Protein AF-A0AAD4YTH9-F1 (afdb_monomer)

Organism: Prunus dulcis (NCBI:txid3755)

InterPro domains:
  IPR037490 WPP domain-associated protein [PTHR33883] (21-637)

Sequence (765 aa):
MSNGVQLCNGGLQLSNDVKENDNGDVDLVEEFDSYWQDINDRLTVLRVVSDTVIRGMVQEAAKKIADKELEVTKLKEMLHVEGVENEFLASLAMRQESNRLIKQGTKDKMHPSSLEAILEHERIEQSLSSLRGATKEEIKNLEAEIDSIRGSSVKIISELLGLSDIQQDIVSDRWIGVDRTLNCLKSAIETGFQQVEQMVRLSKADVREWQQEQEFKAEIEAFVMRNCIWRFEEKIWDQFYSDKNVNGHGRMKERISGLQQELDAISISLSVSDFGQLSSHVSLEGDEESNNFKKGDRPHRKVLNDLKSSSPSPATSSPTSTSSPTSTSSSSSSSSSSSSSSWEENGAHDKSEINMSRDELINYYNTETTELKRNRESKMQDMTEQLFSLRRELLKERGSSLPSKKNKEFDMLRRRISEVISKLDDILVENEPKATFGIDEESLSRLKDRLESLLSENAQLRDLLTDKKREIKCLSLQVSEAAEKMSEHNGESSSQLFLAEAKERLEQDAAAALEKEKERCELAAQELENLRDEIEHLNMESIIMQEIVVVIFREALKDAEMENLEKGKQLEVEVANKEKLNQKIHFLAEAKKRLEQEAAAALEKEKERCELAAQELENLRAESNAAHRNLVERHKADICKLYQMLHDVNQEKQNAVSSVTQDISGKSSRLKSLSSQSHSLKQKAKVLVKRKILYKKGFERKCSELLKAEAEVDLLGQEVDSLSSLVEKIYMALDHYSPILQHYAGIPEILKLMRGKLRGQTKAV

Radius of gyration: 85.13 Å; Cα contacts (8 Å, |Δi|>4): 45; chains: 1; bounding box: 185×99×307 Å

pLDDT: mean 71.55, std 22.24, range [24.19, 96.38]

Structure (mmCIF, N/CA/C/O backbone):
data_AF-A0AAD4YTH9-F1
#
_entry.id   AF-A0AAD4YTH9-F1
#
loop_
_atom_site.group_PDB
_atom_site.id
_atom_site.type_symbol
_atom_site.label_atom_id
_atom_site.label_alt_id
_atom_site.label_comp_id
_atom_site.label_asym_id
_atom_site.label_entity_id
_atom_site.label_seq_id
_atom_site.pdbx_PDB_ins_code
_atom_site.Cartn_x
_atom_site.Cartn_y
_atom_site.Cartn_z
_atom_site.occupancy
_atom_site.B_iso_or_equiv
_atom_site.auth_seq_id
_atom_site.auth_comp_id
_atom_site.auth_asym_id
_atom_site.auth_atom_id
_atom_site.pdbx_PDB_model_num
ATOM 1 N N . MET A 1 1 ? 46.709 -1.099 -17.552 1.00 36.84 1 MET A N 1
ATOM 2 C CA . MET A 1 1 ? 47.625 -2.128 -18.093 1.00 36.84 1 MET A CA 1
ATOM 3 C C . MET A 1 1 ? 47.059 -2.601 -19.425 1.00 36.84 1 MET A C 1
ATOM 5 O O . MET A 1 1 ? 45.857 -2.492 -19.616 1.00 36.84 1 MET A O 1
ATOM 9 N N . SER A 1 2 ? 47.948 -2.958 -20.347 1.00 34.25 2 SER A N 1
ATOM 10 C CA . SER A 1 2 ? 47.825 -2.945 -21.811 1.00 34.25 2 SER A CA 1
ATOM 11 C C . SER A 1 2 ? 46.559 -3.501 -22.467 1.00 34.25 2 SER A C 1
ATOM 13 O O . SER A 1 2 ? 46.109 -4.601 -22.166 1.00 34.25 2 SER A O 1
ATOM 15 N N . ASN A 1 3 ? 46.118 -2.759 -23.487 1.00 42.16 3 ASN A N 1
ATOM 16 C CA . ASN A 1 3 ? 45.371 -3.251 -24.642 1.00 42.16 3 ASN A CA 1
ATOM 17 C C . ASN A 1 3 ? 46.225 -4.222 -25.474 1.00 42.16 3 ASN A C 1
ATOM 19 O O . ASN A 1 3 ? 47.418 -3.987 -25.665 1.00 42.16 3 ASN A O 1
ATOM 23 N N . GLY A 1 4 ? 45.575 -5.225 -26.063 1.00 32.94 4 GLY A N 1
ATOM 24 C CA . GLY A 1 4 ? 46.113 -6.049 -27.142 1.00 32.94 4 GLY A CA 1
ATOM 25 C C . GLY A 1 4 ? 44.993 -6.444 -28.098 1.00 32.94 4 GLY A C 1
ATOM 26 O O . GLY A 1 4 ? 44.294 -7.421 -27.865 1.00 32.94 4 GLY A O 1
ATOM 27 N N . VAL A 1 5 ? 44.804 -5.645 -29.149 1.00 41.16 5 VAL A N 1
ATOM 28 C CA . VAL A 1 5 ? 44.005 -5.981 -30.334 1.00 41.16 5 VAL A CA 1
ATOM 29 C C . VAL A 1 5 ? 44.925 -6.723 -31.298 1.00 41.16 5 VAL A C 1
ATOM 31 O O . VAL A 1 5 ? 45.982 -6.191 -31.636 1.00 41.16 5 VAL A O 1
ATOM 34 N N . GLN A 1 6 ? 44.519 -7.894 -31.791 1.00 38.22 6 GLN A N 1
ATOM 35 C CA . GLN A 1 6 ? 45.138 -8.497 -32.969 1.00 38.22 6 GLN A CA 1
ATOM 36 C C . GLN A 1 6 ? 44.065 -9.069 -33.901 1.00 38.22 6 GLN A C 1
ATOM 38 O O . GLN A 1 6 ? 43.332 -9.991 -33.561 1.00 38.22 6 GLN A O 1
ATOM 43 N N . LEU A 1 7 ? 43.970 -8.436 -35.072 1.00 39.94 7 LEU A N 1
ATOM 44 C CA . LEU A 1 7 ? 43.224 -8.866 -36.249 1.00 39.94 7 LEU A CA 1
ATOM 45 C C . LEU A 1 7 ? 43.884 -10.103 -36.870 1.00 39.94 7 LEU A C 1
ATOM 47 O O . LEU A 1 7 ? 45.100 -10.102 -37.062 1.00 39.94 7 LEU A O 1
ATOM 51 N N . CYS A 1 8 ? 43.077 -11.070 -37.311 1.00 31.41 8 CYS A N 1
ATOM 52 C CA . CYS A 1 8 ? 43.497 -12.099 -38.261 1.00 31.41 8 CYS A CA 1
ATOM 53 C C . CYS A 1 8 ? 42.622 -12.031 -39.519 1.00 31.41 8 CYS A C 1
ATOM 55 O O . CYS A 1 8 ? 41.465 -12.440 -39.521 1.00 31.41 8 CYS A O 1
ATOM 57 N N . ASN A 1 9 ? 43.216 -11.501 -40.588 1.00 41.12 9 ASN A N 1
ATOM 58 C CA . ASN A 1 9 ? 42.848 -11.770 -41.974 1.00 41.12 9 ASN A CA 1
ATOM 59 C C . ASN A 1 9 ? 43.600 -13.041 -42.396 1.00 41.12 9 ASN A C 1
ATOM 61 O O . ASN A 1 9 ? 44.821 -13.086 -42.254 1.00 41.12 9 ASN A O 1
ATOM 65 N N . GLY A 1 10 ? 42.907 -14.033 -42.952 1.00 33.00 10 GLY A N 1
ATOM 66 C CA . GLY A 1 10 ? 43.526 -15.245 -43.493 1.00 33.00 10 GLY A CA 1
ATOM 67 C C . GLY A 1 10 ? 42.765 -15.735 -44.717 1.00 33.00 10 GLY A C 1
ATOM 68 O O . GLY A 1 10 ? 41.767 -16.434 -44.591 1.00 33.00 10 GLY A O 1
ATOM 69 N N . GLY A 1 11 ? 43.214 -15.310 -45.898 1.00 33.25 11 GLY A N 1
ATOM 70 C CA . GLY A 1 11 ? 42.723 -15.793 -47.183 1.00 33.25 11 GLY A CA 1
ATOM 71 C C . GLY A 1 11 ? 43.264 -17.184 -47.513 1.00 33.25 11 GLY A C 1
ATOM 72 O O . GLY A 1 11 ? 44.410 -17.505 -47.204 1.00 33.25 11 GLY A O 1
ATOM 73 N N . LEU A 1 12 ? 42.416 -17.977 -48.171 1.00 40.28 12 LEU A N 1
ATOM 74 C CA . LEU A 1 12 ? 42.729 -19.273 -48.765 1.00 40.28 12 LEU A CA 1
ATOM 75 C C . LEU A 1 12 ? 43.940 -19.204 -49.708 1.00 40.28 12 LEU A C 1
ATOM 77 O O . LEU A 1 12 ? 43.953 -18.409 -50.650 1.00 40.28 12 LEU A O 1
ATOM 81 N N . GLN A 1 13 ? 44.858 -20.159 -49.565 1.00 34.19 13 GLN A N 1
ATOM 82 C CA . GLN A 1 13 ? 45.661 -20.647 -50.681 1.00 34.19 13 GLN A CA 1
ATOM 83 C C . GLN A 1 13 ? 45.876 -22.159 -50.547 1.00 34.19 13 GLN A C 1
ATOM 85 O O . GLN A 1 13 ? 46.479 -22.643 -49.596 1.00 34.19 13 GLN A O 1
ATOM 90 N N . LEU A 1 14 ? 45.326 -22.887 -51.519 1.00 40.00 14 LEU A N 1
ATOM 91 C CA . LEU A 1 14 ? 45.531 -24.310 -51.767 1.00 40.00 14 LEU A CA 1
ATOM 92 C C . LEU A 1 14 ? 46.908 -24.527 -52.407 1.00 40.00 14 LEU A C 1
ATOM 94 O O . LEU A 1 14 ? 47.172 -23.994 -53.485 1.00 40.00 14 LEU A O 1
ATOM 98 N N . SER A 1 15 ? 47.721 -25.401 -51.822 1.00 33.44 15 SER A N 1
ATOM 99 C CA . SER A 1 15 ? 48.679 -26.212 -52.576 1.00 33.44 15 SER A CA 1
ATOM 100 C C . SER A 1 15 ? 48.852 -27.560 -51.885 1.00 33.44 15 SER A C 1
ATOM 102 O O . SER A 1 15 ? 49.312 -27.624 -50.748 1.00 33.44 15 SER A O 1
ATOM 104 N N . ASN A 1 16 ? 48.447 -28.612 -52.593 1.00 40.69 16 ASN A N 1
ATOM 105 C CA . ASN A 1 16 ? 48.665 -30.008 -52.246 1.00 40.69 16 ASN A CA 1
ATOM 106 C C . ASN A 1 16 ? 50.161 -30.315 -52.141 1.00 40.69 16 ASN A C 1
ATOM 108 O O . ASN A 1 16 ? 50.891 -30.043 -53.090 1.00 40.69 16 ASN A O 1
ATOM 112 N N . ASP A 1 17 ? 50.562 -30.989 -51.068 1.00 35.06 17 ASP A N 1
ATOM 113 C CA . ASP A 1 17 ? 51.586 -32.026 -51.152 1.00 35.06 17 ASP A CA 1
ATOM 114 C C . ASP A 1 17 ? 51.311 -33.098 -50.094 1.00 35.06 17 ASP A C 1
ATOM 116 O O . ASP A 1 17 ? 51.185 -32.830 -48.900 1.00 35.06 17 ASP A O 1
ATOM 120 N N . VAL A 1 18 ? 51.156 -34.326 -50.582 1.00 41.66 18 VAL A N 1
ATOM 121 C CA . VAL A 1 18 ? 50.885 -35.535 -49.811 1.00 41.66 18 VAL A CA 1
ATOM 122 C C . VAL A 1 18 ? 52.173 -35.972 -49.118 1.00 41.66 18 VAL A C 1
ATOM 124 O O . VAL A 1 18 ? 53.154 -36.305 -49.783 1.00 41.66 18 VAL A O 1
ATOM 127 N N . LYS A 1 19 ? 52.144 -36.047 -47.786 1.00 40.69 19 LYS A N 1
ATOM 128 C CA . LYS A 1 19 ? 52.973 -36.977 -47.015 1.00 40.69 19 LYS A CA 1
ATOM 129 C C . LYS A 1 19 ? 52.121 -37.627 -45.936 1.00 40.69 19 LYS A C 1
ATOM 131 O O . LYS A 1 19 ? 51.542 -36.941 -45.102 1.00 40.69 19 LYS A O 1
ATOM 136 N N . GLU A 1 20 ? 52.063 -38.951 -46.010 1.00 48.19 20 GLU A N 1
ATOM 137 C CA . GLU A 1 20 ? 51.570 -39.843 -44.967 1.00 48.19 20 GLU A CA 1
ATOM 138 C C . GLU A 1 20 ? 52.199 -39.478 -43.619 1.00 48.19 20 GLU A C 1
ATOM 140 O O . GLU A 1 20 ? 53.423 -39.392 -43.506 1.00 48.19 20 GLU A O 1
ATOM 145 N N . ASN A 1 21 ? 51.357 -39.284 -42.607 1.00 40.84 21 ASN A N 1
ATOM 146 C CA . ASN A 1 21 ? 51.730 -39.431 -41.210 1.00 40.84 21 ASN A CA 1
ATOM 147 C C . ASN A 1 21 ? 50.527 -40.011 -40.462 1.00 40.84 21 ASN A C 1
ATOM 149 O O . ASN A 1 21 ? 49.437 -39.440 -40.476 1.00 40.84 21 ASN A O 1
ATOM 153 N N . ASP A 1 22 ? 50.754 -41.163 -39.837 1.00 49.59 22 ASP A N 1
ATOM 154 C CA . ASP A 1 22 ? 49.912 -41.758 -38.804 1.00 49.59 22 ASP A CA 1
ATOM 155 C C . ASP A 1 22 ? 49.568 -40.704 -37.741 1.00 49.59 22 ASP A C 1
ATOM 157 O O . ASP A 1 22 ? 50.471 -40.255 -37.041 1.00 49.59 22 ASP A O 1
ATOM 161 N N . ASN A 1 23 ? 48.298 -40.278 -37.662 1.00 50.38 23 ASN A N 1
ATOM 162 C CA . ASN A 1 23 ? 47.629 -39.734 -36.461 1.00 50.38 23 ASN A CA 1
ATOM 163 C C . ASN A 1 23 ? 46.144 -39.374 -36.723 1.00 50.38 23 ASN A C 1
ATOM 165 O O . ASN A 1 23 ? 45.634 -38.372 -36.230 1.00 50.38 23 ASN A O 1
ATOM 169 N N . GLY A 1 24 ? 45.414 -40.208 -37.476 1.00 51.66 24 GLY A N 1
ATOM 170 C CA . GLY A 1 24 ? 43.996 -39.961 -37.800 1.00 51.66 24 GLY A CA 1
ATOM 171 C C . GLY A 1 24 ? 43.027 -39.986 -36.606 1.00 51.66 24 GLY A C 1
ATOM 172 O O . GLY A 1 24 ? 41.881 -39.580 -36.755 1.00 51.66 24 GLY A O 1
ATOM 173 N N . ASP A 1 25 ? 43.476 -40.440 -35.432 1.00 52.56 25 ASP A N 1
ATOM 174 C CA . ASP A 1 25 ? 42.646 -40.556 -34.223 1.00 52.56 25 ASP A CA 1
ATOM 175 C C . ASP A 1 25 ? 42.686 -39.289 -33.345 1.00 52.56 25 ASP A C 1
ATOM 177 O O . ASP A 1 25 ? 41.796 -39.074 -32.532 1.00 52.56 25 ASP A O 1
ATOM 181 N N . VAL A 1 26 ? 43.696 -38.423 -33.509 1.00 55.88 26 VAL A N 1
ATOM 182 C CA . VAL A 1 26 ? 43.823 -37.176 -32.724 1.00 55.88 26 VAL A CA 1
ATOM 183 C C . VAL A 1 26 ? 43.061 -36.025 -33.385 1.00 55.88 26 VAL A C 1
ATOM 185 O O . VAL A 1 26 ? 42.427 -35.241 -32.689 1.00 55.88 26 VAL A O 1
ATOM 188 N N . ASP A 1 27 ? 43.046 -35.980 -34.720 1.00 57.81 27 ASP A N 1
ATOM 189 C CA . ASP A 1 27 ? 42.386 -34.926 -35.508 1.00 57.81 27 ASP A CA 1
ATOM 190 C C . ASP A 1 27 ? 40.848 -35.012 -35.402 1.00 57.81 27 ASP A C 1
ATOM 192 O O . ASP A 1 27 ? 40.166 -34.003 -35.244 1.00 57.81 27 ASP A O 1
ATOM 196 N N . LEU A 1 28 ? 40.290 -36.233 -35.362 1.00 59.97 28 LEU A N 1
ATOM 197 C CA . LEU A 1 28 ? 38.860 -36.448 -35.100 1.00 59.97 28 LEU A CA 1
ATOM 198 C C . LEU A 1 28 ? 38.469 -36.045 -33.674 1.00 59.97 28 LEU A C 1
ATOM 200 O O . LEU A 1 28 ? 37.390 -35.499 -33.469 1.00 59.97 28 LEU A O 1
ATOM 204 N N . VAL A 1 29 ? 39.324 -36.310 -32.683 1.00 66.06 29 VAL A N 1
ATOM 205 C CA . VAL A 1 29 ? 39.051 -35.956 -31.281 1.00 66.06 29 VAL A CA 1
ATOM 206 C C . VAL A 1 29 ? 39.086 -34.442 -31.086 1.00 66.06 29 VAL A C 1
ATOM 208 O O . VAL A 1 29 ? 38.192 -33.910 -30.436 1.00 66.06 29 VAL A O 1
ATOM 211 N N . GLU A 1 30 ? 40.033 -33.737 -31.709 1.00 70.19 30 GLU A N 1
ATOM 212 C CA . GLU A 1 30 ? 40.066 -32.268 -31.699 1.00 70.19 30 GLU A CA 1
ATOM 213 C C . GLU A 1 30 ? 38.849 -31.657 -32.418 1.00 70.19 30 GLU A C 1
ATOM 215 O O . GLU A 1 30 ? 38.277 -30.669 -31.947 1.00 70.19 30 GLU A O 1
ATOM 220 N N . GLU A 1 31 ? 38.389 -32.273 -33.511 1.00 69.81 31 GLU A N 1
ATOM 221 C CA . GLU A 1 31 ? 37.179 -31.849 -34.222 1.00 69.81 31 GLU A CA 1
ATOM 222 C C . GLU A 1 31 ? 35.906 -32.097 -33.385 1.00 69.81 31 GLU A C 1
ATOM 224 O O . GLU A 1 31 ? 35.033 -31.228 -33.312 1.00 69.81 31 GLU A O 1
ATOM 229 N N . PHE A 1 32 ? 35.819 -33.226 -32.669 1.00 73.50 32 PHE A N 1
ATOM 230 C CA . PHE A 1 32 ? 34.727 -33.517 -31.732 1.00 73.50 32 PHE A CA 1
ATOM 231 C C . PHE A 1 32 ? 34.744 -32.613 -30.495 1.00 73.50 32 PHE A C 1
ATOM 233 O O . PHE A 1 32 ? 33.677 -32.163 -30.074 1.00 73.50 32 PHE A O 1
ATOM 240 N N . ASP A 1 33 ? 35.916 -32.301 -29.940 1.00 76.88 33 ASP A N 1
ATOM 241 C CA . ASP A 1 33 ? 36.058 -31.371 -28.816 1.00 76.88 33 ASP A CA 1
ATOM 242 C C . ASP A 1 33 ? 35.667 -29.947 -29.232 1.00 76.88 33 ASP A C 1
ATOM 244 O O . ASP A 1 33 ? 34.954 -29.259 -28.497 1.00 76.88 33 ASP A O 1
ATOM 248 N N . SER A 1 34 ? 36.028 -29.521 -30.449 1.00 77.81 34 SER A N 1
ATOM 249 C CA . SER A 1 34 ? 35.569 -28.250 -31.021 1.00 77.81 34 SER A CA 1
ATOM 250 C C . SER A 1 34 ? 34.048 -28.220 -31.207 1.00 77.81 34 SER A C 1
ATOM 252 O O . SER A 1 34 ? 33.408 -27.220 -30.873 1.00 77.81 34 SER A O 1
ATOM 254 N N . TYR A 1 35 ? 33.449 -29.317 -31.678 1.00 81.94 35 TYR A N 1
ATOM 255 C CA . TYR A 1 35 ? 32.001 -29.428 -31.862 1.00 81.94 35 TYR A CA 1
ATOM 256 C C . TYR A 1 35 ? 31.245 -29.454 -30.526 1.00 81.94 35 TYR A C 1
ATOM 258 O O . TYR A 1 35 ? 30.177 -28.856 -30.387 1.00 81.94 35 TYR A O 1
ATOM 266 N N . TRP A 1 36 ? 31.804 -30.124 -29.517 1.00 83.69 36 TRP A N 1
ATOM 267 C CA . TRP A 1 36 ? 31.241 -30.172 -28.171 1.00 83.69 36 TRP A CA 1
ATOM 268 C C . TRP A 1 36 ? 31.323 -28.811 -27.481 1.00 83.69 36 TRP A C 1
ATOM 270 O O . TRP A 1 36 ? 30.372 -28.394 -26.815 1.00 83.69 36 TRP A O 1
ATOM 280 N N . GLN A 1 37 ? 32.419 -28.082 -27.702 1.00 84.00 37 GLN A N 1
ATOM 281 C CA . GLN A 1 37 ? 32.578 -26.719 -27.219 1.00 84.00 37 GLN A CA 1
ATOM 282 C C . GLN A 1 37 ? 31.585 -25.760 -27.894 1.00 84.00 37 GLN A C 1
ATOM 284 O O . GLN A 1 37 ? 30.929 -25.000 -27.185 1.00 84.00 37 GLN A O 1
ATO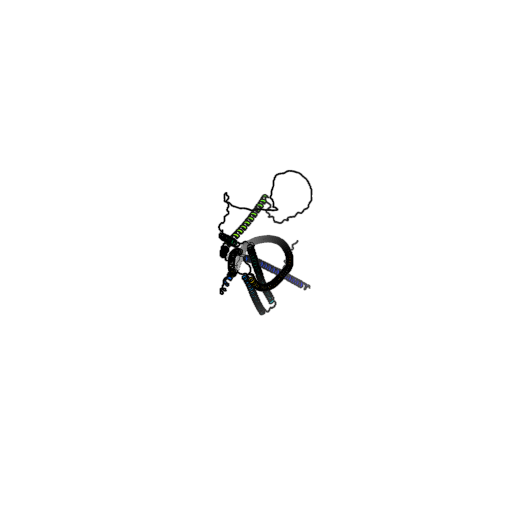M 289 N N . ASP A 1 38 ? 31.369 -25.857 -29.214 1.00 86.44 38 ASP A N 1
ATOM 290 C CA . ASP A 1 38 ? 30.340 -25.071 -29.921 1.00 86.44 38 ASP A CA 1
ATOM 291 C C . ASP A 1 38 ? 28.926 -25.373 -29.398 1.00 86.44 38 ASP A C 1
ATOM 293 O O . ASP A 1 38 ? 28.135 -24.462 -29.146 1.00 86.44 38 ASP A O 1
ATOM 297 N N . ILE A 1 39 ? 28.602 -26.646 -29.148 1.00 83.38 39 ILE A N 1
ATOM 298 C CA . ILE A 1 39 ? 27.319 -27.035 -28.544 1.00 83.38 39 ILE A CA 1
ATOM 299 C C . ILE A 1 39 ? 27.165 -26.418 -27.150 1.00 83.38 39 ILE A C 1
ATOM 301 O O . ILE A 1 39 ? 26.089 -25.914 -26.818 1.00 83.38 39 ILE A O 1
ATOM 305 N N . ASN A 1 40 ? 28.220 -26.432 -26.338 1.00 81.38 40 ASN A N 1
ATOM 306 C CA . ASN A 1 40 ? 28.193 -25.897 -24.981 1.00 81.38 40 ASN A CA 1
ATOM 307 C C . ASN A 1 40 ? 28.082 -24.360 -24.967 1.00 81.38 40 ASN A C 1
ATOM 309 O O . ASN A 1 40 ? 27.323 -23.790 -24.174 1.00 81.38 40 ASN A O 1
ATOM 313 N N . ASP A 1 41 ? 28.754 -23.684 -25.898 1.00 84.88 41 ASP A N 1
ATOM 314 C CA . ASP A 1 41 ? 28.659 -22.238 -26.091 1.00 84.88 41 ASP A CA 1
ATOM 315 C C . ASP A 1 41 ? 27.254 -21.853 -26.576 1.00 84.88 41 ASP A C 1
ATOM 317 O O . ASP A 1 41 ? 26.621 -20.952 -26.019 1.00 84.88 41 ASP A O 1
ATOM 321 N N . ARG A 1 42 ? 26.689 -22.598 -27.535 1.00 84.31 42 ARG A N 1
ATOM 322 C CA . ARG A 1 42 ? 25.308 -22.409 -28.005 1.00 84.31 42 ARG A CA 1
ATOM 323 C C . ARG A 1 42 ? 24.281 -22.673 -26.911 1.00 84.31 42 ARG A C 1
ATOM 325 O O . ARG A 1 42 ? 23.310 -21.924 -26.823 1.00 84.31 42 ARG A O 1
ATOM 332 N N . LEU A 1 43 ? 24.486 -23.683 -26.064 1.00 85.50 43 LEU A N 1
ATOM 333 C CA . LEU A 1 43 ? 23.630 -23.975 -24.909 1.00 85.50 43 LEU A CA 1
ATOM 334 C C . LEU A 1 43 ? 23.688 -22.840 -23.879 1.00 85.50 43 LEU A C 1
ATOM 336 O O . LEU A 1 43 ? 22.658 -22.423 -23.348 1.00 85.50 43 LEU A O 1
ATOM 340 N N . THR A 1 44 ? 24.882 -22.304 -23.631 1.00 84.69 44 THR A N 1
ATOM 341 C CA . THR A 1 44 ? 25.097 -21.170 -22.727 1.00 84.69 44 THR A CA 1
ATOM 342 C C . THR A 1 44 ? 24.410 -19.917 -23.260 1.00 84.69 44 THR A C 1
ATOM 344 O O . THR A 1 44 ? 23.666 -19.268 -22.526 1.00 84.69 44 THR A O 1
ATOM 347 N N . VAL A 1 45 ? 24.567 -19.619 -24.552 1.00 86.69 45 VAL A N 1
ATOM 348 C CA . VAL A 1 45 ? 23.862 -18.516 -25.217 1.00 86.69 45 VAL A CA 1
ATOM 349 C C . VAL A 1 45 ? 22.348 -18.723 -25.155 1.00 86.69 45 VAL A C 1
ATOM 351 O O . VAL A 1 45 ? 21.636 -17.799 -24.778 1.00 86.69 45 VAL A O 1
ATOM 354 N N . LEU A 1 46 ? 21.838 -19.926 -25.436 1.00 82.44 46 LEU A N 1
ATOM 355 C CA . LEU A 1 46 ? 20.409 -20.246 -25.331 1.00 82.44 46 LEU A CA 1
ATOM 356 C C . LEU A 1 46 ? 19.871 -20.047 -23.916 1.00 82.44 46 LEU A C 1
ATOM 358 O O . LEU A 1 46 ? 18.786 -19.490 -23.756 1.00 82.44 46 LEU A O 1
ATOM 362 N N . ARG A 1 47 ? 20.621 -20.459 -22.892 1.00 85.56 47 ARG A N 1
ATOM 363 C CA . ARG A 1 47 ? 20.236 -20.281 -21.489 1.00 85.56 47 ARG A CA 1
ATOM 364 C C . ARG A 1 47 ? 20.233 -18.807 -21.098 1.00 85.56 47 ARG A C 1
ATOM 366 O O . ARG A 1 47 ? 19.258 -18.344 -20.524 1.00 85.56 47 ARG A O 1
ATOM 373 N N . VAL A 1 48 ? 21.262 -18.051 -21.480 1.00 86.38 48 VAL A N 1
ATOM 374 C CA . VAL A 1 48 ? 21.340 -16.605 -21.221 1.00 86.38 48 VAL A CA 1
ATOM 375 C C . VAL A 1 48 ? 20.224 -15.856 -21.949 1.00 86.38 48 VAL A C 1
ATOM 377 O O . VAL A 1 48 ? 19.574 -15.002 -21.349 1.00 86.38 48 VAL A O 1
ATOM 380 N N . VAL A 1 49 ? 19.950 -16.185 -23.213 1.00 88.38 49 VAL A N 1
ATOM 381 C CA . VAL A 1 49 ? 18.857 -15.583 -23.991 1.00 88.38 49 VAL A CA 1
ATOM 382 C C . VAL A 1 49 ? 17.505 -15.940 -23.377 1.00 88.38 49 VAL A C 1
ATOM 384 O O . VAL A 1 49 ? 16.691 -15.043 -23.175 1.00 88.38 49 VAL A O 1
ATOM 387 N N . SER A 1 50 ? 17.283 -17.202 -23.005 1.00 81.88 50 SER A N 1
ATOM 388 C CA . SER A 1 50 ? 16.042 -17.644 -22.354 1.00 81.88 50 SER A CA 1
ATOM 389 C C . SER A 1 50 ? 15.840 -16.945 -21.011 1.00 81.88 50 SER A C 1
ATOM 391 O O . SER A 1 50 ? 14.781 -16.373 -20.780 1.00 81.88 50 SER A O 1
ATOM 393 N N . ASP A 1 51 ? 16.869 -16.878 -20.167 1.00 85.44 51 ASP A N 1
ATOM 394 C CA . ASP A 1 51 ? 16.817 -16.175 -18.883 1.00 85.44 51 ASP A CA 1
ATOM 395 C C . ASP A 1 51 ? 16.606 -14.669 -19.055 1.00 85.44 51 ASP A C 1
ATOM 397 O O . ASP A 1 51 ? 15.973 -14.033 -18.214 1.00 85.44 51 ASP A O 1
ATOM 401 N N . THR A 1 52 ? 17.131 -14.074 -20.128 1.00 84.75 52 THR A N 1
ATOM 402 C CA . THR A 1 52 ? 16.943 -12.648 -20.437 1.00 84.75 52 THR A CA 1
ATOM 403 C C . THR A 1 52 ? 15.523 -12.374 -20.923 1.00 84.75 52 THR A C 1
ATOM 405 O O . THR A 1 52 ? 14.901 -11.417 -20.465 1.00 84.75 52 THR A O 1
ATOM 408 N N . VAL A 1 53 ? 14.974 -13.235 -21.785 1.00 87.62 53 VAL A N 1
ATOM 409 C CA . VAL A 1 53 ? 13.579 -13.161 -22.244 1.00 87.62 53 VAL A CA 1
ATOM 410 C C . VAL A 1 53 ? 12.620 -13.372 -21.074 1.00 87.62 53 VAL A C 1
ATOM 412 O O . VAL A 1 53 ? 11.709 -12.571 -20.889 1.00 87.62 53 VAL A O 1
ATOM 415 N N . ILE A 1 54 ? 12.864 -14.376 -20.227 1.00 85.44 54 ILE A N 1
ATOM 416 C CA . ILE A 1 54 ? 12.068 -14.636 -19.022 1.00 85.44 54 ILE A CA 1
ATOM 417 C C . ILE A 1 54 ? 12.139 -13.436 -18.071 1.00 85.44 54 ILE A C 1
ATOM 419 O O . ILE A 1 54 ? 11.098 -12.971 -17.614 1.00 85.44 54 ILE A O 1
ATOM 423 N N . ARG A 1 55 ? 13.326 -12.862 -17.818 1.00 84.56 55 ARG A N 1
ATOM 424 C CA . ARG A 1 55 ? 13.449 -11.633 -17.010 1.00 84.56 55 ARG A CA 1
ATOM 425 C C . ARG A 1 55 ? 12.678 -10.463 -17.605 1.00 84.56 55 ARG A C 1
ATOM 427 O O . ARG A 1 55 ? 12.016 -9.752 -16.856 1.00 84.56 55 ARG A O 1
ATOM 434 N N . GLY A 1 56 ? 12.756 -10.271 -18.921 1.00 87.56 56 GLY A N 1
ATOM 435 C CA . GLY A 1 56 ? 12.020 -9.226 -19.629 1.00 87.56 56 GLY A CA 1
ATOM 436 C C . GLY A 1 56 ? 10.509 -9.397 -19.479 1.00 87.56 56 GLY A C 1
ATOM 437 O O . GLY A 1 56 ? 9.817 -8.450 -19.116 1.00 87.56 56 GLY A O 1
ATOM 438 N N . MET A 1 57 ? 10.007 -10.622 -19.649 1.00 85.69 57 MET A N 1
ATOM 439 C CA . MET A 1 57 ? 8.593 -10.951 -19.448 1.00 85.69 57 MET A CA 1
ATOM 440 C C . MET A 1 57 ? 8.151 -10.760 -17.992 1.00 85.69 57 MET A C 1
ATOM 442 O O . MET A 1 57 ? 7.062 -10.246 -17.748 1.00 85.69 57 MET A O 1
ATOM 446 N N . VAL A 1 58 ? 8.991 -11.128 -17.019 1.00 86.25 58 VAL A N 1
ATOM 447 C CA . VAL A 1 58 ? 8.718 -10.932 -15.586 1.00 86.25 58 VAL A CA 1
ATOM 448 C C . VAL A 1 58 ? 8.696 -9.445 -15.225 1.00 86.25 58 VAL A C 1
ATOM 450 O O . VAL A 1 58 ? 7.795 -9.011 -14.512 1.00 86.25 58 VAL A O 1
ATOM 453 N N . GLN A 1 59 ? 9.626 -8.640 -15.746 1.00 84.62 59 GLN A N 1
ATOM 454 C CA . GLN A 1 59 ? 9.617 -7.186 -15.548 1.00 84.62 59 GLN A CA 1
ATOM 455 C C . GLN A 1 59 ? 8.403 -6.521 -16.202 1.00 84.62 59 GLN A C 1
ATOM 457 O O . GLN A 1 59 ? 7.792 -5.636 -15.603 1.00 84.62 59 GLN A O 1
ATOM 462 N N . GLU A 1 60 ? 8.015 -6.950 -17.404 1.00 87.88 60 GLU A N 1
ATOM 463 C CA . GLU A 1 60 ? 6.821 -6.435 -18.074 1.00 87.88 60 GLU A CA 1
ATOM 464 C C . GLU A 1 60 ? 5.536 -6.820 -17.324 1.00 87.88 60 GLU A C 1
ATOM 466 O O . GLU A 1 60 ? 4.635 -5.992 -17.178 1.00 87.88 60 GLU A O 1
ATOM 471 N N . ALA A 1 61 ? 5.460 -8.044 -16.795 1.00 87.31 61 ALA A N 1
ATOM 472 C CA . ALA A 1 61 ? 4.353 -8.485 -15.953 1.00 87.31 61 ALA A CA 1
ATOM 473 C C . ALA A 1 61 ? 4.286 -7.686 -14.643 1.00 87.31 61 ALA A C 1
ATOM 475 O O . ALA A 1 61 ? 3.213 -7.208 -14.287 1.00 87.31 61 ALA A O 1
ATOM 476 N N . ALA A 1 62 ? 5.420 -7.468 -13.972 1.00 85.44 62 ALA A N 1
ATOM 477 C CA . ALA A 1 62 ? 5.490 -6.655 -12.759 1.00 85.44 62 ALA A CA 1
ATOM 478 C C . ALA A 1 62 ? 5.040 -5.208 -13.013 1.00 85.44 62 ALA A C 1
ATOM 480 O O . ALA A 1 62 ? 4.283 -4.650 -12.224 1.00 85.44 62 ALA A O 1
ATOM 481 N N . LYS A 1 63 ? 5.430 -4.623 -14.154 1.00 89.00 63 LYS A N 1
ATOM 482 C CA . LYS A 1 63 ? 4.972 -3.289 -14.561 1.00 89.00 63 LYS A CA 1
ATOM 483 C C . LYS A 1 63 ? 3.459 -3.249 -14.807 1.00 89.00 63 LYS A C 1
ATOM 485 O O . LYS A 1 63 ? 2.793 -2.355 -14.301 1.00 89.00 63 LYS A O 1
ATOM 490 N N . LYS A 1 64 ? 2.899 -4.238 -15.516 1.00 89.44 64 LYS A N 1
ATOM 491 C CA . LYS A 1 64 ? 1.442 -4.344 -15.740 1.00 89.44 64 LYS A CA 1
ATOM 492 C C . LYS A 1 64 ? 0.661 -4.552 -14.441 1.00 89.44 64 LYS A C 1
ATOM 494 O O . LYS A 1 64 ? -0.449 -4.044 -14.331 1.00 89.44 64 LYS A O 1
ATOM 499 N N . ILE A 1 65 ? 1.221 -5.289 -13.480 1.00 87.62 65 ILE A N 1
ATOM 500 C CA . ILE A 1 65 ? 0.632 -5.466 -12.147 1.00 87.62 65 ILE A CA 1
ATOM 501 C C . ILE A 1 65 ? 0.630 -4.131 -11.398 1.00 87.62 65 ILE A C 1
ATOM 503 O O . ILE A 1 65 ? -0.425 -3.729 -10.930 1.00 87.62 65 ILE A O 1
ATOM 507 N N . ALA A 1 66 ? 1.748 -3.401 -11.375 1.00 89.31 66 ALA A N 1
ATOM 508 C CA . ALA A 1 66 ? 1.822 -2.090 -10.728 1.00 89.31 66 ALA A CA 1
ATOM 509 C C . ALA A 1 66 ? 0.855 -1.063 -11.356 1.00 89.31 66 ALA A C 1
ATOM 511 O O . ALA A 1 66 ? 0.168 -0.339 -10.637 1.00 89.31 66 ALA A O 1
ATOM 512 N N . ASP A 1 67 ? 0.742 -1.038 -12.689 1.00 87.19 67 ASP A N 1
ATOM 513 C CA . ASP A 1 67 ? -0.210 -0.171 -13.398 1.00 87.19 67 ASP A CA 1
ATOM 514 C C . ASP A 1 67 ? -1.672 -0.537 -13.050 1.00 87.19 67 ASP A C 1
ATOM 516 O O . ASP A 1 67 ? -2.500 0.344 -12.815 1.00 87.19 67 ASP A O 1
ATOM 520 N N . LYS A 1 68 ? -1.991 -1.837 -12.958 1.00 89.62 68 LYS A N 1
ATOM 521 C CA . LYS A 1 68 ? -3.310 -2.345 -12.533 1.00 89.62 68 LYS A CA 1
ATOM 522 C C . LYS A 1 68 ? -3.599 -2.061 -11.059 1.00 89.62 68 LYS A C 1
ATOM 524 O O . LYS A 1 68 ? -4.734 -1.749 -10.720 1.00 89.62 68 LYS A O 1
ATOM 529 N N . GLU A 1 69 ? -2.607 -2.157 -10.181 1.00 88.06 69 GLU A N 1
ATOM 530 C CA . GLU A 1 69 ? -2.737 -1.821 -8.761 1.00 88.06 69 GLU A CA 1
ATOM 531 C C . GLU A 1 69 ? -3.002 -0.325 -8.572 1.00 88.06 69 GLU A C 1
ATOM 533 O O . GLU A 1 69 ? -3.849 0.037 -7.760 1.00 88.06 69 GLU A O 1
ATOM 538 N N . LEU A 1 70 ? -2.366 0.537 -9.375 1.00 87.31 70 LEU A N 1
ATOM 539 C CA . LEU A 1 70 ? -2.655 1.972 -9.417 1.00 87.31 70 LEU A CA 1
ATOM 540 C C . LEU A 1 70 ? -4.074 2.267 -9.941 1.00 87.31 70 LEU A C 1
ATOM 542 O O . LEU A 1 70 ? -4.756 3.164 -9.448 1.00 87.31 70 LEU A O 1
ATOM 546 N N . GLU A 1 71 ? -4.549 1.509 -10.930 1.00 84.56 71 GLU A N 1
ATOM 547 C CA . GLU A 1 71 ? -5.931 1.599 -11.412 1.00 84.56 71 GLU A CA 1
ATOM 548 C C . GLU A 1 71 ? -6.929 1.145 -10.335 1.00 84.56 71 GLU A C 1
ATOM 550 O O . GLU A 1 71 ? -7.942 1.804 -10.119 1.00 84.56 71 GLU A O 1
ATOM 555 N N . VAL A 1 72 ? -6.623 0.074 -9.596 1.00 79.81 72 VAL A N 1
ATOM 556 C CA . VAL A 1 72 ? -7.445 -0.422 -8.481 1.00 79.81 72 VAL A CA 1
ATOM 557 C C . VAL A 1 72 ? -7.459 0.559 -7.313 1.00 79.81 72 VAL A C 1
ATOM 559 O O . VAL A 1 72 ? -8.519 0.764 -6.727 1.00 79.81 72 VAL A O 1
ATOM 562 N N . THR A 1 73 ? -6.340 1.199 -6.966 1.00 78.50 73 THR A N 1
ATOM 563 C CA . THR A 1 73 ? -6.329 2.233 -5.918 1.00 78.50 73 THR A CA 1
ATOM 564 C C . THR A 1 73 ? -7.118 3.463 -6.346 1.00 78.50 73 THR A C 1
ATOM 566 O O . THR A 1 73 ? -7.914 3.955 -5.552 1.00 78.50 73 THR A O 1
ATOM 569 N N . LYS A 1 74 ? -7.009 3.885 -7.611 1.00 80.19 74 LYS A N 1
ATOM 570 C CA . LYS A 1 74 ? -7.826 4.966 -8.180 1.00 80.19 74 LYS A CA 1
ATOM 571 C C . LYS A 1 74 ? -9.318 4.614 -8.230 1.00 80.19 74 LYS A C 1
ATOM 573 O O . LYS A 1 74 ? -10.150 5.457 -7.918 1.00 80.19 74 LYS A O 1
ATOM 578 N N . LEU A 1 75 ? -9.677 3.376 -8.575 1.00 74.00 75 LEU A N 1
ATOM 579 C CA . LEU A 1 75 ? -11.062 2.889 -8.532 1.00 74.00 75 LEU A CA 1
ATOM 580 C C . LEU A 1 75 ? -11.578 2.773 -7.096 1.00 74.00 75 LEU A C 1
ATOM 582 O O . LEU A 1 75 ? -12.738 3.072 -6.848 1.00 74.00 75 LEU A O 1
ATOM 586 N N . LYS A 1 76 ? -10.730 2.384 -6.140 1.00 71.31 76 LYS A N 1
ATOM 587 C CA . LYS A 1 76 ? -11.057 2.339 -4.709 1.00 71.31 76 LYS A CA 1
ATOM 588 C C . LYS A 1 76 ? -11.258 3.741 -4.131 1.00 71.31 76 LYS A C 1
ATOM 590 O O . LYS A 1 76 ? -12.135 3.923 -3.294 1.00 71.31 76 LYS A O 1
ATOM 595 N N . GLU A 1 77 ? -10.486 4.718 -4.600 1.00 69.81 77 GLU A N 1
ATOM 596 C CA . GLU A 1 77 ? -10.654 6.139 -4.291 1.00 69.81 77 GLU A CA 1
ATOM 597 C C . GLU A 1 77 ? -11.935 6.696 -4.930 1.00 69.81 77 GLU A C 1
ATOM 599 O O . GLU A 1 77 ? -12.723 7.330 -4.238 1.00 69.81 77 GLU A O 1
ATOM 604 N N . MET A 1 78 ? -12.231 6.361 -6.193 1.00 61.97 78 MET A N 1
ATOM 605 C CA . MET A 1 78 ? -13.516 6.690 -6.830 1.00 61.97 78 MET A CA 1
ATOM 606 C C . MET A 1 78 ? -14.708 6.042 -6.110 1.00 61.97 78 MET A C 1
ATOM 608 O O . MET A 1 78 ? -15.720 6.702 -5.912 1.00 61.97 78 MET A O 1
ATOM 612 N N . LEU A 1 79 ? -14.578 4.800 -5.636 1.00 56.75 79 LEU A N 1
ATOM 613 C CA . LEU A 1 79 ? -15.605 4.111 -4.844 1.00 56.75 79 LEU A CA 1
ATOM 614 C C . LEU A 1 79 ? -15.782 4.728 -3.442 1.00 56.75 79 LEU A C 1
ATOM 616 O O . LEU A 1 79 ? -16.835 4.577 -2.835 1.00 56.75 79 LEU A O 1
ATOM 620 N N . HIS A 1 80 ? -14.762 5.411 -2.912 1.00 48.22 80 HIS A N 1
ATOM 621 C CA . HIS A 1 80 ? -14.859 6.189 -1.669 1.00 48.22 80 HIS A CA 1
ATOM 622 C C . HIS A 1 80 ? -15.403 7.610 -1.889 1.00 48.22 80 HIS A C 1
ATOM 624 O O . HIS A 1 80 ? -15.904 8.212 -0.942 1.00 48.22 80 HIS A O 1
ATOM 630 N N . VAL A 1 81 ? -15.307 8.149 -3.108 1.00 47.00 81 VAL A N 1
ATOM 631 C CA . VAL A 1 81 ? -15.731 9.518 -3.454 1.00 47.00 81 VAL A CA 1
ATOM 632 C C . VAL A 1 81 ? -17.126 9.559 -4.098 1.00 47.00 81 VAL A C 1
ATOM 634 O O . VAL A 1 81 ? -17.817 10.567 -3.977 1.00 47.00 81 VAL A O 1
ATOM 637 N N . GLU A 1 82 ? -17.613 8.465 -4.681 1.00 38.38 82 GLU A N 1
ATOM 638 C CA . GLU A 1 82 ? -19.007 8.311 -5.106 1.00 38.38 82 GLU A CA 1
ATOM 639 C C . GLU A 1 82 ? -19.743 7.324 -4.196 1.00 38.38 82 GLU A C 1
ATOM 641 O O . GLU A 1 82 ? -19.853 6.128 -4.464 1.00 38.38 82 GLU A O 1
ATOM 646 N N . GLY A 1 83 ? -20.309 7.858 -3.113 1.00 38.09 83 GLY A N 1
ATOM 647 C CA . GLY A 1 83 ? -21.392 7.213 -2.382 1.00 38.09 83 GLY A CA 1
ATOM 648 C C . GLY A 1 83 ? -22.635 7.091 -3.265 1.00 38.09 83 GLY A C 1
ATOM 649 O O . GLY A 1 83 ? -23.578 7.869 -3.136 1.00 38.09 83 GLY A O 1
ATOM 650 N N . VAL A 1 84 ? -22.662 6.096 -4.151 1.00 40.38 84 VAL A N 1
ATOM 651 C CA . VAL A 1 84 ? -23.894 5.611 -4.785 1.00 40.38 84 VAL A CA 1
ATOM 652 C C . VAL A 1 84 ? -24.458 4.482 -3.925 1.00 40.38 84 VAL A C 1
ATOM 654 O O . VAL A 1 84 ? -24.604 3.340 -4.346 1.00 40.38 84 VAL A O 1
ATOM 657 N N . GLU A 1 85 ? -24.824 4.817 -2.689 1.00 42.19 85 GLU A N 1
ATOM 658 C CA . GLU A 1 85 ? -25.738 3.989 -1.891 1.00 42.19 85 GLU A CA 1
ATOM 659 C C . GLU A 1 85 ? -27.212 4.192 -2.305 1.00 42.19 85 GLU A C 1
ATOM 661 O O . GLU A 1 85 ? -28.110 3.603 -1.714 1.00 42.19 85 GLU A O 1
ATOM 666 N N . ASN A 1 86 ? -27.498 4.972 -3.359 1.00 45.38 86 ASN A N 1
ATOM 667 C CA . ASN A 1 86 ? -28.867 5.393 -3.688 1.00 45.38 86 ASN A CA 1
ATOM 668 C C . ASN A 1 86 ? -29.493 4.824 -4.971 1.00 45.38 86 ASN A C 1
ATOM 670 O O . ASN A 1 86 ? -30.635 5.167 -5.266 1.00 45.38 86 ASN A O 1
ATOM 674 N N . GLU A 1 87 ? -28.845 3.911 -5.702 1.00 37.53 87 GLU A N 1
ATOM 675 C CA . GLU A 1 87 ? -29.451 3.346 -6.929 1.00 37.53 87 GLU A CA 1
ATOM 676 C C . GLU A 1 87 ? -29.814 1.852 -6.823 1.00 37.53 87 GLU A C 1
ATOM 678 O O . GLU A 1 87 ? -30.772 1.387 -7.447 1.00 37.53 87 GLU A O 1
ATOM 683 N N . PHE A 1 88 ? -29.159 1.101 -5.929 1.00 30.77 88 PHE A N 1
ATOM 684 C CA . PHE A 1 88 ? -29.483 -0.315 -5.698 1.00 30.77 88 PHE A CA 1
ATOM 685 C C . PHE A 1 88 ? -30.668 -0.513 -4.729 1.00 30.77 88 PHE A C 1
ATOM 687 O O . PHE A 1 88 ? -31.440 -1.464 -4.870 1.00 30.77 88 PHE A O 1
ATOM 694 N N . LEU A 1 89 ? -30.894 0.433 -3.805 1.00 40.81 89 LEU A N 1
ATOM 695 C CA . LEU A 1 89 ? -32.056 0.433 -2.900 1.00 40.81 89 LEU A CA 1
ATOM 696 C C . LEU A 1 89 ? -33.363 0.842 -3.603 1.00 40.81 89 LEU A C 1
ATOM 698 O O . LEU A 1 89 ? -34.435 0.352 -3.246 1.00 40.81 89 LEU A O 1
ATOM 702 N N . ALA A 1 90 ? -33.284 1.662 -4.656 1.00 35.75 90 ALA A N 1
ATOM 703 C CA . ALA A 1 90 ? -34.448 2.073 -5.444 1.00 35.75 90 ALA A CA 1
ATOM 704 C C . ALA A 1 90 ? -35.047 0.911 -6.264 1.00 35.75 90 ALA A C 1
ATOM 706 O O . ALA A 1 90 ? -36.263 0.822 -6.438 1.00 35.75 90 ALA A O 1
ATOM 707 N N . SER A 1 91 ? -34.206 -0.029 -6.707 1.00 39.00 91 SER A N 1
ATOM 708 C CA . SER A 1 91 ? -34.644 -1.201 -7.477 1.00 39.00 91 SER A CA 1
ATOM 709 C C . SER A 1 91 ? -35.256 -2.303 -6.599 1.00 39.00 91 SER A C 1
ATOM 711 O O . SER A 1 91 ? -36.131 -3.042 -7.055 1.00 39.00 91 SER A O 1
ATOM 713 N N . LEU A 1 92 ? -34.851 -2.398 -5.325 1.00 37.03 92 LEU A N 1
ATOM 714 C CA . LEU A 1 92 ? -35.416 -3.362 -4.373 1.00 37.03 92 LEU A CA 1
ATOM 715 C C . LEU A 1 92 ? -36.775 -2.902 -3.818 1.00 37.03 92 LEU A C 1
ATOM 717 O O . LEU A 1 92 ? -37.671 -3.729 -3.631 1.00 37.03 92 LEU A O 1
ATOM 721 N N . ALA A 1 93 ? -36.965 -1.587 -3.661 1.00 36.91 93 ALA A N 1
ATOM 722 C CA . ALA A 1 93 ? -38.233 -0.992 -3.235 1.00 36.91 93 ALA A CA 1
ATOM 723 C C . ALA A 1 93 ? -39.399 -1.352 -4.179 1.00 36.91 93 ALA A C 1
ATOM 725 O O . ALA A 1 93 ? -40.491 -1.680 -3.722 1.00 36.91 93 ALA A O 1
ATOM 726 N N . MET A 1 94 ? -39.150 -1.425 -5.491 1.00 34.53 94 MET A N 1
ATOM 727 C CA . MET A 1 94 ? -40.186 -1.733 -6.489 1.00 34.53 94 MET A CA 1
ATOM 728 C C . MET A 1 94 ? -40.618 -3.210 -6.520 1.00 34.53 94 MET A C 1
ATOM 730 O O . MET A 1 94 ? -41.648 -3.534 -7.113 1.00 34.53 94 MET A O 1
ATOM 734 N N . ARG A 1 95 ? -39.874 -4.130 -5.884 1.00 32.97 95 ARG A N 1
ATOM 735 C CA . ARG A 1 95 ? -40.218 -5.568 -5.863 1.00 32.97 95 ARG A CA 1
ATOM 736 C C . ARG A 1 95 ? -40.938 -6.010 -4.588 1.00 32.97 95 ARG A C 1
ATOM 738 O O . ARG A 1 95 ? -41.516 -7.096 -4.563 1.00 32.97 95 ARG A O 1
ATOM 745 N N . GLN A 1 96 ? -40.935 -5.182 -3.545 1.00 36.62 96 GLN A N 1
ATOM 746 C CA . GLN A 1 96 ? -41.488 -5.529 -2.232 1.00 36.62 96 GLN A CA 1
ATOM 747 C C . GLN A 1 96 ? -42.965 -5.123 -2.060 1.00 36.62 96 GLN A C 1
ATOM 749 O O . GLN A 1 96 ? -43.625 -5.555 -1.115 1.00 36.62 96 GLN A O 1
ATOM 754 N N . GLU A 1 97 ? -43.521 -4.363 -3.007 1.00 31.17 97 GLU A N 1
ATOM 755 C CA . GLU A 1 97 ? -44.888 -3.831 -2.934 1.00 31.17 97 GLU A CA 1
ATOM 756 C C . GLU A 1 97 ? -45.979 -4.832 -3.378 1.00 31.17 97 GLU A C 1
ATOM 758 O O . GLU A 1 97 ? -47.156 -4.646 -3.080 1.00 31.17 97 GLU A O 1
ATOM 763 N N . SER A 1 98 ? -45.616 -5.947 -4.029 1.00 36.44 98 SER A N 1
ATOM 764 C CA . SER A 1 98 ? -46.595 -6.928 -4.544 1.00 36.44 98 SER A CA 1
ATOM 765 C C . SER A 1 98 ? -47.099 -7.956 -3.519 1.00 36.44 98 SER A C 1
ATOM 767 O O . SER A 1 98 ? -48.077 -8.644 -3.794 1.00 36.44 98 SER A O 1
ATOM 769 N N . ASN A 1 99 ? -46.508 -8.044 -2.320 1.00 33.88 99 ASN A N 1
ATOM 770 C CA . ASN A 1 99 ? -46.870 -9.071 -1.326 1.00 33.88 99 ASN A CA 1
ATOM 771 C C . ASN A 1 99 ? -47.656 -8.546 -0.108 1.00 33.88 99 ASN A C 1
ATOM 773 O O . ASN A 1 99 ? -47.823 -9.272 0.870 1.00 33.88 99 ASN A O 1
ATOM 777 N N . ARG A 1 100 ? -48.171 -7.306 -0.140 1.00 31.62 100 ARG A N 1
ATOM 778 C CA . ARG A 1 100 ? -48.874 -6.684 1.005 1.00 31.62 100 ARG A CA 1
ATOM 779 C C . ARG A 1 100 ? -50.397 -6.577 0.878 1.00 31.62 100 ARG A C 1
ATOM 781 O O . ARG A 1 100 ? -51.023 -5.799 1.593 1.00 31.62 100 ARG A O 1
ATOM 788 N N . LEU A 1 101 ? -51.017 -7.391 0.027 1.00 34.75 101 LEU A N 1
ATOM 789 C CA . LEU A 1 101 ? -52.467 -7.583 0.016 1.00 34.75 101 LEU A CA 1
ATOM 790 C C . LEU A 1 101 ? -52.794 -8.941 0.637 1.00 34.75 101 LEU A C 1
ATOM 792 O O . LEU A 1 101 ? -52.680 -9.963 -0.023 1.00 34.75 101 LEU A O 1
ATOM 796 N N . ILE A 1 102 ? -53.159 -8.903 1.923 1.00 37.28 102 ILE A N 1
ATOM 797 C CA . ILE A 1 102 ? -54.008 -9.825 2.712 1.00 37.28 102 ILE A CA 1
ATOM 798 C C . ILE A 1 102 ? -53.471 -9.857 4.154 1.00 37.28 102 ILE A C 1
ATOM 800 O O . ILE A 1 102 ? -52.712 -10.735 4.549 1.00 37.28 102 ILE A O 1
ATOM 804 N N . LYS A 1 103 ? -53.871 -8.858 4.947 1.00 36.28 103 LYS A N 1
ATOM 805 C CA . LYS A 1 103 ? -54.531 -9.013 6.259 1.00 36.28 103 LYS A CA 1
ATOM 806 C C . LYS A 1 103 ? -54.607 -7.656 6.954 1.00 36.28 103 LYS A C 1
ATOM 808 O O . LYS A 1 103 ? -53.620 -7.041 7.336 1.00 36.28 103 LYS A O 1
ATOM 813 N N . GLN A 1 104 ? -55.843 -7.201 7.050 1.00 35.97 104 GLN A N 1
ATOM 814 C CA . GLN A 1 104 ? -56.319 -6.025 7.751 1.00 35.97 104 GLN A CA 1
ATOM 815 C C . GLN A 1 104 ? -56.347 -6.315 9.258 1.00 35.97 104 GLN A C 1
ATOM 817 O O . GLN A 1 104 ? -56.848 -7.366 9.653 1.00 35.97 104 GLN A O 1
ATOM 822 N N . GLY A 1 105 ? -55.865 -5.390 10.093 1.00 28.42 105 GLY A N 1
ATOM 823 C CA . GLY A 1 105 ? -56.134 -5.438 11.533 1.00 28.42 105 GLY A CA 1
ATOM 824 C C . GLY A 1 105 ? -55.121 -4.723 12.423 1.00 28.42 105 GLY A C 1
ATOM 825 O O . GLY A 1 105 ? -54.067 -5.263 12.714 1.00 28.42 105 GLY A O 1
ATOM 826 N N . THR A 1 106 ? -55.540 -3.559 12.930 1.00 33.16 106 THR A N 1
ATOM 827 C CA . THR A 1 106 ? -55.135 -2.922 14.203 1.00 33.16 106 THR A CA 1
ATOM 828 C C . THR A 1 106 ? -53.702 -2.399 14.398 1.00 33.16 106 THR A C 1
ATOM 830 O O . THR A 1 106 ? -52.728 -3.123 14.537 1.00 33.16 106 THR A O 1
ATOM 833 N N . LYS A 1 107 ? -53.670 -1.063 14.485 1.00 45.59 107 LYS A N 1
ATOM 834 C CA . LYS A 1 107 ? -52.723 -0.158 15.146 1.00 45.59 107 LYS A CA 1
ATOM 835 C C . LYS A 1 107 ? -51.863 -0.801 16.249 1.00 45.59 107 LYS A C 1
ATOM 837 O O . LYS A 1 107 ? -52.387 -1.107 17.310 1.00 45.59 107 LYS A O 1
ATOM 842 N N . ASP A 1 108 ? -50.552 -0.808 16.041 1.00 32.44 108 ASP A N 1
ATOM 843 C CA . ASP A 1 108 ? -49.629 -0.077 16.912 1.00 32.44 108 ASP A CA 1
ATOM 844 C C . ASP A 1 108 ? -48.336 0.210 16.146 1.00 32.44 108 ASP A C 1
ATOM 846 O O . ASP A 1 108 ? -47.741 -0.673 15.530 1.00 32.44 108 ASP A O 1
ATOM 850 N N . LYS A 1 109 ? -47.932 1.481 16.097 1.00 40.03 109 LYS A N 1
ATOM 851 C CA . LYS A 1 109 ? -46.711 1.900 15.399 1.00 40.03 109 LYS A CA 1
ATOM 852 C C . LYS A 1 109 ? -45.548 1.745 16.376 1.00 40.03 109 LYS A C 1
ATOM 854 O O . LYS A 1 109 ? -45.043 2.722 16.919 1.00 40.03 109 LYS A O 1
ATOM 859 N N . MET A 1 110 ? -45.182 0.494 16.632 1.00 33.50 110 MET A N 1
ATOM 860 C CA . MET A 1 110 ? -43.948 0.158 17.326 1.00 33.50 110 MET A CA 1
ATOM 861 C C . MET A 1 110 ? -42.777 0.587 16.429 1.00 33.50 110 MET A C 1
ATOM 863 O O . MET A 1 110 ? -42.803 0.372 15.215 1.00 33.50 110 MET A O 1
ATOM 867 N N . HIS A 1 111 ? -41.788 1.260 17.019 1.00 34.78 111 HIS A N 1
ATOM 868 C CA . HIS A 1 111 ? -40.479 1.501 16.403 1.00 34.78 111 HIS A CA 1
ATOM 869 C C . HIS A 1 111 ? -39.937 0.204 15.773 1.00 34.78 111 HIS A C 1
ATOM 871 O O . HIS A 1 111 ? -40.298 -0.865 16.269 1.00 34.78 111 HIS A O 1
ATOM 877 N N . PRO A 1 112 ? -39.089 0.260 14.723 1.00 37.91 112 PRO A N 1
ATOM 878 C CA . PRO A 1 112 ? -38.490 -0.951 14.168 1.00 37.91 112 PRO A CA 1
ATOM 879 C C . PRO A 1 112 ? -37.768 -1.681 15.306 1.00 37.91 112 PRO A C 1
ATOM 881 O O . PRO A 1 112 ? -36.792 -1.183 15.865 1.00 37.91 112 PRO A O 1
ATOM 884 N N . SER A 1 113 ? -38.358 -2.794 15.734 1.00 50.22 113 SER A N 1
ATOM 885 C CA . SER A 1 113 ? -37.892 -3.606 16.850 1.00 50.22 113 SER A CA 1
ATOM 886 C C . SER A 1 113 ? -36.617 -4.309 16.405 1.00 50.22 113 SER A C 1
ATOM 888 O O . SER A 1 113 ? -36.515 -4.727 15.253 1.00 50.22 113 SER A O 1
ATOM 890 N N . SER A 1 114 ? -35.661 -4.466 17.317 1.00 55.94 114 SER A N 1
ATOM 891 C CA . SER A 1 114 ? -34.422 -5.236 17.144 1.00 55.94 114 SER A CA 1
ATOM 892 C C . SER A 1 114 ? -34.608 -6.618 16.495 1.00 55.94 114 SER A C 1
ATOM 894 O O . SER A 1 114 ? -33.671 -7.157 15.909 1.00 55.94 114 SER A O 1
ATOM 896 N N . LEU A 1 115 ? -35.830 -7.158 16.519 1.00 51.50 115 LEU A N 1
ATOM 897 C CA . LEU A 1 115 ? -36.231 -8.362 15.802 1.00 51.50 115 LEU A CA 1
ATOM 898 C C . LEU A 1 115 ? -36.058 -8.263 14.272 1.00 51.50 115 LEU A C 1
ATOM 900 O O . LEU A 1 115 ? -35.669 -9.244 13.647 1.00 51.50 115 LEU A O 1
ATOM 904 N N . GLU A 1 116 ? -36.314 -7.099 13.664 1.00 59.16 116 GLU A N 1
ATOM 905 C CA . GLU A 1 116 ? -36.224 -6.898 12.207 1.00 59.16 116 GLU A CA 1
ATOM 906 C C . GLU A 1 116 ? -34.766 -7.010 11.729 1.00 59.16 116 GLU A C 1
ATOM 908 O O . GLU A 1 116 ? -34.483 -7.686 10.745 1.00 59.16 116 GLU A O 1
ATOM 913 N N . ALA A 1 117 ? -33.817 -6.436 12.478 1.00 61.69 117 ALA A N 1
ATOM 914 C CA . ALA A 1 117 ? -32.391 -6.512 12.156 1.00 61.69 117 ALA A CA 1
ATOM 915 C C . ALA A 1 117 ? -31.849 -7.949 12.269 1.00 61.69 117 ALA A C 1
ATOM 917 O O . ALA A 1 117 ? -31.093 -8.401 11.411 1.00 61.69 117 ALA A O 1
ATOM 918 N N . ILE A 1 118 ? -32.272 -8.698 13.293 1.00 63.06 118 ILE A N 1
ATOM 919 C CA . ILE A 1 118 ? -31.866 -10.100 13.484 1.00 63.06 118 ILE A CA 1
ATOM 920 C C . ILE A 1 118 ? -32.423 -10.991 12.364 1.00 63.06 118 ILE A C 1
ATOM 922 O O . ILE A 1 118 ? -31.693 -11.828 11.827 1.00 63.06 118 ILE A O 1
ATOM 926 N N . LEU A 1 119 ? -33.688 -10.789 11.983 1.00 68.31 119 LEU A N 1
ATOM 927 C CA . LEU A 1 119 ? -34.325 -11.530 10.892 1.00 68.31 119 LEU A CA 1
ATOM 928 C C . LEU A 1 119 ? -33.680 -11.224 9.533 1.00 68.31 119 LEU A C 1
ATOM 930 O O . LEU A 1 119 ? -33.522 -12.132 8.717 1.00 68.31 119 LEU A O 1
ATOM 934 N N . GLU A 1 120 ? -33.257 -9.981 9.293 1.00 73.31 120 GLU A N 1
ATOM 935 C CA . GLU A 1 120 ? -32.522 -9.625 8.077 1.00 73.31 120 GLU A CA 1
ATOM 936 C C . GLU A 1 120 ? -31.113 -10.239 8.045 1.00 73.31 120 GLU A C 1
ATOM 938 O O . GLU A 1 120 ? -30.700 -10.751 7.005 1.00 73.31 120 GLU A O 1
ATOM 943 N N . HIS A 1 121 ? -30.403 -10.319 9.177 1.00 75.06 121 HIS A N 1
ATOM 944 C CA . HIS A 1 121 ? -29.121 -11.036 9.238 1.00 75.06 121 HIS A CA 1
ATOM 945 C C . HIS A 1 121 ? -29.262 -12.532 8.929 1.00 75.06 121 HIS A C 1
ATOM 947 O O . HIS A 1 121 ? -28.442 -13.092 8.200 1.00 75.06 121 HIS A O 1
ATOM 953 N N . GLU A 1 122 ? -30.311 -13.181 9.437 1.00 76.56 122 GLU A N 1
ATOM 954 C CA . GLU A 1 122 ? -30.587 -14.591 9.147 1.00 76.56 122 GLU A CA 1
ATOM 955 C C . GLU A 1 122 ? -30.960 -14.806 7.669 1.00 76.56 122 GLU A C 1
ATOM 957 O O . GLU A 1 122 ? -30.516 -15.770 7.040 1.00 76.56 122 GLU A O 1
ATOM 962 N N . ARG A 1 123 ? -31.694 -13.859 7.072 1.00 82.12 123 ARG A N 1
ATOM 963 C CA . ARG A 1 123 ? -32.022 -13.857 5.639 1.00 82.12 123 ARG A CA 1
ATOM 964 C C . ARG A 1 123 ? -30.772 -13.704 4.766 1.00 82.12 123 ARG A C 1
ATOM 966 O O . ARG A 1 123 ? -30.634 -14.408 3.763 1.00 82.12 123 ARG A O 1
ATOM 973 N N . ILE A 1 124 ? -29.852 -12.819 5.153 1.00 81.00 124 ILE A N 1
ATOM 974 C CA . ILE A 1 124 ? -28.577 -12.605 4.456 1.00 81.00 124 ILE A CA 1
ATOM 975 C C . ILE A 1 124 ? -27.718 -13.876 4.524 1.00 81.00 124 ILE A C 1
ATOM 977 O O . ILE A 1 124 ? -27.229 -14.333 3.490 1.00 81.00 124 ILE A O 1
ATOM 981 N N . GLU A 1 125 ? -27.611 -14.510 5.693 1.00 81.38 125 GLU A N 1
ATOM 982 C CA . GLU A 1 125 ? -26.866 -15.764 5.897 1.00 81.38 125 GLU A CA 1
ATOM 983 C C . GLU A 1 125 ? -27.423 -16.920 5.034 1.00 81.38 125 GLU A C 1
ATOM 985 O O . GLU A 1 125 ? -26.667 -17.660 4.390 1.00 81.38 125 GLU A O 1
ATOM 990 N N . GLN A 1 126 ? -28.752 -17.027 4.927 1.00 83.62 126 GLN A N 1
ATOM 991 C CA . GLN A 1 126 ? -29.421 -17.995 4.048 1.00 83.62 126 GLN A CA 1
ATOM 992 C C . GLN A 1 126 ? -29.182 -17.701 2.560 1.00 83.62 126 GLN A C 1
ATOM 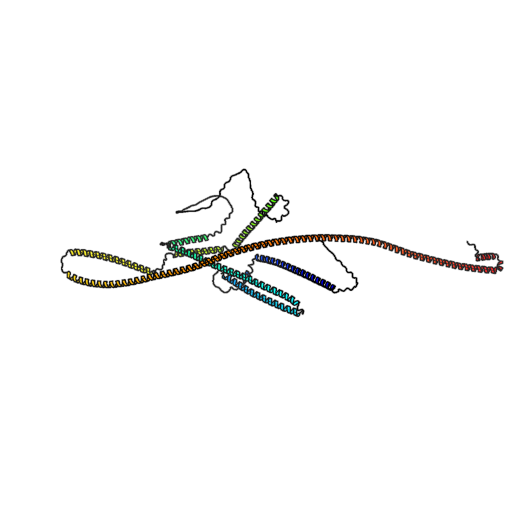994 O O . GLN A 1 126 ? -28.906 -18.619 1.782 1.00 83.62 126 GLN A O 1
ATOM 999 N N . SER A 1 127 ? -29.242 -16.430 2.154 1.00 84.44 127 SER A N 1
ATOM 1000 C CA . SER A 1 127 ? -28.997 -16.028 0.763 1.00 84.44 127 SER A CA 1
ATOM 1001 C C . SER A 1 127 ? -27.555 -16.307 0.324 1.00 84.44 127 SER A C 1
ATOM 1003 O O . SER A 1 127 ? -27.333 -16.824 -0.771 1.00 84.44 127 SER A O 1
ATOM 1005 N N . LEU A 1 128 ? -26.583 -16.072 1.210 1.00 86.94 128 LEU A N 1
ATOM 1006 C CA . LEU A 1 128 ? -25.167 -16.349 0.980 1.00 86.94 128 LEU A CA 1
ATOM 1007 C C . LEU A 1 128 ? -24.926 -17.859 0.856 1.00 86.94 128 LEU A C 1
ATOM 1009 O O . LEU A 1 128 ? -24.239 -18.307 -0.061 1.00 86.94 128 LEU A O 1
ATOM 1013 N N . SER A 1 129 ? -25.568 -18.658 1.711 1.00 84.12 129 SER A N 1
ATOM 1014 C CA . SER A 1 129 ? -25.515 -20.123 1.641 1.00 84.12 129 SER A CA 1
ATOM 1015 C C . SER A 1 129 ? -26.086 -20.664 0.324 1.00 84.12 129 SER A C 1
ATOM 1017 O O . SER A 1 129 ? -25.476 -21.532 -0.306 1.00 84.12 129 SER A O 1
ATOM 1019 N N . SER A 1 130 ? -27.217 -20.114 -0.132 1.00 86.81 130 SER A N 1
ATOM 1020 C CA . SER A 1 130 ? -27.817 -20.450 -1.429 1.00 86.81 130 SER A CA 1
ATOM 1021 C C . SER A 1 130 ? -26.914 -20.050 -2.598 1.00 86.81 130 SER A C 1
ATOM 1023 O O . SER A 1 130 ? -26.731 -20.838 -3.525 1.00 86.81 130 SER A O 1
ATOM 1025 N N . LEU A 1 131 ? -26.324 -18.851 -2.553 1.00 87.25 131 LEU A N 1
ATOM 1026 C CA . LEU A 1 131 ? -25.412 -18.355 -3.583 1.00 87.25 131 LEU A CA 1
ATOM 1027 C C . LEU A 1 131 ? -24.150 -19.219 -3.667 1.00 87.25 131 LEU A C 1
ATOM 1029 O O . LEU A 1 131 ? -23.773 -19.644 -4.752 1.00 87.25 131 LEU A O 1
ATOM 1033 N N . ARG A 1 132 ? -23.549 -19.566 -2.523 1.00 91.31 132 ARG A N 1
ATOM 1034 C CA . ARG A 1 132 ? -22.396 -20.473 -2.453 1.00 91.31 132 ARG A CA 1
ATOM 1035 C C . ARG A 1 132 ? -22.720 -21.854 -3.022 1.00 91.31 132 ARG A C 1
ATOM 1037 O O . ARG A 1 132 ? -21.874 -22.448 -3.687 1.00 91.31 132 ARG A O 1
ATOM 1044 N N . GLY A 1 133 ? -23.928 -22.363 -2.777 1.00 87.56 133 GLY A N 1
ATOM 1045 C CA . GLY A 1 133 ? -24.422 -23.597 -3.390 1.00 87.56 133 GLY A CA 1
ATOM 1046 C C . GLY A 1 133 ? -24.500 -23.497 -4.916 1.00 87.56 133 GLY A C 1
ATOM 1047 O O . GLY A 1 133 ? -23.928 -24.339 -5.605 1.00 87.56 133 GLY A O 1
ATOM 1048 N N . ALA A 1 134 ? -25.128 -22.437 -5.433 1.00 89.06 134 ALA A N 1
ATOM 1049 C CA . ALA A 1 134 ? -25.252 -22.191 -6.869 1.00 89.06 134 ALA A CA 1
ATOM 1050 C C . ALA A 1 134 ? -23.883 -22.032 -7.552 1.00 89.06 134 ALA A C 1
ATOM 1052 O O . ALA A 1 134 ? -23.612 -22.693 -8.547 1.00 89.06 134 ALA A O 1
ATOM 1053 N N . THR A 1 135 ? -22.974 -21.237 -6.980 1.00 87.50 135 THR A N 1
ATOM 1054 C CA . THR A 1 135 ? -21.625 -21.042 -7.533 1.00 87.50 135 THR A CA 1
ATOM 1055 C C . THR A 1 135 ? -20.813 -22.337 -7.560 1.00 87.50 135 THR A C 1
ATOM 1057 O O . THR A 1 135 ? -20.077 -22.579 -8.512 1.00 87.50 135 THR A O 1
ATOM 1060 N N . LYS A 1 136 ? -20.947 -23.203 -6.546 1.00 90.25 136 LYS A N 1
ATOM 1061 C CA . LYS A 1 136 ? -20.293 -24.522 -6.555 1.00 90.25 136 LYS A CA 1
ATOM 1062 C C . LYS A 1 136 ? -20.827 -25.424 -7.659 1.00 90.25 136 LYS A C 1
ATOM 1064 O O . LYS A 1 136 ? -20.049 -26.189 -8.220 1.00 90.25 136 LYS A O 1
ATOM 1069 N N . GLU A 1 137 ? -22.118 -25.349 -7.951 1.00 90.38 137 GLU A N 1
ATOM 1070 C CA . GLU A 1 137 ? -22.725 -26.129 -9.025 1.00 90.38 137 GLU A CA 1
ATOM 1071 C C . GLU A 1 137 ? -22.290 -25.621 -10.406 1.00 90.38 137 GLU A C 1
ATOM 1073 O O . GLU A 1 137 ? -21.894 -26.420 -11.248 1.00 90.38 137 GLU A O 1
ATOM 1078 N N . GLU A 1 138 ? -22.221 -24.302 -10.600 1.00 89.06 138 GLU A N 1
ATOM 1079 C CA . GLU A 1 138 ? -21.678 -23.708 -11.831 1.00 89.06 138 GLU A CA 1
ATOM 1080 C C . GLU A 1 138 ? -20.205 -24.080 -12.064 1.00 89.06 138 GLU A C 1
ATOM 1082 O O . GLU A 1 138 ? -19.814 -24.408 -13.182 1.00 89.06 138 GLU A O 1
ATOM 1087 N N . ILE A 1 139 ? -19.379 -24.112 -11.010 1.00 89.81 139 ILE A N 1
ATOM 1088 C CA . ILE A 1 139 ? -17.981 -24.564 -11.121 1.00 89.81 139 ILE A CA 1
ATOM 1089 C C . ILE A 1 139 ? -17.908 -26.041 -11.531 1.00 89.81 139 ILE A C 1
ATOM 1091 O O . ILE A 1 139 ? -17.069 -26.386 -12.357 1.00 89.81 139 ILE A O 1
ATOM 1095 N N . LYS A 1 140 ? -18.784 -26.912 -11.013 1.00 89.75 140 LYS A N 1
ATOM 1096 C CA . LYS A 1 140 ? -18.830 -28.322 -11.444 1.00 89.75 140 LYS A CA 1
ATOM 1097 C C . LYS A 1 140 ? -19.278 -28.473 -12.896 1.00 89.75 140 LYS A C 1
ATOM 1099 O O . LYS A 1 140 ? -18.750 -29.327 -13.602 1.00 89.75 140 LYS A O 1
ATOM 1104 N N . ASN A 1 141 ? -20.240 -27.666 -13.344 1.00 90.69 141 ASN A N 1
ATOM 1105 C CA . ASN A 1 141 ? -20.665 -27.659 -14.744 1.00 90.69 141 ASN A CA 1
ATOM 1106 C C . ASN A 1 141 ? -19.501 -27.258 -15.658 1.00 90.69 141 ASN A C 1
ATOM 1108 O O . ASN A 1 141 ? -19.260 -27.913 -16.670 1.00 90.69 141 ASN A O 1
ATOM 1112 N N . LEU A 1 142 ? -18.732 -26.242 -15.253 1.00 88.94 142 LEU A N 1
ATOM 1113 C CA . LEU A 1 142 ? -17.529 -25.810 -15.959 1.00 88.94 142 LEU A CA 1
ATOM 1114 C C . LEU A 1 142 ? -16.429 -26.888 -15.950 1.00 88.94 142 LEU A C 1
ATOM 1116 O O . LEU A 1 142 ? -15.807 -27.121 -16.982 1.00 88.94 142 LEU A O 1
ATOM 1120 N N . GLU A 1 143 ? -16.211 -27.575 -14.821 1.00 89.75 143 GLU A N 1
ATOM 1121 C CA . GLU A 1 143 ? -15.308 -28.738 -14.724 1.00 89.75 143 GLU A CA 1
ATOM 1122 C C . GLU A 1 143 ? -15.723 -29.833 -15.731 1.00 89.75 143 GLU A C 1
ATOM 1124 O O . GLU A 1 143 ? -14.895 -30.309 -16.508 1.00 89.75 143 GLU A O 1
ATOM 1129 N N . ALA A 1 144 ? -17.016 -30.168 -15.802 1.00 88.62 144 ALA A N 1
ATOM 1130 C CA . ALA A 1 144 ? -17.538 -31.167 -16.736 1.00 88.62 144 ALA A CA 1
ATOM 1131 C C . ALA A 1 144 ? -17.407 -30.748 -18.215 1.00 88.62 144 ALA A C 1
ATOM 1133 O O . ALA A 1 144 ? -17.124 -31.585 -19.077 1.00 88.62 144 ALA A O 1
ATOM 1134 N N . GLU A 1 145 ? -17.591 -29.463 -18.529 1.00 87.94 145 GLU A N 1
ATOM 1135 C CA . GLU A 1 145 ? -17.412 -28.931 -19.883 1.00 87.94 145 GLU A CA 1
ATOM 1136 C C . GLU A 1 145 ? -15.936 -28.952 -20.304 1.00 87.94 145 GLU A C 1
ATOM 1138 O O . GLU A 1 145 ? -15.611 -29.397 -21.407 1.00 87.94 145 GLU A O 1
ATOM 1143 N N . ILE A 1 146 ? -15.028 -28.565 -19.404 1.00 86.94 146 ILE A N 1
ATOM 1144 C CA . ILE A 1 146 ? -13.578 -28.649 -19.617 1.00 86.94 146 ILE A CA 1
ATOM 1145 C C . ILE A 1 146 ? -13.154 -30.099 -19.867 1.00 86.94 146 ILE A C 1
ATOM 1147 O O . ILE A 1 146 ? -12.409 -30.363 -20.813 1.00 86.94 146 ILE A O 1
ATOM 1151 N N . ASP A 1 147 ? -13.668 -31.054 -19.094 1.00 84.31 147 ASP A N 1
ATOM 1152 C CA . ASP A 1 147 ? -13.354 -32.473 -19.273 1.00 84.31 147 ASP A CA 1
ATOM 1153 C C . ASP A 1 147 ? -13.946 -33.057 -20.566 1.00 84.31 147 ASP A C 1
ATOM 1155 O O . ASP A 1 147 ? -13.304 -33.877 -21.231 1.00 84.31 147 ASP A O 1
ATOM 1159 N N . SER A 1 148 ? -15.116 -32.579 -20.996 1.00 85.81 148 SER A N 1
ATOM 1160 C CA . SER A 1 148 ? -15.690 -32.894 -22.310 1.00 85.81 148 SER A CA 1
ATOM 1161 C C . SER A 1 148 ? -14.803 -32.384 -23.458 1.00 85.81 148 SER A C 1
ATOM 1163 O O . SER A 1 148 ? -14.478 -33.131 -24.392 1.00 85.81 148 SER A O 1
ATOM 1165 N N . ILE A 1 149 ? -14.320 -31.138 -23.369 1.00 82.81 149 ILE A N 1
ATOM 1166 C CA . ILE A 1 149 ? -13.403 -30.551 -24.358 1.00 82.81 149 ILE A CA 1
ATOM 1167 C C . ILE A 1 149 ? -12.064 -31.297 -24.353 1.00 82.81 149 ILE A C 1
ATOM 1169 O O . ILE A 1 149 ? -11.546 -31.625 -25.425 1.00 82.81 149 ILE A O 1
ATOM 1173 N N . ARG A 1 150 ? -11.537 -31.652 -23.176 1.00 83.12 150 ARG A N 1
ATOM 1174 C CA . ARG A 1 150 ? -10.325 -32.470 -23.015 1.00 83.12 150 ARG A CA 1
ATOM 1175 C C . ARG A 1 150 ? -10.481 -33.818 -23.723 1.00 83.12 150 ARG A C 1
ATOM 1177 O O . ARG A 1 150 ? -9.636 -34.185 -24.537 1.00 83.12 150 ARG A O 1
ATOM 1184 N N . GLY A 1 151 ? -11.596 -34.515 -23.495 1.00 75.75 151 GLY A N 1
ATOM 1185 C CA . GLY A 1 151 ? -11.900 -35.801 -24.130 1.00 75.75 151 GLY A CA 1
ATOM 1186 C C . GLY A 1 151 ? -12.067 -35.721 -25.653 1.00 75.75 151 GLY A C 1
ATOM 1187 O O . GLY A 1 151 ? -11.601 -36.605 -26.374 1.00 75.75 151 GLY A O 1
ATOM 1188 N N . SER A 1 152 ? -12.689 -34.654 -26.164 1.00 71.56 152 SER A N 1
ATOM 1189 C CA . SER A 1 152 ? -12.830 -34.429 -27.613 1.00 71.56 152 SER A CA 1
ATOM 1190 C C . SER A 1 152 ? -11.499 -34.074 -28.292 1.00 71.56 152 SER A C 1
ATOM 1192 O O . SER A 1 152 ? -11.207 -34.575 -29.377 1.00 71.56 152 SER A O 1
ATOM 1194 N N . SER A 1 153 ? -10.651 -33.292 -27.620 1.00 65.00 153 SER A N 1
ATOM 1195 C CA . SER A 1 153 ? -9.329 -32.892 -28.113 1.00 65.00 153 SER A CA 1
ATOM 1196 C C . SER A 1 153 ? -8.383 -34.088 -28.235 1.00 65.00 153 SER A C 1
ATOM 1198 O O . SER A 1 153 ? -7.697 -34.227 -29.245 1.00 65.00 153 SER A O 1
ATOM 1200 N N . VAL A 1 154 ? -8.387 -34.992 -27.245 1.00 64.50 154 VAL A N 1
ATOM 1201 C CA . VAL A 1 154 ? -7.592 -36.232 -27.282 1.00 64.50 154 VAL A CA 1
ATOM 1202 C C . VAL A 1 154 ? -8.044 -37.138 -28.432 1.00 64.50 154 VAL A C 1
ATOM 1204 O O . VAL A 1 154 ? -7.196 -37.640 -29.161 1.00 64.50 154 VAL A O 1
ATOM 1207 N N . LYS A 1 155 ? -9.359 -37.278 -28.670 1.00 65.12 155 LYS A N 1
ATOM 1208 C CA . LYS A 1 155 ? -9.885 -38.046 -29.817 1.00 65.12 155 LYS A CA 1
ATOM 1209 C C . LYS A 1 155 ? -9.400 -37.498 -31.160 1.00 65.12 155 LYS A C 1
ATOM 1211 O O . LYS A 1 155 ? -8.911 -38.274 -31.970 1.00 65.12 155 LYS A O 1
ATOM 1216 N N . ILE A 1 156 ? -9.480 -36.182 -31.370 1.00 62.47 156 ILE A N 1
ATOM 1217 C CA . ILE A 1 156 ? -9.055 -35.542 -32.627 1.00 62.47 156 ILE A CA 1
ATOM 1218 C C . ILE A 1 156 ? -7.549 -35.730 -32.861 1.00 62.47 156 ILE A C 1
ATOM 1220 O O . ILE A 1 156 ? -7.135 -36.028 -33.977 1.00 62.47 156 ILE A O 1
ATOM 1224 N N . ILE A 1 157 ? -6.724 -35.596 -31.819 1.00 61.09 157 ILE A N 1
ATOM 1225 C CA . ILE A 1 157 ? -5.266 -35.767 -31.930 1.00 61.09 157 ILE A CA 1
ATOM 1226 C C . ILE A 1 157 ? -4.902 -37.234 -32.213 1.00 61.09 157 ILE A C 1
ATOM 1228 O O . ILE A 1 157 ? -4.037 -37.495 -33.051 1.00 61.09 157 ILE A O 1
ATOM 1232 N N . SER A 1 158 ? -5.588 -38.191 -31.579 1.00 62.56 158 SER A N 1
ATOM 1233 C CA . SER A 1 158 ? -5.380 -39.623 -31.829 1.00 62.56 158 SER A CA 1
ATOM 1234 C C . SER A 1 158 ? -5.798 -40.062 -33.240 1.00 62.56 158 SER A C 1
ATOM 1236 O O . SER A 1 158 ? -5.165 -40.954 -33.799 1.00 62.56 158 SER A O 1
ATOM 1238 N N . GLU A 1 159 ? -6.828 -39.447 -33.832 1.00 59.84 159 GLU A N 1
ATOM 1239 C CA . GLU A 1 159 ? -7.354 -39.819 -35.158 1.00 59.84 159 GLU A CA 1
ATOM 1240 C C . GLU A 1 159 ? -6.555 -39.213 -36.328 1.00 59.84 159 GLU A C 1
ATOM 1242 O O . GLU A 1 159 ? -6.541 -39.782 -37.419 1.00 59.84 159 GLU A O 1
ATOM 1247 N N . LEU A 1 160 ? -5.875 -38.075 -36.121 1.00 54.94 160 LEU A N 1
ATOM 1248 C CA . LEU A 1 160 ? -5.307 -37.291 -37.224 1.00 54.94 160 LEU A CA 1
ATOM 1249 C C . LEU A 1 160 ? -3.828 -37.566 -37.546 1.00 54.94 160 LEU A C 1
ATOM 1251 O O . LEU A 1 160 ? -3.418 -37.247 -38.661 1.00 54.94 160 LEU A O 1
ATOM 1255 N N . LEU A 1 161 ? -3.003 -38.084 -36.618 1.00 54.00 161 LEU A N 1
ATOM 1256 C CA . LEU A 1 161 ? -1.542 -37.947 -36.792 1.00 54.00 161 LEU A CA 1
ATOM 1257 C C . LEU A 1 161 ? -0.610 -39.095 -36.394 1.00 54.00 161 LEU A C 1
ATOM 1259 O O . LEU A 1 161 ? 0.567 -38.971 -36.709 1.00 54.00 161 LEU A O 1
ATOM 1263 N N . GLY A 1 162 ? -1.041 -40.197 -35.770 1.00 55.31 162 GLY A N 1
ATOM 1264 C CA . GLY A 1 162 ? -0.180 -41.387 -35.557 1.00 55.31 162 GLY A CA 1
ATOM 1265 C C . GLY A 1 162 ? 1.186 -41.160 -34.863 1.00 55.31 162 GLY A C 1
ATOM 1266 O O . GLY A 1 162 ? 1.993 -42.081 -34.787 1.00 55.31 162 GLY A O 1
ATOM 1267 N N . LEU A 1 163 ? 1.449 -39.952 -34.357 1.00 54.31 163 LEU A N 1
ATOM 1268 C CA . LEU A 1 163 ? 2.654 -39.491 -33.668 1.00 54.31 163 LEU A CA 1
ATOM 1269 C C . LEU A 1 163 ? 2.228 -39.111 -32.248 1.00 54.31 163 LEU A C 1
ATOM 1271 O O . LEU A 1 163 ? 2.123 -37.938 -31.895 1.00 54.31 163 LEU A O 1
ATOM 1275 N N . SER A 1 164 ? 1.863 -40.137 -31.479 1.00 54.88 164 SER A N 1
ATOM 1276 C CA . SER A 1 164 ? 1.112 -40.000 -30.228 1.00 54.88 164 SER A CA 1
ATOM 1277 C C . SER A 1 164 ? 1.911 -39.317 -29.117 1.00 54.88 164 SER A C 1
ATOM 1279 O O . SER A 1 164 ? 1.346 -38.553 -28.349 1.00 54.88 164 SER A O 1
ATOM 1281 N N . ASP A 1 165 ? 3.224 -39.524 -29.033 1.00 56.22 165 ASP A N 1
ATOM 1282 C CA . ASP A 1 165 ? 3.875 -39.376 -27.725 1.00 56.22 165 ASP A CA 1
ATOM 1283 C C . ASP A 1 165 ? 4.397 -37.961 -27.426 1.00 56.22 165 ASP A C 1
ATOM 1285 O O . ASP A 1 165 ? 4.368 -37.523 -26.282 1.00 56.22 165 ASP A O 1
ATOM 1289 N N . ILE A 1 166 ? 4.823 -37.194 -28.438 1.00 55.81 166 ILE A N 1
ATOM 1290 C CA . ILE A 1 166 ? 5.474 -35.883 -28.216 1.00 55.81 166 ILE A CA 1
ATOM 1291 C C . ILE A 1 166 ? 4.452 -34.733 -28.184 1.00 55.81 166 ILE A C 1
ATOM 1293 O O . ILE A 1 166 ? 4.612 -33.759 -27.451 1.00 55.81 166 ILE A O 1
ATOM 1297 N N . GLN A 1 167 ? 3.372 -34.833 -28.965 1.00 53.41 167 GLN A N 1
ATOM 1298 C CA . GLN A 1 167 ? 2.344 -33.788 -29.029 1.00 53.41 167 GLN A CA 1
ATOM 1299 C C . GLN A 1 167 ? 1.319 -33.904 -27.890 1.00 53.41 167 GLN A C 1
ATOM 1301 O O . GLN A 1 167 ? 0.737 -32.901 -27.475 1.00 53.41 167 GLN A O 1
ATOM 1306 N N . GLN A 1 168 ? 1.126 -35.108 -27.350 1.00 59.69 168 GLN A N 1
ATOM 1307 C CA . GLN A 1 168 ? 0.219 -35.369 -26.235 1.00 59.69 168 GLN A CA 1
ATOM 1308 C C . GLN A 1 168 ? 0.760 -34.828 -24.903 1.00 59.69 168 GLN A C 1
ATOM 1310 O O . GLN A 1 168 ? -0.036 -34.389 -24.073 1.00 59.69 168 GLN A O 1
ATOM 1315 N N . ASP A 1 169 ? 2.084 -34.753 -24.739 1.00 58.12 169 ASP A N 1
ATOM 1316 C CA . ASP A 1 169 ? 2.743 -34.212 -23.541 1.00 58.12 169 ASP A CA 1
ATOM 1317 C C . ASP A 1 169 ? 2.563 -32.682 -23.439 1.00 58.12 169 ASP A C 1
ATOM 1319 O O . ASP A 1 169 ? 2.061 -32.162 -22.445 1.00 58.12 169 ASP A O 1
ATOM 1323 N N . ILE A 1 170 ? 2.802 -31.958 -24.542 1.00 62.12 170 ILE A N 1
ATOM 1324 C CA . ILE A 1 170 ? 2.626 -30.492 -24.618 1.00 62.12 170 ILE A CA 1
ATOM 1325 C C . ILE A 1 170 ? 1.153 -30.085 -24.418 1.00 62.12 170 ILE A C 1
ATOM 1327 O O . ILE A 1 170 ? 0.850 -29.063 -23.795 1.00 62.12 170 ILE A O 1
ATOM 1331 N N . VAL A 1 171 ? 0.212 -30.869 -24.954 1.00 62.56 171 VAL A N 1
ATOM 1332 C CA . VAL A 1 171 ? -1.228 -30.622 -24.774 1.00 62.56 171 VAL A CA 1
ATOM 1333 C C . VAL A 1 171 ? -1.662 -30.943 -23.340 1.00 62.56 171 VAL A C 1
ATOM 1335 O O . VAL A 1 171 ? -2.470 -30.199 -22.782 1.00 62.56 171 VAL A O 1
ATOM 1338 N N . SER A 1 172 ? -1.098 -31.982 -22.718 1.00 69.25 172 SER A N 1
ATOM 1339 C CA . SER A 1 172 ? -1.369 -32.339 -21.318 1.00 69.25 172 SER A CA 1
ATOM 1340 C C . SER A 1 172 ? -0.874 -31.267 -20.347 1.00 69.25 172 SER A C 1
ATOM 1342 O O . SER A 1 172 ? -1.643 -30.846 -19.483 1.00 69.25 172 SER A O 1
ATOM 1344 N N . ASP A 1 173 ? 0.330 -30.726 -20.551 1.00 72.44 173 ASP A N 1
ATOM 1345 C CA . ASP A 1 173 ? 0.869 -29.614 -19.752 1.00 72.44 173 ASP A CA 1
ATOM 1346 C C . ASP A 1 173 ? -0.028 -28.368 -19.792 1.00 72.44 173 ASP A C 1
ATOM 1348 O O . ASP A 1 173 ? -0.231 -27.685 -18.782 1.00 72.44 173 ASP A O 1
ATOM 1352 N N . ARG A 1 174 ? -0.643 -28.088 -20.948 1.00 78.19 174 ARG A N 1
ATOM 1353 C CA . ARG A 1 174 ? -1.569 -26.960 -21.096 1.00 78.19 174 ARG A CA 1
ATOM 1354 C C . ARG A 1 174 ? -2.877 -27.175 -20.328 1.00 78.19 174 ARG A C 1
ATOM 1356 O O . ARG A 1 174 ? -3.360 -26.231 -19.703 1.00 78.19 174 ARG A O 1
ATOM 1363 N N . TRP A 1 175 ? -3.426 -28.392 -20.334 1.00 82.69 175 TRP A N 1
ATOM 1364 C CA . TRP A 1 175 ? -4.618 -28.743 -19.548 1.00 82.69 175 TRP A CA 1
ATOM 1365 C C . TRP A 1 175 ? -4.338 -28.764 -18.043 1.00 82.69 175 TRP A C 1
ATOM 1367 O O . TRP A 1 175 ? -5.166 -28.278 -17.278 1.00 82.69 175 TRP A O 1
ATOM 1377 N N . ILE A 1 176 ? -3.144 -29.194 -17.621 1.00 81.62 176 ILE A N 1
ATOM 1378 C CA . ILE A 1 176 ? -2.689 -29.081 -16.225 1.00 81.62 176 ILE A CA 1
ATOM 1379 C C . ILE A 1 176 ? -2.651 -27.607 -15.790 1.00 81.62 176 ILE A C 1
ATOM 1381 O O . ILE A 1 176 ? -3.050 -27.272 -14.673 1.00 81.62 176 ILE A O 1
ATOM 1385 N N . GLY A 1 177 ? -2.218 -26.704 -16.677 1.00 83.25 177 GLY A N 1
ATOM 1386 C CA . GLY A 1 177 ? -2.294 -25.259 -16.456 1.00 83.25 177 GLY A CA 1
ATOM 1387 C C . GLY A 1 177 ? -3.729 -24.759 -16.249 1.00 83.25 177 GLY A C 1
ATOM 1388 O O . GLY A 1 177 ? -3.986 -24.029 -15.290 1.00 83.25 177 GLY A O 1
ATOM 1389 N N . VAL A 1 178 ? -4.669 -25.190 -17.096 1.00 86.00 178 VAL A N 1
ATOM 1390 C CA . VAL A 1 178 ? -6.101 -24.849 -16.982 1.00 86.00 178 VAL A CA 1
ATOM 1391 C C . VAL A 1 178 ? -6.685 -25.366 -15.664 1.00 86.00 178 VAL A C 1
ATOM 1393 O O . VAL A 1 178 ? -7.283 -24.585 -14.922 1.00 86.00 178 VAL A O 1
ATOM 1396 N N . ASP A 1 179 ? -6.421 -26.622 -15.303 1.00 85.94 179 ASP A N 1
ATOM 1397 C CA . ASP A 1 179 ? -6.859 -27.218 -14.034 1.00 85.94 179 ASP A CA 1
ATOM 1398 C C . ASP A 1 179 ? -6.301 -26.454 -12.829 1.00 85.94 179 ASP A C 1
ATOM 1400 O O . ASP A 1 179 ? -7.003 -26.214 -11.843 1.00 85.94 179 ASP A O 1
ATOM 1404 N N . ARG A 1 180 ? -5.040 -26.011 -12.901 1.00 87.75 180 ARG A N 1
ATOM 1405 C CA . ARG A 1 180 ? -4.424 -25.196 -11.849 1.00 87.75 180 ARG A CA 1
ATOM 1406 C C . ARG A 1 180 ? -5.134 -23.854 -11.707 1.00 87.75 180 ARG A C 1
ATOM 1408 O O . ARG A 1 180 ? -5.448 -23.461 -10.588 1.00 87.75 180 ARG A O 1
ATOM 1415 N N . THR A 1 181 ? -5.436 -23.177 -12.818 1.00 85.69 181 THR A N 1
ATOM 1416 C CA . THR A 1 181 ? -6.161 -21.895 -12.789 1.00 85.69 181 THR A CA 1
ATOM 1417 C C . THR A 1 181 ? -7.593 -22.038 -12.281 1.00 85.69 181 THR A C 1
ATOM 1419 O O . THR A 1 181 ? -8.035 -21.206 -11.491 1.00 85.69 181 THR A O 1
ATOM 1422 N N . LEU A 1 182 ? -8.292 -23.114 -12.650 1.00 88.88 182 LEU A N 1
ATOM 1423 C CA . LEU A 1 182 ? -9.646 -23.407 -12.185 1.00 88.88 182 LEU A CA 1
ATOM 1424 C C . LEU A 1 182 ? -9.668 -23.698 -10.681 1.00 88.88 182 LEU A C 1
ATOM 1426 O O . LEU A 1 182 ? -10.498 -23.156 -9.953 1.00 88.88 182 LEU A O 1
ATOM 1430 N N . ASN A 1 183 ? -8.705 -24.479 -10.188 1.00 88.69 183 ASN A N 1
ATOM 1431 C CA . ASN A 1 183 ? -8.549 -24.736 -8.758 1.00 88.69 183 ASN A CA 1
ATOM 1432 C C . ASN A 1 183 ? -8.160 -23.471 -7.977 1.00 88.69 183 ASN A C 1
ATOM 1434 O O . ASN A 1 183 ? -8.672 -23.249 -6.879 1.00 88.69 183 ASN A O 1
ATOM 1438 N N . CYS A 1 184 ? -7.312 -22.604 -8.542 1.00 89.50 184 CYS A N 1
ATOM 1439 C CA . CYS A 1 184 ? -7.021 -21.289 -7.965 1.00 89.50 184 CYS A CA 1
ATOM 1440 C C . CYS A 1 184 ? -8.277 -20.410 -7.900 1.00 89.50 184 CYS A C 1
ATOM 1442 O O . CYS A 1 184 ? -8.525 -19.800 -6.863 1.00 89.50 184 CYS A O 1
ATOM 1444 N N . LEU A 1 185 ? -9.091 -20.383 -8.960 1.00 89.94 185 LEU A N 1
ATOM 1445 C CA . LEU A 1 185 ? -10.351 -19.638 -9.001 1.00 89.94 185 LEU A CA 1
ATOM 1446 C C . LEU A 1 185 ? -11.353 -20.167 -7.966 1.00 89.94 185 LEU A C 1
ATOM 1448 O O . LEU A 1 185 ? -11.929 -19.391 -7.209 1.00 89.94 185 LEU A O 1
ATOM 1452 N N . LYS A 1 186 ? -11.509 -21.489 -7.874 1.00 92.50 186 LYS A N 1
ATOM 1453 C CA . LYS A 1 186 ? -12.344 -22.167 -6.874 1.00 92.50 186 LYS A CA 1
ATOM 1454 C C . LYS A 1 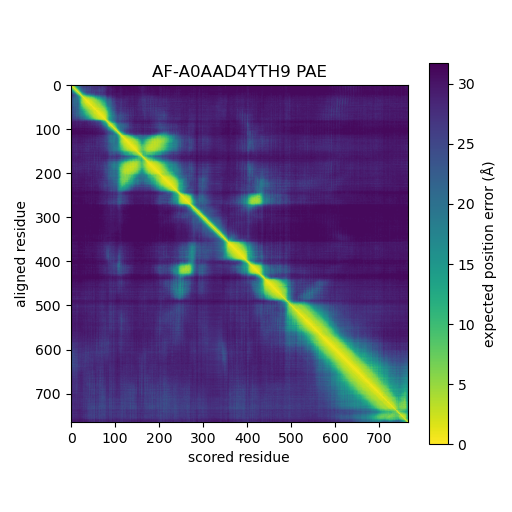186 ? -11.909 -21.825 -5.450 1.00 92.50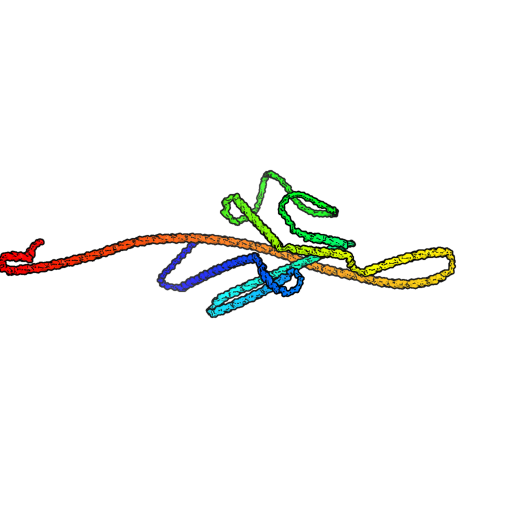 186 LYS A C 1
ATOM 1456 O O . LYS A 1 186 ? -12.749 -21.497 -4.616 1.00 92.50 186 LYS A O 1
ATOM 1461 N N . SER A 1 187 ? -10.601 -21.852 -5.189 1.00 88.94 187 SER A N 1
ATOM 1462 C CA . SER A 1 187 ? -10.023 -21.466 -3.898 1.00 88.94 187 SER A CA 1
ATOM 1463 C C . SER A 1 187 ? -10.247 -19.980 -3.585 1.00 88.94 187 SER A C 1
ATOM 1465 O O . SER A 1 187 ? -10.648 -19.639 -2.472 1.00 88.94 187 SER A O 1
ATOM 1467 N N . ALA A 1 188 ? -10.070 -19.090 -4.567 1.00 88.75 188 ALA A N 1
ATOM 1468 C CA . ALA A 1 188 ? -10.302 -17.654 -4.408 1.00 88.75 188 ALA A CA 1
ATOM 1469 C C . ALA A 1 188 ? -11.776 -17.327 -4.115 1.00 88.75 188 ALA A C 1
ATOM 1471 O O . ALA A 1 188 ? -12.064 -16.554 -3.203 1.00 88.75 188 ALA A O 1
ATOM 1472 N N . ILE A 1 189 ? -12.711 -17.957 -4.834 1.00 88.88 189 ILE A N 1
ATOM 1473 C CA . ILE A 1 189 ? -14.156 -17.812 -4.609 1.00 88.88 189 ILE A CA 1
ATOM 1474 C C . ILE A 1 189 ? -14.540 -18.327 -3.217 1.00 88.88 189 ILE A C 1
ATOM 1476 O O . ILE A 1 189 ? -15.267 -17.658 -2.487 1.00 88.88 189 ILE A O 1
ATOM 1480 N N . GLU A 1 190 ? -14.025 -19.489 -2.812 1.00 90.50 190 GLU A N 1
ATOM 1481 C CA . GLU A 1 190 ? -14.279 -20.055 -1.484 1.00 90.50 190 GLU A CA 1
ATOM 1482 C C . GLU A 1 190 ? -13.701 -19.172 -0.363 1.00 90.50 190 GLU A C 1
ATOM 1484 O O . GLU A 1 190 ? -14.372 -18.944 0.642 1.00 90.50 190 GLU A O 1
ATOM 1489 N N . THR A 1 191 ? -12.515 -18.594 -0.566 1.00 88.94 191 THR A N 1
ATOM 1490 C CA . THR A 1 191 ? -11.915 -17.613 0.354 1.00 88.94 191 THR A CA 1
ATOM 1491 C C . THR A 1 191 ? -12.768 -16.343 0.442 1.00 88.94 191 THR A C 1
ATOM 1493 O O . THR A 1 191 ? -12.987 -15.823 1.534 1.00 88.94 191 THR A O 1
ATOM 1496 N N . GLY A 1 192 ? -13.311 -15.867 -0.684 1.00 84.69 192 GLY A N 1
ATOM 1497 C CA . GLY A 1 192 ? -14.228 -14.727 -0.719 1.00 84.69 192 GLY A CA 1
ATOM 1498 C C . GLY A 1 192 ? -15.522 -14.992 0.054 1.00 84.69 192 GLY A C 1
ATOM 1499 O O . GLY A 1 192 ? -15.916 -14.180 0.888 1.00 84.69 192 GLY A O 1
ATOM 1500 N N . PHE A 1 193 ? -16.145 -16.161 -0.136 1.00 89.88 193 PHE A N 1
ATOM 1501 C CA . PHE A 1 193 ? -17.321 -16.553 0.648 1.00 89.88 193 PHE A CA 1
ATOM 1502 C C . PHE A 1 193 ? -17.018 -16.630 2.147 1.00 89.88 193 PHE A C 1
ATOM 1504 O O . PHE A 1 193 ? -17.826 -16.163 2.944 1.00 89.88 193 PHE A O 1
ATOM 1511 N N . GLN A 1 194 ? -15.854 -17.158 2.537 1.00 88.38 194 GLN A N 1
ATOM 1512 C CA . GLN A 1 194 ? -15.437 -17.199 3.940 1.00 88.38 194 GLN A CA 1
ATOM 1513 C C . GLN A 1 194 ? -15.256 -15.796 4.525 1.00 88.38 194 GLN A C 1
ATOM 1515 O O . GLN A 1 194 ? -15.702 -15.551 5.641 1.00 88.38 194 GLN A O 1
ATOM 1520 N N . GLN A 1 195 ? -14.657 -14.857 3.788 1.00 85.62 195 GLN A N 1
ATOM 1521 C CA . GLN A 1 195 ? -14.503 -13.473 4.252 1.00 85.62 195 GLN A CA 1
ATOM 1522 C C . GLN A 1 195 ? -15.852 -12.789 4.490 1.00 85.62 195 GLN A C 1
ATOM 1524 O O . GLN A 1 195 ? -16.046 -12.164 5.534 1.00 85.62 195 GLN A O 1
ATOM 1529 N N . VAL A 1 196 ? -16.802 -12.939 3.562 1.00 82.38 196 VAL A N 1
ATOM 1530 C CA . VAL A 1 196 ? -18.150 -12.371 3.722 1.00 82.38 196 VAL A CA 1
ATOM 1531 C C . VAL A 1 196 ? -18.888 -13.051 4.877 1.00 82.38 196 VAL A C 1
ATOM 1533 O O . VAL A 1 196 ? -19.538 -12.381 5.670 1.00 82.38 196 VAL A O 1
ATOM 1536 N N . GLU A 1 197 ? -18.747 -14.365 5.043 1.00 84.81 197 GLU A N 1
ATOM 1537 C CA . GLU A 1 197 ? -19.355 -15.087 6.161 1.00 84.81 197 GLU A CA 1
ATOM 1538 C C . GLU A 1 197 ? -18.768 -14.652 7.518 1.00 84.81 197 GLU A C 1
ATOM 1540 O O . GLU A 1 197 ? -19.509 -14.499 8.487 1.00 84.81 197 GLU A O 1
ATOM 1545 N N . GLN A 1 198 ? -17.458 -14.388 7.596 1.00 82.19 198 GLN A N 1
ATOM 1546 C CA . GLN A 1 198 ? -16.834 -13.803 8.788 1.00 82.19 198 GLN A CA 1
ATOM 1547 C C . GLN A 1 198 ? -17.355 -12.390 9.063 1.00 82.19 198 GLN A C 1
ATOM 1549 O O . GLN A 1 198 ? -17.685 -12.079 10.202 1.00 82.19 198 GLN A O 1
ATOM 1554 N N . MET A 1 199 ? -17.510 -11.557 8.033 1.00 78.31 199 MET A N 1
ATOM 1555 C CA . MET A 1 199 ? -18.090 -10.216 8.164 1.00 78.31 199 MET A CA 1
ATOM 1556 C C . MET A 1 199 ? -19.535 -10.268 8.684 1.00 78.31 199 MET A C 1
ATOM 1558 O O . MET A 1 199 ? -19.886 -9.550 9.619 1.00 78.31 199 MET A O 1
ATOM 1562 N N . VAL A 1 200 ? -20.356 -11.174 8.144 1.00 80.50 200 VAL A N 1
ATOM 1563 C CA . VAL A 1 200 ? -21.732 -11.398 8.610 1.00 80.50 200 VAL A CA 1
ATOM 1564 C C . VAL A 1 200 ? -21.741 -11.903 10.058 1.00 80.50 200 VAL A C 1
ATOM 1566 O O . VAL A 1 200 ? -22.533 -11.419 10.865 1.00 80.50 200 VAL A O 1
ATOM 1569 N N . ARG A 1 201 ? -20.832 -12.809 10.441 1.00 77.44 201 ARG A N 1
ATOM 1570 C CA . ARG A 1 201 ? -20.708 -13.282 11.832 1.00 77.44 201 ARG A CA 1
ATOM 1571 C C . ARG A 1 201 ? -20.303 -12.182 12.809 1.00 77.44 201 ARG A C 1
ATOM 1573 O O . ARG A 1 201 ? -20.904 -12.107 13.876 1.00 77.44 201 ARG A O 1
ATOM 1580 N N . LEU A 1 202 ? -19.331 -11.344 12.448 1.00 74.50 202 LEU A N 1
ATOM 1581 C CA . LEU A 1 202 ? -18.903 -10.207 13.269 1.00 74.50 202 LEU A CA 1
ATOM 1582 C C . LEU A 1 202 ? -20.058 -9.218 13.458 1.00 74.50 202 LEU A C 1
ATOM 1584 O O . LEU A 1 202 ? -20.418 -8.922 14.589 1.00 74.50 202 LEU A O 1
ATOM 1588 N N . SER A 1 203 ? -20.754 -8.850 12.377 1.00 74.62 203 SER A N 1
ATOM 1589 C CA . SER A 1 203 ? -21.928 -7.969 12.474 1.00 74.62 203 SER A CA 1
ATOM 1590 C C . SER A 1 203 ? -23.054 -8.551 13.345 1.00 74.62 203 SER A C 1
ATOM 1592 O O . SER A 1 203 ? -23.708 -7.832 14.093 1.00 74.62 203 SER A O 1
ATOM 1594 N N . LYS A 1 204 ? -23.255 -9.876 13.323 1.00 75.12 204 LYS A N 1
ATOM 1595 C CA . LYS A 1 204 ? -24.230 -10.570 14.179 1.00 75.12 204 LYS A CA 1
ATOM 1596 C C 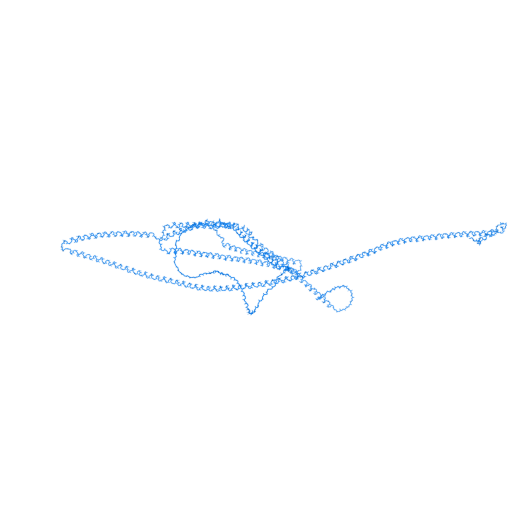. LYS A 1 204 ? -23.818 -10.563 15.654 1.00 75.12 204 LYS A C 1
ATOM 1598 O O . LYS A 1 204 ? -24.698 -10.571 16.513 1.00 75.12 204 LYS A O 1
ATOM 1603 N N . ALA A 1 205 ? -22.519 -10.587 15.954 1.00 71.44 205 ALA A N 1
ATOM 1604 C CA . ALA A 1 205 ? -22.006 -10.439 17.314 1.00 71.44 205 ALA A CA 1
ATOM 1605 C C . ALA A 1 205 ? -22.227 -9.007 17.818 1.00 71.44 205 ALA A C 1
ATOM 1607 O O . ALA A 1 205 ? -22.831 -8.843 18.875 1.00 71.44 205 ALA A O 1
ATOM 1608 N N . ASP A 1 206 ? -21.893 -8.000 17.007 1.00 72.19 206 ASP A N 1
ATOM 1609 C CA . ASP A 1 206 ? -22.098 -6.584 17.338 1.00 72.19 206 ASP A CA 1
ATOM 1610 C C . ASP A 1 206 ? -23.583 -6.267 17.597 1.00 72.19 206 ASP A C 1
ATOM 1612 O O . ASP A 1 206 ? -23.929 -5.583 18.558 1.00 72.19 206 ASP A O 1
ATOM 1616 N N . VAL A 1 207 ? -24.496 -6.825 16.791 1.00 72.06 207 VAL A N 1
ATOM 1617 C CA . VAL A 1 207 ? -25.950 -6.673 16.992 1.00 72.06 207 VAL A CA 1
ATOM 1618 C C . VAL A 1 207 ? -26.423 -7.333 18.294 1.00 72.06 207 VAL A C 1
ATOM 1620 O O . VAL A 1 207 ? -27.314 -6.802 18.959 1.00 72.06 207 VAL A O 1
ATOM 1623 N N . ARG A 1 208 ? -25.845 -8.478 18.687 1.00 70.06 208 ARG A N 1
ATOM 1624 C CA . ARG A 1 208 ? -26.171 -9.137 19.966 1.00 70.06 208 ARG A CA 1
ATOM 1625 C C . ARG A 1 208 ? -25.634 -8.357 21.163 1.00 70.06 208 ARG A C 1
ATOM 1627 O O . ARG A 1 208 ? -26.356 -8.224 22.146 1.00 70.06 208 ARG A O 1
ATOM 1634 N N . GLU A 1 209 ? -24.414 -7.838 21.076 1.00 70.06 209 GLU A N 1
ATOM 1635 C CA . GLU A 1 209 ? -23.830 -6.983 22.115 1.00 70.06 209 GLU A CA 1
ATOM 1636 C C . GLU A 1 209 ? -24.639 -5.695 22.281 1.00 70.06 209 GLU A C 1
ATOM 1638 O O . GLU A 1 209 ? -25.021 -5.347 23.396 1.00 70.06 209 GLU A O 1
ATOM 1643 N N . TRP A 1 210 ? -25.015 -5.051 21.172 1.00 71.88 210 TRP A N 1
ATOM 1644 C CA . TRP A 1 210 ? -25.884 -3.876 21.186 1.00 71.88 210 TRP A CA 1
ATOM 1645 C C . TRP A 1 210 ? -27.253 -4.170 21.816 1.00 71.88 210 TRP A C 1
ATOM 1647 O O . TRP A 1 210 ? -27.754 -3.376 22.611 1.00 71.88 210 TRP A O 1
ATOM 1657 N N . GLN A 1 211 ? -27.858 -5.324 21.512 1.00 70.19 211 GLN A N 1
ATOM 1658 C CA . GLN A 1 211 ? -29.120 -5.747 22.126 1.00 70.19 211 GLN A CA 1
ATOM 1659 C C . GLN A 1 211 ? -28.975 -5.938 23.643 1.00 70.19 211 GLN A C 1
ATOM 1661 O O . GLN A 1 211 ? -29.812 -5.451 24.403 1.00 70.19 211 GLN A O 1
ATOM 1666 N N . GLN A 1 212 ? -27.904 -6.599 24.087 1.00 70.50 212 GLN A N 1
ATOM 1667 C CA . GLN A 1 212 ? -27.621 -6.800 25.507 1.00 70.50 212 GLN A CA 1
ATOM 1668 C C . GLN A 1 212 ? -27.370 -5.468 26.231 1.00 70.50 212 GLN A C 1
ATOM 1670 O O . GLN A 1 212 ? -27.815 -5.282 27.363 1.00 70.50 212 GLN A O 1
ATOM 1675 N N . GLU A 1 213 ? -26.715 -4.510 25.574 1.00 66.81 213 GLU A N 1
ATOM 1676 C CA . GLU A 1 213 ? -26.517 -3.159 26.098 1.00 66.81 213 GLU A CA 1
ATOM 1677 C C . GLU A 1 213 ? -27.843 -2.395 26.233 1.00 66.81 213 GLU A C 1
ATOM 1679 O O . GLU A 1 213 ? -28.068 -1.731 27.246 1.00 66.81 213 GLU A O 1
ATOM 1684 N N . GLN A 1 214 ? -28.760 -2.515 25.262 1.00 68.44 214 GLN A N 1
ATOM 1685 C CA . GLN A 1 214 ? -30.096 -1.916 25.375 1.00 68.44 214 GLN A CA 1
ATOM 1686 C C . GLN A 1 214 ? -30.935 -2.560 26.486 1.00 68.44 214 GLN A C 1
ATOM 1688 O O . GLN A 1 214 ? -31.651 -1.850 27.190 1.00 68.44 214 GLN A O 1
ATOM 1693 N N . GLU A 1 215 ? -30.842 -3.878 26.677 1.00 74.06 215 GLU A N 1
ATOM 1694 C CA . GLU A 1 215 ? -31.510 -4.583 27.780 1.00 74.06 215 GLU A CA 1
ATOM 1695 C C . GLU A 1 215 ? -30.960 -4.143 29.139 1.00 74.06 215 GLU A C 1
ATOM 1697 O O . GLU A 1 215 ? -31.732 -3.790 30.029 1.00 74.06 215 GLU A O 1
ATOM 1702 N N . PHE A 1 216 ? -29.636 -4.057 29.273 1.00 70.19 216 PHE A N 1
ATOM 1703 C CA . PHE A 1 216 ? -28.983 -3.558 30.481 1.00 70.19 216 PHE A CA 1
ATOM 1704 C C . PHE A 1 216 ? -29.332 -2.091 30.759 1.00 70.19 216 PHE A C 1
ATOM 1706 O O . PHE A 1 216 ? -29.584 -1.703 31.899 1.00 70.19 216 PHE A O 1
ATOM 1713 N N . LYS A 1 217 ? -29.417 -1.263 29.713 1.00 68.56 217 LYS A N 1
ATOM 1714 C CA . LYS A 1 217 ? -29.875 0.124 29.823 1.00 68.56 217 LYS A CA 1
ATOM 1715 C C . LYS A 1 217 ? -31.324 0.198 30.303 1.00 68.56 217 LYS A C 1
ATOM 1717 O O . LYS A 1 217 ? -31.608 0.970 31.214 1.00 68.56 217 LYS A O 1
ATOM 1722 N N . ALA A 1 218 ? -32.222 -0.607 29.736 1.00 74.69 218 ALA A N 1
ATOM 1723 C CA . ALA A 1 218 ? -33.614 -0.674 30.171 1.00 74.69 218 ALA A CA 1
ATOM 1724 C C . ALA A 1 218 ? -33.736 -1.173 31.622 1.00 74.69 218 ALA A C 1
ATOM 1726 O O . ALA A 1 218 ? -34.569 -0.673 32.376 1.00 74.69 218 ALA A O 1
ATOM 1727 N N . GLU A 1 219 ? -32.882 -2.110 32.041 1.00 84.50 219 GLU A N 1
ATOM 1728 C CA . GLU A 1 219 ? -32.816 -2.604 33.418 1.00 84.50 219 GLU A CA 1
ATOM 1729 C C . GLU A 1 219 ? -32.311 -1.530 34.393 1.00 84.50 219 GLU A C 1
ATOM 1731 O O . GLU A 1 219 ? -32.928 -1.320 35.439 1.00 84.50 219 GLU A O 1
ATOM 1736 N N . ILE A 1 220 ? -31.255 -0.787 34.038 1.00 75.69 220 ILE A N 1
ATOM 1737 C CA . ILE A 1 220 ? -30.781 0.366 34.818 1.00 75.69 220 ILE A CA 1
ATOM 1738 C C . ILE A 1 220 ? -31.866 1.435 34.900 1.00 75.69 220 ILE A C 1
ATOM 1740 O O . ILE A 1 220 ? -32.130 1.944 35.986 1.00 75.69 220 ILE A O 1
ATOM 1744 N N . GLU A 1 221 ? -32.510 1.780 33.786 1.00 81.00 221 GLU A N 1
ATOM 1745 C CA . GLU A 1 221 ? -33.599 2.758 33.768 1.00 81.00 221 GLU A CA 1
ATOM 1746 C C . GLU A 1 221 ? -34.756 2.300 34.662 1.00 81.00 221 GLU A C 1
ATOM 1748 O O . GLU A 1 221 ? -35.237 3.079 35.483 1.00 81.00 221 GLU A O 1
ATOM 1753 N N . ALA A 1 222 ? -35.154 1.027 34.597 1.00 81.31 222 ALA A N 1
ATOM 1754 C CA . ALA A 1 222 ? -36.179 0.462 35.469 1.00 81.31 222 ALA A CA 1
ATOM 1755 C C . ALA A 1 222 ? -35.756 0.462 36.947 1.00 81.31 222 ALA A C 1
ATOM 1757 O O . ALA A 1 222 ? -36.575 0.766 37.817 1.00 81.31 222 ALA A O 1
ATOM 1758 N N . PHE A 1 223 ? -34.493 0.156 37.250 1.00 87.25 223 PHE A N 1
ATOM 1759 C CA . PHE A 1 223 ? -33.942 0.195 38.603 1.00 87.25 223 PHE A CA 1
ATOM 1760 C C . PHE A 1 223 ? -33.905 1.621 39.161 1.00 87.25 223 PHE A C 1
ATOM 1762 O O . PHE A 1 223 ? -34.361 1.855 40.281 1.00 87.25 223 PHE A O 1
ATOM 1769 N N . VAL A 1 224 ? -33.424 2.587 38.374 1.00 82.56 224 VAL A N 1
ATOM 1770 C CA . VAL A 1 224 ? -33.404 4.012 38.728 1.00 82.56 224 VAL A CA 1
ATOM 1771 C C . VAL A 1 224 ? -34.826 4.511 38.940 1.00 82.56 224 VAL A C 1
ATOM 1773 O O . VAL A 1 224 ? -35.100 5.114 39.971 1.00 82.56 224 VAL A O 1
ATOM 1776 N N . MET A 1 225 ? -35.756 4.190 38.039 1.00 83.00 225 MET A N 1
ATOM 1777 C CA . MET A 1 225 ? -37.166 4.552 38.184 1.00 83.00 225 MET A CA 1
ATOM 1778 C C . MET A 1 225 ? -37.786 3.930 39.436 1.00 83.00 225 MET A C 1
ATOM 1780 O O . MET A 1 225 ? -38.463 4.628 40.186 1.00 83.00 225 MET A O 1
ATOM 1784 N N . ARG A 1 226 ? -37.507 2.654 39.723 1.00 81.56 226 ARG A N 1
ATOM 1785 C CA . ARG A 1 226 ? -37.973 1.979 40.942 1.00 81.56 226 ARG A CA 1
ATOM 1786 C C . ARG A 1 226 ? -37.401 2.632 42.201 1.00 81.56 226 ARG A C 1
ATOM 1788 O O . ARG A 1 226 ? -38.136 2.824 43.162 1.00 81.56 226 ARG A O 1
ATOM 1795 N N . ASN A 1 227 ? -36.126 3.021 42.193 1.00 82.94 227 ASN A N 1
ATOM 1796 C CA . ASN A 1 227 ? -35.494 3.718 43.314 1.00 82.94 227 ASN A CA 1
ATOM 1797 C C . ASN A 1 227 ? -36.046 5.142 43.491 1.00 82.94 227 ASN A C 1
ATOM 1799 O O . ASN A 1 227 ? -36.283 5.578 44.615 1.00 82.94 227 ASN A O 1
ATOM 1803 N N . CYS A 1 228 ? -36.300 5.853 42.390 1.00 71.12 228 CYS A N 1
ATOM 1804 C CA . CYS A 1 228 ? -36.938 7.165 42.399 1.00 71.12 228 CYS A CA 1
ATOM 1805 C C . CYS A 1 228 ? -38.362 7.092 42.956 1.00 71.12 228 CYS A C 1
ATOM 1807 O O . CYS A 1 228 ? -38.704 7.921 43.795 1.00 71.12 228 CYS A O 1
ATOM 1809 N N . ILE A 1 229 ? -39.156 6.100 42.539 1.00 81.69 229 ILE A N 1
ATOM 1810 C CA . ILE A 1 229 ? -40.506 5.851 43.065 1.00 81.69 229 ILE A CA 1
ATOM 1811 C C . ILE A 1 229 ? -40.430 5.525 44.556 1.00 81.69 229 ILE A C 1
ATOM 1813 O O . ILE A 1 229 ? -41.071 6.210 45.342 1.00 81.69 229 ILE A O 1
ATOM 1817 N N . TRP A 1 230 ? -39.568 4.588 44.961 1.00 75.81 230 TRP A N 1
ATOM 1818 C CA . TRP A 1 230 ? -39.389 4.220 46.368 1.00 75.81 230 TRP A CA 1
ATOM 1819 C C . TRP A 1 230 ? -38.998 5.417 47.246 1.00 75.81 230 TRP A C 1
ATOM 1821 O O . TRP A 1 230 ? -39.600 5.640 48.289 1.00 75.81 230 TRP A O 1
ATOM 1831 N N . ARG A 1 231 ? -38.037 6.248 46.813 1.00 70.19 231 ARG A N 1
ATOM 1832 C CA . ARG A 1 231 ? -37.639 7.466 47.546 1.00 70.19 231 ARG A CA 1
ATOM 1833 C C . ARG A 1 231 ? -38.735 8.530 47.591 1.00 70.19 231 ARG A C 1
ATOM 1835 O O . ARG A 1 231 ? -38.777 9.320 48.534 1.00 70.19 231 ARG A O 1
ATOM 1842 N N . PHE A 1 232 ? -39.571 8.615 46.559 1.00 70.19 232 PHE A N 1
ATOM 1843 C CA . PHE A 1 232 ? -40.726 9.509 46.561 1.00 70.19 232 PHE A CA 1
ATOM 1844 C C . PHE A 1 232 ? -41.808 9.006 47.515 1.00 70.19 232 PHE A C 1
ATOM 1846 O O . PHE A 1 232 ? -42.329 9.796 48.296 1.00 70.19 232 PHE A O 1
ATOM 1853 N N . GLU A 1 233 ? -42.099 7.707 47.493 1.00 72.50 233 GLU A N 1
ATOM 1854 C CA . GLU A 1 233 ? -43.049 7.063 48.397 1.00 72.50 233 GLU A CA 1
ATOM 1855 C C . GLU A 1 233 ? -42.582 7.176 49.851 1.00 72.50 233 GLU A C 1
ATOM 1857 O O . GLU A 1 233 ? -43.354 7.623 50.687 1.00 72.50 233 GLU A O 1
ATOM 1862 N N . GLU A 1 234 ? -41.314 6.895 50.155 1.00 71.44 234 GLU A N 1
ATOM 1863 C CA . GLU A 1 234 ? -40.727 7.043 51.495 1.00 71.44 234 GLU A CA 1
ATOM 1864 C C . GLU A 1 234 ? -40.863 8.479 52.024 1.00 71.44 234 GLU A C 1
ATOM 1866 O O . GLU A 1 234 ? -41.347 8.686 53.133 1.00 71.44 234 GLU A O 1
ATOM 1871 N N . LYS A 1 235 ? -40.546 9.493 51.205 1.00 71.88 235 LYS A N 1
ATOM 1872 C CA . LYS A 1 235 ? -40.745 10.905 51.579 1.00 71.88 235 LYS A CA 1
ATOM 1873 C C . LYS A 1 235 ? -42.209 11.262 51.807 1.00 71.88 235 LYS A C 1
ATOM 1875 O O . LYS A 1 235 ? -42.498 12.108 52.649 1.00 71.88 235 LYS A O 1
ATOM 1880 N N . ILE A 1 236 ? -43.121 10.669 51.043 1.00 63.25 236 ILE A N 1
ATOM 1881 C CA . ILE A 1 236 ? -44.560 10.847 51.229 1.00 63.25 236 ILE A CA 1
ATOM 1882 C C . ILE A 1 236 ? -44.964 10.216 52.569 1.00 63.25 236 ILE A C 1
ATOM 1884 O O . ILE A 1 236 ? -45.511 10.913 53.422 1.00 63.25 236 ILE A O 1
ATOM 1888 N N . TRP A 1 237 ? -44.619 8.953 52.813 1.00 59.22 237 TRP A N 1
ATOM 1889 C CA . TRP A 1 237 ? -44.971 8.222 54.031 1.00 59.22 237 TRP A CA 1
ATOM 1890 C C . TRP A 1 237 ? -44.372 8.838 55.310 1.00 59.22 237 TRP A C 1
ATOM 1892 O O . TRP A 1 237 ? -45.107 9.021 56.284 1.00 59.22 237 TRP A O 1
ATOM 1902 N N . ASP A 1 238 ? -43.107 9.270 55.299 1.00 59.59 238 ASP A N 1
ATOM 1903 C CA . ASP A 1 238 ? -42.468 9.960 56.435 1.00 59.59 238 ASP A CA 1
ATOM 1904 C C . ASP A 1 238 ? -43.137 11.304 56.749 1.00 59.59 238 ASP A C 1
ATOM 1906 O O . ASP A 1 238 ? -43.323 11.670 57.914 1.00 59.59 238 ASP A O 1
ATOM 1910 N N . GLN A 1 239 ? -43.551 12.039 55.714 1.00 56.34 239 GLN A N 1
ATOM 1911 C CA . GLN A 1 239 ? -44.234 13.323 55.858 1.00 56.34 239 GLN A CA 1
ATOM 1912 C C . GLN A 1 239 ? -45.680 13.160 56.364 1.00 56.34 239 GLN A C 1
ATOM 1914 O O . GLN A 1 239 ? -46.194 14.078 57.009 1.00 56.34 239 GLN A O 1
ATOM 1919 N N . PHE A 1 240 ? -46.323 12.016 56.095 1.00 52.72 240 PHE A N 1
ATOM 1920 C CA . PHE A 1 240 ? -47.679 11.693 56.555 1.00 52.72 240 PHE A CA 1
ATOM 1921 C C . PHE A 1 240 ? -47.726 11.138 57.986 1.00 52.72 240 PHE A C 1
ATOM 1923 O O . PHE A 1 240 ? -48.659 11.468 58.718 1.00 52.72 240 PHE A O 1
ATOM 1930 N N . TYR A 1 241 ? -46.738 10.345 58.414 1.00 54.03 241 TYR A N 1
ATOM 1931 C CA . TYR A 1 241 ? -46.765 9.681 59.728 1.00 54.03 241 TYR A CA 1
ATOM 1932 C C . TYR A 1 241 ? -45.977 10.387 60.841 1.00 54.03 241 TYR A C 1
ATOM 1934 O O . TYR A 1 241 ? -46.194 10.083 62.016 1.00 54.03 241 TYR A O 1
ATOM 1942 N N . SER A 1 242 ? -45.118 11.360 60.520 1.00 50.44 242 SER A N 1
ATOM 1943 C CA . SER A 1 242 ? -44.322 12.061 61.544 1.00 50.44 242 SER A CA 1
ATOM 1944 C C . SER A 1 242 ? -45.087 13.135 62.329 1.00 50.44 242 SER A C 1
ATOM 1946 O O . SER A 1 242 ? -44.601 13.581 63.366 1.00 50.44 242 SER A O 1
ATOM 1948 N N . ASP A 1 243 ? -46.277 13.558 61.889 1.00 47.03 243 ASP A N 1
ATOM 1949 C CA . ASP A 1 243 ? -46.973 14.707 62.482 1.00 47.03 243 ASP A CA 1
ATOM 1950 C C . ASP A 1 243 ? -48.347 14.294 63.035 1.00 47.03 243 ASP A C 1
ATOM 1952 O O . ASP A 1 243 ? -49.374 14.369 62.360 1.00 47.03 243 ASP A O 1
ATOM 1956 N N . LYS A 1 244 ? -48.362 13.830 64.293 1.00 54.25 244 LYS A N 1
ATOM 1957 C CA . LYS A 1 244 ? -49.569 13.467 65.065 1.00 54.25 244 LYS A CA 1
ATOM 1958 C C . LYS A 1 244 ? -50.400 14.700 65.453 1.00 54.25 244 LYS A C 1
ATOM 1960 O O . LYS A 1 244 ? -50.676 14.913 66.633 1.00 54.25 244 LYS A O 1
ATOM 1965 N N . ASN A 1 245 ? -50.787 15.535 64.492 1.00 49.56 245 ASN A N 1
ATOM 1966 C CA . ASN A 1 245 ? -51.612 16.707 64.761 1.00 49.56 245 ASN A CA 1
ATOM 1967 C C . ASN A 1 245 ? -52.786 16.825 63.779 1.00 49.56 245 ASN A C 1
ATOM 1969 O O . ASN A 1 245 ? -52.650 16.627 62.572 1.00 49.56 245 ASN A O 1
ATOM 1973 N N . VAL A 1 246 ? -53.953 17.140 64.337 1.00 54.19 246 VAL A N 1
ATOM 1974 C CA . VAL A 1 246 ? -55.321 16.885 63.840 1.00 54.19 246 VAL A CA 1
ATOM 1975 C C . VAL A 1 246 ? -55.737 17.799 62.665 1.00 54.19 246 VAL A C 1
ATOM 1977 O O . VAL A 1 246 ? -56.885 18.203 62.551 1.00 54.19 246 VAL A O 1
ATOM 1980 N N . ASN A 1 247 ? -54.833 18.150 61.745 1.00 57.44 247 ASN A N 1
ATOM 1981 C CA . ASN A 1 247 ? -55.187 18.984 60.585 1.00 57.44 247 ASN A CA 1
ATOM 1982 C C . ASN A 1 247 ? -54.479 18.596 59.273 1.00 57.44 247 ASN A C 1
ATOM 1984 O O . ASN A 1 247 ? -54.119 19.451 58.460 1.00 57.44 247 ASN A O 1
ATOM 1988 N N . GLY A 1 248 ? -54.273 17.294 59.049 1.00 55.47 248 GLY A N 1
ATOM 1989 C CA . GLY A 1 248 ? -53.658 16.775 57.818 1.00 55.47 248 GLY A CA 1
ATOM 1990 C C . GLY A 1 248 ? -54.411 17.162 56.537 1.00 55.47 248 GLY A C 1
ATOM 1991 O O . GLY A 1 248 ? -53.789 17.425 55.511 1.00 55.47 248 GLY A O 1
ATOM 1992 N N . HIS A 1 249 ? -55.737 17.288 56.615 1.00 53.00 249 HIS A N 1
ATOM 1993 C CA . HIS A 1 249 ? -56.590 17.576 55.463 1.00 53.00 249 HIS A CA 1
ATOM 1994 C C . HIS A 1 249 ? -56.452 19.024 54.946 1.00 53.00 249 HIS A C 1
ATOM 1996 O O . HIS A 1 249 ? -56.343 19.242 53.741 1.00 53.00 249 HIS A O 1
ATOM 2002 N N . GLY A 1 250 ? -56.350 20.019 55.839 1.00 56.62 250 GLY A N 1
ATOM 2003 C CA . GLY A 1 250 ? -56.175 21.425 55.444 1.00 56.62 250 GLY A CA 1
ATOM 2004 C C . GLY A 1 250 ? -54.840 21.701 54.742 1.00 56.62 250 GLY A C 1
ATOM 2005 O O . GLY A 1 250 ? -54.801 22.410 53.739 1.00 56.62 250 GLY A O 1
ATOM 2006 N N . ARG A 1 251 ? -53.752 21.068 55.205 1.00 59.34 251 ARG A N 1
ATOM 2007 C CA . ARG A 1 251 ? -52.417 21.202 54.588 1.00 59.34 251 ARG A CA 1
ATOM 2008 C C . ARG A 1 251 ? -52.292 20.449 53.263 1.00 59.34 251 ARG A C 1
ATOM 2010 O O . ARG A 1 251 ? -51.521 20.870 52.405 1.00 59.34 251 ARG A O 1
ATOM 2017 N N . MET A 1 252 ? -53.043 19.358 53.083 1.00 62.19 252 MET A N 1
ATOM 2018 C CA . MET A 1 252 ? -53.138 18.657 51.798 1.00 62.19 252 MET A CA 1
ATOM 2019 C C . MET A 1 252 ? -53.768 19.569 50.739 1.00 62.19 252 MET A C 1
ATOM 2021 O O . MET A 1 252 ? -53.200 19.740 49.665 1.00 62.19 252 MET A O 1
ATOM 2025 N N . LYS A 1 253 ? -54.894 20.212 51.073 1.00 65.88 253 LYS A N 1
ATOM 2026 C CA . LYS A 1 253 ? -55.594 21.151 50.186 1.00 65.88 253 LYS A CA 1
ATOM 2027 C C . LYS A 1 253 ? -54.697 22.323 49.773 1.00 65.88 253 LYS A C 1
ATOM 2029 O O . LYS A 1 253 ? -54.582 22.616 48.590 1.00 65.88 253 LYS A O 1
ATOM 2034 N N . GLU A 1 254 ? -53.989 22.923 50.730 1.00 66.69 254 GLU A N 1
ATOM 2035 C CA . GLU A 1 254 ? -53.061 24.036 50.481 1.00 66.69 254 GLU A CA 1
ATOM 2036 C C . GLU A 1 254 ? -51.859 23.628 49.607 1.00 66.69 254 GLU A C 1
ATOM 2038 O O . GLU A 1 254 ? -51.453 24.379 48.721 1.00 66.69 254 GLU A O 1
ATOM 2043 N N . ARG A 1 255 ? -51.325 22.410 49.782 1.00 63.84 255 ARG A N 1
ATOM 2044 C CA . ARG A 1 255 ? -50.232 21.886 48.945 1.00 63.84 255 ARG A CA 1
ATOM 2045 C C . ARG A 1 255 ? -50.679 21.515 47.535 1.00 63.84 255 ARG A C 1
ATOM 2047 O O . ARG A 1 255 ? -49.925 21.765 46.601 1.00 63.84 255 ARG A O 1
ATOM 2054 N N . ILE A 1 256 ? -51.878 20.957 47.363 1.00 71.88 256 ILE A N 1
ATOM 2055 C CA . ILE A 1 256 ? -52.420 20.668 46.028 1.00 71.88 256 ILE A CA 1
ATOM 2056 C C . ILE A 1 256 ? -52.670 21.982 45.274 1.00 71.88 256 ILE A C 1
ATOM 2058 O O . ILE A 1 256 ? -52.261 22.098 44.123 1.00 71.88 256 ILE A O 1
ATOM 2062 N N . SER A 1 257 ? -53.210 23.012 45.937 1.00 74.56 257 SER A N 1
ATOM 2063 C CA . SER A 1 257 ? -53.354 24.350 45.342 1.00 74.56 257 SER A CA 1
ATOM 2064 C C . SER A 1 257 ? -52.009 25.029 45.035 1.00 74.56 257 SER A C 1
ATOM 2066 O O . SER A 1 257 ? -51.888 25.719 44.025 1.00 74.56 257 SER A O 1
ATOM 2068 N N . GLY A 1 258 ? -50.978 24.809 45.858 1.00 75.12 258 GLY A N 1
ATOM 2069 C CA . GLY A 1 258 ? -49.614 25.274 45.574 1.00 75.12 258 GLY A CA 1
ATOM 2070 C C . GLY A 1 258 ? -49.000 24.594 44.345 1.00 75.12 258 GLY A C 1
ATOM 2071 O O . GLY A 1 258 ? -48.468 25.269 43.466 1.00 75.12 258 GLY A O 1
ATOM 2072 N N . LEU A 1 259 ? -49.148 23.270 44.231 1.00 75.94 259 LEU A N 1
ATOM 2073 C CA . LEU A 1 259 ? -48.690 22.508 43.064 1.00 75.94 259 LEU A CA 1
ATOM 2074 C C . LEU A 1 259 ? -49.426 22.917 41.782 1.00 75.94 259 LEU A C 1
ATOM 2076 O O . LEU A 1 259 ? -48.805 22.962 40.723 1.00 75.94 259 LEU A O 1
ATOM 2080 N N . GLN A 1 260 ? -50.713 23.268 41.865 1.00 77.50 260 GLN A N 1
ATOM 2081 C CA . GLN A 1 260 ? -51.457 23.829 40.734 1.00 77.50 260 GLN A CA 1
ATOM 2082 C C . GLN A 1 260 ? -50.851 25.153 40.252 1.00 77.50 260 GLN A C 1
ATOM 2084 O O . GLN A 1 260 ? -50.608 25.297 39.057 1.00 77.50 260 GLN A O 1
ATOM 2089 N N . GLN A 1 261 ? -50.540 26.086 41.159 1.00 76.12 261 GLN A N 1
ATOM 2090 C CA . GLN A 1 261 ? -49.937 27.377 40.795 1.00 76.12 261 GLN A CA 1
ATOM 2091 C C . GLN A 1 261 ? -48.544 27.234 40.173 1.00 76.12 261 GLN A C 1
ATOM 2093 O O . GLN A 1 261 ? -48.223 27.931 39.210 1.00 76.12 261 GLN A O 1
ATOM 2098 N N . GLU A 1 262 ? -47.718 26.326 40.694 1.00 79.50 262 GLU A N 1
ATOM 2099 C CA . GLU A 1 262 ? -46.394 26.055 40.126 1.00 79.50 262 GLU A CA 1
ATOM 2100 C C . GLU A 1 262 ? -46.494 25.415 38.736 1.00 79.50 262 GLU A C 1
ATOM 2102 O O . GLU A 1 262 ? -45.761 25.790 37.817 1.00 79.50 262 GLU A O 1
ATOM 2107 N N . LEU A 1 263 ? -47.431 24.483 38.550 1.00 79.00 263 LEU A N 1
ATOM 2108 C CA . LEU A 1 263 ? -47.620 23.786 37.283 1.00 79.00 263 LEU A CA 1
ATOM 2109 C C . LEU A 1 263 ? -48.225 24.703 36.201 1.00 79.00 263 LEU A C 1
ATOM 2111 O O . LEU A 1 263 ? -47.824 24.621 35.036 1.00 79.00 263 LEU A O 1
ATOM 2115 N N . ASP A 1 264 ? -49.096 25.638 36.587 1.00 75.56 264 ASP A N 1
ATOM 2116 C CA . ASP A 1 264 ? -49.586 26.710 35.713 1.00 75.56 264 ASP A CA 1
ATOM 2117 C C . ASP A 1 264 ? -48.472 27.692 35.328 1.00 75.56 264 ASP A C 1
ATOM 2119 O O . ASP A 1 264 ? -48.337 28.050 34.156 1.00 75.56 264 ASP A O 1
ATOM 2123 N N . ALA A 1 265 ? -47.607 28.081 36.272 1.00 74.88 265 ALA A N 1
ATOM 2124 C CA . ALA A 1 265 ? -46.455 28.933 35.980 1.00 74.88 265 ALA A CA 1
ATOM 2125 C C . ALA A 1 265 ? -45.500 28.273 34.967 1.00 74.88 265 ALA A C 1
ATOM 2127 O O . ALA A 1 265 ? -45.048 28.927 34.024 1.00 74.88 265 ALA A O 1
ATOM 2128 N N . ILE A 1 266 ? -45.258 26.964 35.100 1.00 74.81 266 ILE A N 1
ATOM 2129 C CA . ILE A 1 266 ? -44.465 26.179 34.141 1.00 74.81 266 ILE A CA 1
ATOM 2130 C C . ILE A 1 266 ? -45.160 26.121 32.772 1.00 74.81 266 ILE A C 1
ATOM 2132 O O . ILE A 1 266 ? -44.506 26.298 31.743 1.00 74.81 266 ILE A O 1
ATOM 2136 N N . SER A 1 267 ? -46.482 25.930 32.735 1.00 74.06 267 SER A N 1
ATOM 2137 C CA . SER A 1 267 ? -47.279 25.943 31.498 1.00 74.06 267 SER A CA 1
ATOM 2138 C C . SER A 1 267 ? -47.179 27.289 30.754 1.00 74.06 267 SER A C 1
ATOM 2140 O O . SER A 1 267 ? -47.012 27.330 29.527 1.00 74.06 267 SER A O 1
ATOM 2142 N N . ILE A 1 268 ? -47.180 28.400 31.497 1.00 71.94 268 ILE A N 1
ATOM 2143 C CA . ILE A 1 268 ? -46.998 29.759 30.969 1.00 71.94 268 ILE A CA 1
ATOM 2144 C C . ILE A 1 268 ? -45.558 29.969 30.471 1.00 71.94 268 ILE A C 1
ATOM 2146 O O . ILE A 1 268 ? -45.362 30.487 29.370 1.00 71.94 268 ILE A O 1
ATOM 2150 N N . SER A 1 269 ? -44.541 29.516 31.212 1.00 65.62 269 SER A N 1
ATOM 2151 C CA . SER A 1 269 ? -43.135 29.597 30.778 1.00 65.62 269 SER A CA 1
ATOM 2152 C C . SER A 1 269 ? -42.847 28.778 29.516 1.00 65.62 269 SER A C 1
ATOM 2154 O O . SER A 1 269 ? -42.066 29.203 28.672 1.00 65.62 269 SER A O 1
ATOM 2156 N N . LEU A 1 270 ? -43.526 27.644 29.328 1.00 61.12 270 LEU A N 1
ATOM 2157 C CA . LEU A 1 270 ? -43.460 26.841 28.099 1.00 61.12 270 LEU A CA 1
ATOM 2158 C C . LEU A 1 270 ? -44.208 27.474 26.907 1.00 61.12 270 LEU A C 1
ATOM 2160 O O . LEU A 1 270 ? -44.190 26.921 25.803 1.00 61.12 270 LEU A O 1
ATOM 2164 N N . SER A 1 271 ? -44.899 28.598 27.117 1.00 58.56 271 SER A N 1
ATOM 2165 C CA . SER A 1 271 ? -45.628 29.339 26.080 1.00 58.56 271 SER A CA 1
ATOM 2166 C C . SER A 1 271 ? -44.843 30.545 25.540 1.00 58.56 271 SER A C 1
ATOM 2168 O O . SER A 1 271 ? -45.104 30.977 24.418 1.00 58.56 271 SER A O 1
ATOM 2170 N N . VAL A 1 272 ? -43.840 31.050 26.271 1.00 53.03 272 VAL A N 1
ATOM 2171 C CA . VAL A 1 272 ? -42.921 32.097 25.786 1.00 53.03 272 VAL A CA 1
ATOM 2172 C C . VAL A 1 272 ? -41.752 31.433 25.059 1.00 53.03 272 VAL A C 1
ATOM 2174 O O . VAL A 1 272 ? -40.692 31.167 25.616 1.00 53.03 272 VAL A O 1
ATOM 2177 N N . SER A 1 273 ? -41.967 31.111 23.787 1.00 44.00 273 SER A N 1
ATOM 2178 C CA . SER A 1 273 ? -40.889 30.696 22.894 1.00 44.00 273 SER A CA 1
ATOM 2179 C C . SER A 1 273 ? -40.145 31.940 22.400 1.00 44.00 273 SER A C 1
ATOM 2181 O O . SER A 1 273 ? -40.454 32.454 21.325 1.00 44.00 273 SER A O 1
ATOM 2183 N N . ASP A 1 274 ? -39.159 32.413 23.166 1.00 38.59 274 ASP A N 1
ATOM 2184 C CA . ASP A 1 274 ? -38.184 33.408 22.706 1.00 38.59 274 ASP A CA 1
ATOM 2185 C C . ASP A 1 274 ? -37.334 32.816 21.573 1.00 38.59 274 ASP A C 1
ATOM 2187 O O . ASP A 1 274 ? -36.286 32.201 21.769 1.00 38.59 274 ASP A O 1
ATOM 2191 N N . PHE A 1 275 ? -37.804 33.005 20.346 1.00 40.12 275 PHE A N 1
ATOM 2192 C CA . PHE A 1 275 ? -36.986 32.912 19.144 1.00 40.12 275 PHE A CA 1
ATOM 2193 C C . PHE A 1 275 ? -37.226 34.176 18.325 1.00 40.12 275 PHE A C 1
ATOM 2195 O O . PHE A 1 275 ? -37.950 34.184 17.333 1.00 40.12 275 PHE A O 1
ATOM 2202 N N . GLY A 1 276 ? -36.663 35.286 18.801 1.00 45.25 276 GLY A N 1
ATOM 2203 C CA . GLY A 1 276 ? -36.902 36.577 18.171 1.00 45.25 276 GLY A CA 1
ATOM 2204 C C . GLY A 1 276 ? -36.143 37.761 18.752 1.00 45.25 276 GLY A C 1
ATOM 2205 O O . GLY A 1 276 ? -36.694 38.850 18.741 1.00 45.25 276 GLY A O 1
ATOM 2206 N N . GLN A 1 277 ? -34.909 37.602 19.242 1.00 33.78 277 GLN A N 1
ATOM 2207 C CA . GLN A 1 277 ? -34.045 38.761 19.513 1.00 33.78 277 GLN A CA 1
ATOM 2208 C C . GLN A 1 277 ? -32.562 38.379 19.440 1.00 33.78 277 GLN A C 1
ATOM 2210 O O . GLN A 1 277 ? -31.907 38.048 20.422 1.00 33.78 277 GLN A O 1
ATOM 2215 N N . LEU A 1 278 ? -32.032 38.417 18.217 1.00 30.91 278 LEU A N 1
ATOM 2216 C CA . LEU A 1 278 ? -30.601 38.543 17.966 1.00 30.91 278 LEU A CA 1
ATOM 2217 C C . LEU A 1 278 ? -30.214 39.993 18.287 1.00 30.91 278 LEU A C 1
ATOM 2219 O O . LEU A 1 278 ? -30.488 40.883 17.482 1.00 30.91 278 LEU A O 1
ATOM 2223 N N . SER A 1 279 ? -29.589 40.246 19.440 1.00 26.83 279 SER A N 1
ATOM 2224 C CA . SER A 1 279 ? -28.825 41.480 19.606 1.00 26.83 279 SER A CA 1
ATOM 2225 C C . SER A 1 279 ? -27.488 41.317 18.884 1.00 26.83 279 SER A C 1
ATOM 2227 O O . SER A 1 279 ? -26.642 40.480 19.203 1.00 26.83 279 SER A O 1
ATOM 2229 N N . SER A 1 280 ? -27.333 42.119 17.838 1.00 30.11 280 SER A N 1
ATOM 2230 C CA . SER A 1 280 ? -26.058 42.421 17.217 1.00 30.11 280 SER A CA 1
ATOM 2231 C C . SER A 1 280 ? -25.159 43.114 18.240 1.00 30.11 280 SER A C 1
ATOM 2233 O O . SER A 1 280 ? -25.460 44.229 18.666 1.00 30.11 280 SER A O 1
ATOM 2235 N N . HIS A 1 281 ? -24.030 42.510 18.594 1.00 28.91 281 HIS A N 1
ATOM 2236 C CA . HIS A 1 281 ? -22.919 43.278 19.144 1.00 28.91 281 HIS A CA 1
ATOM 2237 C C . HIS A 1 281 ? -22.181 43.957 17.986 1.00 28.91 281 HIS A C 1
ATOM 2239 O O . HIS A 1 281 ? -21.283 43.382 17.377 1.00 28.91 281 HIS A O 1
ATOM 2245 N N . VAL A 1 282 ? -22.590 45.191 17.689 1.00 27.88 282 VAL A N 1
ATOM 2246 C CA . VAL A 1 282 ? -21.717 46.216 17.116 1.00 27.88 282 VAL A CA 1
ATOM 2247 C C . VAL A 1 282 ? -21.530 47.279 18.191 1.00 27.88 282 VAL A C 1
ATOM 2249 O O . VAL A 1 282 ? -22.489 47.778 18.768 1.00 27.88 282 VAL A O 1
ATOM 2252 N N . SER A 1 283 ? -20.257 47.535 18.461 1.00 34.94 283 SER A N 1
ATOM 2253 C CA . SER A 1 283 ? -19.661 48.632 19.218 1.00 34.94 283 SER A CA 1
ATOM 2254 C C . SER A 1 283 ? -20.481 49.930 19.253 1.00 34.94 283 SER A C 1
ATOM 2256 O O . SER A 1 283 ? -20.797 50.463 18.192 1.00 34.94 283 SER A O 1
ATOM 2258 N N . LEU A 1 284 ? -20.694 50.496 20.447 1.00 28.44 284 LEU A N 1
ATOM 2259 C CA . LEU A 1 284 ? -20.619 51.945 20.665 1.00 28.44 284 LEU A CA 1
ATOM 2260 C C . LEU A 1 284 ? -20.457 52.260 22.161 1.00 28.44 284 LEU A C 1
ATOM 2262 O O . LEU A 1 284 ? -21.226 51.780 22.991 1.00 28.44 284 LEU A O 1
ATOM 2266 N N . GLU A 1 285 ? -19.426 53.044 22.474 1.00 28.16 285 GLU A N 1
ATOM 2267 C CA . GLU A 1 285 ? -19.242 53.766 23.733 1.00 28.16 285 GLU A CA 1
ATOM 2268 C C . GLU A 1 285 ? -20.456 54.615 24.128 1.00 28.16 285 GLU A C 1
ATOM 2270 O O . GLU A 1 285 ? -21.210 55.078 23.272 1.00 28.16 285 GLU A O 1
ATOM 2275 N N . GLY A 1 286 ? -20.529 54.935 25.422 1.00 26.38 286 GLY A N 1
ATOM 2276 C CA . GLY A 1 286 ? -21.138 56.180 25.880 1.00 26.38 286 GLY A CA 1
ATOM 2277 C C . GLY A 1 286 ? -22.206 56.004 26.947 1.00 26.38 286 GLY A C 1
ATOM 2278 O O . GLY A 1 286 ? -23.340 55.668 26.639 1.00 26.38 286 GLY A O 1
ATOM 2279 N N . ASP A 1 287 ? -21.790 56.302 28.173 1.00 27.14 287 ASP A N 1
ATOM 2280 C CA . ASP A 1 287 ? -22.491 57.141 29.141 1.00 27.14 287 ASP A CA 1
ATOM 2281 C C . ASP A 1 287 ? -23.876 56.769 29.705 1.00 27.14 287 ASP A C 1
ATOM 2283 O O . ASP A 1 287 ? -24.893 56.643 29.037 1.00 27.14 287 ASP A O 1
ATOM 2287 N N . GLU A 1 288 ? -23.833 56.768 31.038 1.00 32.47 288 GLU A N 1
ATOM 2288 C CA . GLU A 1 288 ? -24.741 57.450 31.954 1.00 32.47 288 GLU A CA 1
ATOM 2289 C C . GLU A 1 288 ? -26.136 56.887 32.274 1.00 32.47 288 GLU A C 1
ATOM 2291 O O . GLU A 1 288 ? -27.072 56.828 31.487 1.00 32.47 288 GLU A O 1
ATOM 2296 N N . GLU A 1 289 ? -26.235 56.639 33.583 1.00 29.22 289 GLU A N 1
ATOM 2297 C CA . GLU A 1 289 ? -27.288 57.108 34.475 1.00 29.22 289 GLU A CA 1
ATOM 2298 C C . GLU A 1 289 ? -28.632 56.374 34.541 1.00 29.22 289 GLU A C 1
ATOM 2300 O O . GLU A 1 289 ? -29.462 56.376 33.638 1.00 29.22 289 GLU A O 1
ATOM 2305 N N . SER A 1 290 ? -28.915 56.010 35.803 1.00 30.64 290 SER A N 1
ATOM 2306 C CA . SER A 1 290 ? -30.218 56.142 36.464 1.00 30.64 290 SER A CA 1
ATOM 2307 C C . SER A 1 290 ? -31.237 55.023 36.181 1.00 30.64 290 SER A C 1
ATOM 2309 O O . SER A 1 290 ? -31.331 54.483 35.095 1.00 30.64 290 SER A O 1
ATOM 2311 N N . ASN A 1 291 ? -32.096 54.597 37.102 1.00 27.39 291 ASN A N 1
ATOM 2312 C CA . ASN A 1 291 ? -32.237 54.803 38.536 1.00 27.39 291 ASN A CA 1
ATOM 2313 C C . ASN A 1 291 ? -33.428 53.942 38.988 1.00 27.39 291 ASN A C 1
ATOM 2315 O O . ASN A 1 291 ? -34.450 53.954 38.313 1.00 27.39 291 ASN A O 1
ATOM 2319 N N . ASN A 1 292 ? -33.333 53.395 40.207 1.00 28.08 292 ASN A N 1
ATOM 2320 C CA . ASN A 1 292 ? -34.439 53.130 41.145 1.00 28.08 292 ASN A CA 1
ATOM 2321 C C . ASN A 1 292 ? -35.514 52.086 40.722 1.00 28.08 292 ASN A C 1
ATOM 2323 O O . ASN A 1 292 ? -35.878 51.949 39.571 1.00 28.08 292 ASN A O 1
ATOM 2327 N N . PHE A 1 293 ? -36.123 51.280 41.592 1.00 28.28 293 PHE A N 1
ATOM 2328 C CA . PHE A 1 293 ? -36.536 51.483 42.976 1.00 28.28 293 PHE A CA 1
ATOM 2329 C C . PHE A 1 293 ? -36.607 50.141 43.743 1.00 28.28 293 PHE A C 1
ATOM 2331 O O . PHE A 1 293 ? -37.167 49.181 43.238 1.00 28.28 293 PHE A O 1
ATOM 2338 N N . LYS A 1 294 ? -36.075 50.155 44.979 1.00 31.86 294 LYS A N 1
ATOM 2339 C CA . LYS A 1 294 ? -36.652 49.709 46.277 1.00 31.86 294 LYS A CA 1
ATOM 2340 C C . LYS A 1 294 ? -37.544 48.453 46.369 1.00 31.86 294 LYS A C 1
ATOM 2342 O O . LYS A 1 294 ? -38.388 48.220 45.531 1.00 31.86 294 LYS A O 1
ATOM 2347 N N . LYS A 1 295 ? -37.665 47.752 47.501 1.00 30.20 295 LYS A N 1
ATOM 2348 C CA . LYS A 1 295 ? -37.027 47.652 48.834 1.00 30.20 295 LYS A CA 1
ATOM 2349 C C . LYS A 1 295 ? -38.044 46.854 49.667 1.00 30.20 295 LYS A C 1
ATOM 2351 O O . LYS A 1 295 ? -39.227 47.169 49.608 1.00 30.20 295 LYS A O 1
ATOM 2356 N N . GLY A 1 296 ? -37.552 45.965 50.523 1.00 26.59 296 GLY A N 1
ATOM 2357 C CA . GLY A 1 296 ? -38.237 45.542 51.749 1.00 26.59 296 GLY A CA 1
ATOM 2358 C C . GLY A 1 296 ? -38.533 44.046 51.778 1.00 26.59 296 GLY A C 1
ATOM 2359 O O . GLY A 1 296 ? -38.974 43.484 50.790 1.00 26.59 296 GLY A O 1
ATOM 2360 N N . ASP A 1 297 ? -38.307 43.315 52.857 1.00 26.59 297 ASP A N 1
ATOM 2361 C CA . ASP A 1 297 ? -37.588 43.569 54.103 1.00 26.59 297 ASP A CA 1
ATOM 2362 C C . ASP A 1 297 ? -37.277 42.176 54.679 1.00 26.59 297 ASP A C 1
ATOM 2364 O O . ASP A 1 297 ? -38.084 41.252 54.572 1.00 26.59 297 ASP A O 1
ATOM 2368 N N . ARG A 1 298 ? -36.093 42.000 55.275 1.00 34.09 298 ARG A N 1
ATOM 2369 C CA . ARG A 1 298 ? -35.785 40.829 56.120 1.00 34.09 298 ARG A CA 1
ATOM 2370 C C . ARG A 1 298 ? -36.482 40.998 57.487 1.00 34.09 298 ARG A C 1
ATOM 2372 O O . ARG A 1 298 ? -36.812 42.123 57.853 1.00 34.09 298 ARG A O 1
ATOM 2379 N N . PRO A 1 299 ? -36.557 39.947 58.326 1.00 42.84 299 PRO A N 1
ATOM 2380 C CA . PRO A 1 299 ? -35.443 39.813 59.263 1.00 42.84 299 PRO A CA 1
ATOM 2381 C C . PRO A 1 299 ? -34.958 38.380 59.535 1.00 42.84 299 PRO A C 1
ATOM 2383 O O . PRO A 1 299 ? -35.690 37.414 59.698 1.00 42.84 299 PRO A O 1
ATOM 2386 N N . HIS A 1 300 ? -33.637 38.347 59.638 1.00 32.75 300 HIS A N 1
ATOM 2387 C CA . HIS A 1 300 ? -32.722 37.406 60.265 1.00 32.75 300 HIS A CA 1
ATOM 2388 C C . HIS A 1 300 ? -33.158 36.742 61.584 1.00 32.75 300 HIS A C 1
ATOM 2390 O O . HIS A 1 300 ? -33.667 37.417 62.475 1.00 32.75 300 HIS A O 1
ATOM 2396 N N . ARG A 1 301 ? -32.648 35.522 61.829 1.00 26.56 301 ARG A N 1
ATOM 2397 C CA . ARG A 1 301 ? -32.019 35.202 63.125 1.00 26.56 301 ARG A CA 1
ATOM 2398 C C . ARG A 1 301 ? -30.812 34.261 62.968 1.00 26.56 301 ARG A C 1
ATOM 2400 O O . ARG A 1 301 ? -30.938 33.110 62.576 1.00 26.56 301 ARG A O 1
ATOM 2407 N N . LYS A 1 302 ? -29.638 34.840 63.242 1.00 28.58 302 LYS A N 1
ATOM 2408 C CA . LYS A 1 302 ? -28.315 34.230 63.477 1.00 28.58 302 LYS A CA 1
ATOM 2409 C C . LYS A 1 302 ? -28.274 33.508 64.832 1.00 28.58 302 LYS A C 1
ATOM 2411 O O . LYS A 1 302 ? -29.154 33.783 65.645 1.00 28.58 302 LYS A O 1
ATOM 2416 N N . VAL A 1 303 ? -27.137 32.821 65.072 1.00 26.23 303 VAL A N 1
ATOM 2417 C CA . VAL A 1 303 ? -26.441 32.495 66.353 1.00 26.23 303 VAL A CA 1
ATOM 2418 C C . VAL A 1 303 ? -26.378 30.966 66.548 1.00 26.23 303 VAL A C 1
ATOM 2420 O O . VAL A 1 303 ? -27.424 30.340 66.557 1.00 26.23 303 VAL A O 1
ATOM 2423 N N . LEU A 1 304 ? -25.232 30.283 66.690 1.00 27.30 304 LEU A N 1
ATOM 2424 C CA . LEU A 1 304 ? -23.849 30.687 66.987 1.00 27.30 304 LEU A CA 1
ATOM 2425 C C . LEU A 1 304 ? -22.903 29.461 66.816 1.00 27.30 304 LEU A C 1
ATOM 2427 O O . LEU A 1 304 ? -23.315 28.371 67.189 1.00 27.30 304 LEU A O 1
ATOM 2431 N N . ASN A 1 305 ? -21.658 29.711 66.374 1.00 26.19 305 ASN A N 1
ATOM 2432 C CA . ASN A 1 305 ? -20.368 29.183 66.885 1.00 26.19 305 ASN A CA 1
ATOM 2433 C C . ASN A 1 305 ? -20.082 27.653 66.923 1.00 26.19 305 ASN A C 1
ATOM 2435 O O . ASN A 1 305 ? -20.927 26.859 67.293 1.00 26.19 305 ASN A O 1
ATOM 2439 N N . ASP A 1 306 ? -18.873 27.146 66.647 1.00 28.39 306 ASP A N 1
ATOM 2440 C CA . ASP A 1 306 ? -17.562 27.786 66.481 1.00 28.39 306 ASP A CA 1
ATOM 2441 C C . ASP A 1 306 ? -16.488 26.784 65.976 1.00 28.39 306 ASP A C 1
ATOM 2443 O O . ASP A 1 306 ? -16.618 25.581 66.181 1.00 28.39 306 ASP A O 1
ATOM 2447 N N . LEU A 1 307 ? -15.384 27.354 65.460 1.00 28.84 307 LEU A N 1
ATOM 2448 C CA . LEU A 1 307 ? -13.991 26.847 65.365 1.00 28.84 307 LEU A CA 1
ATOM 2449 C C . LEU A 1 307 ? -13.471 26.124 64.094 1.00 28.84 307 LEU A C 1
ATOM 2451 O O . LEU A 1 307 ? -13.529 24.907 63.982 1.00 28.84 307 LEU A O 1
ATOM 2455 N N . LYS A 1 308 ? -12.785 26.957 63.272 1.00 27.41 308 LYS A N 1
ATOM 2456 C CA . LYS A 1 308 ? -11.387 26.864 62.745 1.00 27.41 308 LYS A CA 1
ATOM 2457 C C . LYS A 1 308 ? -10.987 25.623 61.927 1.00 27.41 308 LYS A C 1
ATOM 2459 O O . LYS A 1 308 ? -11.260 24.509 62.323 1.00 27.41 308 LYS A O 1
ATOM 2464 N N . SER A 1 309 ? -10.198 25.677 60.853 1.00 28.08 309 SER A N 1
ATOM 2465 C CA . SER A 1 309 ? -9.373 26.660 60.106 1.00 28.08 309 SER A CA 1
ATOM 2466 C C . SER A 1 309 ? -8.808 25.847 58.897 1.00 28.08 309 SER A C 1
ATOM 2468 O O . SER A 1 309 ? -8.851 24.625 58.947 1.00 28.08 309 SER A O 1
ATOM 2470 N N . SER A 1 310 ? -8.256 26.323 57.774 1.00 27.50 310 SER A N 1
ATOM 2471 C CA . SER A 1 310 ? -7.399 27.480 57.502 1.00 27.50 310 SER A CA 1
ATOM 2472 C C . SER A 1 310 ? -7.232 27.642 55.973 1.00 27.50 310 SER A C 1
ATOM 2474 O O . SER A 1 310 ? -6.812 26.710 55.300 1.00 27.50 310 SER A O 1
ATOM 2476 N N . SER A 1 311 ? -7.601 28.825 55.486 1.00 26.44 311 SER A N 1
ATOM 2477 C CA . SER A 1 311 ? -6.894 29.820 54.653 1.00 26.44 311 SER A CA 1
ATOM 2478 C C . SER A 1 311 ? -6.032 29.525 53.395 1.00 26.44 311 SER A C 1
ATOM 2480 O O . SER A 1 311 ? -5.397 28.482 53.291 1.00 26.44 311 SER A O 1
ATOM 2482 N N . PRO A 1 312 ? -5.935 30.532 52.481 1.00 33.56 312 PRO A N 1
ATOM 2483 C CA . PRO A 1 312 ? -5.412 30.450 51.112 1.00 33.56 312 PRO A CA 1
ATOM 2484 C C . PRO A 1 312 ? -4.128 31.290 50.859 1.00 33.56 312 PRO A C 1
ATOM 2486 O O . PRO A 1 312 ? -3.578 31.920 51.761 1.00 33.56 312 PRO A O 1
ATOM 2489 N N . SER A 1 313 ? -3.669 31.283 49.602 1.00 29.34 313 SER A N 1
ATOM 2490 C CA . SER A 1 313 ? -2.510 31.975 49.003 1.00 29.34 313 SER A CA 1
ATOM 2491 C C . SER A 1 313 ? -2.430 33.499 49.216 1.00 29.34 313 SER A C 1
ATOM 2493 O O . SER A 1 313 ? -3.460 34.147 49.406 1.00 29.34 313 SER A O 1
ATOM 2495 N N . PRO A 1 314 ? -1.237 34.103 49.017 1.00 37.25 314 PRO A N 1
ATOM 2496 C CA . PRO A 1 314 ? -1.147 35.516 48.651 1.00 37.25 314 PRO A CA 1
ATOM 2497 C C . PRO A 1 314 ? -0.215 35.827 47.463 1.00 37.25 314 PRO A C 1
ATOM 2499 O O . PRO A 1 314 ? 0.566 35.004 46.988 1.00 37.25 314 PRO A O 1
ATOM 2502 N N . ALA A 1 315 ? -0.365 37.069 47.003 1.00 24.19 315 ALA A N 1
ATOM 2503 C CA . ALA A 1 315 ? 0.201 37.684 45.816 1.00 24.19 315 ALA A CA 1
ATOM 2504 C C . ALA A 1 315 ? 1.526 38.449 46.045 1.00 24.19 315 ALA A C 1
ATOM 2506 O O . ALA A 1 315 ? 1.983 38.675 47.161 1.00 24.19 315 ALA A O 1
ATOM 2507 N N . THR A 1 316 ? 2.065 38.857 44.898 1.00 26.41 316 THR A N 1
ATOM 2508 C CA . THR A 1 316 ? 3.147 39.780 44.510 1.00 26.41 316 THR A CA 1
ATOM 2509 C C . THR A 1 316 ? 3.474 41.005 45.381 1.00 26.41 316 THR A C 1
ATOM 2511 O O . THR A 1 316 ? 2.574 41.739 45.782 1.00 26.41 316 THR A O 1
ATOM 2514 N N . SER A 1 317 ? 4.768 41.359 45.429 1.00 28.36 317 SER A N 1
ATOM 2515 C CA . SER A 1 317 ? 5.259 42.754 45.448 1.00 28.36 317 SER A CA 1
ATOM 2516 C C . SER A 1 317 ? 6.747 42.847 45.057 1.00 28.36 317 SER A C 1
ATOM 2518 O O . SER A 1 317 ? 7.570 42.089 45.566 1.00 28.36 317 SER A O 1
ATOM 2520 N N . SER A 1 318 ? 7.079 43.794 44.178 1.00 28.31 318 SER A N 1
ATOM 2521 C CA . SER A 1 318 ? 8.425 44.301 43.843 1.00 28.31 318 SER A CA 1
ATOM 2522 C C . SER A 1 318 ? 8.917 45.342 44.874 1.00 28.31 318 SER A C 1
ATOM 2524 O O . SER A 1 318 ? 8.122 45.775 45.712 1.00 28.31 318 SER A O 1
ATOM 2526 N N . PRO A 1 319 ? 10.214 45.737 44.868 1.00 37.66 319 PRO A N 1
ATOM 2527 C CA . PRO A 1 319 ? 10.573 47.043 44.283 1.00 37.66 319 PRO A CA 1
ATOM 2528 C C . PRO A 1 319 ? 11.980 47.137 43.629 1.00 37.66 319 PRO A C 1
ATOM 2530 O O . PRO A 1 319 ? 12.842 46.277 43.784 1.00 37.66 319 PRO A O 1
ATOM 2533 N N . THR A 1 320 ? 12.182 48.239 42.900 1.00 26.33 320 THR A N 1
ATOM 2534 C CA . THR A 1 320 ? 13.342 48.640 42.073 1.00 26.33 320 THR A CA 1
ATOM 2535 C C . THR A 1 320 ? 14.231 49.664 42.800 1.00 26.33 320 THR A C 1
ATOM 2537 O O . THR A 1 320 ? 13.667 50.468 43.538 1.00 26.33 320 THR A O 1
ATOM 2540 N N . SER A 1 321 ? 15.557 49.713 42.536 1.00 26.97 321 SER A N 1
ATOM 2541 C CA . SER A 1 321 ? 16.386 50.945 42.337 1.00 26.97 321 SER A CA 1
ATOM 2542 C C . SER A 1 321 ? 17.910 50.678 42.211 1.00 26.97 321 SER A C 1
ATOM 2544 O O . SER A 1 321 ? 18.574 50.367 43.192 1.00 26.97 321 SER A O 1
ATOM 2546 N N . THR A 1 322 ? 18.434 50.869 40.990 1.00 26.39 322 THR A N 1
ATOM 2547 C CA . THR A 1 322 ? 19.656 51.624 40.576 1.00 26.39 322 THR A CA 1
ATOM 2548 C C . THR A 1 322 ? 21.082 51.384 41.143 1.00 26.39 322 THR A C 1
ATOM 2550 O O . THR A 1 322 ? 21.405 51.769 42.259 1.00 26.39 322 THR A O 1
ATOM 2553 N N . SER A 1 323 ? 21.950 50.950 40.204 1.00 28.67 323 SER A N 1
ATOM 2554 C CA . SER A 1 323 ? 23.328 51.388 39.835 1.00 28.67 323 SER A CA 1
ATOM 2555 C C . SER A 1 323 ? 24.565 51.213 40.753 1.00 28.67 323 SER A C 1
ATOM 2557 O O . SER A 1 323 ? 24.690 51.860 41.783 1.00 28.67 323 SER A O 1
ATOM 2559 N N . SER A 1 324 ? 25.508 50.417 40.207 1.00 27.81 324 SER A N 1
ATOM 2560 C CA . SER A 1 324 ? 26.995 50.285 40.262 1.00 27.81 324 SER A CA 1
ATOM 2561 C C . SER A 1 324 ? 27.840 51.473 40.803 1.00 27.81 324 SER A C 1
ATOM 2563 O O . SER A 1 324 ? 27.298 52.575 40.816 1.00 27.81 324 SER A O 1
ATOM 2565 N N . PRO A 1 325 ? 29.177 51.362 41.097 1.00 42.69 325 PRO A N 1
ATOM 2566 C CA . PRO A 1 325 ? 30.158 50.410 40.522 1.00 42.69 325 PRO A CA 1
ATOM 2567 C C . PRO A 1 325 ? 31.358 49.929 41.405 1.00 42.69 325 PRO A C 1
ATOM 2569 O O . PRO A 1 325 ? 31.596 50.399 42.511 1.00 42.69 325 PRO A O 1
ATOM 2572 N N . THR A 1 326 ? 32.214 49.111 40.764 1.00 25.17 326 THR A N 1
ATOM 2573 C CA . THR A 1 326 ? 33.701 49.015 40.874 1.00 25.17 326 THR A CA 1
ATOM 2574 C C . THR A 1 326 ? 34.358 47.953 41.777 1.00 25.17 326 THR A C 1
ATOM 2576 O O . THR A 1 326 ? 34.195 47.977 42.988 1.00 25.17 326 THR A O 1
ATOM 2579 N N . SER A 1 327 ? 35.233 47.151 41.127 1.00 26.77 327 SER A N 1
ATOM 2580 C CA . SER A 1 327 ? 36.543 46.593 41.571 1.00 26.77 327 SER A CA 1
ATOM 2581 C C . SER A 1 327 ? 36.576 45.722 42.843 1.00 26.77 327 SER A C 1
ATOM 2583 O O . SER A 1 327 ? 36.073 46.109 43.880 1.00 26.77 327 SER A O 1
ATOM 2585 N N . THR A 1 328 ? 37.222 44.552 42.916 1.00 25.55 328 THR A N 1
ATOM 2586 C CA . THR A 1 328 ? 38.542 44.165 42.388 1.00 25.55 328 THR A CA 1
ATOM 2587 C C . THR A 1 328 ? 38.756 42.660 42.645 1.00 25.55 328 THR A C 1
ATOM 2589 O O . THR A 1 328 ? 38.373 42.178 43.703 1.00 25.55 328 THR A O 1
ATOM 2592 N N . SER A 1 329 ? 39.382 41.966 41.683 1.00 27.45 329 SER A N 1
ATOM 2593 C CA . SER A 1 329 ? 40.388 40.880 41.811 1.00 27.45 329 SER A CA 1
ATOM 2594 C C . SER A 1 329 ? 40.324 39.925 43.028 1.00 27.45 329 SER A C 1
ATOM 2596 O O . SER A 1 329 ? 40.467 40.348 44.167 1.00 27.45 329 SER A O 1
ATOM 2598 N N . SER A 1 330 ? 40.349 38.597 42.881 1.00 27.88 330 SER A N 1
ATOM 2599 C CA . SER A 1 330 ? 41.473 37.840 42.303 1.00 27.88 330 SER A CA 1
ATOM 2600 C C . SER A 1 330 ? 41.235 36.319 42.458 1.00 27.88 330 SER A C 1
ATOM 2602 O O . SER A 1 330 ? 40.639 35.917 43.449 1.00 27.88 330 SER A O 1
ATOM 2604 N N . SER A 1 331 ? 41.703 35.538 41.461 1.00 27.38 331 SER A N 1
ATOM 2605 C CA . SER A 1 331 ? 42.319 34.175 41.491 1.00 27.38 331 SER A CA 1
ATOM 2606 C C . SER A 1 331 ? 41.780 33.110 42.468 1.00 27.38 331 SER A C 1
ATOM 2608 O O . SER A 1 331 ? 41.594 33.380 43.639 1.00 27.38 331 SER A O 1
ATOM 2610 N N . SER A 1 332 ? 41.632 31.816 42.183 1.00 28.97 332 SER A N 1
ATOM 2611 C CA . SER A 1 332 ? 42.135 30.844 41.191 1.00 28.97 332 SER A CA 1
ATOM 2612 C C . SER A 1 332 ? 41.565 29.495 41.693 1.00 28.97 332 SER A C 1
ATOM 2614 O O . SER A 1 332 ? 41.529 29.286 42.900 1.00 28.97 332 SER A O 1
ATOM 2616 N N . SER A 1 333 ? 41.077 28.535 40.910 1.00 29.78 333 SER A N 1
ATOM 2617 C CA . SER A 1 333 ? 41.888 27.506 40.249 1.00 29.78 333 SER A CA 1
ATOM 2618 C C . SER A 1 333 ? 40.966 26.370 39.760 1.00 29.78 333 SER A C 1
ATOM 2620 O O . SER A 1 333 ? 40.018 25.977 40.432 1.00 29.78 333 SER A O 1
ATOM 2622 N N . SER A 1 334 ? 41.272 25.907 38.549 1.00 27.67 334 SER A N 1
ATOM 2623 C CA . SER A 1 334 ? 41.035 24.601 37.914 1.00 27.67 334 SER A CA 1
ATOM 2624 C C . SER A 1 334 ? 40.295 23.480 38.667 1.00 27.67 334 SER A C 1
ATOM 2626 O O . SER A 1 334 ? 40.782 22.971 39.673 1.00 27.67 334 SER A O 1
ATOM 2628 N N . SER A 1 335 ? 39.294 22.893 38.006 1.00 29.78 335 SER A N 1
ATOM 2629 C CA . SER A 1 335 ? 39.353 21.470 37.630 1.00 29.78 335 SER A CA 1
ATOM 2630 C C . SER A 1 335 ? 38.457 21.188 36.421 1.00 29.78 335 SER A C 1
ATOM 2632 O O . SER A 1 335 ? 37.363 21.720 36.268 1.00 29.78 335 SER A O 1
ATOM 2634 N N . SER A 1 336 ? 39.020 20.409 35.512 1.00 29.44 336 SER A N 1
ATOM 2635 C CA . SER A 1 336 ? 38.520 19.991 34.214 1.00 29.44 336 SER A CA 1
ATOM 2636 C C . SER A 1 336 ? 37.571 18.795 34.320 1.00 29.44 336 SER A C 1
ATOM 2638 O O . SER A 1 336 ? 37.802 17.877 35.101 1.00 29.44 336 SER A O 1
ATOM 2640 N N . SER A 1 337 ? 36.567 18.738 33.449 1.00 28.05 337 SER A N 1
ATOM 2641 C CA . SER A 1 337 ? 36.218 17.506 32.726 1.00 28.05 337 SER A CA 1
ATOM 2642 C C . SER A 1 337 ? 35.312 17.832 31.541 1.00 28.05 337 SER A C 1
ATOM 2644 O O . SER A 1 337 ? 34.261 18.453 31.656 1.00 28.05 337 SER A O 1
ATOM 2646 N N . SER A 1 338 ? 35.817 17.451 30.379 1.00 29.73 338 SER A N 1
ATOM 2647 C CA . SER A 1 338 ? 35.263 17.625 29.049 1.00 29.73 338 SER A CA 1
ATOM 2648 C C . SER A 1 338 ? 34.047 16.731 28.819 1.00 29.73 338 SER A C 1
ATOM 2650 O O . SER A 1 338 ? 34.042 15.587 29.266 1.00 29.73 338 SER A O 1
ATOM 2652 N N . SER A 1 339 ? 33.097 17.190 28.005 1.00 28.55 339 SER A N 1
ATOM 2653 C CA . SER A 1 339 ? 32.420 16.357 26.999 1.00 28.55 339 SER A CA 1
ATOM 2654 C C . SER A 1 339 ? 31.798 17.263 25.938 1.00 28.55 339 SER A C 1
ATOM 2656 O O . SER A 1 339 ? 30.883 18.032 26.209 1.00 28.55 339 SER A O 1
ATOM 2658 N N . SER A 1 340 ? 32.390 17.197 24.749 1.00 25.66 340 SER A N 1
ATOM 2659 C CA . SER A 1 340 ? 31.995 17.866 23.513 1.00 25.66 340 SER A CA 1
ATOM 2660 C C . SER A 1 340 ? 31.272 16.844 22.633 1.00 25.66 340 SER A C 1
ATOM 2662 O O . SER A 1 340 ? 31.779 15.737 22.466 1.00 25.66 340 SER A O 1
ATOM 2664 N N . SER A 1 341 ? 30.129 17.216 22.060 1.00 26.75 341 SER A N 1
ATOM 2665 C CA . SER A 1 341 ? 29.463 16.519 20.949 1.00 26.75 341 SER A CA 1
ATOM 2666 C C . SER A 1 341 ? 29.119 17.598 19.916 1.00 26.75 341 SER A C 1
ATOM 2668 O O . SER A 1 341 ? 28.271 18.449 20.177 1.00 26.75 341 SER A O 1
ATOM 2670 N N . SER A 1 342 ? 29.958 17.816 18.902 1.00 24.98 342 SER A N 1
ATOM 2671 C CA . SER A 1 342 ? 29.923 17.124 17.602 1.00 24.98 342 SER A CA 1
ATOM 2672 C C . SER A 1 342 ? 28.519 17.116 16.999 1.00 24.98 342 SER A C 1
ATOM 2674 O O . SER A 1 342 ? 27.741 16.205 17.260 1.00 24.98 342 SER A O 1
ATOM 2676 N N . TRP A 1 343 ? 28.210 18.144 16.208 1.00 30.02 343 TRP A N 1
ATOM 2677 C CA . TRP A 1 343 ? 27.131 18.099 15.225 1.00 30.02 343 TRP A CA 1
ATOM 2678 C C . TRP A 1 343 ? 27.788 17.898 13.865 1.00 30.02 343 TRP A C 1
ATOM 2680 O O . TRP A 1 343 ? 28.566 18.745 13.423 1.00 30.02 343 TRP A O 1
ATOM 2690 N N . GLU A 1 344 ? 27.526 16.743 13.265 1.00 30.50 344 GLU A N 1
ATOM 2691 C CA . GLU A 1 344 ? 27.961 16.401 11.918 1.00 30.50 344 GLU A CA 1
ATOM 2692 C C . GLU A 1 344 ? 27.078 17.111 10.885 1.00 30.50 344 GLU A C 1
ATOM 2694 O O . GLU A 1 344 ? 25.853 17.013 10.873 1.00 30.50 344 GLU A O 1
ATOM 2699 N N . GLU A 1 345 ? 27.773 17.894 10.070 1.00 33.22 345 GLU A N 1
ATOM 2700 C CA . GLU A 1 345 ? 27.616 18.109 8.636 1.00 33.22 345 GLU A CA 1
ATOM 2701 C C . GLU A 1 345 ? 26.687 17.114 7.911 1.00 33.22 345 GLU A C 1
ATOM 2703 O O . GLU A 1 345 ? 26.960 15.919 7.891 1.00 33.22 345 GLU A O 1
ATOM 2708 N N . ASN A 1 346 ? 25.612 17.627 7.289 1.00 30.69 346 ASN A N 1
ATOM 2709 C CA . ASN A 1 346 ? 25.182 17.302 5.917 1.00 30.69 346 ASN A CA 1
ATOM 2710 C C . ASN A 1 346 ? 23.920 18.098 5.526 1.00 30.69 346 ASN A C 1
ATOM 2712 O O . ASN A 1 346 ? 22.835 17.890 6.062 1.00 30.69 346 ASN A O 1
ATOM 2716 N N . GLY A 1 347 ? 24.059 18.991 4.544 1.00 32.25 347 GLY A N 1
ATOM 2717 C CA . GLY A 1 347 ? 22.954 19.710 3.908 1.00 32.25 347 GLY A CA 1
ATOM 2718 C C . GLY A 1 347 ? 23.483 20.707 2.879 1.00 32.25 347 GLY A C 1
ATOM 2719 O O . GLY A 1 347 ? 24.171 21.655 3.233 1.00 32.25 347 GLY A O 1
ATOM 2720 N N . ALA A 1 348 ? 23.227 20.438 1.601 1.00 33.19 348 ALA A N 1
ATOM 2721 C CA . ALA A 1 348 ? 23.821 21.090 0.439 1.00 33.19 348 ALA A CA 1
ATOM 2722 C C . ALA A 1 348 ? 23.679 22.627 0.431 1.00 33.19 348 ALA A C 1
ATOM 2724 O O . ALA A 1 348 ? 22.581 23.152 0.266 1.00 33.19 348 ALA A O 1
ATOM 2725 N N . HIS A 1 349 ? 24.807 23.339 0.528 1.00 35.53 349 HIS A N 1
ATOM 2726 C CA . HIS A 1 349 ? 24.875 24.769 0.225 1.00 35.53 349 HIS A CA 1
ATOM 2727 C C . HIS A 1 349 ? 24.746 24.988 -1.286 1.00 35.53 349 HIS A C 1
ATOM 2729 O O . HIS A 1 349 ? 25.604 24.568 -2.074 1.00 35.53 349 HIS A O 1
ATOM 2735 N N . ASP A 1 350 ? 23.666 25.659 -1.677 1.00 37.53 350 ASP A N 1
ATOM 2736 C CA . ASP A 1 350 ? 23.468 26.175 -3.023 1.00 37.53 350 ASP A CA 1
ATOM 2737 C C . ASP A 1 350 ? 24.524 27.258 -3.313 1.00 37.53 350 ASP A C 1
ATOM 2739 O O . ASP A 1 350 ? 24.793 28.152 -2.507 1.00 37.53 350 ASP A O 1
ATOM 2743 N N . LYS A 1 351 ? 25.204 27.145 -4.456 1.00 46.50 351 LYS A N 1
ATOM 2744 C CA . LYS A 1 351 ? 26.448 27.875 -4.774 1.00 46.50 351 LYS A CA 1
ATOM 2745 C C . LYS A 1 351 ? 26.210 29.325 -5.227 1.00 46.50 351 LYS A C 1
ATOM 2747 O O . LYS A 1 351 ? 26.899 29.808 -6.125 1.00 46.50 351 LYS A O 1
ATOM 2752 N N . SER A 1 352 ? 25.277 30.038 -4.601 1.00 51.34 352 SER A N 1
ATOM 2753 C CA . SER A 1 352 ? 25.043 31.477 -4.808 1.00 51.34 352 SER A CA 1
ATOM 2754 C C . SER A 1 352 ? 25.421 32.353 -3.606 1.00 51.34 352 SER A C 1
ATOM 2756 O O . SER A 1 352 ? 25.427 33.574 -3.729 1.00 51.34 352 SER A O 1
ATOM 2758 N N . GLU A 1 353 ? 25.797 31.773 -2.461 1.00 51.16 353 GLU A N 1
ATOM 2759 C CA . GLU A 1 353 ? 26.026 32.527 -1.212 1.00 51.16 353 GLU A CA 1
ATOM 2760 C C . GLU A 1 353 ? 27.373 33.274 -1.117 1.00 51.16 353 GLU A C 1
ATOM 2762 O O . GLU A 1 353 ? 27.623 33.969 -0.136 1.00 51.16 353 GLU A O 1
ATOM 2767 N N . ILE A 1 354 ? 28.253 33.202 -2.121 1.00 52.69 354 ILE A N 1
ATOM 2768 C CA . ILE A 1 354 ? 29.631 33.727 -1.988 1.00 52.69 354 ILE A CA 1
ATOM 2769 C C . ILE A 1 354 ? 29.761 35.219 -2.373 1.00 52.69 354 ILE A C 1
ATOM 2771 O O . ILE A 1 354 ? 30.871 35.725 -2.479 1.00 52.69 354 ILE A O 1
ATOM 2775 N N . ASN A 1 355 ? 28.675 35.980 -2.563 1.00 53.12 355 ASN A N 1
ATOM 2776 C CA . ASN A 1 355 ? 28.832 37.417 -2.865 1.00 53.12 355 ASN A CA 1
ATOM 2777 C C . ASN A 1 355 ? 27.778 38.372 -2.290 1.00 53.12 355 ASN A C 1
ATOM 2779 O O . ASN A 1 355 ? 27.716 39.521 -2.721 1.00 53.12 355 ASN A O 1
ATOM 2783 N N . MET A 1 356 ? 26.980 37.930 -1.316 1.00 51.50 356 MET A N 1
ATOM 2784 C CA . MET A 1 356 ? 26.017 38.799 -0.632 1.00 51.50 356 MET A CA 1
ATOM 2785 C C . MET A 1 356 ? 26.642 39.359 0.647 1.00 51.50 356 MET A C 1
ATOM 2787 O O . MET A 1 356 ? 27.260 38.631 1.428 1.00 51.50 356 MET A O 1
ATOM 2791 N N . SER A 1 357 ? 26.509 40.665 0.867 1.00 76.88 357 SER A N 1
ATOM 2792 C CA . SER A 1 357 ? 26.967 41.304 2.102 1.00 76.88 357 SER A CA 1
ATOM 2793 C C . SER A 1 357 ? 26.182 40.778 3.311 1.00 76.88 357 SER A C 1
ATOM 2795 O O . SER A 1 357 ? 25.053 40.300 3.194 1.00 76.88 357 SER A O 1
ATOM 2797 N N . ARG A 1 358 ? 26.769 40.870 4.511 1.00 77.69 358 ARG A N 1
ATOM 2798 C CA . ARG A 1 358 ? 26.145 40.405 5.764 1.00 77.69 358 ARG A CA 1
ATOM 2799 C C . ARG A 1 358 ? 24.731 40.971 5.961 1.00 77.69 358 ARG A C 1
ATOM 2801 O O . ARG A 1 358 ? 23.857 40.258 6.445 1.00 77.69 358 ARG A O 1
ATOM 2808 N N . ASP A 1 359 ? 24.516 42.221 5.562 1.00 80.62 359 ASP A N 1
ATOM 2809 C CA . ASP A 1 359 ? 23.226 42.901 5.684 1.00 80.62 359 ASP A CA 1
ATOM 2810 C C . ASP A 1 359 ? 22.201 42.389 4.660 1.00 80.62 359 ASP A C 1
ATOM 2812 O O . ASP A 1 359 ? 21.019 42.265 4.979 1.00 80.62 359 ASP A O 1
ATOM 2816 N N . GLU A 1 360 ? 22.641 42.004 3.459 1.00 77.56 360 GLU A N 1
ATOM 2817 C CA . GLU A 1 360 ? 21.778 41.382 2.447 1.00 77.56 360 GLU A CA 1
ATOM 2818 C C . GLU A 1 360 ? 21.366 39.962 2.839 1.00 77.56 360 GLU A C 1
ATOM 2820 O O . GLU A 1 360 ? 20.215 39.585 2.628 1.00 77.56 360 GLU A O 1
ATOM 2825 N N . LEU A 1 361 ? 22.259 39.201 3.477 1.00 81.38 361 LEU A N 1
ATOM 2826 C CA . LEU A 1 361 ? 21.943 37.868 3.993 1.00 81.38 361 LEU A CA 1
ATOM 2827 C C . LEU A 1 361 ? 20.918 37.942 5.136 1.00 81.38 361 LEU A C 1
ATOM 2829 O O . LEU A 1 361 ? 19.948 37.187 5.164 1.00 81.38 361 LEU A O 1
ATOM 2833 N N . ILE A 1 362 ? 21.091 38.898 6.056 1.00 84.56 362 ILE A N 1
ATOM 2834 C CA . ILE A 1 362 ? 20.124 39.154 7.133 1.00 84.56 362 ILE A CA 1
ATOM 2835 C C . ILE A 1 362 ? 18.772 39.570 6.545 1.00 84.56 362 ILE A C 1
ATOM 2837 O O . ILE A 1 362 ? 17.737 39.071 6.987 1.00 84.56 362 ILE A O 1
ATOM 2841 N N . ASN A 1 363 ? 18.762 40.442 5.533 1.00 85.31 363 ASN A N 1
ATOM 2842 C CA . ASN A 1 363 ? 17.524 40.823 4.859 1.00 85.31 363 ASN A CA 1
ATOM 2843 C C . ASN A 1 363 ? 16.860 39.642 4.154 1.00 85.31 363 ASN A C 1
ATOM 2845 O O . ASN A 1 363 ? 15.650 39.508 4.293 1.00 85.31 363 ASN A O 1
ATOM 2849 N N . TYR A 1 364 ? 17.618 38.773 3.483 1.00 89.81 364 TYR A N 1
ATOM 2850 C CA . TYR A 1 364 ? 17.097 37.576 2.822 1.00 89.81 364 TYR A CA 1
ATOM 2851 C C . TYR A 1 364 ? 16.395 36.634 3.812 1.00 89.81 364 TYR A C 1
ATOM 2853 O O . TYR A 1 364 ? 15.212 36.330 3.643 1.00 89.81 364 TYR A O 1
ATOM 2861 N N . TYR A 1 365 ? 17.062 36.274 4.913 1.00 87.00 365 TYR A N 1
ATOM 2862 C CA . TYR A 1 365 ? 16.456 35.434 5.951 1.00 87.00 365 TYR A CA 1
ATOM 2863 C C . TYR A 1 365 ? 15.270 36.119 6.643 1.00 87.00 365 TYR A C 1
ATOM 2865 O O . TYR A 1 365 ? 14.279 35.466 6.979 1.00 87.00 365 TYR A O 1
ATOM 2873 N N . ASN A 1 366 ? 15.308 37.440 6.834 1.00 88.25 366 ASN A N 1
ATOM 2874 C CA . ASN A 1 366 ? 14.161 38.188 7.353 1.00 88.25 366 ASN A CA 1
ATOM 2875 C C . ASN A 1 366 ? 12.985 38.181 6.365 1.00 88.25 366 ASN A C 1
ATOM 2877 O O . ASN A 1 366 ? 11.843 37.975 6.773 1.00 88.25 366 ASN A O 1
ATOM 2881 N N . THR A 1 367 ? 13.232 38.354 5.065 1.00 90.00 367 THR A N 1
ATOM 2882 C CA . THR A 1 367 ? 12.179 38.266 4.048 1.00 90.00 367 THR A CA 1
ATOM 2883 C C . THR A 1 367 ? 11.586 36.866 3.998 1.00 90.00 367 THR A C 1
ATOM 2885 O O . THR A 1 367 ? 10.369 36.733 4.115 1.00 90.00 367 THR A O 1
ATOM 2888 N N . GLU A 1 368 ? 12.418 35.830 3.977 1.00 88.44 368 GLU A N 1
ATOM 2889 C CA . GLU A 1 368 ? 11.974 34.441 3.914 1.00 88.44 368 GLU A CA 1
ATOM 2890 C C . GLU A 1 368 ? 11.220 34.020 5.184 1.00 88.44 368 GLU A C 1
ATOM 2892 O O . GLU A 1 368 ? 10.152 33.411 5.119 1.00 88.44 368 GLU A O 1
ATOM 2897 N N . THR A 1 369 ? 11.673 34.444 6.368 1.00 81.38 369 THR A N 1
ATOM 2898 C CA . THR A 1 369 ? 10.922 34.214 7.614 1.00 81.38 369 THR A CA 1
ATOM 2899 C C . THR A 1 369 ? 9.585 34.954 7.636 1.00 81.38 369 THR A C 1
ATOM 2901 O O . THR A 1 369 ? 8.604 34.412 8.155 1.00 81.38 369 THR A O 1
ATOM 2904 N N . THR A 1 370 ? 9.490 36.161 7.065 1.00 90.00 370 THR A N 1
ATOM 2905 C CA . THR A 1 370 ? 8.201 36.863 6.948 1.00 90.00 370 THR A CA 1
ATOM 2906 C C . THR A 1 370 ? 7.273 36.224 5.920 1.00 90.00 370 THR A C 1
ATOM 2908 O O . THR A 1 370 ? 6.062 36.198 6.139 1.00 90.00 370 THR A O 1
ATOM 2911 N N . GLU A 1 371 ? 7.811 35.677 4.834 1.00 91.75 371 GLU A N 1
ATOM 2912 C CA . GLU A 1 371 ? 7.048 34.978 3.801 1.00 91.75 371 GLU A CA 1
ATOM 2913 C C . GLU A 1 371 ? 6.500 33.649 4.333 1.00 91.75 371 GLU A C 1
ATOM 2915 O O . GLU A 1 371 ? 5.296 33.397 4.259 1.00 91.75 371 GLU A O 1
ATOM 2920 N N . LEU A 1 372 ? 7.334 32.863 5.021 1.00 89.50 372 LEU A N 1
ATOM 2921 C CA . LEU A 1 372 ? 6.913 31.637 5.700 1.00 89.50 372 LEU A CA 1
ATOM 2922 C C . LEU A 1 372 ? 5.878 31.903 6.803 1.00 89.50 372 LEU A C 1
ATOM 2924 O O . LEU A 1 372 ? 4.959 31.103 6.987 1.00 89.50 372 LEU A O 1
ATOM 2928 N N . LYS A 1 373 ? 5.992 33.017 7.540 1.00 88.62 373 LYS A N 1
ATOM 2929 C CA . LYS A 1 373 ? 4.969 33.433 8.517 1.00 88.62 373 LYS A CA 1
ATOM 2930 C C . LYS A 1 373 ? 3.648 33.781 7.836 1.00 88.62 373 LYS A C 1
ATOM 2932 O O . LYS A 1 373 ? 2.617 33.273 8.263 1.00 88.62 373 LYS A O 1
ATOM 2937 N N . ARG A 1 374 ? 3.673 34.581 6.763 1.00 90.75 374 ARG A N 1
ATOM 2938 C CA . ARG A 1 374 ? 2.465 34.915 5.989 1.00 90.75 374 ARG A CA 1
ATOM 2939 C C . ARG A 1 374 ? 1.803 33.676 5.396 1.00 90.75 374 ARG A C 1
ATOM 2941 O O . ARG A 1 374 ? 0.584 33.579 5.434 1.00 90.75 374 ARG A O 1
ATOM 2948 N N . ASN A 1 375 ? 2.583 32.719 4.901 1.00 91.88 375 ASN A N 1
ATOM 2949 C CA . ASN A 1 375 ? 2.041 31.483 4.344 1.00 91.88 375 ASN A CA 1
ATOM 2950 C C . ASN A 1 375 ? 1.367 30.612 5.422 1.00 91.88 375 ASN A C 1
ATOM 2952 O O . ASN A 1 375 ? 0.264 30.108 5.218 1.00 91.88 375 ASN A O 1
ATOM 2956 N N . ARG A 1 376 ? 1.982 30.482 6.609 1.00 88.94 376 ARG A N 1
ATOM 2957 C CA . ARG A 1 376 ? 1.366 29.769 7.745 1.00 88.94 376 ARG A CA 1
ATOM 2958 C C . ARG A 1 376 ? 0.082 30.447 8.228 1.00 88.94 376 ARG A C 1
ATOM 2960 O O . ARG A 1 376 ? -0.892 29.745 8.481 1.00 88.94 376 ARG A O 1
ATOM 2967 N N . GLU A 1 377 ? 0.074 31.776 8.313 1.00 88.88 377 GLU A N 1
ATOM 2968 C CA . GLU A 1 377 ? -1.114 32.561 8.673 1.00 88.88 377 GLU A CA 1
ATOM 2969 C C . GLU A 1 377 ? -2.230 32.389 7.632 1.00 88.88 377 GLU A C 1
ATOM 2971 O O . GLU A 1 377 ? -3.362 32.080 7.985 1.00 88.88 377 GLU A O 1
ATOM 2976 N N . SER A 1 378 ? -1.893 32.468 6.340 1.00 90.56 378 SER A N 1
ATOM 2977 C CA . SER A 1 378 ? -2.830 32.244 5.231 1.00 90.56 378 SER A CA 1
ATOM 2978 C C . SER A 1 378 ? -3.467 30.852 5.297 1.00 90.56 378 SER A C 1
ATOM 2980 O O . SER A 1 378 ? -4.685 30.713 5.227 1.00 90.56 378 SER A O 1
ATOM 2982 N N . LYS A 1 379 ? -2.660 29.810 5.536 1.00 91.69 379 LYS A N 1
ATOM 2983 C CA . LYS A 1 379 ? -3.158 28.435 5.687 1.00 91.69 379 LYS A CA 1
ATOM 2984 C C . LYS A 1 379 ? -4.037 28.257 6.931 1.00 91.69 379 LYS A C 1
ATOM 2986 O O . LYS A 1 379 ? -4.995 27.489 6.903 1.00 91.69 379 LYS A O 1
ATOM 2991 N N . MET A 1 380 ? -3.718 28.947 8.027 1.00 85.25 380 MET A N 1
ATOM 2992 C CA . MET A 1 380 ? -4.549 28.951 9.234 1.00 85.25 380 MET A CA 1
ATOM 2993 C C . MET A 1 380 ? -5.896 29.633 8.975 1.00 85.25 380 MET A C 1
ATOM 2995 O O . MET A 1 380 ? -6.933 29.127 9.410 1.00 85.25 380 MET A O 1
ATOM 2999 N N . GLN A 1 381 ? -5.886 30.741 8.237 1.00 88.94 381 GLN A N 1
ATOM 3000 C CA . GLN A 1 381 ? -7.087 31.472 7.861 1.00 88.94 381 GLN A CA 1
ATOM 3001 C C . GLN A 1 381 ? -7.977 30.654 6.915 1.00 88.94 381 GLN A C 1
ATOM 3003 O O . GLN A 1 381 ? -9.175 30.556 7.170 1.00 88.94 381 GLN A O 1
ATOM 3008 N N . ASP A 1 382 ? -7.399 29.976 5.920 1.00 91.50 382 ASP A N 1
ATOM 3009 C CA . ASP A 1 382 ? -8.121 29.077 5.008 1.00 91.50 382 ASP A CA 1
ATOM 3010 C C . ASP A 1 382 ? -8.770 27.895 5.753 1.00 91.50 382 ASP A C 1
ATOM 3012 O O . ASP A 1 382 ? -9.975 27.674 5.643 1.00 91.50 382 ASP A O 1
ATOM 3016 N N . MET A 1 383 ? -8.032 27.193 6.628 1.00 85.00 383 MET A N 1
ATOM 3017 C CA . MET A 1 383 ? -8.625 26.134 7.467 1.00 85.00 383 MET A CA 1
ATOM 3018 C C . MET A 1 383 ? -9.745 26.662 8.377 1.00 85.00 383 MET A C 1
ATOM 3020 O O . MET A 1 383 ? -10.743 25.979 8.610 1.00 85.00 383 MET A O 1
ATOM 3024 N N . THR A 1 384 ? -9.601 27.884 8.888 1.00 88.56 384 THR A N 1
ATOM 3025 C CA . THR A 1 384 ? -10.618 28.527 9.728 1.00 88.56 384 THR A CA 1
ATOM 3026 C C . THR A 1 384 ? -11.873 28.865 8.919 1.00 88.56 384 THR A C 1
ATOM 3028 O O . THR A 1 384 ? -12.993 28.627 9.375 1.00 88.56 384 THR A O 1
ATOM 3031 N N . GLU A 1 385 ? -11.715 29.365 7.696 1.00 92.06 385 GLU A N 1
ATOM 3032 C CA . GLU A 1 385 ? -12.819 29.659 6.784 1.00 92.06 385 GLU A CA 1
ATOM 3033 C C . GLU A 1 385 ? -13.531 28.384 6.308 1.00 92.06 385 GLU A C 1
ATOM 3035 O O . GLU A 1 385 ? -14.766 28.354 6.254 1.00 92.06 385 GLU A O 1
ATOM 3040 N N . GLN A 1 386 ? -12.791 27.295 6.082 1.00 89.12 386 GLN A N 1
ATOM 3041 C CA . GLN A 1 386 ? -13.357 25.969 5.823 1.00 89.12 386 GLN A CA 1
ATOM 3042 C C . GLN A 1 386 ? -14.167 25.455 7.019 1.00 89.12 386 GLN A C 1
ATOM 3044 O O . GLN A 1 386 ? -15.299 25.007 6.836 1.00 89.12 386 GLN A O 1
ATOM 3049 N N . LEU A 1 387 ? -13.668 25.599 8.254 1.00 84.56 387 LEU A N 1
ATOM 3050 C CA . LEU A 1 387 ? -14.424 25.253 9.467 1.00 84.56 387 LEU A CA 1
ATOM 3051 C C . LEU A 1 387 ? -15.720 26.060 9.591 1.00 84.56 387 LEU A C 1
ATOM 3053 O O . LEU A 1 387 ? -16.771 25.507 9.922 1.00 84.56 387 LEU A O 1
ATOM 3057 N N . PHE A 1 388 ? -15.680 27.364 9.313 1.00 87.06 388 PHE A N 1
ATOM 3058 C CA . PHE A 1 388 ? -16.880 28.200 9.340 1.00 87.06 388 PHE A CA 1
ATOM 3059 C C . PHE A 1 388 ? -17.855 27.880 8.201 1.00 87.06 388 PHE A C 1
ATOM 3061 O O . PHE A 1 388 ? -19.069 27.968 8.406 1.00 87.06 388 PHE A O 1
ATOM 3068 N N . SER A 1 389 ? -17.354 27.484 7.032 1.00 87.31 389 SER A N 1
ATOM 3069 C CA . SER A 1 389 ? -18.166 27.065 5.886 1.00 87.31 389 SER A CA 1
ATOM 3070 C C . SER A 1 389 ? -18.859 25.733 6.157 1.00 87.31 389 SER A C 1
ATOM 3072 O O . SER A 1 389 ? -20.085 25.683 6.086 1.00 87.31 389 SER A O 1
ATOM 3074 N N . LEU A 1 390 ? -18.118 24.720 6.617 1.00 82.75 390 LEU A N 1
ATOM 3075 C CA . LEU A 1 390 ? -18.653 23.429 7.064 1.00 82.75 390 LEU A CA 1
ATOM 3076 C C . LEU A 1 390 ? -19.681 23.605 8.184 1.00 82.75 390 LEU A C 1
ATOM 3078 O O . LEU A 1 390 ? -20.750 23.005 8.160 1.00 82.75 390 LEU A O 1
ATOM 3082 N N . ARG A 1 391 ? -19.418 24.495 9.150 1.00 76.56 391 ARG A N 1
ATOM 3083 C CA . ARG A 1 391 ? -20.378 24.810 10.217 1.00 76.56 391 ARG A CA 1
ATOM 3084 C C . ARG A 1 391 ? -21.645 25.476 9.678 1.00 76.56 391 ARG A C 1
ATOM 3086 O O . ARG A 1 391 ? -22.734 25.195 10.170 1.00 76.56 391 ARG A O 1
ATOM 3093 N N . ARG A 1 392 ? -21.528 26.359 8.682 1.00 80.44 392 ARG A N 1
ATOM 3094 C CA . ARG A 1 392 ? -22.674 27.011 8.025 1.00 80.44 392 ARG A CA 1
ATOM 3095 C C . ARG A 1 392 ? -23.472 26.022 7.182 1.00 80.44 392 ARG A C 1
ATOM 3097 O O . ARG A 1 392 ? -24.692 26.127 7.132 1.00 80.44 392 ARG A O 1
ATOM 3104 N N . GLU A 1 393 ? -22.798 25.080 6.542 1.00 73.75 393 GLU A N 1
ATOM 3105 C CA . GLU A 1 393 ? -23.400 24.025 5.737 1.00 73.75 393 GLU A CA 1
ATOM 3106 C C . GLU A 1 393 ? -24.119 22.998 6.611 1.00 73.75 393 GLU A C 1
ATOM 3108 O O . GLU A 1 393 ? -25.302 22.772 6.393 1.00 73.75 393 GLU A O 1
ATOM 3113 N N . LEU A 1 394 ? -23.504 22.544 7.706 1.00 67.44 394 LEU A N 1
ATOM 3114 C CA . LEU A 1 394 ? -24.138 21.700 8.727 1.00 67.44 394 LEU A CA 1
ATOM 3115 C C . LEU A 1 394 ? -25.386 22.369 9.325 1.00 67.44 394 LEU A C 1
ATOM 3117 O O . LEU A 1 394 ? -26.400 21.724 9.587 1.00 67.44 394 LEU A O 1
ATOM 3121 N N . LEU A 1 395 ? -25.352 23.691 9.520 1.00 64.19 395 LEU A N 1
ATOM 3122 C CA . LEU A 1 395 ? -26.519 24.451 9.974 1.00 64.19 395 LEU A CA 1
ATOM 3123 C C . LEU A 1 395 ? -27.589 24.625 8.883 1.00 64.19 395 LEU A C 1
ATOM 3125 O O . LEU A 1 395 ? -28.772 24.653 9.217 1.00 64.19 395 LEU A O 1
ATOM 3129 N N . LYS A 1 396 ? -27.214 24.716 7.601 1.00 66.00 396 LYS A N 1
ATOM 3130 C CA . LYS A 1 396 ? -28.156 24.740 6.465 1.00 66.00 396 LYS A CA 1
ATOM 3131 C C . LYS A 1 396 ? -28.797 23.372 6.230 1.00 66.00 396 LYS A C 1
ATOM 3133 O O . LYS A 1 396 ? -30.002 23.306 6.005 1.00 66.00 396 LYS A O 1
ATOM 3138 N N . GLU A 1 397 ? -28.026 22.298 6.363 1.00 50.66 397 GLU A N 1
ATOM 3139 C CA . GLU A 1 397 ? -28.488 20.912 6.315 1.00 50.66 397 GLU A CA 1
ATOM 3140 C C . GLU A 1 397 ? -29.502 20.658 7.443 1.00 50.66 397 GLU A C 1
ATOM 3142 O O . GLU A 1 397 ? -30.615 20.185 7.204 1.00 50.66 397 GLU A O 1
ATOM 3147 N N . ARG A 1 398 ? -29.204 21.156 8.653 1.00 45.47 398 ARG A N 1
ATOM 3148 C CA . ARG A 1 398 ? -30.130 21.166 9.799 1.00 45.47 398 ARG A CA 1
ATOM 3149 C C . ARG A 1 398 ? -31.323 22.121 9.634 1.00 45.47 398 ARG A C 1
ATOM 3151 O O . ARG A 1 398 ? -32.341 21.943 10.296 1.00 45.47 398 ARG A O 1
ATOM 3158 N N . GLY A 1 399 ? -31.219 23.125 8.764 1.00 41.88 399 GLY A N 1
ATOM 3159 C CA . GLY A 1 399 ? -32.256 24.127 8.500 1.00 41.88 399 GLY A CA 1
ATOM 3160 C C . GLY A 1 399 ? -33.377 23.660 7.566 1.00 41.88 399 GLY A C 1
ATOM 3161 O O . GLY A 1 399 ? -34.411 24.321 7.495 1.00 41.88 399 GLY A O 1
ATOM 3162 N N . SER A 1 400 ? -33.212 22.527 6.875 1.00 44.59 400 SER A N 1
ATOM 3163 C CA . SER A 1 400 ? -34.175 22.042 5.872 1.00 44.59 400 SER A CA 1
ATOM 3164 C C . SER A 1 400 ? -35.117 20.930 6.359 1.00 44.59 400 SER A C 1
ATOM 3166 O O . SER A 1 400 ? -36.036 20.546 5.636 1.00 44.59 400 SER A O 1
ATOM 3168 N N . SER A 1 401 ? -34.985 20.465 7.609 1.00 36.84 401 SER A N 1
ATOM 3169 C CA . SER A 1 401 ? -35.944 19.532 8.213 1.00 36.84 401 SER A CA 1
ATOM 3170 C C . SER A 1 401 ? -36.359 19.932 9.640 1.00 36.84 401 SER A C 1
ATOM 3172 O O . SER A 1 401 ? -35.680 19.682 10.628 1.00 36.84 401 SER A O 1
ATOM 3174 N N . LEU A 1 402 ? -37.576 20.484 9.729 1.00 40.00 402 LEU A N 1
ATOM 3175 C CA . LEU A 1 402 ? -38.474 20.466 10.894 1.00 40.00 402 LEU A CA 1
ATOM 3176 C C . LEU A 1 402 ? -38.077 21.253 12.177 1.00 40.00 402 LEU A C 1
ATOM 3178 O O . LEU A 1 402 ? -37.386 20.733 13.051 1.00 40.00 402 LEU A O 1
ATOM 3182 N N . PRO A 1 403 ? -38.757 22.385 12.460 1.00 43.09 403 PRO A N 1
ATOM 3183 C CA . PRO A 1 403 ? -38.984 22.856 13.835 1.00 43.09 403 PRO A CA 1
ATOM 3184 C C . PRO A 1 403 ? -40.010 21.984 14.593 1.00 43.09 403 PRO A C 1
ATOM 3186 O O . PRO A 1 403 ? -40.154 22.075 15.810 1.00 43.09 403 PRO A O 1
ATOM 3189 N N . SER A 1 404 ? -40.761 21.121 13.895 1.00 44.81 404 SER A N 1
ATOM 3190 C CA . SER A 1 404 ? -41.980 20.517 14.449 1.00 44.81 404 SER A CA 1
ATOM 3191 C C . SER A 1 404 ? -41.761 19.290 15.343 1.00 44.81 404 SER A C 1
ATOM 3193 O O . SER A 1 404 ? -42.746 18.731 15.825 1.00 44.81 404 SER A O 1
ATOM 3195 N N . LYS A 1 405 ? -40.523 18.805 15.528 1.00 48.56 405 LYS A N 1
ATOM 3196 C CA . LYS A 1 405 ? -40.264 17.629 16.382 1.00 48.56 405 LYS A CA 1
ATOM 3197 C C . LYS A 1 405 ? -40.127 18.024 17.855 1.00 48.56 405 LYS A C 1
ATOM 3199 O O . LYS A 1 405 ? -40.790 17.422 18.689 1.00 48.56 405 LYS A O 1
ATOM 3204 N N . LYS A 1 406 ? -39.406 19.117 18.145 1.00 51.06 406 LYS A N 1
ATOM 3205 C CA . LYS A 1 406 ? -39.345 19.699 19.497 1.00 51.06 406 LYS A CA 1
ATOM 3206 C C . LYS A 1 406 ? -40.698 20.251 19.944 1.00 51.06 406 LYS A C 1
ATOM 3208 O O . LYS A 1 406 ? -41.127 19.958 21.052 1.00 51.06 406 LYS A O 1
ATOM 3213 N N . ASN A 1 407 ? -41.424 20.950 19.067 1.00 49.94 407 ASN A N 1
ATOM 3214 C CA . ASN A 1 407 ? -42.742 21.487 19.428 1.00 49.94 407 ASN A CA 1
ATOM 3215 C C . ASN A 1 407 ? -43.752 20.383 19.778 1.00 49.94 407 ASN A C 1
ATOM 3217 O O . ASN A 1 407 ? -44.533 20.570 20.696 1.00 49.94 407 ASN A O 1
ATOM 3221 N N . LYS A 1 408 ? -43.689 19.198 19.145 1.00 60.75 408 LYS A N 1
ATOM 3222 C CA . LYS A 1 408 ? -44.575 18.070 19.493 1.00 60.75 408 LYS A CA 1
ATOM 3223 C C . LYS A 1 408 ? -44.329 17.515 20.894 1.00 60.75 408 LYS A C 1
ATOM 3225 O O . LYS A 1 408 ? -45.292 17.120 21.543 1.00 60.75 408 LYS A O 1
ATOM 3230 N N . GLU A 1 409 ? -43.082 17.473 21.354 1.00 60.69 409 GLU A N 1
ATOM 3231 C CA . GLU A 1 409 ? -42.751 17.042 22.719 1.00 60.69 409 GLU A CA 1
ATOM 3232 C C . GLU A 1 409 ? -43.240 18.069 23.742 1.00 60.69 409 GLU A C 1
ATOM 3234 O O . GLU A 1 409 ? -43.880 17.689 24.719 1.00 60.69 409 GLU A O 1
ATOM 3239 N N . PHE A 1 410 ? -43.047 19.366 23.474 1.00 68.50 410 PHE A N 1
ATOM 3240 C CA . PHE A 1 410 ? -43.569 20.435 24.329 1.00 68.50 410 PHE A CA 1
ATOM 3241 C C . PHE A 1 410 ? -45.098 20.525 24.303 1.00 68.50 410 PHE A C 1
ATOM 3243 O O . PHE A 1 410 ? -45.700 20.755 25.343 1.00 68.50 410 PHE A O 1
ATOM 3250 N N . ASP A 1 411 ? -45.747 20.273 23.166 1.00 63.81 411 ASP A N 1
ATOM 3251 C CA . ASP A 1 411 ? -47.208 20.247 23.052 1.00 63.81 411 ASP A CA 1
ATOM 3252 C C . ASP A 1 411 ? -47.810 19.010 23.736 1.00 63.81 411 ASP A C 1
ATOM 3254 O O . ASP A 1 411 ? -48.882 19.088 24.338 1.00 63.81 411 ASP A O 1
ATOM 3258 N N . MET A 1 412 ? -47.123 17.864 23.683 1.00 71.56 412 MET A N 1
ATOM 3259 C CA . MET A 1 412 ? -47.525 16.652 24.399 1.00 71.56 412 MET A CA 1
ATOM 3260 C C . MET A 1 412 ? -47.315 16.802 25.905 1.00 71.56 412 MET A C 1
ATOM 3262 O O . MET A 1 412 ? -48.193 16.425 26.677 1.00 71.56 412 MET A O 1
ATOM 3266 N N . LEU A 1 413 ? -46.201 17.415 26.314 1.00 75.69 413 LEU A N 1
ATOM 3267 C CA . LEU A 1 413 ? -45.934 17.779 27.700 1.00 75.69 413 LEU A CA 1
ATOM 3268 C C . LEU A 1 413 ? -46.955 18.803 28.204 1.00 75.69 413 LEU A C 1
ATOM 3270 O O . LEU A 1 413 ? -47.487 18.623 29.290 1.00 75.69 413 LEU A O 1
ATOM 3274 N N . ARG A 1 414 ? -47.316 19.806 27.397 1.00 76.31 414 ARG A N 1
ATOM 3275 C CA . ARG A 1 414 ? -48.356 20.792 27.719 1.00 76.31 414 ARG A CA 1
ATOM 3276 C C . ARG A 1 414 ? -49.715 20.126 27.901 1.00 76.31 414 ARG A C 1
ATOM 3278 O O . ARG A 1 414 ? -50.373 20.360 28.905 1.00 76.31 414 ARG A O 1
ATOM 3285 N N . ARG A 1 415 ? -50.113 19.239 26.982 1.00 77.75 415 ARG A N 1
ATOM 3286 C CA . ARG A 1 415 ? -51.373 18.488 27.097 1.00 77.75 415 ARG A CA 1
ATOM 3287 C C . ARG A 1 415 ? -51.393 17.616 28.355 1.00 77.75 415 ARG A C 1
ATOM 3289 O O . ARG A 1 415 ? -52.421 17.534 29.014 1.00 77.75 415 ARG A O 1
ATOM 3296 N N . ARG A 1 416 ? -50.253 17.019 28.710 1.00 79.06 416 ARG A N 1
ATOM 3297 C CA . ARG A 1 416 ? -50.103 16.188 29.910 1.00 79.06 416 ARG A CA 1
ATOM 3298 C C . ARG A 1 416 ? -50.084 17.014 31.195 1.00 79.06 416 ARG A C 1
ATOM 3300 O O . ARG A 1 416 ? -50.676 16.590 32.175 1.00 79.06 416 ARG A O 1
ATOM 3307 N N . ILE A 1 417 ? -49.478 18.201 31.172 1.00 79.44 417 ILE A N 1
ATOM 3308 C CA . ILE A 1 417 ? -49.555 19.189 32.252 1.00 79.44 417 ILE A CA 1
ATOM 3309 C C . ILE A 1 417 ? -51.018 19.595 32.473 1.00 79.44 417 ILE A C 1
ATOM 3311 O O . ILE A 1 417 ? -51.501 19.478 33.592 1.00 79.44 417 ILE A O 1
ATOM 3315 N N . SER A 1 418 ? -51.758 19.959 31.421 1.00 77.44 418 SER A N 1
ATOM 3316 C CA . SER A 1 418 ? -53.188 20.289 31.533 1.00 77.44 418 SER A CA 1
ATOM 3317 C C . SER A 1 418 ? -54.033 19.118 32.049 1.00 77.44 418 SER A C 1
ATOM 3319 O O . SER A 1 418 ? -54.943 19.319 32.846 1.00 77.44 418 SER A O 1
ATOM 3321 N N . GLU A 1 419 ? -53.725 17.888 31.635 1.00 77.94 419 GLU A N 1
ATOM 3322 C CA . GLU A 1 419 ? -54.407 16.684 32.124 1.00 77.94 419 GLU A CA 1
ATOM 3323 C C . GLU A 1 419 ? -54.119 16.419 33.612 1.00 77.94 419 GLU A C 1
ATOM 3325 O O . GLU A 1 419 ? -55.007 16.001 34.349 1.00 77.94 419 GLU A O 1
ATOM 3330 N N . VAL A 1 420 ? -52.893 16.684 34.073 1.00 77.44 420 VAL A N 1
ATOM 3331 C CA . VAL A 1 420 ? -52.522 16.579 35.492 1.00 77.44 420 VAL A CA 1
ATOM 3332 C C . VAL A 1 420 ? -53.198 17.673 36.319 1.00 77.44 420 VAL A C 1
ATOM 3334 O O . VAL A 1 420 ? -53.695 17.361 37.394 1.00 77.44 420 VAL A O 1
ATOM 3337 N N . ILE A 1 421 ? -53.292 18.910 35.815 1.00 77.50 421 ILE A N 1
ATOM 3338 C CA . ILE A 1 421 ? -54.041 19.993 36.480 1.00 77.50 421 ILE A CA 1
ATOM 3339 C C . ILE A 1 421 ? -55.509 19.585 36.660 1.00 77.50 421 ILE A C 1
ATOM 3341 O O . ILE A 1 421 ? -56.007 19.630 37.780 1.00 77.50 421 ILE A O 1
ATOM 3345 N N . SER A 1 422 ? -56.153 19.069 35.606 1.00 78.94 422 SER A N 1
ATOM 3346 C CA . SER A 1 422 ? -57.540 18.583 35.674 1.00 78.94 422 SER A CA 1
ATOM 3347 C C . SER A 1 422 ? -57.720 17.448 36.687 1.00 78.94 422 SER A C 1
ATOM 3349 O O . SER A 1 422 ? -58.700 17.435 37.420 1.00 78.94 422 SER A O 1
ATOM 3351 N N . LYS A 1 423 ? -56.774 16.504 36.771 1.00 80.75 423 LYS A N 1
ATOM 3352 C CA . LYS A 1 423 ? -56.833 15.415 37.762 1.00 80.75 423 LYS A CA 1
ATOM 3353 C C . LYS A 1 423 ? -56.620 15.916 39.192 1.00 80.75 423 LYS A C 1
ATOM 3355 O O . LYS A 1 423 ? -57.198 15.363 40.119 1.00 80.75 423 LYS A O 1
ATOM 3360 N N . LEU A 1 424 ? -55.792 16.943 39.389 1.00 78.69 424 LEU A N 1
ATOM 3361 C CA . LEU A 1 424 ? -55.621 17.584 40.695 1.00 78.69 424 LEU A CA 1
ATOM 3362 C C . LEU A 1 424 ? -56.877 18.366 41.108 1.00 78.69 424 LEU A C 1
ATOM 3364 O O . LEU A 1 424 ? -57.216 18.354 42.291 1.00 78.69 424 LEU A O 1
ATOM 3368 N N . ASP A 1 425 ? -57.583 18.979 40.152 1.00 74.75 425 ASP A N 1
ATOM 3369 C CA . ASP A 1 425 ? -58.901 19.587 40.381 1.00 74.75 425 ASP A CA 1
ATOM 3370 C C . ASP A 1 425 ? -59.935 18.534 40.802 1.00 74.75 425 ASP A C 1
ATOM 3372 O O . ASP A 1 425 ? -60.623 18.728 41.804 1.00 74.75 425 ASP A O 1
ATOM 3376 N N . ASP A 1 426 ? -59.985 17.385 40.119 1.00 73.44 426 ASP A N 1
ATOM 3377 C CA . ASP A 1 426 ? -60.874 16.275 40.487 1.00 73.44 426 ASP A CA 1
ATOM 3378 C C . ASP A 1 426 ? -60.575 15.762 41.907 1.00 73.44 426 ASP A C 1
ATOM 3380 O O . ASP A 1 426 ? -61.491 15.574 42.703 1.00 73.44 426 ASP A O 1
ATOM 3384 N N . ILE A 1 427 ? -59.294 15.630 42.278 1.00 69.94 427 ILE A N 1
ATOM 3385 C CA . ILE A 1 427 ? -58.873 15.227 43.631 1.00 69.94 427 ILE A CA 1
ATOM 3386 C C . ILE A 1 427 ? -59.253 16.287 44.677 1.00 69.94 427 ILE A C 1
ATOM 3388 O O . ILE A 1 427 ? -59.622 15.938 45.798 1.00 69.94 427 ILE A O 1
ATOM 3392 N N . LEU A 1 428 ? -59.173 17.581 44.360 1.00 67.19 428 LEU A N 1
ATOM 3393 C CA . LEU A 1 428 ? -59.611 18.647 45.268 1.00 67.19 428 LEU A CA 1
ATOM 3394 C C . LEU A 1 428 ? -61.128 18.643 45.483 1.00 67.19 428 LEU A C 1
ATOM 3396 O O . LEU A 1 428 ? -61.575 18.921 46.598 1.00 67.19 428 LEU A O 1
ATOM 3400 N N . VAL A 1 429 ? -61.897 18.321 44.442 1.00 64.00 429 VAL A N 1
ATOM 3401 C CA . VAL A 1 429 ? -63.361 18.215 44.494 1.00 64.00 429 VAL A CA 1
ATOM 3402 C C . VAL A 1 429 ? -63.801 16.932 45.209 1.00 64.00 429 VAL A C 1
ATOM 3404 O O . VAL A 1 429 ? -64.704 16.981 46.041 1.00 64.00 429 VAL A O 1
ATOM 3407 N N . GLU A 1 430 ? -63.143 15.795 44.967 1.00 57.44 430 GLU A N 1
ATOM 3408 C CA . GLU A 1 430 ? -63.433 14.517 45.638 1.00 57.44 430 GLU A CA 1
ATOM 3409 C C . GLU A 1 430 ? -63.064 14.509 47.131 1.00 57.44 430 GLU A C 1
ATOM 3411 O O . GLU A 1 430 ? -63.604 13.707 47.891 1.00 57.44 430 GLU A O 1
ATOM 3416 N N . ASN A 1 431 ? -62.183 15.414 47.570 1.00 52.16 431 ASN A N 1
ATOM 3417 C CA . ASN A 1 431 ? -61.776 15.550 48.969 1.00 52.16 431 ASN A CA 1
ATOM 3418 C C . ASN A 1 431 ? -62.697 16.449 49.822 1.00 52.16 431 ASN A C 1
ATOM 3420 O O . ASN A 1 431 ? -62.436 16.599 51.015 1.00 52.16 431 ASN A O 1
ATOM 3424 N N . GLU A 1 432 ? -63.790 17.017 49.295 1.00 48.31 432 GLU A N 1
ATOM 3425 C CA . GLU A 1 432 ? -64.891 17.455 50.173 1.00 48.31 432 GLU A CA 1
ATOM 3426 C C . GLU A 1 432 ? -65.520 16.228 50.867 1.00 48.31 432 GLU A C 1
ATOM 3428 O O . GLU A 1 432 ? -65.628 15.162 50.264 1.00 48.31 432 GLU A O 1
ATOM 3433 N N . PRO A 1 433 ? -65.880 16.314 52.161 1.00 47.44 433 PRO A N 1
ATOM 3434 C CA . PRO A 1 433 ? -65.778 15.205 53.103 1.00 47.44 433 PRO A CA 1
ATOM 3435 C C . PRO A 1 433 ? -66.677 14.021 52.729 1.00 47.44 433 PRO A C 1
ATOM 3437 O O . PRO A 1 433 ? -67.846 13.959 53.104 1.00 47.44 433 PRO A O 1
ATOM 3440 N N . LYS A 1 434 ? -66.094 13.017 52.074 1.00 41.25 434 LYS A N 1
ATOM 3441 C CA . LYS A 1 434 ? -66.584 11.637 52.074 1.00 41.25 434 LYS A CA 1
ATOM 3442 C C . LYS A 1 434 ? -65.576 10.763 52.800 1.00 41.25 434 LYS A C 1
ATOM 3444 O O . LYS A 1 434 ? -64.798 10.020 52.213 1.00 41.25 434 LYS A O 1
ATOM 3449 N N . ALA A 1 435 ? -65.594 10.883 54.122 1.00 39.75 435 ALA A N 1
ATOM 3450 C CA . ALA A 1 435 ? -64.952 9.925 55.002 1.00 39.75 435 ALA A CA 1
ATOM 3451 C C . ALA A 1 435 ? -65.787 8.635 55.023 1.00 39.75 435 ALA A C 1
ATOM 3453 O O . ALA A 1 435 ? -66.665 8.471 55.861 1.00 39.75 435 ALA A O 1
ATOM 3454 N N . THR A 1 436 ? -65.515 7.717 54.100 1.00 39.25 436 THR A N 1
ATOM 3455 C CA . THR A 1 436 ? -65.936 6.315 54.210 1.00 39.25 436 THR A CA 1
ATOM 3456 C C . THR A 1 436 ? -64.725 5.472 54.588 1.00 39.25 436 THR A C 1
ATOM 3458 O O . THR A 1 436 ? -64.098 4.843 53.741 1.00 39.25 436 THR A O 1
ATOM 3461 N N . PHE A 1 437 ? -64.380 5.483 55.877 1.00 38.66 437 PHE A N 1
ATOM 3462 C CA . PHE A 1 437 ? -63.685 4.352 56.489 1.00 38.66 437 PHE A CA 1
ATOM 3463 C C . PHE A 1 437 ? -64.760 3.365 56.939 1.00 38.66 437 PHE A C 1
ATOM 3465 O O . PHE A 1 437 ? -65.665 3.738 57.682 1.00 38.66 437 PHE A O 1
ATOM 3472 N N . GLY A 1 438 ? -64.677 2.130 56.445 1.00 43.78 438 GLY A N 1
ATOM 3473 C CA . GLY A 1 438 ? -65.607 1.049 56.754 1.00 43.78 438 GLY A CA 1
ATOM 3474 C C . GLY A 1 438 ? -65.555 0.645 58.224 1.00 43.78 438 GLY A C 1
ATOM 3475 O O . GLY A 1 438 ? -64.832 -0.272 58.598 1.00 43.78 438 GLY A O 1
ATOM 3476 N N . ILE A 1 439 ? -66.342 1.327 59.046 1.00 45.19 439 ILE A N 1
ATOM 3477 C CA . ILE A 1 439 ? -66.893 0.783 60.282 1.00 45.19 439 ILE A CA 1
ATOM 3478 C C . ILE A 1 439 ? -68.377 0.632 59.987 1.00 45.19 439 ILE A C 1
ATOM 3480 O O . ILE A 1 439 ? -69.005 1.616 59.603 1.00 45.19 439 ILE A O 1
ATOM 3484 N N . ASP A 1 440 ? -68.904 -0.586 60.111 1.00 56.97 440 ASP A N 1
ATOM 3485 C CA . ASP A 1 440 ? -70.306 -0.911 59.848 1.00 56.97 440 ASP A CA 1
ATOM 3486 C C . ASP A 1 440 ? -71.221 0.136 60.488 1.00 56.97 440 ASP A C 1
ATOM 3488 O O . ASP A 1 440 ? -71.399 0.170 61.708 1.00 56.97 440 ASP A O 1
ATOM 3492 N N . GLU A 1 441 ? -71.788 1.008 59.657 1.00 57.41 441 GLU A N 1
ATOM 3493 C CA . GLU A 1 441 ? -72.608 2.157 60.055 1.00 57.41 441 GLU A CA 1
ATOM 3494 C C . GLU A 1 441 ? -73.797 1.711 60.920 1.00 57.41 441 GLU A C 1
ATOM 3496 O O . GLU A 1 441 ? -74.212 2.389 61.856 1.00 57.41 441 GLU A O 1
ATOM 3501 N N . GLU A 1 442 ? -74.244 0.474 60.706 1.00 60.06 442 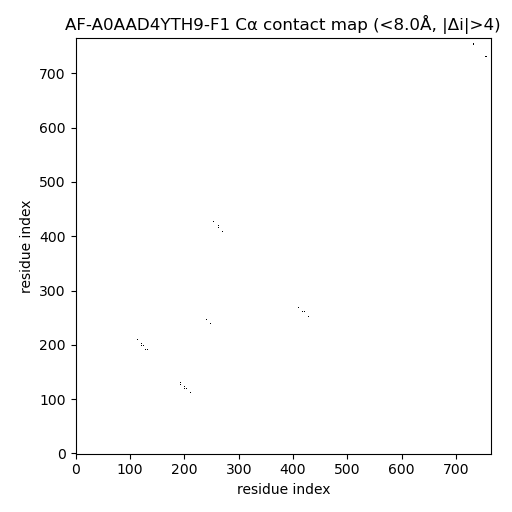GLU A N 1
ATOM 3502 C CA . GLU A 1 442 ? -75.277 -0.196 61.482 1.00 60.06 442 GLU A CA 1
ATOM 3503 C C . GLU A 1 442 ? -74.860 -0.499 62.934 1.00 60.06 442 GLU A C 1
ATOM 3505 O O . GLU A 1 442 ? -75.677 -0.399 63.850 1.00 60.06 442 GLU A O 1
ATOM 3510 N N . SER A 1 443 ? -73.589 -0.829 63.181 1.00 66.94 443 SER A N 1
ATOM 3511 C CA . SER A 1 443 ? -73.067 -1.074 64.532 1.00 66.94 443 SER A CA 1
ATOM 3512 C C . SER A 1 443 ? -72.928 0.225 65.334 1.00 66.94 443 SER A C 1
ATOM 3514 O O . SER A 1 443 ? -73.240 0.253 66.528 1.00 66.94 443 SER A O 1
ATOM 3516 N N . LEU A 1 444 ? -72.559 1.324 64.665 1.00 71.00 444 LEU A N 1
ATOM 3517 C CA . LEU A 1 444 ? -72.454 2.648 65.273 1.00 71.00 444 LEU A CA 1
ATOM 3518 C C . LEU A 1 444 ? -73.840 3.243 65.562 1.00 71.00 444 LEU A C 1
ATOM 3520 O O . LEU A 1 444 ? -74.050 3.795 66.642 1.00 71.00 444 LEU A O 1
ATOM 3524 N N . SER A 1 445 ? -74.804 3.053 64.655 1.00 72.00 445 SER A N 1
ATOM 3525 C CA . SER A 1 445 ? -76.211 3.400 64.886 1.00 72.00 445 SER A CA 1
ATOM 3526 C C . SER A 1 445 ? -76.807 2.616 66.053 1.00 72.00 445 SER A C 1
ATOM 3528 O O . SER A 1 445 ? -77.373 3.222 66.957 1.00 72.00 445 SER A O 1
ATOM 3530 N N . ARG A 1 446 ? -76.589 1.294 66.131 1.00 78.06 446 ARG A N 1
ATOM 3531 C CA . ARG A 1 446 ? -77.057 0.476 67.267 1.00 78.06 446 ARG A CA 1
ATOM 3532 C C . ARG A 1 446 ? -76.429 0.894 68.595 1.00 78.06 446 ARG A C 1
ATOM 3534 O O . ARG A 1 446 ? -77.106 0.889 69.623 1.00 78.06 446 ARG A O 1
ATOM 3541 N N . LEU A 1 447 ? -75.142 1.249 68.599 1.00 76.00 447 LEU A N 1
ATOM 3542 C CA . LEU A 1 447 ? -74.470 1.737 69.803 1.00 76.00 447 LEU A CA 1
ATOM 3543 C C . LEU A 1 447 ? -75.012 3.107 70.225 1.00 76.00 447 LEU A C 1
ATOM 3545 O O . LEU A 1 447 ? -75.226 3.337 71.414 1.00 76.00 447 LEU A O 1
ATOM 3549 N N . LYS A 1 448 ? -75.271 3.992 69.258 1.00 84.62 448 LYS A N 1
ATOM 3550 C CA . LYS A 1 448 ? -75.865 5.309 69.487 1.00 84.62 448 LYS A CA 1
ATOM 3551 C C . LYS A 1 448 ? -77.280 5.194 70.052 1.00 84.62 448 LYS A C 1
ATOM 3553 O O . LYS A 1 448 ? -77.554 5.805 71.078 1.00 84.62 448 LYS A O 1
ATOM 3558 N N . ASP A 1 449 ? -78.128 4.353 69.468 1.00 81.69 449 ASP A N 1
ATOM 3559 C CA . ASP A 1 449 ? -79.493 4.117 69.955 1.00 81.69 449 ASP A CA 1
ATOM 3560 C C . ASP A 1 449 ? -79.486 3.515 71.367 1.00 81.69 449 ASP A C 1
ATOM 3562 O O . ASP A 1 449 ? -80.274 3.900 72.232 1.00 81.69 449 ASP A O 1
ATOM 3566 N N . ARG A 1 450 ? -78.537 2.610 71.646 1.00 90.12 450 ARG A N 1
ATOM 3567 C CA . ARG A 1 450 ? -78.346 2.037 72.983 1.00 90.12 450 ARG A CA 1
ATOM 3568 C C . ARG A 1 450 ? -77.862 3.075 73.994 1.00 90.12 450 ARG A C 1
ATOM 3570 O O . ARG A 1 450 ? -78.301 3.044 75.141 1.00 90.12 450 ARG A O 1
ATOM 3577 N N . LEU A 1 451 ? -76.992 3.997 73.588 1.00 85.62 451 LEU A N 1
ATOM 3578 C CA . LEU A 1 451 ? -76.541 5.098 74.437 1.00 85.62 451 LEU A CA 1
ATOM 3579 C C . LEU A 1 451 ? -77.683 6.081 74.727 1.00 85.62 451 LEU A C 1
ATOM 3581 O O . LEU A 1 451 ? -77.870 6.461 75.879 1.00 85.62 451 LEU A O 1
ATOM 3585 N N . GLU A 1 452 ? -78.476 6.441 73.718 1.00 87.12 452 GLU A N 1
ATOM 3586 C CA . GLU A 1 452 ? -79.653 7.307 73.859 1.00 87.12 452 GLU A CA 1
ATOM 3587 C C . GLU A 1 452 ? -80.694 6.669 74.802 1.00 87.12 452 GLU A C 1
ATOM 3589 O O . GLU A 1 452 ? -81.209 7.322 75.712 1.00 87.12 452 GLU A O 1
ATOM 3594 N N . SER A 1 453 ? -80.927 5.356 74.665 1.00 88.56 453 SER A N 1
ATOM 3595 C CA . SER A 1 453 ? -81.795 4.580 75.560 1.00 88.56 453 SER A CA 1
ATOM 3596 C C . SER A 1 453 ? -81.285 4.580 77.004 1.00 88.56 453 SER A C 1
ATOM 3598 O O . SER A 1 453 ? -82.061 4.830 77.926 1.00 88.56 453 SER A O 1
ATOM 3600 N N . LEU A 1 454 ? -79.986 4.339 77.217 1.00 88.19 454 LEU A N 1
ATOM 3601 C CA . LEU A 1 454 ? -79.382 4.350 78.553 1.00 88.19 454 LEU A CA 1
ATOM 3602 C C . LEU A 1 454 ? -79.408 5.746 79.185 1.00 88.19 454 LEU A C 1
ATOM 3604 O O . LEU A 1 454 ? -79.594 5.860 80.393 1.00 88.19 454 LEU A O 1
ATOM 3608 N N . LEU A 1 455 ? -79.243 6.812 78.398 1.00 87.00 455 LEU A N 1
ATOM 3609 C CA . LEU A 1 455 ? -79.350 8.188 78.889 1.00 87.00 455 LEU A CA 1
ATOM 3610 C C . LEU A 1 455 ? -80.783 8.529 79.313 1.00 87.00 455 LEU A C 1
ATOM 3612 O O . LEU A 1 455 ? -80.970 9.126 80.375 1.00 87.00 455 LEU A O 1
ATOM 3616 N N . SER A 1 456 ? -81.785 8.102 78.539 1.00 88.12 456 SER A N 1
ATOM 3617 C CA . SER A 1 456 ? -83.199 8.234 78.910 1.00 88.12 456 SER A CA 1
ATOM 3618 C C . SER A 1 456 ? -83.523 7.459 80.191 1.00 88.12 456 SER A C 1
ATOM 3620 O O . SER A 1 456 ? -84.180 7.986 81.086 1.00 88.12 456 SER A O 1
ATOM 3622 N N . GLU A 1 457 ? -83.032 6.226 80.323 1.00 89.06 457 GLU A N 1
ATOM 3623 C CA . GLU A 1 457 ? -83.210 5.419 81.535 1.00 89.06 457 GLU A CA 1
ATOM 3624 C C . GLU A 1 457 ? -82.523 6.063 82.751 1.00 89.06 457 GLU A C 1
ATOM 3626 O O . GLU A 1 457 ? -83.114 6.163 83.826 1.00 89.06 457 GLU A O 1
ATOM 3631 N N . ASN A 1 458 ? -81.310 6.601 82.582 1.00 84.06 458 ASN A N 1
ATOM 3632 C CA . ASN A 1 458 ? -80.607 7.319 83.648 1.00 84.06 458 ASN A CA 1
ATOM 3633 C C . ASN A 1 458 ? -81.372 8.579 84.087 1.00 84.06 458 ASN A C 1
ATOM 3635 O O . ASN A 1 458 ? -81.403 8.897 85.276 1.00 84.06 458 ASN A O 1
ATOM 3639 N N . ALA A 1 459 ? -82.015 9.285 83.151 1.00 86.12 459 ALA A N 1
ATOM 3640 C CA . ALA A 1 459 ? -82.881 10.419 83.465 1.00 86.12 459 ALA A CA 1
ATOM 3641 C C . ALA A 1 459 ? -84.121 9.978 84.265 1.00 86.12 459 ALA A C 1
ATOM 3643 O O . ALA A 1 459 ? -84.391 10.546 85.322 1.00 86.12 459 ALA A O 1
ATOM 3644 N N . GLN A 1 460 ? -84.799 8.907 83.842 1.00 86.81 460 GLN A N 1
ATOM 3645 C CA . GLN A 1 460 ? -85.961 8.357 84.553 1.00 86.81 460 GLN A CA 1
ATOM 3646 C C . GLN A 1 460 ? -85.612 7.881 85.970 1.00 86.81 460 GLN A C 1
ATOM 3648 O O . GLN A 1 460 ? -86.354 8.144 86.915 1.00 86.81 460 GLN A O 1
ATOM 3653 N N . LEU A 1 461 ? -84.462 7.223 86.150 1.00 88.31 461 LEU A N 1
ATOM 3654 C CA . LEU A 1 461 ? -83.987 6.800 87.470 1.00 88.31 461 LEU A CA 1
ATOM 3655 C C . LEU A 1 461 ? -83.674 7.993 88.376 1.00 88.31 461 LEU A C 1
ATOM 3657 O O . LEU A 1 461 ? -83.954 7.940 89.574 1.00 88.31 461 LEU A O 1
ATOM 3661 N N . ARG A 1 462 ? -83.125 9.083 87.827 1.00 86.56 462 ARG A N 1
ATOM 3662 C CA . ARG A 1 462 ? -82.917 10.321 88.589 1.00 86.56 462 ARG A CA 1
ATOM 3663 C C . ARG A 1 462 ? -84.243 10.935 89.013 1.00 86.56 462 ARG A C 1
ATOM 3665 O O . ARG A 1 462 ? -84.367 11.295 90.182 1.00 86.56 462 ARG A O 1
ATOM 3672 N N . ASP A 1 463 ? -85.227 11.004 88.125 1.00 87.25 463 ASP A N 1
ATOM 3673 C CA . ASP A 1 463 ? -86.552 11.531 88.457 1.00 87.25 463 ASP A CA 1
ATOM 3674 C C . ASP A 1 463 ? -87.219 10.689 89.548 1.00 87.25 463 ASP A C 1
ATOM 3676 O O . ASP A 1 463 ? -87.604 11.237 90.585 1.00 87.25 463 ASP A O 1
ATOM 3680 N N . LEU A 1 464 ? -87.206 9.359 89.407 1.00 90.81 464 LEU A N 1
ATOM 3681 C CA . LEU A 1 464 ? -87.718 8.428 90.414 1.00 90.81 464 LEU A CA 1
ATOM 3682 C C . LEU A 1 464 ? -86.986 8.570 91.757 1.00 90.81 464 LEU A C 1
ATOM 3684 O O . LEU A 1 464 ? -87.612 8.536 92.817 1.00 90.81 464 LEU A O 1
ATOM 3688 N N . LEU A 1 465 ? -85.666 8.779 91.741 1.00 87.69 465 LEU A N 1
ATOM 3689 C CA . LEU A 1 465 ? -84.891 9.048 92.951 1.00 87.69 465 LEU A CA 1
ATOM 3690 C C . LEU A 1 465 ? -85.325 10.368 93.603 1.00 87.69 465 LEU A C 1
ATOM 3692 O O . LEU A 1 465 ? -85.427 10.443 94.829 1.00 87.69 465 LEU A O 1
ATOM 3696 N N . THR A 1 466 ? -85.603 11.415 92.819 1.00 85.00 466 THR A N 1
ATOM 3697 C CA . THR A 1 466 ? -86.120 12.675 93.373 1.00 85.00 466 THR A CA 1
ATOM 3698 C C . THR A 1 466 ? -87.535 12.530 93.926 1.00 85.00 466 THR A C 1
ATOM 3700 O O . THR A 1 466 ? -87.814 13.110 94.978 1.00 85.00 466 THR A O 1
ATOM 3703 N N . ASP A 1 467 ? -88.398 11.740 93.281 1.00 87.19 467 ASP A N 1
ATOM 3704 C CA . ASP A 1 467 ? -89.737 11.406 93.771 1.00 87.19 467 ASP A CA 1
ATOM 3705 C C . ASP A 1 467 ? -89.645 10.652 95.095 1.00 87.19 467 ASP A C 1
ATOM 3707 O O . ASP A 1 467 ? -90.224 11.089 96.088 1.00 87.19 467 ASP A O 1
ATOM 3711 N N . LYS A 1 468 ? -88.824 9.596 95.163 1.00 89.25 468 LYS A N 1
ATOM 3712 C CA . LYS A 1 468 ? -88.588 8.834 96.396 1.00 89.25 468 LYS A CA 1
ATOM 3713 C C . LYS A 1 468 ? -87.973 9.697 97.492 1.00 89.25 468 LYS A C 1
ATOM 3715 O O . LYS A 1 468 ? -88.349 9.580 98.652 1.00 89.25 468 LYS A O 1
ATOM 3720 N N . LYS A 1 469 ? -87.088 10.637 97.153 1.00 87.44 469 LYS A N 1
ATOM 3721 C CA . LYS A 1 469 ? -86.534 11.603 98.115 1.00 87.44 469 LYS A CA 1
ATOM 3722 C C . LYS A 1 469 ? -87.590 12.588 98.630 1.00 87.44 469 LYS A C 1
ATOM 3724 O O . LYS A 1 469 ? -87.526 12.984 99.794 1.00 87.44 469 LYS A O 1
ATOM 3729 N N . ARG A 1 470 ? -88.550 12.997 97.792 1.00 83.75 470 ARG A N 1
ATOM 3730 C CA . ARG A 1 470 ? -89.711 13.803 98.208 1.00 83.75 470 ARG A CA 1
ATOM 3731 C C . ARG A 1 470 ? -90.661 12.988 99.087 1.00 83.75 470 ARG A C 1
ATOM 3733 O O . ARG A 1 470 ? -91.064 13.481 100.133 1.00 83.75 470 ARG A O 1
ATOM 3740 N N . GLU A 1 471 ? -90.923 11.737 98.726 1.00 85.31 471 GLU A N 1
ATOM 3741 C CA . GLU A 1 471 ? -91.734 10.798 99.505 1.00 85.31 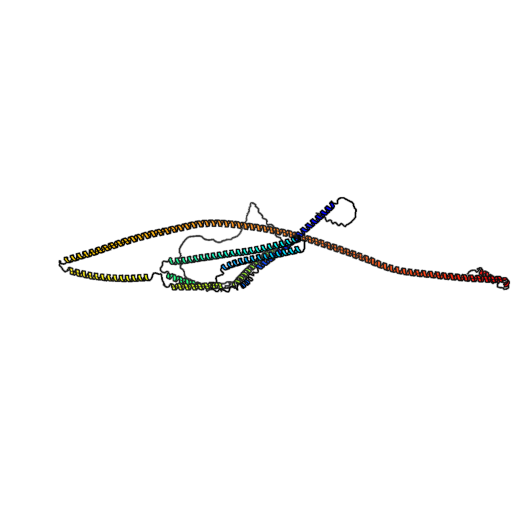471 GLU A CA 1
ATOM 3742 C C . GLU A 1 471 ? -91.121 10.544 100.889 1.00 85.31 471 GLU A C 1
ATOM 3744 O O . GLU A 1 471 ? -91.807 10.699 101.893 1.00 85.31 471 GLU A O 1
ATOM 3749 N N . ILE A 1 472 ? -89.810 10.292 100.973 1.00 79.31 472 ILE A N 1
ATOM 3750 C CA . ILE A 1 472 ? -89.085 10.151 102.247 1.00 79.31 472 ILE A CA 1
ATOM 3751 C C . ILE A 1 472 ? -89.191 11.425 103.089 1.00 79.31 472 ILE A C 1
ATOM 3753 O O . ILE A 1 472 ? -89.378 11.338 104.298 1.00 79.31 472 ILE A O 1
ATOM 3757 N N . LYS A 1 473 ? -89.116 12.618 102.485 1.00 80.81 473 LYS A N 1
ATOM 3758 C CA . LYS A 1 473 ? -89.332 13.874 103.222 1.00 80.81 473 LYS A CA 1
ATOM 3759 C C . LYS A 1 473 ? -90.765 13.993 103.754 1.00 80.81 473 LYS A C 1
ATOM 3761 O O . LYS A 1 473 ? -90.932 14.410 104.895 1.00 80.81 473 LYS A O 1
ATOM 3766 N N . CYS A 1 474 ? -91.779 13.611 102.975 1.00 78.44 474 CYS A N 1
ATOM 3767 C CA . CYS A 1 474 ? -93.175 13.592 103.424 1.00 78.44 474 CYS A CA 1
ATOM 3768 C C . CYS A 1 474 ? -93.406 12.576 104.548 1.00 78.44 474 CYS A C 1
ATOM 3770 O O . CYS A 1 474 ? -94.024 12.914 105.553 1.00 78.44 474 CYS A O 1
ATOM 3772 N N . LEU A 1 475 ? -92.871 11.363 104.412 1.00 82.12 475 LEU A N 1
ATOM 3773 C CA . LEU A 1 475 ? -92.948 10.331 105.444 1.00 82.12 475 LEU A CA 1
ATOM 3774 C C . LEU A 1 475 ? -92.176 10.744 106.700 1.00 82.12 475 LEU A C 1
ATOM 3776 O O . LEU A 1 475 ? -92.659 10.527 107.800 1.00 82.12 475 LEU A O 1
ATOM 3780 N N . SER A 1 476 ? -91.026 11.410 106.567 1.00 79.00 476 SER A N 1
ATOM 3781 C CA . SER A 1 476 ? -90.289 11.954 107.711 1.00 79.00 476 SER A CA 1
ATOM 3782 C C . SER A 1 476 ? -91.088 13.031 108.441 1.00 79.00 476 SER A C 1
ATOM 3784 O O . SER A 1 476 ? -91.065 13.053 109.665 1.00 79.00 476 SER A O 1
ATOM 3786 N N . LEU A 1 477 ? -91.814 13.893 107.720 1.00 79.19 477 LEU A N 1
ATOM 3787 C CA . LEU A 1 477 ? -92.727 14.861 108.333 1.00 79.19 477 LEU A CA 1
ATOM 3788 C C . LEU A 1 477 ? -93.891 14.158 109.040 1.00 79.19 477 LEU A C 1
ATOM 3790 O O . LEU A 1 477 ? -94.199 14.518 110.168 1.00 79.19 477 LEU A O 1
ATOM 3794 N N . GLN A 1 478 ? -94.476 13.117 108.436 1.00 79.50 478 GLN A N 1
ATOM 3795 C CA . GLN A 1 478 ? -95.519 12.310 109.080 1.00 79.50 478 GLN A CA 1
ATOM 3796 C C . GLN A 1 478 ? -95.009 11.571 110.320 1.00 79.50 478 GLN A C 1
ATOM 3798 O O . GLN A 1 478 ? -95.725 11.496 111.310 1.00 79.50 478 GLN A O 1
ATOM 3803 N N . VAL A 1 479 ? -93.782 11.045 110.297 1.00 74.69 479 VAL A N 1
ATOM 3804 C CA . VAL A 1 479 ? -93.157 10.388 111.453 1.00 74.69 479 VAL A CA 1
ATOM 3805 C C . VAL A 1 479 ? -92.838 11.409 112.542 1.00 74.69 479 VAL A C 1
ATOM 3807 O O . VAL A 1 479 ? -93.065 11.112 113.707 1.00 74.69 479 VAL A O 1
ATOM 3810 N N . SER A 1 480 ? -92.381 12.616 112.198 1.00 73.81 480 SER A N 1
ATOM 3811 C CA . SER A 1 480 ? -92.204 13.701 113.170 1.00 73.81 480 SER A CA 1
ATOM 3812 C C . SER A 1 480 ? -93.538 14.147 113.778 1.00 73.81 480 SER A C 1
ATOM 3814 O O . SER A 1 480 ? -93.625 14.276 114.993 1.00 73.81 480 SER A O 1
ATOM 3816 N N . GLU A 1 481 ? -94.592 14.290 112.973 1.00 67.25 481 GLU A N 1
ATOM 3817 C CA . GLU A 1 481 ? -95.933 14.673 113.436 1.00 67.25 481 GLU A CA 1
ATOM 3818 C C . GLU A 1 481 ? -96.608 13.553 114.255 1.00 67.25 481 GLU A C 1
ATOM 3820 O O . GLU A 1 481 ? -97.317 13.814 115.226 1.00 67.25 481 GLU A O 1
ATOM 3825 N N . ALA A 1 482 ? -96.370 12.284 113.906 1.00 66.75 482 ALA A N 1
ATOM 3826 C CA . ALA A 1 482 ? -96.826 11.128 114.673 1.00 66.75 482 ALA A CA 1
ATOM 3827 C C . ALA A 1 482 ? -96.023 10.941 115.969 1.00 66.75 482 ALA A C 1
ATOM 3829 O O . ALA A 1 482 ? -96.608 10.584 116.985 1.00 66.75 482 ALA A O 1
ATOM 3830 N N . ALA A 1 483 ? -94.714 11.214 115.973 1.00 61.47 483 ALA A N 1
ATOM 3831 C CA . ALA A 1 483 ? -93.888 11.195 117.181 1.00 61.47 483 ALA A CA 1
ATOM 3832 C C . ALA A 1 483 ? -94.296 12.303 118.165 1.00 61.47 483 ALA A C 1
ATOM 3834 O O . ALA A 1 483 ? -94.342 12.058 119.369 1.00 61.47 483 ALA A O 1
ATOM 3835 N N . GLU A 1 484 ? -94.670 13.482 117.661 1.00 59.19 484 GLU A N 1
ATOM 3836 C CA . GLU A 1 484 ? -95.221 14.577 118.467 1.00 59.19 484 GLU A CA 1
ATOM 3837 C C . GLU A 1 484 ? -96.596 14.193 119.057 1.00 59.19 484 GLU A C 1
ATOM 3839 O O . GLU A 1 484 ? -96.828 14.381 120.248 1.00 59.19 484 GLU A O 1
ATOM 3844 N N . LYS A 1 485 ? -97.458 13.511 118.281 1.00 63.03 485 LYS A N 1
ATOM 3845 C CA . LYS A 1 485 ? -98.759 12.981 118.751 1.00 63.03 485 LYS A CA 1
ATOM 3846 C C . LYS A 1 485 ? -98.650 11.773 119.698 1.00 63.03 485 LYS A C 1
ATOM 3848 O O . LYS A 1 485 ? -99.521 11.589 120.545 1.00 63.03 485 LYS A O 1
ATOM 3853 N N . MET A 1 486 ? -97.602 10.950 119.593 1.00 48.66 486 MET A N 1
ATOM 3854 C CA . MET A 1 486 ? -97.359 9.800 120.486 1.00 48.66 486 MET A CA 1
ATOM 3855 C C . MET A 1 486 ? -96.614 10.165 121.779 1.00 48.66 486 MET A C 1
ATOM 3857 O O . MET A 1 486 ? -96.530 9.337 122.682 1.00 48.66 486 MET A O 1
ATOM 3861 N N . SER A 1 487 ? -96.120 11.399 121.910 1.00 52.00 487 SER A N 1
ATOM 3862 C CA . SER A 1 487 ? -95.590 11.918 123.176 1.00 52.00 487 SER A CA 1
ATOM 3863 C C . SER A 1 487 ? -96.691 12.330 124.173 1.00 52.00 487 SER A C 1
ATOM 3865 O O . SER A 1 487 ? -96.381 12.558 125.341 1.00 52.00 487 SER A O 1
ATOM 3867 N N . GLU A 1 488 ? -97.961 12.424 123.751 1.00 43.69 488 GLU A N 1
ATOM 3868 C CA . GLU A 1 488 ? -99.059 12.982 124.564 1.00 43.69 488 GLU A CA 1
ATOM 3869 C C . GLU A 1 488 ? -100.118 11.966 125.038 1.00 43.69 488 GLU A C 1
ATOM 3871 O O . GLU A 1 488 ? -101.043 12.361 125.748 1.00 43.69 488 GLU A O 1
ATOM 3876 N N . HIS A 1 489 ? -100.013 10.663 124.735 1.00 39.28 489 HIS A N 1
ATOM 3877 C CA . HIS A 1 489 ? -101.046 9.710 125.174 1.00 39.28 489 HIS A CA 1
ATOM 3878 C C . HIS A 1 489 ? -100.516 8.389 125.760 1.00 39.28 489 HIS A C 1
ATOM 3880 O O . HIS A 1 489 ? -100.017 7.508 125.068 1.00 39.28 489 HIS A O 1
ATOM 3886 N N . ASN A 1 490 ? -100.698 8.280 127.079 1.00 37.66 490 ASN A N 1
ATOM 3887 C CA . ASN A 1 490 ? -100.496 7.134 127.972 1.00 37.66 490 ASN A CA 1
ATOM 3888 C C . ASN A 1 490 ? -101.103 5.797 127.491 1.00 37.66 490 ASN A C 1
ATOM 3890 O O . ASN A 1 490 ? -102.209 5.785 126.947 1.00 37.66 490 ASN A O 1
ATOM 3894 N N . GLY A 1 491 ? -100.487 4.687 127.937 1.00 36.12 491 GLY A N 1
ATOM 3895 C CA . GLY A 1 491 ? -101.207 3.488 128.407 1.00 36.12 491 GLY A CA 1
ATOM 3896 C C . GLY A 1 491 ? -100.823 2.149 127.765 1.00 36.12 491 GLY A C 1
ATOM 3897 O O . GLY A 1 491 ? -101.299 1.810 126.689 1.00 36.12 491 GLY A O 1
ATOM 3898 N N . GLU A 1 492 ? -100.013 1.360 128.474 1.00 45.78 492 GLU A N 1
ATOM 3899 C CA . GLU A 1 492 ? -99.566 0.002 128.135 1.00 45.78 492 GLU A CA 1
ATOM 3900 C C . GLU A 1 492 ? -100.672 -1.077 128.214 1.00 45.78 492 GLU A C 1
ATOM 3902 O O . GLU A 1 492 ? -101.611 -0.970 129.001 1.00 45.78 492 GLU A O 1
ATOM 3907 N N . SER A 1 493 ? -100.424 -2.195 127.506 1.00 46.94 493 SER A N 1
ATOM 3908 C CA . SER A 1 493 ? -100.806 -3.586 127.867 1.00 46.94 493 SER A CA 1
ATOM 3909 C C . SER A 1 493 ? -101.807 -4.376 126.999 1.00 46.94 493 SER A C 1
ATOM 3911 O O . SER A 1 493 ? -102.419 -5.323 127.484 1.00 46.94 493 SER A O 1
ATOM 3913 N N . SER A 1 494 ? -101.914 -4.131 125.689 1.00 48.81 494 SER A N 1
ATOM 3914 C CA . SER A 1 494 ? -102.535 -5.134 124.781 1.00 48.81 494 SER A CA 1
ATOM 3915 C C . SER A 1 494 ? -101.788 -5.424 123.474 1.00 48.81 494 SER A C 1
ATOM 3917 O O . SER A 1 494 ? -102.160 -6.336 122.742 1.00 48.81 494 SER A O 1
ATOM 3919 N N . SER A 1 495 ? -100.675 -4.739 123.207 1.00 55.38 495 SER A N 1
ATOM 3920 C CA . SER A 1 495 ? -99.928 -4.882 121.946 1.00 55.38 495 SER A CA 1
ATOM 3921 C C . SER A 1 495 ? -98.835 -5.962 121.961 1.00 55.38 495 SER A C 1
ATOM 3923 O O . SER A 1 495 ? -98.259 -6.240 120.916 1.00 55.38 495 SER A O 1
ATOM 3925 N N . GLN A 1 496 ? -98.523 -6.586 123.106 1.00 58.62 496 GLN A N 1
ATOM 3926 C CA . GLN A 1 496 ? -97.372 -7.502 123.208 1.00 58.62 496 GLN A CA 1
ATOM 3927 C C . GLN A 1 496 ? -97.594 -8.886 122.568 1.00 58.62 496 GLN A C 1
ATOM 3929 O O . GLN A 1 496 ? -96.626 -9.480 122.105 1.00 58.62 496 GLN A O 1
ATOM 3934 N N . LEU A 1 497 ? -98.831 -9.393 122.483 1.00 50.03 497 LEU A N 1
ATOM 3935 C CA . LEU A 1 497 ? -99.078 -10.763 121.999 1.00 50.03 497 LEU A CA 1
ATOM 3936 C C . LEU A 1 497 ? -99.166 -10.856 120.462 1.00 50.03 497 LEU A C 1
ATOM 3938 O O . LEU A 1 497 ? -98.576 -11.754 119.871 1.00 50.03 497 LEU A O 1
ATOM 3942 N N . PHE A 1 498 ? -99.785 -9.873 119.797 1.00 58.06 498 PHE A N 1
ATOM 3943 C CA . PHE A 1 498 ? -99.812 -9.797 118.325 1.00 58.06 498 PHE A CA 1
ATOM 3944 C C . PHE A 1 498 ? -98.445 -9.450 117.711 1.00 58.06 498 PHE A C 1
ATOM 3946 O O . PHE A 1 498 ? -98.122 -9.919 116.620 1.00 58.06 498 PHE A O 1
ATOM 3953 N N . LEU A 1 499 ? -97.617 -8.663 118.412 1.00 61.75 499 LEU A N 1
ATOM 3954 C CA . LEU A 1 499 ? -96.242 -8.374 117.986 1.00 61.75 499 LEU A CA 1
ATOM 3955 C C . LEU A 1 499 ? -95.349 -9.621 118.028 1.00 61.75 499 LEU A C 1
ATOM 3957 O O . LEU A 1 499 ? -94.481 -9.759 117.172 1.00 61.75 499 LEU A O 1
ATOM 3961 N N . ALA A 1 500 ? -95.562 -10.527 118.987 1.00 66.00 500 ALA A N 1
ATOM 3962 C CA . ALA A 1 500 ? -94.769 -11.748 119.111 1.00 66.00 500 ALA A CA 1
ATOM 3963 C C . ALA A 1 500 ? -95.028 -12.732 117.954 1.00 66.00 500 ALA A C 1
ATOM 3965 O O . ALA A 1 500 ? -94.076 -13.207 117.342 1.00 66.00 500 ALA A O 1
ATOM 3966 N N . GLU A 1 501 ? -96.292 -12.969 117.586 1.00 67.00 501 GLU A N 1
ATOM 3967 C CA . GLU A 1 501 ? -96.637 -13.870 116.471 1.00 67.00 501 GLU A CA 1
ATOM 3968 C C . GLU A 1 501 ? -96.235 -13.305 115.098 1.00 67.00 501 GLU A C 1
ATOM 3970 O O . GLU A 1 501 ? -95.765 -14.040 114.227 1.00 67.00 501 GLU A O 1
ATOM 3975 N N . ALA A 1 502 ? -96.385 -11.992 114.887 1.00 70.62 502 ALA A N 1
ATOM 3976 C CA . ALA A 1 502 ? -95.924 -11.341 113.660 1.00 70.62 502 ALA A CA 1
ATOM 3977 C C . ALA A 1 502 ? -94.389 -11.363 113.541 1.00 70.62 502 ALA A C 1
ATOM 3979 O O . ALA A 1 502 ? -93.861 -11.510 112.438 1.00 70.62 502 ALA A O 1
ATOM 3980 N N . LYS A 1 503 ? -93.677 -11.261 114.671 1.00 73.06 503 LYS A N 1
ATOM 3981 C CA . LYS A 1 503 ? -92.217 -11.378 114.732 1.00 73.06 503 LYS A CA 1
ATOM 3982 C C . LYS A 1 503 ? -91.748 -12.789 114.377 1.00 73.06 503 LYS A C 1
ATOM 3984 O O . LYS A 1 503 ? -90.818 -12.917 113.592 1.00 73.06 503 LYS A O 1
ATOM 3989 N N . GLU A 1 504 ? -92.408 -13.826 114.889 1.00 77.12 504 GLU A N 1
ATOM 3990 C CA . GLU A 1 504 ? -92.047 -15.218 114.592 1.00 77.12 504 GLU A CA 1
ATOM 3991 C C . GLU A 1 504 ? -92.256 -15.569 113.107 1.00 77.12 504 GLU A C 1
ATOM 3993 O O . GLU A 1 504 ? -91.394 -16.190 112.489 1.00 77.12 504 GLU A O 1
ATOM 3998 N N . ARG A 1 505 ? -93.354 -15.105 112.490 1.00 74.19 505 ARG A N 1
ATOM 3999 C CA . ARG A 1 505 ? -93.589 -15.285 111.043 1.00 74.19 505 ARG A CA 1
ATOM 4000 C C . ARG A 1 505 ? -92.556 -14.550 110.186 1.00 74.19 505 ARG A C 1
ATOM 4002 O O . ARG A 1 505 ? -92.057 -15.119 109.222 1.00 74.19 505 ARG A O 1
ATOM 4009 N N . LEU A 1 506 ? -92.200 -13.318 110.558 1.00 78.44 506 LEU A N 1
ATOM 4010 C CA . LEU A 1 506 ? -91.132 -12.564 109.892 1.00 78.44 506 LEU A CA 1
ATOM 4011 C C . LEU A 1 506 ? -89.761 -13.231 110.052 1.00 78.44 506 LEU A C 1
ATOM 4013 O O . LEU A 1 506 ? -88.981 -13.217 109.106 1.00 78.44 506 LEU A O 1
ATOM 4017 N N . GLU A 1 507 ? -89.465 -13.822 111.213 1.00 75.31 507 GLU A N 1
ATOM 4018 C CA . GLU A 1 507 ? -88.227 -14.579 111.434 1.00 75.31 507 GLU A CA 1
ATOM 4019 C C . GLU A 1 507 ? -88.172 -15.844 110.564 1.00 75.31 507 GLU A C 1
ATOM 4021 O O . GLU A 1 507 ? -87.126 -16.125 109.979 1.00 75.31 507 GLU A O 1
ATOM 4026 N N . GLN A 1 508 ? -89.286 -16.567 110.406 1.00 77.69 508 GLN A N 1
ATOM 4027 C CA . GLN A 1 508 ? -89.360 -17.744 109.529 1.00 77.69 508 GLN A CA 1
ATOM 4028 C C . GLN A 1 508 ? -89.220 -17.379 108.041 1.00 77.69 508 GLN A C 1
ATOM 4030 O O . GLN A 1 508 ? -88.437 -18.012 107.330 1.00 77.69 508 GLN A O 1
ATOM 4035 N N . ASP A 1 509 ? -89.909 -16.333 107.574 1.00 78.06 509 ASP A N 1
ATOM 4036 C CA . ASP A 1 509 ? -89.809 -15.867 106.183 1.00 78.06 509 ASP A CA 1
ATOM 4037 C C . ASP A 1 509 ? -88.417 -15.285 105.874 1.00 78.06 509 ASP A C 1
ATOM 4039 O O . ASP A 1 509 ? -87.859 -15.531 104.801 1.00 78.06 509 ASP A O 1
ATOM 4043 N N . ALA A 1 510 ? -87.812 -14.563 106.826 1.00 77.62 510 ALA A N 1
ATOM 4044 C CA . ALA A 1 510 ? -86.444 -14.066 106.705 1.00 77.62 510 ALA A CA 1
ATOM 4045 C C . ALA A 1 510 ? -85.421 -15.211 106.668 1.00 77.62 510 ALA A C 1
ATOM 4047 O O . ALA A 1 510 ? -84.495 -15.164 105.860 1.00 77.62 510 ALA A O 1
ATOM 4048 N N . ALA A 1 511 ? -85.599 -16.257 107.483 1.00 79.12 511 ALA A N 1
ATOM 4049 C CA . ALA A 1 511 ? -84.735 -17.435 107.464 1.00 79.12 511 ALA A CA 1
ATOM 4050 C C . ALA A 1 511 ? -84.827 -18.197 106.130 1.00 79.12 511 ALA A C 1
ATOM 4052 O O . ALA A 1 511 ? -83.801 -18.573 105.568 1.00 79.12 511 ALA A O 1
ATOM 4053 N N . ALA A 1 512 ? -86.033 -18.364 105.576 1.00 83.06 512 ALA A N 1
ATOM 4054 C CA . ALA A 1 512 ? -86.231 -19.016 104.280 1.00 83.06 512 ALA A CA 1
ATOM 4055 C C . ALA A 1 512 ? -85.638 -18.208 103.109 1.00 83.06 512 ALA A C 1
ATOM 4057 O O . ALA A 1 512 ? -85.042 -18.778 102.193 1.00 83.06 512 ALA A O 1
ATOM 4058 N N . ALA A 1 513 ? -85.767 -16.877 103.137 1.00 81.56 513 ALA A N 1
ATOM 4059 C CA . ALA A 1 513 ? -85.136 -16.002 102.151 1.00 81.56 513 ALA A CA 1
ATOM 4060 C C . ALA A 1 513 ? -83.601 -16.048 102.242 1.00 81.56 513 ALA A C 1
ATOM 4062 O O . ALA A 1 513 ? -82.929 -16.058 101.211 1.00 81.56 513 ALA A O 1
ATOM 4063 N N . LEU A 1 514 ? -83.057 -16.122 103.460 1.00 82.75 514 LEU A N 1
ATOM 4064 C CA . LEU A 1 514 ? -81.618 -16.189 103.702 1.00 82.75 514 LEU A CA 1
ATOM 4065 C C . LEU A 1 514 ? -81.023 -17.524 103.234 1.00 82.75 514 LEU A C 1
ATOM 4067 O O . LEU A 1 514 ? -79.959 -17.513 102.621 1.00 82.75 514 LEU A O 1
ATOM 4071 N N . GLU A 1 515 ? -81.718 -18.650 103.422 1.00 82.56 515 GLU A N 1
ATOM 4072 C CA . GLU A 1 515 ? -81.259 -19.945 102.893 1.00 82.56 515 GLU A CA 1
ATOM 4073 C C . GLU A 1 515 ? -81.267 -19.964 101.355 1.00 82.56 515 GLU A C 1
ATOM 4075 O O . GLU A 1 515 ? -80.300 -20.393 100.734 1.00 82.56 515 GLU A O 1
ATOM 4080 N N . LYS A 1 516 ? -82.300 -19.400 100.716 1.00 84.31 516 LYS A N 1
ATOM 4081 C CA . LYS A 1 516 ? -82.357 -19.293 99.249 1.00 84.31 516 LYS A CA 1
ATOM 4082 C C . LYS A 1 516 ? -81.268 -18.379 98.674 1.00 84.31 516 LYS A C 1
ATOM 4084 O O . LYS A 1 516 ? -80.733 -18.653 97.601 1.00 84.31 516 LYS A O 1
ATOM 4089 N N . GLU A 1 517 ? -80.942 -17.282 99.357 1.00 80.31 517 GLU A N 1
ATOM 4090 C CA . GLU A 1 517 ? -79.814 -16.422 98.972 1.00 80.31 517 GLU A CA 1
ATOM 4091 C C . GLU A 1 517 ? -78.458 -17.082 99.236 1.00 80.31 517 GLU A C 1
ATOM 4093 O O . GLU A 1 517 ? -77.520 -16.866 98.473 1.00 80.31 517 GLU A O 1
ATOM 4098 N N . LYS A 1 518 ? -78.350 -17.940 100.253 1.00 81.62 518 LYS A N 1
ATOM 4099 C CA . LYS A 1 518 ? -77.153 -18.748 100.496 1.00 81.62 518 LYS A CA 1
ATOM 4100 C C . LYS A 1 518 ? -76.931 -19.774 99.381 1.00 81.62 518 LYS A C 1
ATOM 4102 O O . LYS A 1 518 ? -75.831 -19.825 98.844 1.00 81.62 518 LYS A O 1
ATOM 4107 N N . GLU A 1 519 ? -77.970 -20.494 98.955 1.00 86.06 519 GLU A N 1
ATOM 4108 C CA . GLU A 1 519 ? -77.901 -21.408 97.801 1.00 86.06 519 GLU A CA 1
ATOM 4109 C C . GLU A 1 519 ? -77.496 -20.674 96.507 1.00 86.06 519 GLU A C 1
ATOM 4111 O O . GLU A 1 519 ? -76.684 -21.167 95.723 1.00 86.06 519 GLU A O 1
ATOM 4116 N N . ARG A 1 520 ? -78.017 -19.457 96.285 1.00 84.50 520 ARG A N 1
ATOM 4117 C CA . ARG A 1 520 ? -77.614 -18.608 95.149 1.00 84.50 520 ARG A CA 1
ATOM 4118 C C . ARG A 1 520 ? -76.163 -18.149 95.246 1.00 84.50 520 ARG A C 1
ATOM 4120 O O . ARG A 1 520 ? -75.467 -18.160 94.234 1.00 84.50 520 ARG A O 1
ATOM 4127 N N . CYS A 1 521 ? -75.707 -17.759 96.436 1.00 82.38 521 CYS A N 1
ATOM 4128 C CA . CYS A 1 521 ? -74.313 -17.394 96.673 1.00 82.38 521 CYS A CA 1
ATOM 4129 C C . CYS A 1 521 ? -73.369 -18.582 96.441 1.00 82.38 521 CYS A C 1
ATOM 4131 O O . CYS A 1 521 ? -72.301 -18.391 95.869 1.00 82.38 521 CYS A O 1
ATOM 4133 N N . GLU A 1 522 ? -73.755 -19.797 96.840 1.00 87.56 522 GLU A N 1
ATOM 4134 C CA . GLU A 1 522 ? -72.971 -21.016 96.604 1.00 87.56 522 GLU A CA 1
ATOM 4135 C C . GLU A 1 522 ? -72.868 -21.348 95.106 1.00 87.56 522 GLU A C 1
ATOM 4137 O O . GLU A 1 522 ? -71.773 -21.624 94.616 1.00 87.56 522 GLU A O 1
ATOM 4142 N N . LEU A 1 523 ? -73.966 -21.233 94.347 1.00 87.88 523 LEU A N 1
ATOM 4143 C CA . LEU A 1 523 ? -73.945 -21.406 92.888 1.00 87.88 523 LEU A CA 1
ATOM 4144 C C . LEU A 1 523 ? -73.085 -20.346 92.184 1.00 87.88 523 LEU A C 1
ATOM 4146 O O . LEU A 1 523 ? -72.259 -20.691 91.341 1.00 87.88 523 LEU A O 1
ATOM 4150 N N . ALA A 1 524 ? -73.225 -19.072 92.560 1.00 86.06 524 ALA A N 1
ATOM 4151 C CA . ALA A 1 524 ? -72.414 -17.992 92.001 1.00 86.06 524 ALA A CA 1
ATOM 4152 C C . ALA A 1 524 ? -70.920 -18.151 92.344 1.00 86.06 524 ALA A C 1
ATOM 4154 O O . ALA A 1 524 ? -70.063 -17.866 91.511 1.00 86.06 524 ALA A O 1
ATOM 4155 N N . ALA A 1 525 ? -70.591 -18.637 93.547 1.00 85.06 525 ALA A N 1
ATOM 4156 C CA . ALA A 1 525 ? -69.214 -18.940 93.930 1.00 85.06 525 ALA A CA 1
ATOM 4157 C C . ALA A 1 525 ? -68.619 -20.066 93.069 1.00 85.06 525 ALA A C 1
ATOM 4159 O O . ALA A 1 525 ? -67.486 -19.941 92.608 1.00 85.06 525 ALA A O 1
ATOM 4160 N N . GLN A 1 526 ? -69.393 -21.118 92.785 1.00 88.38 526 GLN A N 1
ATOM 4161 C CA . GLN A 1 526 ? -68.962 -22.215 91.915 1.00 88.38 526 GLN A CA 1
ATOM 4162 C C . GLN A 1 526 ? -68.744 -21.760 90.461 1.00 88.38 526 GLN A C 1
ATOM 4164 O O . GLN A 1 526 ? -67.777 -22.173 89.823 1.00 88.38 526 GLN A O 1
ATOM 4169 N N . GLU A 1 527 ? -69.611 -20.893 89.928 1.00 88.19 527 GLU A N 1
ATOM 4170 C CA . GLU A 1 527 ? -69.443 -20.308 88.588 1.00 88.19 527 GLU A CA 1
ATOM 4171 C C . GLU A 1 527 ? -68.197 -19.415 88.498 1.00 88.19 527 GLU A C 1
ATOM 4173 O O . GLU A 1 527 ? -67.481 -19.455 87.496 1.00 88.19 527 GLU A O 1
ATOM 4178 N N . LEU A 1 528 ? -67.899 -18.647 89.552 1.00 86.38 528 LEU A N 1
ATOM 4179 C CA . LEU A 1 528 ? -66.679 -17.841 89.631 1.00 86.38 528 LEU A CA 1
ATOM 4180 C C . LEU A 1 528 ? -65.408 -18.700 89.712 1.00 86.38 528 LEU A C 1
ATOM 4182 O O . LEU A 1 528 ? -64.398 -18.319 89.123 1.00 86.38 528 LEU A O 1
ATOM 4186 N N . GLU A 1 529 ? -65.446 -19.845 90.402 1.00 90.44 529 GLU A N 1
ATOM 4187 C CA . GLU A 1 529 ? -64.329 -20.802 90.436 1.00 90.44 529 GLU A CA 1
ATOM 4188 C C . GLU A 1 529 ? -64.073 -21.389 89.035 1.00 90.44 529 GLU A C 1
ATOM 4190 O O . GLU A 1 529 ? -62.947 -21.346 88.548 1.00 90.44 529 GLU A O 1
ATOM 4195 N N . ASN A 1 530 ? -65.126 -21.812 88.324 1.00 89.88 530 ASN A N 1
ATOM 4196 C CA . ASN A 1 530 ? -65.001 -22.353 86.964 1.00 89.88 530 ASN A CA 1
ATOM 4197 C C . ASN A 1 530 ? -64.459 -21.315 85.961 1.00 89.88 530 ASN A C 1
ATOM 4199 O O . ASN A 1 530 ? -63.588 -21.627 85.151 1.00 89.88 530 ASN A O 1
ATOM 4203 N N . LEU A 1 531 ? -64.952 -20.069 86.015 1.00 89.88 531 LEU A N 1
ATOM 4204 C CA . LEU A 1 531 ? -64.436 -18.982 85.172 1.00 89.88 531 LEU A CA 1
ATOM 4205 C C . LEU A 1 531 ? -62.967 -18.678 85.477 1.00 89.88 531 LEU A C 1
ATOM 4207 O O . LEU A 1 531 ? -62.212 -18.310 84.577 1.00 89.88 531 LEU A O 1
ATOM 4211 N N . ARG A 1 532 ? -62.551 -18.823 86.737 1.00 92.62 532 ARG A N 1
ATOM 4212 C CA . ARG A 1 532 ? -61.159 -18.634 87.137 1.00 92.62 532 ARG A CA 1
ATOM 4213 C C . ARG A 1 532 ? -60.255 -19.729 86.569 1.00 92.62 532 ARG A C 1
ATOM 4215 O O . ARG A 1 532 ? -59.222 -19.378 86.002 1.00 92.62 532 ARG A O 1
ATOM 4222 N N . ASP A 1 533 ? -60.670 -20.991 86.615 1.00 90.31 533 ASP A N 1
ATOM 4223 C CA . ASP A 1 533 ? -59.933 -22.101 85.993 1.00 90.31 533 ASP A CA 1
ATOM 4224 C C . ASP A 1 533 ? -59.775 -21.908 84.469 1.00 90.31 533 ASP A C 1
ATOM 4226 O O . ASP A 1 533 ? -58.704 -22.150 83.906 1.00 90.31 533 ASP A O 1
ATOM 4230 N N . GLU A 1 534 ? -60.810 -21.407 83.786 1.00 92.69 534 GLU A N 1
ATOM 4231 C CA . GLU A 1 534 ? -60.772 -21.153 82.338 1.00 92.69 534 GLU A CA 1
ATOM 4232 C C . GLU A 1 534 ? -59.867 -19.963 81.968 1.00 92.69 534 GLU A C 1
ATOM 4234 O O . GLU A 1 534 ? -59.120 -20.022 80.986 1.00 92.69 534 GLU A O 1
ATOM 4239 N N . ILE A 1 535 ? -59.848 -18.908 82.792 1.00 89.12 535 ILE A N 1
ATOM 4240 C CA . ILE A 1 535 ? -58.896 -17.793 82.655 1.00 89.12 535 ILE A CA 1
ATOM 4241 C C . ILE A 1 535 ? -57.456 -18.281 82.857 1.00 89.12 535 ILE A C 1
ATOM 4243 O O . ILE A 1 535 ? -56.569 -17.897 82.092 1.00 89.12 535 ILE A O 1
ATOM 4247 N N . GLU A 1 536 ? -57.204 -19.123 83.862 1.00 93.00 536 GLU A N 1
ATOM 4248 C CA . GLU A 1 536 ? -55.877 -19.693 84.115 1.00 93.00 536 GLU A CA 1
ATOM 4249 C C . GLU A 1 536 ? -55.413 -20.576 82.943 1.00 93.00 536 GLU A C 1
ATOM 4251 O O . GLU A 1 536 ? -54.267 -20.449 82.501 1.00 93.00 536 GLU A O 1
ATOM 4256 N N . HIS A 1 537 ? -56.309 -21.384 82.364 1.00 90.88 537 HIS A N 1
ATOM 4257 C CA . HIS A 1 537 ? -56.029 -22.174 81.161 1.00 90.88 537 HIS A CA 1
ATOM 4258 C C . HIS A 1 537 ? -55.661 -21.295 79.953 1.00 90.88 537 HIS A C 1
ATOM 4260 O O . HIS A 1 537 ? -54.616 -21.507 79.336 1.00 90.88 537 HIS A O 1
ATOM 4266 N N . LEU A 1 538 ? -56.471 -20.277 79.635 1.00 91.75 538 LEU A N 1
ATOM 4267 C CA . LEU A 1 538 ? -56.199 -19.356 78.521 1.00 91.75 538 LEU A CA 1
ATOM 4268 C C . LEU A 1 538 ? -54.894 -18.574 78.718 1.00 91.75 538 LEU A C 1
ATOM 4270 O O . LEU A 1 538 ? -54.171 -18.308 77.758 1.00 91.75 538 LEU A O 1
ATOM 4274 N N . ASN A 1 539 ? -54.560 -18.223 79.961 1.00 91.25 539 ASN A N 1
ATOM 4275 C CA . ASN A 1 539 ? -53.310 -17.541 80.274 1.00 91.25 539 ASN A CA 1
ATOM 4276 C C . ASN A 1 539 ? -52.096 -18.459 80.049 1.00 91.25 539 ASN A C 1
ATOM 4278 O O . ASN A 1 539 ? -51.107 -18.040 79.449 1.00 91.25 539 ASN A O 1
ATOM 4282 N N . MET A 1 540 ? -52.187 -19.729 80.457 1.00 92.69 540 MET A N 1
ATOM 4283 C CA . MET A 1 540 ? -51.154 -20.730 80.169 1.00 92.69 540 MET A CA 1
ATOM 4284 C C . MET A 1 540 ? -50.994 -20.964 78.661 1.00 92.69 540 MET A C 1
ATOM 4286 O O . MET A 1 540 ? -49.866 -21.004 78.169 1.00 92.69 540 MET A O 1
ATOM 4290 N N . GLU A 1 541 ? -52.097 -21.052 77.914 1.00 91.81 541 GLU A N 1
ATOM 4291 C CA . GLU A 1 541 ? -52.074 -21.177 76.453 1.00 91.81 541 GLU A CA 1
ATOM 4292 C C . GLU A 1 541 ? -51.412 -19.958 75.789 1.00 91.81 541 GLU A C 1
ATOM 4294 O O . GLU A 1 541 ? -50.543 -20.120 74.930 1.00 91.81 541 GLU A O 1
ATOM 4299 N N . SER A 1 542 ? -51.734 -18.740 76.242 1.00 90.31 542 SER A N 1
ATOM 4300 C CA . SER A 1 542 ? -51.105 -17.505 75.758 1.00 90.31 542 SER A CA 1
ATOM 4301 C C . SER A 1 542 ? -49.599 -17.483 76.020 1.00 90.31 542 SER A C 1
ATOM 4303 O O . SER A 1 542 ? -48.839 -17.122 75.122 1.00 90.31 542 SER A O 1
ATOM 4305 N N . ILE A 1 543 ? -49.150 -17.876 77.218 1.00 92.25 543 ILE A N 1
ATOM 4306 C CA . ILE A 1 543 ? -47.722 -17.911 77.579 1.00 92.25 543 ILE A CA 1
ATOM 4307 C C . ILE A 1 543 ? -46.968 -18.898 76.682 1.00 92.25 543 ILE A C 1
ATOM 4309 O O . ILE A 1 543 ? -45.947 -18.537 76.093 1.00 92.25 543 ILE A O 1
ATOM 4313 N N . ILE A 1 544 ? -47.501 -20.114 76.522 1.00 92.94 544 ILE A N 1
ATOM 4314 C CA . ILE A 1 544 ? -46.903 -21.148 75.668 1.00 92.94 544 ILE A CA 1
ATOM 4315 C C . ILE A 1 544 ? -46.832 -20.664 74.215 1.00 92.94 544 ILE A C 1
ATOM 4317 O O . ILE A 1 544 ? -45.806 -20.820 73.551 1.00 92.94 544 ILE A O 1
ATOM 4321 N N . MET A 1 545 ? -47.895 -20.031 73.716 1.00 92.50 545 MET A N 1
ATOM 4322 C CA . MET A 1 545 ? -47.937 -19.514 72.349 1.00 92.50 545 MET A CA 1
ATOM 4323 C C . MET A 1 545 ? -46.914 -18.392 72.133 1.00 92.50 545 MET A C 1
ATOM 4325 O O . MET A 1 545 ? -46.217 -18.386 71.116 1.00 92.50 545 MET A O 1
ATOM 4329 N N . GLN A 1 546 ? -46.756 -17.485 73.103 1.00 87.62 546 GLN A N 1
ATOM 4330 C CA . GLN A 1 546 ? -45.737 -16.435 73.060 1.00 87.62 546 GLN A CA 1
ATOM 4331 C C . GLN A 1 546 ? -44.317 -17.024 73.014 1.00 87.62 546 GLN A C 1
ATOM 4333 O O . GLN A 1 546 ? -43.494 -16.574 72.215 1.00 87.62 546 GLN A O 1
ATOM 4338 N N . GLU A 1 547 ? -44.027 -18.043 73.831 1.00 90.31 547 GLU A N 1
ATOM 4339 C CA . GLU A 1 547 ? -42.719 -18.710 73.848 1.00 90.31 547 GLU A CA 1
ATOM 4340 C C . GLU A 1 547 ? -42.413 -19.418 72.526 1.00 90.31 547 GLU A C 1
ATOM 4342 O O . GLU A 1 547 ? -41.313 -19.259 71.991 1.00 90.31 547 GLU A O 1
ATOM 4347 N N . ILE A 1 548 ? -43.383 -20.135 71.949 1.00 92.75 548 ILE A N 1
ATOM 4348 C CA . ILE A 1 548 ? -43.224 -20.796 70.645 1.00 92.75 548 ILE A CA 1
ATOM 4349 C C . ILE A 1 548 ? -42.911 -19.768 69.556 1.00 92.75 548 ILE A C 1
ATOM 4351 O O . ILE A 1 548 ? -41.971 -19.955 68.782 1.00 92.75 548 ILE A O 1
ATOM 4355 N N . VAL A 1 549 ? -43.652 -18.658 69.514 1.00 91.50 549 VAL A N 1
ATOM 4356 C CA . VAL A 1 549 ? -43.431 -17.584 68.537 1.00 91.50 549 VAL A CA 1
ATOM 4357 C C . VAL A 1 549 ? -42.018 -17.005 68.671 1.00 91.50 549 VAL A C 1
ATOM 4359 O O . VAL A 1 549 ? -41.324 -16.833 67.667 1.00 91.50 549 VAL A O 1
ATOM 4362 N N . VAL A 1 550 ? -41.544 -16.771 69.898 1.00 92.56 550 VAL A N 1
ATOM 4363 C CA . VAL A 1 550 ? -40.174 -16.292 70.151 1.00 92.56 550 VAL A CA 1
ATOM 4364 C C . VAL A 1 550 ? -39.120 -17.308 69.699 1.00 92.56 550 VAL A C 1
ATOM 4366 O O . VAL A 1 550 ? -38.096 -16.907 69.143 1.00 92.56 550 VAL A O 1
ATOM 4369 N N . VAL A 1 551 ? -39.341 -18.608 69.913 1.00 92.06 551 VAL A N 1
ATOM 4370 C CA . VAL A 1 551 ? -38.422 -19.665 69.457 1.00 92.06 551 VAL A CA 1
ATOM 4371 C C . VAL A 1 551 ? -38.368 -19.722 67.931 1.00 92.06 551 VAL A C 1
ATOM 4373 O O . VAL A 1 551 ? -37.269 -19.734 67.381 1.00 92.06 551 VAL A O 1
ATOM 4376 N N . ILE A 1 552 ? -39.517 -19.674 67.249 1.00 92.62 552 ILE A N 1
ATOM 4377 C CA . ILE A 1 552 ? -39.588 -19.683 65.779 1.00 92.62 552 ILE A CA 1
ATOM 4378 C C . ILE A 1 552 ? -38.849 -18.476 65.195 1.00 92.62 552 ILE A C 1
ATOM 4380 O O . ILE A 1 552 ? -38.011 -18.644 64.311 1.00 92.62 552 ILE A O 1
ATOM 4384 N N . PHE A 1 553 ? -39.103 -17.267 65.710 1.00 91.50 553 PHE A N 1
ATOM 4385 C CA . PHE A 1 553 ? -38.409 -16.069 65.232 1.00 91.50 553 PHE A CA 1
ATOM 4386 C C . PHE A 1 553 ? -36.907 -16.128 65.493 1.00 91.50 553 PHE A C 1
ATOM 4388 O O . PHE A 1 553 ? -36.129 -15.745 64.625 1.00 91.50 553 PHE A O 1
ATOM 4395 N N . ARG A 1 554 ? -36.484 -16.621 66.663 1.00 93.50 554 ARG A N 1
ATOM 4396 C CA . ARG A 1 554 ? -35.063 -16.767 66.995 1.00 93.50 554 ARG A CA 1
ATOM 4397 C C . ARG A 1 554 ? -34.363 -17.745 66.056 1.00 93.50 554 ARG A C 1
ATOM 4399 O O . ARG A 1 554 ? -33.245 -17.462 65.638 1.00 93.50 554 ARG A O 1
ATOM 4406 N N . GLU A 1 555 ? -34.989 -18.876 65.755 1.00 91.25 555 GLU A N 1
ATOM 4407 C CA . GLU A 1 555 ? -34.398 -19.886 64.876 1.00 91.25 555 GLU A CA 1
ATOM 4408 C C . GLU A 1 555 ? -34.320 -19.377 63.431 1.00 91.25 555 GLU A C 1
ATOM 4410 O O . GLU A 1 555 ? -33.249 -19.415 62.835 1.00 91.25 555 GLU A O 1
ATOM 4415 N N . ALA A 1 556 ? -35.387 -18.744 62.927 1.00 92.00 556 ALA A N 1
ATOM 4416 C CA . ALA A 1 556 ? -35.383 -18.109 61.607 1.00 92.00 556 ALA A CA 1
ATOM 4417 C C . ALA A 1 556 ? -34.310 -17.010 61.476 1.00 92.00 556 ALA A C 1
ATOM 4419 O O . ALA A 1 556 ? -33.714 -16.842 60.412 1.00 92.00 556 ALA A O 1
ATOM 4420 N N . LEU A 1 557 ? -34.038 -16.267 62.557 1.00 92.62 557 LEU A N 1
ATOM 4421 C CA . LEU A 1 557 ? -32.991 -15.244 62.572 1.00 92.62 557 LEU A CA 1
ATOM 4422 C C . LEU A 1 557 ? -31.590 -15.865 62.486 1.00 92.62 557 LEU A C 1
ATOM 4424 O O . LEU A 1 557 ? -30.765 -15.383 61.715 1.00 92.62 557 LEU A O 1
ATOM 4428 N N . LYS A 1 558 ? -31.335 -16.957 63.222 1.00 91.44 558 LYS A N 1
ATOM 4429 C CA . LYS A 1 558 ? -30.064 -17.697 63.137 1.00 91.44 558 LYS A CA 1
ATOM 4430 C C . LYS A 1 558 ? -29.846 -18.295 61.750 1.00 91.44 558 LYS A C 1
ATOM 4432 O O . LYS A 1 558 ? -28.730 -18.227 61.243 1.00 91.44 558 LYS A O 1
ATOM 4437 N N . ASP A 1 559 ? -30.886 -18.860 61.140 1.00 89.50 559 ASP A N 1
ATOM 4438 C CA . ASP A 1 559 ? -30.797 -19.430 59.793 1.00 89.50 559 ASP A CA 1
ATOM 4439 C C . ASP A 1 559 ? -30.428 -18.349 58.766 1.00 89.50 559 ASP A C 1
ATOM 4441 O O . ASP A 1 559 ? -29.514 -18.538 57.962 1.00 89.50 559 ASP A O 1
ATOM 4445 N N . ALA A 1 560 ? -31.054 -17.170 58.856 1.00 90.31 560 ALA A N 1
ATOM 4446 C CA . ALA A 1 560 ? -30.724 -16.025 58.009 1.00 90.31 560 ALA A CA 1
ATOM 4447 C C . ALA A 1 560 ? -29.301 -15.483 58.259 1.00 90.31 560 ALA A C 1
ATOM 4449 O O . ALA A 1 560 ? -28.608 -15.093 57.317 1.00 90.31 560 ALA A O 1
ATOM 4450 N N . GLU A 1 561 ? -28.834 -15.456 59.511 1.00 91.00 561 GLU A N 1
ATOM 4451 C CA . GLU A 1 561 ? -27.458 -15.068 59.852 1.00 91.00 561 GLU A CA 1
ATOM 4452 C C . GLU A 1 561 ? -26.428 -16.056 59.291 1.00 91.00 561 GLU A C 1
ATOM 4454 O O . GLU A 1 561 ? -25.422 -15.636 58.715 1.00 91.00 561 GLU A O 1
ATOM 4459 N N . MET A 1 562 ? -26.689 -17.360 59.406 1.00 89.88 562 MET A N 1
ATOM 4460 C CA . MET A 1 562 ? -25.831 -18.411 58.858 1.00 89.88 562 MET A CA 1
ATOM 4461 C C . MET A 1 562 ? -25.766 -18.348 57.329 1.00 89.88 562 MET A C 1
ATOM 4463 O O . MET A 1 562 ? -24.675 -18.428 56.762 1.00 89.88 562 MET A O 1
ATOM 4467 N N . GLU A 1 563 ? -26.899 -18.135 56.655 1.00 91.06 563 GLU A N 1
ATOM 4468 C CA . GLU A 1 563 ? -26.948 -17.967 55.199 1.00 91.06 563 GLU A CA 1
ATOM 4469 C C . GLU A 1 563 ? -26.172 -16.719 54.744 1.00 91.06 563 GLU A C 1
ATOM 4471 O O . GLU A 1 563 ? -25.406 -16.774 53.778 1.00 91.06 563 GLU A O 1
ATOM 4476 N N . ASN A 1 564 ? -26.312 -15.600 55.461 1.00 86.19 564 ASN A N 1
ATOM 4477 C CA . ASN A 1 564 ? -25.561 -14.377 55.178 1.00 86.19 564 ASN A CA 1
ATOM 4478 C C . ASN A 1 564 ? -24.056 -14.542 55.424 1.00 86.19 564 ASN A C 1
ATOM 4480 O O . ASN A 1 564 ? -23.254 -14.002 54.662 1.00 86.19 564 ASN A O 1
ATOM 4484 N N . LEU A 1 565 ? -23.655 -15.302 56.447 1.00 91.38 565 LEU A N 1
ATOM 4485 C CA . LEU A 1 565 ? -22.250 -15.595 56.719 1.00 91.38 565 LEU A CA 1
ATOM 4486 C C . LEU A 1 565 ? -21.633 -16.474 55.621 1.00 91.38 565 LEU A C 1
ATOM 4488 O O . LEU A 1 565 ? -20.508 -16.217 55.191 1.00 91.38 565 LEU A O 1
ATOM 4492 N N . GLU A 1 566 ? -22.364 -17.484 55.146 1.00 89.88 566 GLU A N 1
ATOM 4493 C CA . GLU A 1 566 ? -21.924 -18.358 54.052 1.00 89.88 566 GLU A CA 1
ATOM 4494 C C . GLU A 1 566 ? -21.783 -17.563 52.743 1.00 89.88 566 GLU A C 1
ATOM 4496 O O . GLU A 1 566 ? -20.729 -17.596 52.104 1.00 89.88 566 GLU A O 1
ATOM 4501 N N . LYS A 1 567 ? -22.795 -16.749 52.404 1.00 89.81 567 LYS A N 1
ATOM 4502 C CA . LYS A 1 567 ? -22.753 -15.816 51.264 1.00 89.81 567 LYS A CA 1
ATOM 4503 C C . LYS A 1 567 ? -21.599 -14.817 51.385 1.00 89.81 567 LYS A C 1
ATOM 4505 O O . LYS A 1 567 ? -20.922 -14.547 50.396 1.00 89.81 567 LYS A O 1
ATOM 4510 N N . GLY A 1 568 ? -21.334 -14.306 52.588 1.00 87.75 568 GLY A N 1
ATOM 4511 C CA . GLY A 1 568 ? -20.218 -13.401 52.871 1.00 87.75 568 GLY A CA 1
ATOM 4512 C C . GLY A 1 568 ? -18.853 -14.031 52.582 1.00 87.75 568 GLY A C 1
ATOM 4513 O O . GLY A 1 568 ? -18.046 -13.435 51.872 1.00 87.75 568 GLY A O 1
ATOM 4514 N N . LYS A 1 569 ? -18.616 -15.266 53.045 1.00 91.25 569 LYS A N 1
ATOM 4515 C CA . LYS A 1 569 ? -17.383 -16.018 52.736 1.00 91.25 569 LYS A CA 1
ATOM 4516 C C . LYS A 1 569 ? -17.233 -16.278 51.238 1.00 91.25 569 LYS A C 1
ATOM 4518 O O . LYS A 1 569 ? -16.129 -16.213 50.700 1.00 91.25 569 LYS A O 1
ATOM 4523 N N . GLN A 1 570 ? -18.337 -16.576 50.556 1.00 89.94 570 GLN A N 1
ATOM 4524 C CA . GLN A 1 570 ? -18.334 -16.841 49.120 1.00 89.94 570 GLN A CA 1
ATOM 4525 C C . GLN A 1 570 ? -17.967 -15.583 48.316 1.00 89.94 570 GLN A C 1
ATOM 4527 O O . GLN A 1 570 ? -17.121 -15.652 47.423 1.00 89.94 570 GLN A O 1
ATOM 4532 N N . LEU A 1 571 ? -18.512 -14.425 48.704 1.00 89.69 571 LEU A N 1
ATOM 4533 C CA . LEU A 1 571 ? -18.146 -13.121 48.144 1.00 89.69 571 LEU A CA 1
ATOM 4534 C C . LEU A 1 571 ? -16.682 -12.758 48.418 1.00 89.69 571 LEU A C 1
ATOM 4536 O O . LEU A 1 571 ? -16.015 -12.228 47.535 1.00 89.69 571 LEU A O 1
ATOM 4540 N N . GLU A 1 572 ? -16.149 -13.062 49.602 1.00 91.56 572 GLU A N 1
ATOM 4541 C CA . GLU A 1 572 ? -14.745 -12.788 49.939 1.00 91.56 572 GLU A CA 1
ATOM 4542 C C . GLU A 1 572 ? -13.775 -13.564 49.028 1.00 91.56 572 GLU A C 1
ATOM 4544 O O . GLU A 1 572 ? -12.811 -13.001 48.500 1.00 91.56 572 GLU A O 1
ATOM 4549 N N . VAL A 1 573 ? -14.077 -14.837 48.750 1.00 92.56 573 VAL A N 1
ATOM 4550 C CA . VAL A 1 573 ? -13.322 -15.651 47.782 1.00 92.56 573 VAL A CA 1
ATOM 4551 C C . VAL A 1 573 ? -13.445 -15.089 46.361 1.00 92.56 573 VAL A C 1
ATOM 4553 O O . VAL A 1 573 ? -12.460 -15.059 45.617 1.00 92.56 573 VAL A O 1
ATOM 4556 N N . GLU A 1 574 ? -14.631 -14.628 45.966 1.00 91.44 574 GLU A N 1
ATOM 4557 C CA . GLU A 1 574 ? -14.855 -14.025 44.651 1.00 91.44 574 GLU A CA 1
ATOM 4558 C C . GLU A 1 574 ? -14.074 -12.711 44.476 1.00 91.44 574 GLU A C 1
ATOM 4560 O O . GLU A 1 574 ? -13.428 -12.510 43.443 1.00 91.44 574 GLU A O 1
ATOM 4565 N N . VAL A 1 575 ? -14.042 -11.859 45.505 1.00 92.94 575 VAL A N 1
ATOM 4566 C CA . VAL A 1 575 ? -13.242 -10.624 45.528 1.00 92.94 575 VAL A CA 1
ATOM 4567 C C . VAL A 1 575 ? -11.753 -10.941 45.389 1.00 92.94 575 VAL A C 1
ATOM 4569 O O . VAL A 1 575 ? -11.092 -10.360 44.525 1.00 92.94 575 VAL A O 1
ATOM 4572 N N . ALA A 1 576 ? -11.235 -11.917 46.142 1.00 93.62 576 ALA A N 1
ATOM 4573 C CA . ALA A 1 576 ? -9.833 -12.329 46.046 1.00 93.62 576 ALA A CA 1
ATOM 4574 C C . ALA A 1 576 ? -9.473 -12.865 44.643 1.00 93.62 576 ALA A C 1
ATOM 4576 O O . ALA A 1 576 ? -8.408 -12.559 44.094 1.00 93.62 576 ALA A O 1
ATOM 4577 N N . ASN A 1 577 ? -10.371 -13.634 44.017 1.00 93.94 577 ASN A N 1
ATOM 4578 C CA . ASN A 1 577 ? -10.189 -14.111 42.644 1.00 93.94 577 ASN A CA 1
ATOM 4579 C C . ASN A 1 577 ? -10.203 -12.960 41.628 1.00 93.94 577 ASN A C 1
ATOM 4581 O O . ASN A 1 577 ? -9.374 -12.938 40.713 1.00 93.94 577 ASN A O 1
ATOM 4585 N N . LYS A 1 578 ? -11.101 -11.984 41.800 1.00 91.56 578 LYS A N 1
ATOM 4586 C CA . LYS A 1 578 ? -11.190 -10.794 40.947 1.00 91.56 578 LYS A CA 1
ATOM 4587 C C . LYS A 1 578 ? -9.945 -9.914 41.066 1.00 91.56 578 LYS A C 1
ATOM 4589 O O . LYS A 1 578 ? -9.433 -9.450 40.049 1.00 91.56 578 LYS A O 1
ATOM 4594 N N . GLU A 1 579 ? -9.400 -9.736 42.267 1.00 93.62 579 GLU A N 1
ATOM 4595 C CA . GLU A 1 579 ? -8.131 -9.025 42.473 1.00 93.62 579 GLU A CA 1
ATOM 4596 C C . GLU A 1 579 ? -6.959 -9.737 41.798 1.00 93.62 579 GLU A C 1
ATOM 4598 O O . GLU A 1 579 ? -6.161 -9.102 41.103 1.00 93.62 579 GLU A O 1
ATOM 4603 N N . LYS A 1 580 ? -6.882 -11.066 41.917 1.00 94.94 580 LYS A N 1
ATOM 4604 C CA . LYS A 1 580 ? -5.848 -11.865 41.247 1.00 94.94 580 LYS A CA 1
ATOM 4605 C C . LYS A 1 580 ? -5.956 -11.783 39.721 1.00 94.94 580 LYS A C 1
ATOM 4607 O O . LYS A 1 580 ? -4.936 -11.714 39.031 1.00 94.94 580 LYS A O 1
ATOM 4612 N N . LEU A 1 581 ? -7.178 -11.758 39.186 1.00 94.25 581 LEU A N 1
ATOM 4613 C CA . LEU A 1 581 ? -7.426 -11.540 37.762 1.00 94.25 581 LEU A CA 1
ATOM 4614 C C . LEU A 1 581 ? -6.988 -10.132 37.331 1.00 94.25 581 LEU A C 1
ATOM 4616 O O . LEU A 1 581 ? -6.275 -10.005 36.337 1.00 94.25 581 LEU A O 1
ATOM 4620 N N . ASN A 1 582 ? -7.322 -9.096 38.105 1.00 92.06 582 ASN A N 1
ATOM 4621 C CA . ASN A 1 582 ? -6.900 -7.718 37.836 1.00 92.06 582 ASN A CA 1
ATOM 4622 C C . ASN A 1 582 ? -5.374 -7.561 37.830 1.00 92.06 582 ASN A C 1
ATOM 4624 O O . ASN A 1 582 ? -4.831 -6.918 36.932 1.00 92.06 582 ASN A O 1
ATOM 4628 N N . GLN A 1 583 ? -4.661 -8.194 38.767 1.00 95.06 583 GLN A N 1
ATOM 4629 C CA . GLN A 1 583 ? -3.192 -8.209 38.766 1.00 95.06 583 GLN A CA 1
ATOM 4630 C C . GLN A 1 583 ? -2.633 -8.852 37.489 1.00 95.06 583 GLN A C 1
ATOM 4632 O O . GLN A 1 583 ? -1.666 -8.359 36.906 1.00 95.06 583 GLN A O 1
ATOM 4637 N N . LYS A 1 584 ? -3.260 -9.934 37.010 1.00 95.88 584 LYS A N 1
ATOM 4638 C CA . LYS A 1 584 ? -2.836 -10.621 35.784 1.00 95.88 584 LYS A CA 1
ATOM 4639 C C . LYS A 1 584 ? -3.125 -9.797 34.527 1.00 95.88 584 LYS A C 1
ATOM 4641 O O . LYS A 1 584 ? -2.280 -9.754 33.636 1.00 95.88 584 LYS A O 1
ATOM 4646 N N . ILE A 1 585 ? -4.265 -9.105 34.479 1.00 94.44 585 ILE A N 1
ATOM 4647 C CA . ILE A 1 585 ? -4.601 -8.148 33.414 1.00 94.44 585 ILE A CA 1
ATOM 4648 C C . ILE A 1 585 ? -3.579 -7.007 33.384 1.00 94.44 585 ILE A C 1
ATOM 4650 O O . ILE A 1 585 ? -3.076 -6.682 32.313 1.00 94.44 585 ILE A O 1
ATOM 4654 N N . HIS A 1 586 ? -3.214 -6.450 34.543 1.00 94.31 586 HIS A N 1
ATOM 4655 C CA . HIS A 1 586 ? -2.205 -5.393 34.629 1.00 94.31 586 HIS A CA 1
ATOM 4656 C C . HIS A 1 586 ? -0.846 -5.854 34.081 1.00 94.31 586 HIS A C 1
ATOM 4658 O O . HIS A 1 586 ? -0.252 -5.178 33.244 1.00 94.31 586 HIS A O 1
ATOM 4664 N N . PHE A 1 587 ? -0.381 -7.042 34.481 1.00 96.00 587 PHE A N 1
ATOM 4665 C CA . PHE A 1 587 ? 0.871 -7.609 33.973 1.00 96.00 587 PHE A CA 1
ATOM 4666 C C . PHE A 1 587 ? 0.843 -7.835 32.452 1.00 96.00 587 PHE A C 1
ATOM 4668 O O . PHE A 1 587 ? 1.803 -7.512 31.753 1.00 96.00 587 PHE A O 1
ATOM 4675 N N . LEU A 1 588 ? -0.267 -8.357 31.919 1.00 95.19 588 LEU A N 1
ATOM 4676 C CA . LEU A 1 588 ? -0.432 -8.546 30.476 1.00 95.19 588 LEU A CA 1
ATOM 4677 C C . LEU A 1 588 ? -0.476 -7.212 29.719 1.00 95.19 588 LEU A C 1
ATOM 4679 O O . LEU A 1 588 ? 0.098 -7.118 28.636 1.00 95.19 588 LEU A O 1
ATOM 4683 N N . ALA A 1 589 ? -1.099 -6.176 30.284 1.00 94.50 589 ALA A N 1
ATOM 4684 C CA . ALA A 1 589 ? -1.123 -4.840 29.694 1.00 94.50 589 ALA A CA 1
ATOM 4685 C C . ALA A 1 589 ? 0.284 -4.223 29.622 1.00 94.50 589 ALA A C 1
ATOM 4687 O O . ALA A 1 589 ? 0.659 -3.655 28.595 1.00 94.50 589 ALA A O 1
ATOM 4688 N N . GLU A 1 590 ? 1.097 -4.386 30.669 1.00 95.44 590 GLU A N 1
ATOM 4689 C CA . GLU A 1 590 ? 2.496 -3.947 30.658 1.00 95.44 590 GLU A CA 1
ATOM 4690 C C . GLU A 1 590 ? 3.342 -4.722 29.643 1.00 95.44 590 GLU A C 1
ATOM 4692 O O . GLU A 1 590 ? 4.117 -4.118 28.900 1.00 95.44 590 GLU A O 1
ATOM 4697 N N . ALA A 1 591 ? 3.182 -6.047 29.573 1.00 95.19 591 ALA A N 1
ATOM 4698 C CA . ALA A 1 591 ? 3.877 -6.876 28.592 1.00 95.19 591 ALA A CA 1
ATOM 4699 C C . ALA A 1 591 ? 3.497 -6.491 27.152 1.00 95.19 591 ALA A C 1
ATOM 4701 O O . ALA A 1 591 ? 4.378 -6.343 26.305 1.00 95.19 591 ALA A O 1
ATOM 4702 N N . LYS A 1 592 ? 2.205 -6.245 26.890 1.00 93.88 592 LYS A N 1
ATOM 4703 C CA . LYS A 1 592 ? 1.710 -5.759 25.595 1.00 93.88 592 LYS A CA 1
ATOM 4704 C C . LYS A 1 592 ? 2.351 -4.421 25.223 1.00 93.88 592 LYS A C 1
ATOM 4706 O O . LYS A 1 592 ? 2.868 -4.287 24.120 1.00 93.88 592 LYS A O 1
ATOM 4711 N N . LYS A 1 593 ? 2.392 -3.466 26.157 1.00 95.50 593 LYS A N 1
ATOM 4712 C CA . LYS A 1 593 ? 3.012 -2.152 25.933 1.00 95.50 593 LYS A CA 1
ATOM 4713 C C . LYS A 1 593 ? 4.504 -2.260 25.603 1.00 95.50 593 LYS A C 1
ATOM 4715 O O . LYS A 1 593 ? 4.987 -1.535 24.738 1.00 95.50 593 LYS A O 1
ATOM 4720 N N . ARG A 1 594 ? 5.239 -3.164 26.263 1.00 95.50 594 ARG A N 1
ATOM 4721 C CA . ARG A 1 594 ? 6.658 -3.416 25.950 1.00 95.50 594 ARG A CA 1
ATOM 4722 C C . ARG A 1 594 ? 6.836 -3.994 24.547 1.00 95.50 594 ARG A C 1
ATOM 4724 O O . ARG A 1 594 ? 7.685 -3.506 23.813 1.00 95.50 594 ARG A O 1
ATOM 4731 N N . LEU A 1 595 ? 6.008 -4.966 24.161 1.00 94.50 595 LEU A N 1
ATOM 4732 C CA . LEU A 1 595 ? 6.040 -5.543 22.813 1.00 94.50 595 LEU A CA 1
ATOM 4733 C C . LEU A 1 595 ? 5.697 -4.510 21.731 1.00 94.50 595 LEU A C 1
ATOM 4735 O O . LEU A 1 595 ? 6.347 -4.483 20.693 1.00 94.50 595 LEU A O 1
ATOM 4739 N N . GLU A 1 596 ? 4.723 -3.631 21.976 1.00 93.25 596 GLU A N 1
ATOM 4740 C CA . GLU A 1 596 ? 4.390 -2.528 21.063 1.00 93.25 596 GLU A CA 1
ATOM 4741 C C . GLU A 1 596 ? 5.568 -1.552 20.898 1.00 93.25 596 GLU A C 1
ATOM 4743 O O . GLU A 1 596 ? 5.881 -1.147 19.779 1.00 93.25 596 GLU A O 1
ATOM 4748 N N . GLN A 1 597 ? 6.263 -1.210 21.989 1.00 94.25 597 GLN A N 1
ATOM 4749 C CA . GLN A 1 597 ? 7.459 -0.360 21.944 1.00 94.25 597 GLN A CA 1
ATOM 4750 C C . GLN A 1 597 ? 8.619 -1.024 21.193 1.00 94.25 597 GLN A C 1
ATOM 4752 O O . GLN A 1 597 ? 9.293 -0.369 20.400 1.00 94.25 597 GLN A O 1
ATOM 4757 N N . GLU A 1 598 ? 8.843 -2.318 21.412 1.00 95.44 598 GLU A N 1
ATOM 4758 C CA . GLU A 1 598 ? 9.899 -3.081 20.743 1.00 95.44 598 GLU A CA 1
ATOM 4759 C C . GLU A 1 598 ? 9.613 -3.247 19.242 1.00 95.44 598 GLU A C 1
ATOM 4761 O O . GLU A 1 598 ? 10.506 -3.053 18.418 1.00 95.44 598 GLU A O 1
ATOM 4766 N N . ALA A 1 599 ? 8.353 -3.494 18.868 1.00 93.50 599 ALA A N 1
ATOM 4767 C CA . ALA A 1 599 ? 7.919 -3.531 17.473 1.00 93.50 599 ALA A CA 1
ATOM 4768 C C . ALA A 1 599 ? 8.073 -2.166 16.781 1.00 93.50 599 ALA A C 1
ATOM 4770 O O . ALA A 1 599 ? 8.537 -2.107 15.642 1.00 93.50 599 ALA A O 1
ATOM 4771 N N . ALA A 1 600 ? 7.737 -1.067 17.465 1.00 94.88 600 ALA A N 1
ATOM 4772 C CA . ALA A 1 600 ? 7.930 0.282 16.936 1.00 94.88 600 ALA A CA 1
ATOM 4773 C C . ALA A 1 600 ? 9.419 0.608 16.720 1.00 94.88 600 ALA A C 1
ATOM 4775 O O . ALA A 1 600 ? 9.783 1.139 15.673 1.00 94.88 600 ALA A O 1
ATOM 4776 N N . ALA A 1 601 ? 10.289 0.236 17.665 1.00 95.69 601 ALA A N 1
ATOM 4777 C CA . ALA A 1 601 ? 11.734 0.422 17.531 1.00 95.69 601 ALA A CA 1
ATOM 4778 C C . ALA A 1 601 ? 12.333 -0.428 16.394 1.00 95.69 601 ALA A C 1
ATOM 4780 O O . ALA A 1 601 ? 13.187 0.048 15.647 1.00 95.69 601 ALA A O 1
ATOM 4781 N N . ALA A 1 602 ? 11.870 -1.672 16.230 1.00 95.00 602 ALA A N 1
ATOM 4782 C CA . ALA A 1 602 ? 12.286 -2.532 15.124 1.00 95.00 602 ALA A CA 1
ATOM 4783 C C . ALA A 1 602 ? 11.853 -1.964 13.764 1.00 95.00 602 ALA A C 1
ATOM 4785 O O . ALA A 1 602 ? 12.644 -1.965 12.822 1.00 95.00 602 ALA A O 1
ATOM 4786 N N . LEU A 1 603 ? 10.627 -1.437 13.674 1.00 93.81 603 LEU A N 1
ATOM 4787 C CA . LEU A 1 603 ? 10.123 -0.794 12.464 1.00 93.81 603 LEU A CA 1
ATOM 4788 C C . LEU A 1 603 ? 10.948 0.444 12.096 1.00 93.81 603 LEU A C 1
ATOM 4790 O O . LEU A 1 603 ? 11.277 0.622 10.928 1.00 93.81 603 LEU A O 1
ATOM 4794 N N . GLU A 1 604 ? 11.297 1.282 13.073 1.00 94.25 604 GLU A N 1
ATOM 4795 C CA . GLU A 1 604 ? 12.096 2.483 12.818 1.00 94.25 604 GLU A CA 1
ATOM 4796 C C . GLU A 1 604 ? 13.498 2.131 12.307 1.00 94.25 604 GLU A C 1
ATOM 4798 O O . GLU A 1 604 ? 13.947 2.670 11.300 1.00 94.25 604 GLU A O 1
ATOM 4803 N N . LYS A 1 605 ? 14.133 1.114 12.900 1.00 94.88 605 LYS A N 1
ATOM 4804 C CA . LYS A 1 605 ? 15.427 0.605 12.433 1.00 94.88 605 LYS A CA 1
ATOM 4805 C C . LYS A 1 605 ? 15.373 0.051 11.003 1.00 94.88 605 LYS A C 1
ATOM 4807 O O . LYS A 1 605 ? 16.333 0.194 10.249 1.00 94.88 605 LYS A O 1
ATOM 4812 N N . GLU A 1 606 ? 14.277 -0.604 10.619 1.00 91.44 606 GLU A N 1
ATOM 4813 C CA . GLU A 1 606 ? 14.097 -1.078 9.240 1.00 91.44 606 GLU A CA 1
ATOM 4814 C C . GLU A 1 606 ? 13.822 0.065 8.255 1.00 91.44 606 GLU A C 1
ATOM 4816 O O . GLU A 1 606 ? 14.306 0.009 7.124 1.00 91.44 606 GLU A O 1
ATOM 4821 N N . LYS A 1 607 ? 13.132 1.137 8.669 1.00 93.44 607 LYS A N 1
ATOM 4822 C CA . LYS A 1 607 ? 12.994 2.343 7.836 1.00 93.44 607 LYS A CA 1
ATOM 4823 C C . LYS A 1 607 ? 14.343 3.005 7.577 1.00 93.44 607 LYS A C 1
ATOM 4825 O O . LYS A 1 607 ? 14.651 3.263 6.418 1.00 93.44 607 LYS A O 1
ATOM 4830 N N . GLU A 1 608 ? 15.160 3.203 8.613 1.00 95.75 608 GLU A N 1
ATOM 4831 C CA . GLU A 1 608 ? 16.514 3.763 8.476 1.00 95.75 608 GLU A CA 1
ATOM 4832 C C . GLU A 1 608 ? 17.368 2.924 7.510 1.00 95.75 608 GLU A C 1
ATOM 4834 O O . GLU A 1 608 ? 18.053 3.456 6.638 1.00 95.75 608 GLU A O 1
ATOM 4839 N N . ARG A 1 609 ? 17.284 1.588 7.600 1.00 95.69 609 ARG A N 1
ATOM 4840 C CA . ARG A 1 609 ? 17.959 0.675 6.660 1.00 95.69 609 ARG A CA 1
ATOM 4841 C C . ARG A 1 609 ? 17.463 0.829 5.226 1.00 95.69 609 ARG A C 1
ATOM 4843 O O . ARG A 1 609 ? 18.279 0.828 4.305 1.00 95.69 609 ARG A O 1
ATOM 4850 N N . CYS A 1 610 ? 16.152 0.947 5.029 1.00 90.06 610 CYS A N 1
ATOM 4851 C CA . CYS A 1 610 ? 15.572 1.163 3.705 1.00 90.06 610 CYS A CA 1
ATOM 4852 C C . CYS A 1 610 ? 15.993 2.514 3.115 1.00 90.06 610 CYS A C 1
ATOM 4854 O O . CYS A 1 610 ? 16.262 2.594 1.919 1.00 90.06 610 CYS A O 1
ATOM 4856 N N . GLU A 1 611 ? 16.086 3.557 3.939 1.00 95.75 611 GLU A N 1
ATOM 4857 C CA . GLU A 1 611 ? 16.514 4.892 3.519 1.00 95.75 611 GLU A CA 1
ATOM 4858 C C . GLU A 1 611 ? 17.992 4.907 3.101 1.00 95.75 611 GLU A C 1
ATOM 4860 O O . GLU A 1 611 ? 18.320 5.405 2.023 1.00 95.75 611 GLU A O 1
ATOM 4865 N N . LEU A 1 612 ? 18.869 4.245 3.867 1.00 95.50 612 LEU A N 1
ATOM 4866 C CA . LEU A 1 612 ? 20.276 4.055 3.492 1.00 95.50 612 LEU A CA 1
ATOM 4867 C C . LEU A 1 612 ? 20.426 3.271 2.180 1.00 95.50 612 LEU A C 1
ATOM 4869 O O . LEU A 1 612 ? 21.191 3.673 1.303 1.00 95.50 612 LEU A O 1
ATOM 4873 N N . ALA A 1 613 ? 19.668 2.182 2.008 1.00 94.75 613 ALA A N 1
ATOM 4874 C CA . ALA A 1 613 ? 19.688 1.396 0.774 1.00 94.75 613 ALA A CA 1
ATOM 4875 C C . ALA A 1 613 ? 19.169 2.197 -0.435 1.00 94.75 613 ALA A C 1
ATOM 4877 O O . ALA A 1 613 ? 19.710 2.088 -1.537 1.00 94.75 613 ALA A O 1
ATOM 4878 N N . ALA A 1 614 ? 18.144 3.032 -0.242 1.00 94.12 614 ALA A N 1
ATOM 4879 C CA . ALA A 1 614 ? 17.637 3.920 -1.283 1.00 94.12 614 ALA A CA 1
ATOM 4880 C C . ALA A 1 614 ? 18.680 4.974 -1.687 1.00 94.12 614 ALA A C 1
ATOM 4882 O O . ALA A 1 614 ? 18.869 5.225 -2.878 1.00 94.12 614 ALA A O 1
ATOM 4883 N N . GLN A 1 615 ? 19.397 5.544 -0.715 1.00 95.44 615 GLN A N 1
ATOM 4884 C CA . GLN A 1 615 ? 20.470 6.501 -0.976 1.00 95.44 615 GLN A CA 1
ATOM 4885 C C . GLN A 1 615 ? 21.642 5.857 -1.735 1.00 95.44 615 GLN A C 1
ATOM 4887 O O . GLN A 1 615 ? 22.167 6.451 -2.677 1.00 95.44 615 GLN A O 1
ATOM 4892 N N . GLU A 1 616 ? 22.026 4.626 -1.386 1.00 96.06 616 GLU A N 1
ATOM 4893 C CA . GLU A 1 616 ? 23.060 3.872 -2.106 1.00 96.06 616 GLU A CA 1
ATOM 4894 C C . GLU A 1 616 ? 22.652 3.581 -3.560 1.00 96.06 616 GLU A C 1
ATOM 4896 O O . GLU A 1 616 ? 23.446 3.786 -4.482 1.00 96.06 616 GLU A O 1
ATOM 4901 N N . LEU A 1 617 ? 21.396 3.180 -3.792 1.00 94.00 617 LEU A N 1
ATOM 4902 C CA . LEU A 1 617 ? 20.869 2.976 -5.144 1.00 94.00 617 LEU A CA 1
ATOM 4903 C C . LEU A 1 617 ? 20.868 4.265 -5.970 1.00 94.00 617 LEU A C 1
ATOM 4905 O O . LEU A 1 617 ? 21.201 4.221 -7.156 1.00 94.00 617 LEU A O 1
ATOM 4909 N N . GLU A 1 618 ? 20.528 5.406 -5.369 1.00 94.88 618 GLU A N 1
ATOM 4910 C CA . GLU A 1 618 ? 20.561 6.694 -6.066 1.00 94.88 618 GLU A CA 1
ATOM 4911 C C . GLU A 1 618 ? 21.999 7.111 -6.412 1.00 94.88 618 GLU A C 1
ATOM 4913 O O . GLU A 1 618 ? 22.256 7.560 -7.530 1.00 94.88 618 GLU A O 1
ATOM 4918 N N . ASN A 1 619 ? 22.964 6.864 -5.520 1.00 96.00 619 ASN A N 1
ATOM 4919 C CA . ASN A 1 619 ? 24.385 7.096 -5.797 1.00 96.00 619 ASN A CA 1
ATOM 4920 C C . ASN A 1 619 ? 24.886 6.228 -6.964 1.00 96.00 619 ASN A C 1
ATOM 4922 O O . ASN A 1 619 ? 25.454 6.751 -7.926 1.00 96.00 619 ASN A O 1
ATOM 4926 N N . LEU A 1 620 ? 24.603 4.920 -6.947 1.00 95.75 620 LEU A N 1
ATOM 4927 C CA . LEU A 1 620 ? 24.953 4.006 -8.042 1.00 95.75 620 LEU A CA 1
ATOM 4928 C C . LEU A 1 620 ? 24.270 4.400 -9.358 1.00 95.75 620 LEU A C 1
ATOM 4930 O O . LEU A 1 620 ? 24.864 4.323 -10.440 1.00 95.75 620 LEU A O 1
ATOM 4934 N N . ARG A 1 621 ? 23.020 4.867 -9.288 1.00 96.38 621 ARG A N 1
ATOM 4935 C CA . ARG A 1 621 ? 22.293 5.390 -10.447 1.00 96.38 621 ARG A CA 1
ATOM 4936 C C . ARG A 1 621 ? 22.961 6.648 -10.997 1.00 96.38 621 ARG A C 1
ATOM 4938 O O . ARG A 1 621 ? 23.105 6.771 -12.216 1.00 96.38 621 ARG A O 1
ATOM 4945 N N . ALA A 1 622 ? 23.391 7.566 -10.136 1.00 94.81 622 ALA A N 1
ATOM 4946 C CA . ALA A 1 622 ? 24.107 8.772 -10.533 1.00 94.81 622 ALA A CA 1
ATOM 4947 C C . ALA A 1 622 ? 25.454 8.445 -11.202 1.00 94.81 622 ALA A C 1
ATOM 4949 O O . ALA A 1 622 ? 25.758 9.012 -12.258 1.00 94.81 622 ALA A O 1
ATOM 4950 N N . GLU A 1 623 ? 26.216 7.490 -10.658 1.00 95.44 623 GLU A N 1
ATOM 4951 C CA . GLU A 1 623 ? 27.467 6.991 -11.244 1.00 95.44 623 GLU A CA 1
ATOM 4952 C C . GLU A 1 623 ? 27.245 6.351 -12.618 1.00 95.44 623 GLU A C 1
ATOM 4954 O O . GLU A 1 623 ? 27.921 6.705 -13.588 1.00 95.44 623 GLU A O 1
ATOM 4959 N N . SER A 1 624 ? 26.249 5.469 -12.735 1.00 94.31 624 SER A N 1
ATOM 4960 C CA . SER A 1 624 ? 25.869 4.834 -14.002 1.00 94.31 624 SER A CA 1
ATOM 4961 C C . SER A 1 624 ? 25.465 5.871 -15.055 1.00 94.31 624 SER A C 1
ATOM 4963 O O . SER A 1 624 ? 25.948 5.849 -16.191 1.00 94.31 624 SER A O 1
ATOM 4965 N N . ASN A 1 625 ? 24.659 6.863 -14.667 1.00 94.50 625 ASN A N 1
ATOM 4966 C CA . ASN A 1 625 ? 24.267 7.965 -15.544 1.00 94.50 625 ASN A CA 1
ATOM 4967 C C . ASN A 1 625 ? 25.468 8.822 -15.977 1.00 94.50 625 ASN A C 1
ATOM 4969 O O . ASN A 1 625 ? 25.526 9.267 -17.126 1.00 94.50 625 ASN A O 1
ATOM 4973 N N . ALA A 1 626 ? 26.431 9.071 -15.084 1.00 94.50 626 ALA A N 1
ATOM 4974 C CA . ALA A 1 626 ? 27.659 9.790 -15.417 1.00 94.50 626 ALA A CA 1
ATOM 4975 C C . ALA A 1 626 ? 28.538 8.985 -16.389 1.00 94.50 626 ALA A C 1
ATOM 4977 O O . ALA A 1 626 ? 29.025 9.535 -17.381 1.00 94.50 626 ALA A O 1
ATOM 4978 N N . ALA A 1 627 ? 28.682 7.676 -16.166 1.00 94.31 627 ALA A N 1
ATOM 4979 C CA . ALA A 1 627 ? 29.397 6.776 -17.064 1.00 94.31 627 ALA A CA 1
ATOM 4980 C C . ALA A 1 627 ? 28.744 6.722 -18.455 1.00 94.31 627 ALA A C 1
ATOM 4982 O O . ALA A 1 627 ? 29.444 6.817 -19.468 1.00 94.31 627 ALA A O 1
ATOM 4983 N N . HIS A 1 628 ? 27.410 6.650 -18.515 1.00 93.88 628 HIS A N 1
ATOM 4984 C CA . HIS A 1 628 ? 26.660 6.681 -19.768 1.00 93.88 628 HIS A CA 1
ATOM 4985 C C . HIS A 1 628 ? 26.865 8.002 -20.522 1.00 93.88 628 HIS A C 1
ATOM 4987 O O . HIS A 1 628 ? 27.192 7.981 -21.708 1.00 93.88 628 HIS A O 1
ATOM 4993 N N . ARG A 1 629 ? 26.783 9.152 -19.835 1.00 94.50 629 ARG A N 1
ATOM 4994 C CA . ARG A 1 629 ? 27.080 10.469 -20.431 1.00 94.50 629 ARG A CA 1
ATOM 4995 C C . ARG A 1 629 ? 28.493 10.534 -21.017 1.00 94.50 629 ARG A C 1
ATOM 4997 O O . ARG A 1 629 ? 28.660 10.952 -22.160 1.00 94.50 629 ARG A O 1
ATOM 5004 N N . ASN A 1 630 ? 29.498 10.054 -20.285 1.00 95.12 630 ASN A N 1
ATOM 5005 C CA . ASN A 1 630 ? 30.883 10.020 -20.765 1.00 95.12 630 ASN A CA 1
ATOM 5006 C C . ASN A 1 630 ? 31.070 9.096 -21.982 1.00 95.12 630 ASN A C 1
ATOM 5008 O O . ASN A 1 630 ? 31.872 9.394 -22.868 1.00 95.12 630 ASN A O 1
ATOM 5012 N N . LEU A 1 631 ? 30.358 7.965 -22.039 1.00 94.69 631 LEU A N 1
ATOM 5013 C CA . LEU A 1 631 ? 30.361 7.073 -23.202 1.00 94.69 631 LEU A CA 1
ATOM 5014 C C . LEU A 1 631 ? 29.729 7.742 -24.428 1.00 94.69 631 LEU A C 1
ATOM 5016 O O . LEU A 1 631 ? 30.305 7.681 -25.512 1.00 94.69 631 LEU A O 1
ATOM 5020 N N . VAL A 1 632 ? 28.590 8.414 -24.247 1.00 94.75 632 VAL A N 1
ATOM 5021 C CA . VAL A 1 632 ? 27.905 9.152 -25.318 1.00 94.75 632 VAL A CA 1
ATOM 5022 C C . VAL A 1 632 ? 28.795 10.262 -25.877 1.00 94.75 632 VAL A C 1
ATOM 5024 O O . VAL A 1 632 ? 28.935 10.361 -27.093 1.00 94.75 632 VAL A O 1
ATOM 5027 N N . GLU A 1 633 ? 29.461 11.048 -25.027 1.00 93.44 633 GLU A N 1
ATOM 5028 C CA . GLU A 1 633 ? 30.379 12.097 -25.493 1.00 93.44 633 GLU A CA 1
ATOM 5029 C C . GLU A 1 633 ? 31.603 11.524 -26.228 1.00 93.44 633 GLU A C 1
ATOM 5031 O O . GLU A 1 633 ? 32.020 12.076 -27.248 1.00 93.44 633 GLU A O 1
ATOM 5036 N N . ARG A 1 634 ? 32.137 10.368 -25.799 1.00 94.56 634 ARG A N 1
ATOM 5037 C CA . ARG A 1 634 ? 33.189 9.659 -26.554 1.00 94.56 634 ARG A CA 1
ATOM 5038 C C . ARG A 1 634 ? 32.703 9.220 -27.932 1.00 94.56 634 ARG A C 1
ATOM 5040 O O . ARG A 1 634 ? 33.358 9.522 -28.926 1.00 94.56 634 ARG A O 1
ATOM 5047 N N . HIS A 1 635 ? 31.541 8.572 -28.005 1.00 94.62 635 HIS A N 1
ATOM 5048 C CA . HIS A 1 635 ? 30.960 8.157 -29.283 1.00 94.62 635 HIS A CA 1
ATOM 5049 C C . HIS A 1 635 ? 30.684 9.354 -30.194 1.00 94.62 635 HIS A C 1
ATOM 5051 O O . HIS A 1 635 ? 30.974 9.294 -31.384 1.00 94.62 635 HIS A O 1
ATOM 5057 N N . LYS A 1 636 ? 30.187 10.466 -29.649 1.00 95.69 636 LYS A N 1
ATOM 5058 C CA . LYS A 1 636 ? 29.982 11.710 -30.396 1.00 95.69 636 LYS A CA 1
ATOM 5059 C C . LYS A 1 636 ? 31.296 12.255 -30.958 1.00 95.69 636 LYS A C 1
ATOM 5061 O O . LYS A 1 636 ? 31.343 12.618 -32.131 1.00 95.69 636 LYS A O 1
ATOM 5066 N N . ALA A 1 637 ? 32.369 12.266 -30.165 1.00 94.69 637 ALA A N 1
ATOM 5067 C CA . ALA A 1 637 ? 33.691 12.684 -30.628 1.00 94.69 637 ALA A CA 1
ATOM 5068 C C . ALA A 1 637 ? 34.229 11.774 -31.744 1.00 94.69 637 ALA A C 1
ATOM 5070 O O . ALA A 1 637 ? 34.772 12.271 -32.731 1.00 94.69 637 ALA A O 1
ATOM 5071 N N . ASP A 1 638 ? 34.052 10.458 -31.626 1.00 94.69 638 ASP A N 1
ATOM 5072 C CA . ASP A 1 638 ? 34.491 9.504 -32.648 1.00 94.69 638 ASP A CA 1
ATOM 5073 C C . ASP A 1 638 ? 33.659 9.608 -33.932 1.00 94.69 638 ASP A C 1
ATOM 5075 O O . ASP A 1 638 ? 34.224 9.610 -35.024 1.00 94.69 638 ASP A O 1
ATOM 5079 N N . ILE A 1 639 ? 32.344 9.817 -33.822 1.00 94.88 639 ILE A N 1
ATOM 5080 C CA . ILE A 1 639 ? 31.469 10.123 -34.961 1.00 94.88 639 ILE A CA 1
ATOM 5081 C C . ILE A 1 639 ? 31.939 11.400 -35.674 1.00 94.88 639 ILE A C 1
ATOM 5083 O O . ILE A 1 639 ? 32.057 11.402 -36.898 1.00 94.88 639 ILE A O 1
ATOM 5087 N N . CYS A 1 640 ? 32.273 12.469 -34.942 1.00 94.94 640 CYS A N 1
ATOM 5088 C CA . CYS A 1 640 ? 32.815 13.693 -35.543 1.00 94.94 640 CYS A CA 1
ATOM 5089 C C . CYS A 1 640 ? 34.139 13.444 -36.287 1.00 94.94 640 CYS A C 1
ATOM 5091 O O . CYS A 1 640 ? 34.316 13.946 -37.397 1.00 94.94 640 CYS A O 1
ATOM 5093 N N . LYS A 1 641 ? 35.052 12.636 -35.726 1.00 95.75 641 LYS A N 1
ATOM 5094 C CA . LYS A 1 641 ? 36.301 12.251 -36.413 1.00 95.75 641 LYS A CA 1
ATOM 5095 C C . LYS A 1 641 ? 36.024 11.448 -37.685 1.00 95.75 641 LYS A C 1
ATOM 5097 O O . LYS A 1 641 ? 36.646 11.713 -38.709 1.00 95.75 641 LYS A O 1
ATOM 5102 N N . LEU A 1 642 ? 35.091 10.494 -37.638 1.00 95.44 642 LEU A N 1
ATOM 5103 C CA . LEU A 1 642 ? 34.680 9.709 -38.806 1.00 95.44 642 LEU A CA 1
ATOM 5104 C C . LEU A 1 642 ? 34.103 10.605 -39.909 1.00 95.44 642 LEU A C 1
ATOM 5106 O O . LEU A 1 642 ? 34.478 10.448 -41.070 1.00 95.44 642 LEU A O 1
ATOM 5110 N N . TYR A 1 643 ? 33.246 11.571 -39.559 1.00 94.88 643 TYR A N 1
ATOM 5111 C CA . TYR A 1 643 ? 32.721 12.545 -40.520 1.00 94.88 643 TYR A CA 1
ATOM 5112 C C . TYR A 1 643 ? 33.829 13.388 -41.155 1.00 94.88 643 TYR A C 1
ATOM 5114 O O . TYR A 1 643 ? 33.799 13.597 -42.368 1.00 94.88 643 TYR A O 1
ATOM 5122 N N . GLN A 1 644 ? 34.820 13.825 -40.372 1.00 95.69 644 GLN A N 1
ATOM 5123 C CA . GLN A 1 644 ? 35.959 14.576 -40.902 1.00 95.69 644 GLN A CA 1
ATOM 5124 C C . GLN A 1 644 ? 36.793 13.729 -41.873 1.00 95.69 644 GLN A C 1
ATOM 5126 O O . GLN A 1 644 ? 37.050 14.165 -42.990 1.00 95.69 644 GLN A O 1
ATOM 5131 N N . MET A 1 645 ? 37.139 12.492 -41.501 1.00 95.81 645 MET A N 1
ATOM 5132 C CA . MET A 1 645 ? 37.875 11.586 -42.391 1.00 95.81 645 MET A CA 1
ATOM 5133 C C . MET A 1 645 ? 37.104 11.299 -43.684 1.00 95.81 645 MET A C 1
ATOM 5135 O O . MET A 1 645 ? 37.690 11.289 -44.764 1.00 95.81 645 MET A O 1
ATOM 5139 N N . LEU A 1 646 ? 35.786 11.094 -43.599 1.00 95.50 646 LEU A N 1
ATOM 5140 C CA . LEU A 1 646 ? 34.944 10.891 -44.777 1.00 95.50 646 LEU A CA 1
ATOM 5141 C C . LEU A 1 646 ? 34.936 12.127 -45.687 1.00 95.50 646 LEU A C 1
ATOM 5143 O O . LEU A 1 646 ? 35.002 11.989 -46.910 1.00 95.50 646 LEU A O 1
ATOM 5147 N N . HIS A 1 647 ? 34.867 13.325 -45.102 1.00 95.12 647 HIS A N 1
ATOM 5148 C CA . HIS A 1 647 ? 34.956 14.578 -45.841 1.00 95.12 647 HIS A CA 1
ATOM 5149 C C . HIS A 1 647 ? 36.305 14.701 -46.566 1.00 95.12 647 HIS A C 1
ATOM 5151 O O . HIS A 1 647 ? 36.327 14.988 -47.763 1.00 95.12 647 HIS A O 1
ATOM 5157 N N . ASP A 1 648 ? 37.412 14.409 -45.880 1.00 95.38 648 ASP A N 1
ATOM 5158 C CA . ASP A 1 648 ? 38.766 14.494 -46.438 1.00 95.38 648 ASP A CA 1
ATOM 5159 C C . ASP A 1 648 ? 38.973 13.496 -47.588 1.00 95.38 648 ASP A C 1
ATOM 5161 O O . ASP A 1 648 ? 39.431 13.878 -48.665 1.00 95.38 648 ASP A O 1
ATOM 5165 N N . VAL A 1 649 ? 38.533 12.242 -47.422 1.00 95.75 649 VAL A N 1
ATOM 5166 C CA . VAL A 1 649 ? 38.565 11.225 -48.489 1.00 95.75 649 VAL A CA 1
ATOM 5167 C C . VAL A 1 649 ? 37.712 11.651 -49.683 1.00 95.75 649 VAL A C 1
ATOM 5169 O O . VAL A 1 649 ? 38.108 11.478 -50.839 1.00 95.75 649 VAL A O 1
ATOM 5172 N N . ASN A 1 650 ? 36.531 12.225 -49.442 1.00 93.50 650 ASN A N 1
ATOM 5173 C CA . ASN A 1 650 ? 35.676 12.694 -50.527 1.00 93.50 650 ASN A CA 1
ATOM 5174 C C . ASN A 1 650 ? 36.301 13.887 -51.270 1.00 93.50 650 ASN A C 1
ATOM 5176 O O . ASN A 1 650 ? 36.191 13.962 -52.496 1.00 93.50 650 ASN A O 1
ATOM 5180 N N . GLN A 1 651 ? 36.995 14.775 -50.555 1.00 95.00 651 GLN A N 1
ATOM 5181 C CA . GLN A 1 651 ? 37.749 15.878 -51.145 1.00 95.00 651 GLN A CA 1
ATOM 5182 C C . GLN A 1 651 ? 38.928 15.366 -51.984 1.00 95.00 651 GLN A C 1
ATOM 5184 O O . GLN A 1 651 ? 39.110 15.810 -53.119 1.00 95.00 651 GLN A O 1
ATOM 5189 N N . GLU A 1 652 ? 39.700 14.404 -51.476 1.00 95.06 652 GLU A N 1
ATOM 5190 C CA . GLU A 1 652 ? 40.811 13.790 -52.208 1.00 95.06 652 GLU A CA 1
ATOM 5191 C C . GLU A 1 652 ? 40.319 13.086 -53.478 1.00 95.06 652 GLU A C 1
ATOM 5193 O O . GLU A 1 652 ? 40.854 13.314 -54.566 1.00 95.06 652 GLU A O 1
ATOM 5198 N N . LYS A 1 653 ? 39.223 12.324 -53.374 1.00 94.06 653 LYS A N 1
ATOM 5199 C CA . LYS A 1 653 ? 38.539 11.733 -54.530 1.00 94.06 653 LYS A CA 1
ATOM 5200 C C . LYS A 1 653 ? 38.162 12.805 -55.553 1.00 94.06 653 LYS A C 1
ATOM 5202 O O . LYS A 1 653 ? 38.420 12.625 -56.742 1.00 94.06 653 LYS A O 1
ATOM 5207 N N . GLN A 1 654 ? 37.567 13.918 -55.123 1.00 93.44 654 GLN A N 1
ATOM 5208 C CA . GLN A 1 654 ? 37.147 14.988 -56.031 1.00 93.44 654 GLN A CA 1
ATOM 5209 C C . GLN A 1 654 ? 38.339 15.658 -56.732 1.00 93.44 654 GLN A C 1
ATOM 5211 O O . GLN A 1 654 ? 38.274 15.950 -57.933 1.00 93.44 654 GLN A O 1
ATOM 5216 N N . ASN A 1 655 ? 39.445 15.849 -56.013 1.00 95.12 655 ASN A N 1
ATOM 5217 C CA . ASN A 1 655 ? 40.690 16.375 -56.567 1.00 95.12 655 ASN A CA 1
ATOM 5218 C C . ASN A 1 655 ? 41.281 15.410 -57.610 1.00 95.12 655 ASN A C 1
ATOM 5220 O O . ASN A 1 655 ? 41.619 15.832 -58.720 1.00 95.12 655 ASN A O 1
ATOM 5224 N N . ALA A 1 656 ? 41.335 14.111 -57.300 1.00 94.06 656 ALA A N 1
ATOM 5225 C CA . ALA A 1 656 ? 41.817 13.077 -58.215 1.00 94.06 656 ALA A CA 1
ATOM 5226 C C . ALA A 1 656 ? 40.952 12.985 -59.484 1.00 94.06 656 ALA A C 1
ATOM 5228 O O . ALA A 1 656 ? 41.480 12.979 -60.597 1.00 94.06 656 ALA A O 1
ATOM 5229 N N . VAL A 1 657 ? 39.622 12.997 -59.340 1.00 95.75 657 VAL A N 1
ATOM 5230 C CA . VAL A 1 657 ? 38.682 13.007 -60.475 1.00 95.75 657 VAL A CA 1
ATOM 5231 C C . VAL A 1 657 ? 38.901 14.235 -61.359 1.00 95.75 657 VAL A C 1
ATOM 5233 O O . VAL A 1 657 ? 38.924 14.111 -62.586 1.00 95.75 657 VAL A O 1
ATOM 5236 N N . SER A 1 658 ? 39.101 15.412 -60.762 1.00 94.00 658 SER A N 1
ATOM 5237 C CA . SER A 1 658 ? 39.347 16.653 -61.507 1.00 94.00 658 SER A CA 1
ATOM 5238 C C . SER A 1 658 ? 40.656 16.584 -62.304 1.00 94.00 658 SER A C 1
ATOM 5240 O O . SER A 1 658 ? 40.664 16.899 -63.496 1.00 94.00 658 SER A O 1
ATOM 5242 N N . SER A 1 659 ? 41.734 16.088 -61.686 1.00 94.50 659 SER A N 1
ATOM 5243 C CA . SER A 1 659 ? 43.030 15.874 -62.346 1.00 94.50 659 SER A CA 1
ATOM 5244 C C . SER A 1 659 ? 42.927 14.884 -63.511 1.00 94.50 659 SER A C 1
ATOM 5246 O O . SER A 1 659 ? 43.333 15.200 -64.630 1.00 94.50 659 SER A O 1
ATOM 5248 N N . VAL A 1 660 ? 42.294 13.725 -63.298 1.00 94.94 660 VAL A N 1
ATOM 5249 C CA . VAL A 1 660 ? 42.088 12.714 -64.349 1.00 94.94 660 VAL A CA 1
ATOM 5250 C C . VAL A 1 660 ? 41.245 13.273 -65.497 1.00 94.94 660 VAL A C 1
ATOM 5252 O O . VAL A 1 660 ? 41.558 13.049 -66.667 1.00 94.94 660 VAL A O 1
ATOM 5255 N N . THR A 1 661 ? 40.196 14.037 -65.192 1.00 94.12 661 THR A N 1
ATOM 5256 C CA . THR A 1 661 ? 39.341 14.668 -66.208 1.00 94.12 661 THR A CA 1
ATOM 5257 C C . THR A 1 661 ? 40.134 15.659 -67.064 1.00 94.12 661 THR A C 1
ATOM 5259 O O . THR A 1 661 ? 40.003 15.663 -68.293 1.00 94.12 661 THR A O 1
ATOM 5262 N N . GLN A 1 662 ? 40.998 16.465 -66.440 1.00 94.38 662 GLN A N 1
ATOM 5263 C CA . GLN A 1 662 ? 41.881 17.395 -67.142 1.00 94.38 662 GLN A CA 1
ATOM 5264 C C . GLN A 1 662 ? 42.879 16.658 -68.046 1.00 94.38 662 GLN A C 1
ATOM 5266 O O . GLN A 1 662 ? 43.026 17.019 -69.217 1.00 94.38 662 GLN A O 1
ATOM 5271 N N . ASP A 1 663 ? 43.499 15.586 -67.553 1.00 95.44 663 ASP A N 1
ATOM 5272 C CA . ASP A 1 663 ? 44.422 14.745 -68.320 1.00 95.44 663 ASP A CA 1
ATOM 5273 C C . ASP A 1 663 ? 43.751 14.088 -69.530 1.00 95.44 663 ASP A C 1
ATOM 5275 O O . ASP A 1 663 ? 44.298 14.090 -70.639 1.00 95.44 663 ASP A O 1
ATOM 5279 N N . ILE A 1 664 ? 42.546 13.541 -69.345 1.00 95.31 664 ILE A N 1
ATOM 5280 C CA . ILE A 1 664 ? 41.745 12.958 -70.427 1.00 95.31 664 ILE A CA 1
ATOM 5281 C C . ILE A 1 664 ? 41.400 14.030 -71.464 1.00 95.31 664 ILE A C 1
ATOM 5283 O O . ILE A 1 664 ? 41.545 13.789 -72.665 1.00 95.31 664 ILE A O 1
ATOM 5287 N N . SER A 1 665 ? 40.998 15.227 -71.031 1.00 95.06 665 SER A N 1
ATOM 5288 C CA . SER A 1 665 ? 40.711 16.355 -71.926 1.00 95.06 665 SER A CA 1
ATOM 5289 C C . SER A 1 665 ? 41.949 16.781 -72.732 1.00 95.06 665 SER A C 1
ATOM 5291 O O . SER A 1 665 ? 41.887 16.938 -73.960 1.00 95.06 665 SER A O 1
ATOM 5293 N N . GLY A 1 666 ? 43.113 16.870 -72.080 1.00 94.19 666 GLY A N 1
ATOM 5294 C CA . GLY A 1 666 ? 44.398 17.152 -72.724 1.00 94.19 666 GLY A CA 1
ATOM 5295 C C . GLY A 1 666 ? 44.796 16.084 -73.750 1.00 94.19 666 GLY A C 1
ATOM 5296 O O . GLY A 1 666 ? 45.189 16.395 -74.875 1.00 94.19 666 GLY A O 1
ATOM 5297 N N . LYS A 1 667 ? 44.633 14.799 -73.418 1.00 95.19 667 LYS A N 1
ATOM 5298 C CA . LYS A 1 667 ? 44.887 13.693 -74.358 1.00 95.19 667 LYS A CA 1
ATOM 5299 C C . LYS A 1 667 ? 43.890 13.693 -75.523 1.00 95.19 667 LYS A C 1
ATOM 5301 O O . LYS A 1 667 ? 44.297 13.502 -76.667 1.00 95.19 667 LYS A O 1
ATOM 5306 N N . SER A 1 668 ? 42.611 13.966 -75.264 1.00 94.31 668 SER A N 1
ATOM 5307 C CA . SER A 1 668 ? 41.551 14.035 -76.279 1.00 94.31 668 SER A CA 1
ATOM 5308 C C . SER A 1 668 ? 41.785 15.167 -77.284 1.00 94.31 668 SER A C 1
ATOM 5310 O O . SER A 1 668 ? 41.703 14.954 -78.495 1.00 94.31 668 SER A O 1
ATOM 5312 N N . SER A 1 669 ? 42.156 16.362 -76.814 1.00 94.19 669 SER A N 1
ATOM 5313 C CA . SER A 1 669 ? 42.501 17.493 -77.688 1.00 94.19 669 SER A CA 1
ATOM 5314 C C . SER A 1 669 ? 43.737 17.201 -78.551 1.00 94.19 669 SER A C 1
ATOM 5316 O O . SER A 1 669 ? 43.706 17.435 -79.764 1.00 94.19 669 SER A O 1
ATOM 5318 N N . ARG A 1 670 ? 44.783 16.587 -77.980 1.00 96.25 670 ARG A N 1
ATOM 5319 C CA . ARG A 1 670 ? 45.952 16.102 -78.740 1.00 96.25 670 ARG A CA 1
ATOM 5320 C C . ARG A 1 670 ? 45.568 15.065 -79.797 1.00 96.25 670 ARG A C 1
ATOM 5322 O O . ARG A 1 670 ? 46.019 15.171 -80.935 1.00 96.25 670 ARG A O 1
ATOM 5329 N N . LEU A 1 671 ? 44.717 14.098 -79.453 1.00 94.69 671 LEU A N 1
ATOM 5330 C CA . LEU A 1 671 ? 44.250 13.068 -80.383 1.00 94.69 671 LEU A CA 1
ATOM 5331 C C . LEU A 1 671 ? 43.428 13.666 -81.535 1.00 94.69 671 LEU A C 1
ATOM 5333 O O . LEU A 1 671 ? 43.630 13.285 -82.686 1.00 94.69 671 LEU A O 1
ATOM 5337 N N . LYS A 1 672 ? 42.548 14.639 -81.260 1.00 95.12 672 LYS A N 1
ATOM 5338 C CA . LYS A 1 672 ? 41.803 15.377 -82.298 1.00 95.12 672 LYS A CA 1
ATOM 5339 C C . LYS A 1 672 ? 42.746 16.100 -83.264 1.00 95.12 672 LYS A C 1
ATOM 5341 O O . LYS A 1 672 ? 42.540 16.034 -84.474 1.00 95.12 672 LYS A O 1
ATOM 5346 N N . SER A 1 673 ? 43.798 16.735 -82.743 1.00 94.75 673 SER A N 1
ATOM 5347 C CA . SER A 1 673 ? 44.835 17.378 -83.561 1.00 94.75 673 SER A CA 1
ATOM 5348 C C . SER A 1 673 ? 45.610 16.364 -84.413 1.00 94.75 673 SER A C 1
ATOM 5350 O O . SER A 1 673 ? 45.772 16.547 -85.616 1.00 94.75 673 SER A O 1
ATOM 5352 N N . LEU A 1 674 ? 46.020 15.230 -83.839 1.00 95.69 674 LEU A N 1
ATOM 5353 C CA . LEU A 1 674 ? 46.700 14.179 -84.600 1.00 95.69 674 LEU A CA 1
ATOM 5354 C C . LEU A 1 674 ? 45.790 13.568 -85.679 1.00 95.69 674 LEU A C 1
ATOM 5356 O O . LEU A 1 674 ? 46.240 13.276 -86.786 1.00 95.69 674 LEU A O 1
ATOM 5360 N N . SER A 1 675 ? 44.498 13.413 -85.386 1.00 94.88 675 SER A N 1
ATOM 5361 C CA . SER A 1 675 ? 43.497 12.947 -86.348 1.00 94.88 675 SER A CA 1
ATOM 5362 C C . SER A 1 675 ? 43.352 13.915 -87.528 1.00 94.88 675 SER A C 1
ATOM 5364 O O . SER A 1 675 ? 43.368 13.482 -88.684 1.00 94.88 675 SER A O 1
ATOM 5366 N N . SER A 1 676 ? 43.309 15.230 -87.276 1.00 94.44 676 SER A N 1
ATOM 5367 C CA . SER A 1 676 ? 43.262 16.233 -88.349 1.00 94.44 676 SER A CA 1
ATOM 5368 C C . SER A 1 676 ? 44.553 16.253 -89.180 1.00 94.44 676 SER A C 1
ATOM 5370 O O . SER A 1 676 ? 44.490 16.302 -90.413 1.00 94.44 676 SER A O 1
ATOM 5372 N N . GLN A 1 677 ? 45.720 16.106 -88.541 1.00 95.25 677 GLN A N 1
ATOM 5373 C CA . GLN A 1 677 ? 47.006 15.952 -89.231 1.00 95.25 677 GLN A CA 1
ATOM 5374 C C . GLN A 1 677 ? 47.048 14.689 -90.101 1.00 95.25 677 GLN A C 1
ATOM 5376 O O . GLN A 1 677 ? 47.427 14.761 -91.271 1.00 95.25 677 GLN A O 1
ATOM 5381 N N . SER A 1 678 ? 46.607 13.547 -89.570 1.00 94.12 678 SER A N 1
ATOM 5382 C CA . SER A 1 678 ? 46.507 12.283 -90.305 1.00 94.12 678 SER A CA 1
ATOM 5383 C C . SER A 1 678 ? 45.572 12.409 -91.511 1.00 94.12 678 SER A C 1
ATOM 5385 O O . SER A 1 678 ? 45.913 11.976 -92.615 1.00 94.12 678 SER A O 1
ATOM 5387 N N . HIS A 1 679 ? 44.432 13.094 -91.358 1.00 94.19 679 HIS A N 1
ATOM 5388 C CA . HIS A 1 679 ? 43.532 13.374 -92.475 1.00 94.19 679 HIS A CA 1
ATOM 5389 C C . HIS A 1 679 ? 44.210 14.228 -93.558 1.00 94.19 679 HIS A C 1
ATOM 5391 O O . HIS A 1 679 ? 44.125 13.901 -94.743 1.00 94.19 679 HIS A O 1
ATOM 5397 N N . SER A 1 680 ? 44.937 15.279 -93.168 1.00 93.81 680 SER A N 1
ATOM 5398 C CA . SER A 1 680 ? 45.710 16.119 -94.094 1.00 93.81 680 SER A CA 1
ATOM 5399 C C . SER A 1 680 ? 46.784 15.319 -94.844 1.00 93.81 680 SER A C 1
ATOM 5401 O O . SER A 1 680 ? 46.871 15.387 -96.074 1.00 93.81 680 SER A O 1
ATOM 5403 N N . LEU A 1 681 ? 47.550 14.483 -94.136 1.00 94.38 681 LEU A N 1
ATOM 5404 C CA . LEU A 1 681 ? 48.540 13.582 -94.735 1.00 94.38 681 LEU A CA 1
ATOM 5405 C C . LEU A 1 681 ? 47.895 12.593 -95.707 1.00 94.38 681 LEU A C 1
ATOM 5407 O O . LEU A 1 681 ? 48.395 12.418 -96.818 1.00 94.38 681 LEU A O 1
ATOM 5411 N N . LYS A 1 682 ? 46.748 12.008 -95.346 1.00 93.94 682 LYS A N 1
ATOM 5412 C CA . LYS A 1 682 ? 45.971 11.129 -96.230 1.00 93.94 682 LYS A CA 1
ATOM 5413 C C . LYS A 1 682 ? 45.588 11.841 -97.531 1.00 93.94 682 LYS A C 1
ATOM 5415 O O . LYS A 1 682 ? 45.687 11.238 -98.599 1.00 93.94 682 LYS A O 1
ATOM 5420 N N . GLN A 1 683 ? 45.186 13.114 -97.478 1.00 93.06 683 GLN A N 1
ATOM 5421 C CA . GLN A 1 683 ? 44.885 13.894 -98.687 1.00 93.06 683 GLN A CA 1
ATOM 5422 C C . GLN A 1 683 ? 46.142 14.175 -99.522 1.00 93.06 683 GLN A C 1
ATOM 5424 O O . GLN A 1 683 ? 46.128 13.956 -100.735 1.00 93.06 683 GLN A O 1
ATOM 5429 N N . LYS A 1 684 ? 47.256 14.575 -98.893 1.00 94.44 684 LYS A N 1
ATOM 5430 C CA . LYS A 1 684 ? 48.543 14.765 -99.590 1.00 94.44 684 LYS A CA 1
ATOM 5431 C C . LYS A 1 684 ? 49.011 13.479 -100.278 1.00 94.44 684 LYS A C 1
ATOM 5433 O O . LYS A 1 684 ? 49.398 13.516 -101.444 1.00 94.44 684 LYS A O 1
ATOM 5438 N N . ALA A 1 685 ? 48.905 12.336 -99.600 1.00 94.06 685 ALA A N 1
ATOM 5439 C CA . ALA A 1 685 ? 49.236 11.029 -100.159 1.00 94.06 685 ALA A CA 1
ATOM 5440 C C . ALA A 1 685 ? 48.376 10.701 -101.392 1.00 94.06 685 ALA A C 1
ATOM 5442 O O . ALA A 1 685 ? 48.915 10.294 -102.421 1.00 94.06 685 ALA A O 1
ATOM 5443 N N . LYS A 1 686 ? 47.058 10.962 -101.351 1.00 95.06 686 LYS A N 1
ATOM 5444 C CA . LYS A 1 686 ? 46.178 10.809 -102.527 1.00 95.06 686 LYS A CA 1
ATOM 5445 C C . LYS A 1 686 ? 46.633 11.668 -103.711 1.00 95.06 686 LYS A C 1
ATOM 5447 O O . LYS A 1 686 ? 46.630 11.189 -104.845 1.00 95.06 686 LYS A O 1
ATOM 5452 N N . VAL A 1 687 ? 47.027 12.921 -103.469 1.00 94.94 687 VAL A N 1
ATOM 5453 C CA . VAL A 1 687 ? 47.539 13.821 -104.520 1.00 94.94 687 VAL A CA 1
ATOM 5454 C C . VAL A 1 687 ? 48.845 13.290 -105.113 1.00 94.94 687 VAL A C 1
ATOM 5456 O O . VAL A 1 687 ? 48.980 13.244 -106.336 1.00 94.94 687 VAL A O 1
ATOM 5459 N N . LEU A 1 688 ? 49.781 12.829 -104.279 1.00 93.62 688 LEU A N 1
ATOM 5460 C CA . LEU A 1 688 ? 51.044 12.243 -104.740 1.00 93.62 688 LEU A CA 1
ATOM 5461 C C . LEU A 1 688 ? 50.827 10.988 -105.590 1.00 93.62 688 LEU A C 1
ATOM 5463 O O . LEU A 1 688 ? 51.452 10.859 -106.642 1.00 93.62 688 LEU A O 1
ATOM 5467 N N . VAL A 1 689 ? 49.907 10.102 -105.197 1.00 94.75 689 VAL A N 1
ATOM 5468 C CA . VAL A 1 689 ? 49.547 8.918 -105.996 1.00 94.75 689 VAL A CA 1
ATOM 5469 C C . VAL A 1 689 ? 48.997 9.328 -107.366 1.00 94.75 689 VAL A C 1
ATOM 5471 O O . VAL A 1 689 ? 49.458 8.809 -108.383 1.00 94.75 689 VAL A O 1
ATOM 5474 N N . LYS A 1 690 ? 48.081 10.307 -107.427 1.00 93.88 690 LYS A N 1
ATOM 5475 C CA . LYS A 1 690 ? 47.573 10.841 -108.707 1.00 93.88 690 LYS A CA 1
ATOM 5476 C C . LYS A 1 690 ? 48.701 11.408 -109.572 1.00 93.88 690 LYS A C 1
ATOM 5478 O O . LYS A 1 690 ? 48.772 11.106 -110.761 1.00 93.88 690 LYS A O 1
ATOM 5483 N N . ARG A 1 691 ? 49.611 12.185 -108.976 1.00 93.81 691 ARG A N 1
ATOM 5484 C CA . ARG A 1 691 ? 50.759 12.778 -109.675 1.00 93.81 691 ARG A CA 1
ATOM 5485 C C . ARG A 1 691 ? 51.722 11.712 -110.206 1.00 93.81 691 ARG A C 1
ATOM 5487 O O . ARG A 1 691 ? 52.146 11.814 -111.352 1.00 93.81 691 ARG A O 1
ATOM 5494 N N . LYS A 1 692 ? 52.005 10.660 -109.427 1.00 93.38 692 LYS A N 1
ATOM 5495 C CA . LYS A 1 692 ? 52.802 9.499 -109.860 1.00 93.38 692 LYS A CA 1
ATOM 5496 C C . LYS A 1 692 ? 52.178 8.815 -111.079 1.00 93.38 692 LYS A C 1
ATOM 5498 O O . LYS A 1 692 ? 52.889 8.536 -112.038 1.00 93.38 692 LYS A O 1
ATOM 5503 N N . ILE A 1 693 ? 50.862 8.579 -111.065 1.00 94.06 693 ILE A N 1
ATOM 5504 C CA . ILE A 1 693 ? 50.143 7.969 -112.198 1.00 94.06 693 ILE A CA 1
ATOM 5505 C C . ILE A 1 693 ? 50.231 8.860 -113.445 1.00 94.06 693 ILE A C 1
ATOM 5507 O O . ILE A 1 693 ? 50.485 8.353 -114.534 1.00 94.06 693 ILE A O 1
ATOM 5511 N N . LEU A 1 694 ? 50.058 10.178 -113.298 1.00 92.88 694 LEU A N 1
ATOM 5512 C CA . LEU A 1 694 ? 50.177 11.123 -114.413 1.00 92.88 694 LEU A CA 1
ATOM 5513 C C . LEU A 1 694 ? 51.590 11.155 -115.002 1.00 92.88 694 LEU A C 1
ATOM 5515 O O . LEU A 1 694 ? 51.729 11.090 -116.221 1.00 92.88 694 LEU A O 1
ATOM 5519 N N . TYR A 1 695 ? 52.629 11.208 -114.161 1.00 92.88 695 TYR A N 1
ATOM 5520 C CA . TYR A 1 695 ? 54.015 11.150 -114.632 1.00 92.88 695 TYR A CA 1
ATOM 5521 C C . TYR A 1 695 ? 54.325 9.830 -115.335 1.00 92.88 695 TYR A C 1
ATOM 5523 O O . TYR A 1 695 ? 54.912 9.859 -116.411 1.00 92.88 695 TYR A O 1
ATOM 5531 N N . LYS A 1 696 ? 53.880 8.694 -114.780 1.00 94.00 696 LYS A N 1
ATOM 5532 C CA . LYS A 1 696 ? 54.034 7.379 -115.414 1.00 94.00 696 LYS A CA 1
ATOM 5533 C C . LYS A 1 696 ? 53.388 7.353 -116.804 1.00 94.00 696 LYS A C 1
ATOM 5535 O O . LYS A 1 696 ? 54.073 7.054 -117.773 1.00 94.00 696 LYS A O 1
ATOM 5540 N N . LYS A 1 697 ? 52.121 7.773 -116.923 1.00 92.12 697 LYS A N 1
ATOM 5541 C CA . LYS A 1 697 ? 51.421 7.863 -118.219 1.00 92.12 697 LYS A CA 1
ATOM 5542 C C . LYS A 1 697 ? 52.111 8.811 -119.203 1.00 92.12 697 LYS A C 1
ATOM 5544 O O . LYS A 1 697 ? 52.169 8.530 -120.394 1.00 92.12 697 LYS A O 1
ATOM 5549 N N . GLY A 1 698 ? 52.602 9.955 -118.723 1.00 91.62 698 GLY A N 1
ATOM 5550 C CA . GLY A 1 698 ? 53.330 10.917 -119.550 1.00 91.62 698 G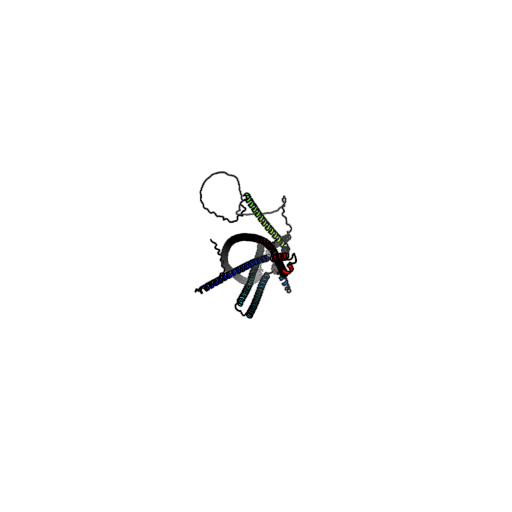LY A CA 1
ATOM 5551 C C . GLY A 1 698 ? 54.655 10.358 -120.070 1.00 91.62 698 GLY A C 1
ATOM 5552 O O . GLY A 1 698 ? 54.993 10.576 -121.228 1.00 91.62 698 GLY A O 1
ATOM 5553 N N . PHE A 1 699 ? 55.375 9.610 -119.235 1.00 91.19 699 PHE A N 1
ATOM 5554 C CA . PHE A 1 699 ? 56.601 8.914 -119.619 1.00 91.19 699 PHE A CA 1
ATOM 5555 C C . PHE A 1 699 ? 56.328 7.803 -120.642 1.00 91.19 699 PHE A C 1
ATOM 5557 O O . PHE A 1 699 ? 56.951 7.793 -121.697 1.00 91.19 699 PHE A O 1
ATOM 5564 N N . GLU A 1 700 ? 55.339 6.940 -120.389 1.00 93.88 700 GLU A N 1
ATOM 5565 C CA . GLU A 1 700 ? 54.916 5.882 -121.323 1.00 93.88 700 GLU A CA 1
ATOM 5566 C C . GLU A 1 700 ? 54.525 6.452 -122.697 1.00 93.88 700 GLU A C 1
ATOM 5568 O O . GLU A 1 700 ? 54.901 5.898 -123.732 1.00 93.88 700 GLU A O 1
ATOM 5573 N N . ARG A 1 701 ? 53.825 7.598 -122.722 1.00 91.50 701 ARG A N 1
ATOM 5574 C CA . ARG A 1 701 ? 53.489 8.302 -123.968 1.00 91.50 701 ARG A CA 1
ATOM 5575 C C . ARG A 1 701 ? 54.737 8.765 -124.716 1.00 91.50 701 ARG A C 1
ATOM 5577 O O . ARG A 1 701 ? 54.834 8.500 -125.905 1.00 91.50 701 ARG A O 1
ATOM 5584 N N . LYS A 1 702 ? 55.698 9.392 -124.027 1.00 92.69 702 LYS A N 1
ATOM 5585 C CA . LYS A 1 702 ? 56.964 9.824 -124.642 1.00 92.69 702 LYS A CA 1
ATOM 5586 C C . LYS A 1 702 ? 57.755 8.652 -125.220 1.00 92.69 702 LYS A C 1
ATOM 5588 O O . LYS A 1 702 ? 58.255 8.768 -126.328 1.00 92.69 702 LYS A O 1
ATOM 5593 N N . CYS A 1 703 ? 57.844 7.524 -124.511 1.00 91.75 703 CYS A N 1
ATOM 5594 C CA . CYS A 1 703 ? 58.481 6.315 -125.045 1.00 91.75 703 CYS A CA 1
ATOM 5595 C C . CYS A 1 703 ? 57.758 5.799 -126.296 1.00 91.75 703 CYS A C 1
ATOM 5597 O O . CYS A 1 703 ? 58.406 5.398 -127.253 1.00 91.75 703 CYS A O 1
ATOM 5599 N N . SER A 1 704 ? 56.423 5.848 -126.306 1.00 92.12 704 SER A N 1
ATOM 5600 C CA . SER A 1 704 ? 55.624 5.448 -127.470 1.00 92.12 704 SER A CA 1
ATOM 5601 C C . SER A 1 704 ? 55.817 6.390 -128.665 1.00 92.12 704 SER A C 1
ATOM 5603 O O . SER A 1 704 ? 55.874 5.932 -129.799 1.00 92.12 704 SER A O 1
ATOM 5605 N N . GLU A 1 705 ? 55.901 7.701 -128.427 1.00 92.88 705 GLU A N 1
ATOM 5606 C CA . GLU A 1 705 ? 56.199 8.708 -129.458 1.00 92.88 705 GLU A CA 1
ATOM 5607 C C . GLU A 1 705 ? 57.616 8.531 -130.017 1.00 92.88 705 GLU A C 1
ATOM 5609 O O . GLU A 1 705 ? 57.790 8.552 -131.230 1.00 92.88 705 GLU A O 1
ATOM 5614 N N . LEU A 1 706 ? 58.603 8.282 -129.149 1.00 92.00 706 LEU A N 1
ATOM 5615 C CA . LEU A 1 706 ? 59.979 7.977 -129.548 1.00 92.00 706 LEU A CA 1
ATOM 5616 C C . LEU A 1 706 ? 60.065 6.711 -130.403 1.00 92.00 706 LEU A C 1
ATOM 5618 O O . LEU A 1 706 ? 60.671 6.764 -131.462 1.00 92.00 706 LEU A O 1
ATOM 5622 N N . LEU A 1 707 ? 59.411 5.615 -130.004 1.00 92.12 707 LEU A N 1
ATOM 5623 C CA . LEU A 1 707 ? 59.373 4.377 -130.797 1.00 92.12 707 LEU A CA 1
ATOM 5624 C C . LEU A 1 707 ? 58.746 4.585 -132.182 1.00 92.12 707 LEU A C 1
ATOM 5626 O O . LEU A 1 707 ? 59.188 3.990 -133.159 1.00 92.12 707 LEU A O 1
ATOM 5630 N N . LYS A 1 708 ? 57.710 5.428 -132.285 1.00 91.06 708 LYS A N 1
ATOM 5631 C CA . LYS A 1 708 ? 57.118 5.780 -133.584 1.00 91.06 708 LYS A CA 1
ATOM 5632 C C . LYS A 1 708 ? 58.086 6.584 -134.448 1.00 91.06 708 LYS A C 1
ATOM 5634 O O . LYS A 1 708 ? 58.198 6.293 -135.630 1.00 91.06 708 LYS A O 1
ATOM 5639 N N . ALA A 1 709 ? 58.764 7.568 -133.860 1.00 90.69 709 ALA A N 1
ATOM 5640 C CA . ALA A 1 709 ? 59.763 8.366 -134.564 1.00 90.69 709 ALA A CA 1
ATOM 5641 C C . ALA A 1 709 ? 60.955 7.508 -135.019 1.00 90.69 709 ALA A C 1
ATOM 5643 O O . ALA A 1 709 ? 61.433 7.677 -136.132 1.00 90.69 709 ALA A O 1
ATOM 5644 N N . GLU A 1 710 ? 61.400 6.560 -134.193 1.00 89.56 710 GLU A N 1
ATOM 5645 C CA . GLU A 1 710 ? 62.439 5.584 -134.543 1.00 89.56 710 GLU A CA 1
ATOM 5646 C C . GLU A 1 710 ? 62.013 4.727 -135.745 1.00 89.56 710 GLU A C 1
ATOM 5648 O O . GLU A 1 710 ? 62.733 4.673 -136.736 1.00 89.56 710 GLU A O 1
ATOM 5653 N N . ALA A 1 711 ? 60.794 4.175 -135.733 1.00 89.44 711 ALA A N 1
ATOM 5654 C CA . ALA A 1 711 ? 60.262 3.410 -136.865 1.00 89.44 711 ALA A CA 1
ATOM 5655 C C . ALA A 1 711 ? 60.102 4.246 -138.152 1.00 89.44 711 ALA A C 1
ATOM 5657 O O . ALA A 1 711 ? 60.272 3.728 -139.255 1.00 89.44 711 ALA A O 1
ATOM 5658 N N . GLU A 1 712 ? 59.766 5.534 -138.035 1.00 91.25 712 GLU A N 1
ATOM 5659 C CA . GLU A 1 712 ? 59.706 6.457 -139.175 1.00 91.25 712 GLU A CA 1
ATOM 5660 C C . GLU A 1 712 ? 61.103 6.737 -139.747 1.00 91.25 712 GLU A C 1
ATOM 5662 O O . GLU A 1 712 ? 61.279 6.725 -140.965 1.00 91.25 712 GLU A O 1
ATOM 5667 N N . VAL A 1 713 ? 62.110 6.915 -138.886 1.00 90.00 713 VAL A N 1
ATOM 5668 C CA . VAL A 1 713 ? 63.517 7.036 -139.300 1.00 90.00 713 VAL A CA 1
ATOM 5669 C C . VAL A 1 713 ? 63.998 5.757 -139.990 1.00 90.00 713 VAL A C 1
ATOM 5671 O O . VAL A 1 713 ? 64.658 5.854 -141.023 1.00 90.00 713 VAL A O 1
ATOM 5674 N N . ASP A 1 714 ? 63.628 4.576 -139.491 1.00 90.50 714 ASP A N 1
ATOM 5675 C CA . ASP A 1 714 ? 63.957 3.295 -140.128 1.00 90.50 714 ASP A CA 1
ATOM 5676 C C . ASP A 1 714 ? 63.308 3.153 -141.516 1.00 90.50 714 ASP A C 1
ATOM 5678 O O . ASP A 1 714 ? 63.966 2.720 -142.464 1.00 90.50 714 ASP A O 1
ATOM 5682 N N . LEU A 1 715 ? 62.036 3.546 -141.666 1.00 90.06 715 LEU A N 1
ATOM 5683 C CA . LEU A 1 715 ? 61.339 3.559 -142.960 1.00 90.06 715 LEU A CA 1
ATOM 5684 C C . LEU A 1 715 ? 62.007 4.515 -143.956 1.00 90.06 715 LEU A C 1
ATOM 5686 O O . LEU A 1 715 ? 62.251 4.134 -145.101 1.00 90.06 715 LEU A O 1
ATOM 5690 N N . LEU A 1 716 ? 62.351 5.730 -143.519 1.00 89.00 716 LEU A N 1
ATOM 5691 C CA . LEU A 1 716 ? 63.101 6.685 -144.339 1.00 89.00 716 LEU A CA 1
ATOM 5692 C C . LEU A 1 716 ? 64.490 6.143 -144.701 1.00 89.00 716 LEU A C 1
ATOM 5694 O O . LEU A 1 716 ? 64.943 6.337 -145.826 1.00 89.00 716 LEU A O 1
ATOM 5698 N N . GLY A 1 717 ? 65.148 5.426 -143.788 1.00 87.88 717 GLY A N 1
ATOM 5699 C CA . GLY A 1 717 ? 66.396 4.713 -144.060 1.00 87.88 717 GLY A CA 1
ATOM 5700 C C . GLY A 1 717 ? 66.236 3.687 -145.184 1.00 87.88 717 GLY A C 1
ATOM 5701 O O . GLY A 1 717 ? 66.999 3.711 -146.146 1.00 87.88 717 GLY A O 1
ATOM 5702 N N . GLN A 1 718 ? 65.187 2.860 -145.130 1.00 88.69 718 GLN A N 1
ATOM 5703 C CA . GLN A 1 718 ? 64.872 1.890 -146.186 1.00 88.69 718 GLN A CA 1
ATOM 5704 C C . GLN A 1 718 ? 64.549 2.557 -147.532 1.00 88.69 718 GLN A C 1
ATOM 5706 O O . GLN A 1 718 ? 64.945 2.043 -148.584 1.00 88.69 718 GLN A O 1
ATOM 5711 N N . GLU A 1 719 ? 63.845 3.694 -147.530 1.00 86.75 719 GLU A N 1
ATOM 5712 C CA . GLU A 1 719 ? 63.601 4.480 -148.746 1.00 86.75 719 GLU A CA 1
ATOM 5713 C C . GLU A 1 719 ? 64.903 5.042 -149.323 1.00 86.75 719 GLU A C 1
ATOM 5715 O O . GLU A 1 719 ? 65.138 4.915 -150.526 1.00 86.75 719 GLU A O 1
ATOM 5720 N N . VAL A 1 720 ? 65.771 5.615 -148.483 1.00 87.38 720 VAL A N 1
ATOM 5721 C CA . VAL A 1 720 ? 67.087 6.126 -148.892 1.00 87.38 720 VAL A CA 1
ATOM 5722 C C . VAL A 1 720 ? 67.949 5.001 -149.460 1.00 87.38 720 VAL A C 1
ATOM 5724 O O . VAL A 1 720 ? 68.539 5.182 -150.525 1.00 87.38 720 VAL A O 1
ATOM 5727 N N . ASP A 1 721 ? 67.975 3.830 -148.826 1.00 86.31 721 ASP A N 1
ATOM 5728 C CA . ASP A 1 721 ? 68.704 2.656 -149.313 1.00 86.31 721 ASP A CA 1
ATOM 5729 C C . ASP A 1 721 ? 68.145 2.156 -150.652 1.00 86.31 721 ASP A C 1
ATOM 5731 O O . ASP A 1 721 ? 68.902 1.856 -151.580 1.00 86.31 721 ASP A O 1
ATOM 5735 N N . SER A 1 722 ? 66.817 2.131 -150.801 1.00 86.69 722 SER A N 1
ATOM 5736 C CA . SER A 1 722 ? 66.146 1.770 -152.056 1.00 86.69 722 SER A CA 1
ATOM 5737 C C . SER A 1 722 ? 66.481 2.753 -153.180 1.00 86.69 722 SER A C 1
ATOM 5739 O O . SER A 1 722 ? 66.784 2.340 -154.304 1.00 86.69 722 SER A O 1
ATOM 5741 N N . LEU A 1 723 ? 66.472 4.055 -152.881 1.00 85.56 723 LEU A N 1
ATOM 5742 C CA . LEU A 1 723 ? 66.828 5.114 -153.822 1.00 85.56 723 LEU A CA 1
ATOM 5743 C C . LEU A 1 723 ? 68.316 5.046 -154.187 1.00 85.56 723 LEU A C 1
ATOM 5745 O O . LEU A 1 723 ? 68.666 5.184 -155.358 1.00 85.56 723 LEU A O 1
ATOM 5749 N N . SER A 1 724 ? 69.183 4.766 -153.213 1.00 84.81 724 SER A N 1
ATOM 5750 C CA . SER A 1 724 ? 70.618 4.555 -153.414 1.00 84.81 724 SER A CA 1
ATOM 5751 C C . SER A 1 724 ? 70.871 3.355 -154.332 1.00 84.81 724 SER A C 1
ATOM 5753 O O . SER A 1 724 ? 71.574 3.486 -155.334 1.00 84.81 724 SER A O 1
ATOM 5755 N N . SER A 1 725 ? 70.191 2.225 -154.095 1.00 86.88 725 SER A N 1
ATOM 5756 C CA . SER A 1 725 ? 70.238 1.044 -154.969 1.00 86.88 725 SER A CA 1
ATOM 5757 C C . SER A 1 725 ? 69.733 1.339 -156.387 1.00 86.88 725 SER A C 1
ATOM 5759 O O . SER A 1 725 ? 70.293 0.849 -157.369 1.00 86.88 725 SER A O 1
ATOM 5761 N N . LEU A 1 726 ? 68.688 2.161 -156.535 1.00 87.19 726 LEU A N 1
ATOM 5762 C CA . LEU A 1 726 ? 68.193 2.577 -157.848 1.00 87.19 726 LEU A CA 1
ATOM 5763 C C . LEU A 1 726 ? 69.215 3.452 -158.586 1.00 87.19 726 LEU A C 1
ATOM 5765 O O . LEU A 1 726 ? 69.481 3.212 -159.763 1.00 87.19 726 LEU A O 1
ATOM 5769 N N . VAL A 1 727 ? 69.814 4.432 -157.906 1.00 83.69 727 VAL A N 1
ATOM 5770 C CA . VAL A 1 727 ? 70.883 5.274 -158.467 1.00 83.69 727 VAL A CA 1
ATOM 5771 C C . VAL A 1 727 ? 72.096 4.425 -158.846 1.00 83.69 727 VAL A C 1
ATOM 5773 O O . VAL A 1 727 ? 72.697 4.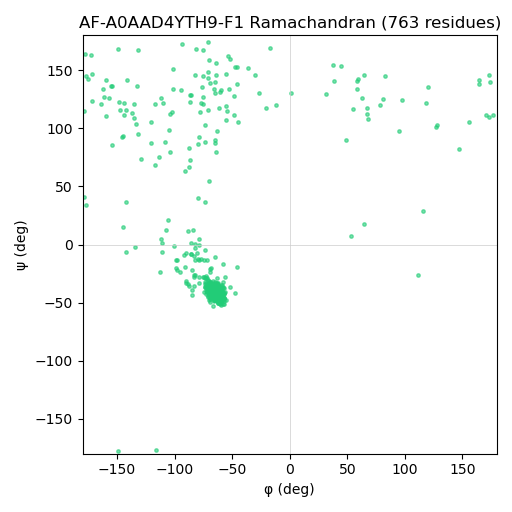669 -159.891 1.00 83.69 727 VAL A O 1
ATOM 5776 N N . GLU A 1 728 ? 72.423 3.395 -158.065 1.00 83.75 728 GLU A N 1
ATOM 5777 C CA . GLU A 1 728 ? 73.484 2.435 -158.379 1.00 83.75 728 GLU A CA 1
ATOM 5778 C C . GLU A 1 728 ? 73.162 1.623 -159.640 1.00 83.75 728 GLU A C 1
ATOM 5780 O O . GLU A 1 728 ? 74.009 1.490 -160.522 1.00 83.75 728 GLU A O 1
ATOM 5785 N N . LYS A 1 729 ? 71.917 1.162 -159.803 1.00 85.44 729 LYS A N 1
ATOM 5786 C CA . LYS A 1 729 ? 71.464 0.494 -161.035 1.00 85.44 729 LYS A CA 1
ATOM 5787 C C . LYS A 1 729 ? 71.495 1.426 -162.250 1.00 85.44 729 LYS A C 1
ATOM 5789 O O . LYS A 1 729 ? 71.928 1.000 -163.318 1.00 85.44 729 LYS A O 1
ATOM 5794 N N . ILE A 1 730 ? 71.078 2.689 -162.102 1.00 82.50 730 ILE A N 1
ATOM 5795 C CA . ILE A 1 730 ? 71.166 3.703 -163.169 1.00 82.50 730 ILE A CA 1
ATOM 5796 C C . ILE A 1 730 ? 72.633 3.962 -163.526 1.00 82.50 730 ILE A C 1
ATOM 5798 O O . ILE A 1 730 ? 72.969 4.006 -164.707 1.00 82.50 730 ILE A O 1
ATOM 5802 N N . TYR A 1 731 ? 73.510 4.082 -162.522 1.00 81.62 731 TYR A N 1
ATOM 5803 C CA . TYR A 1 731 ? 74.952 4.200 -162.723 1.00 81.62 731 TYR A CA 1
ATOM 5804 C C . TYR A 1 731 ? 75.488 3.007 -163.521 1.00 81.62 731 TYR A C 1
ATOM 5806 O O . TYR A 1 731 ? 76.122 3.214 -164.548 1.00 81.62 731 TYR A O 1
ATOM 5814 N N . MET A 1 732 ? 75.179 1.773 -163.109 1.00 82.00 732 MET A N 1
ATOM 5815 C CA . MET A 1 732 ? 75.610 0.548 -163.794 1.00 82.00 732 MET A CA 1
ATOM 5816 C C . MET A 1 732 ? 75.112 0.478 -165.244 1.00 82.00 732 MET A C 1
ATOM 5818 O O . MET A 1 732 ? 75.866 0.093 -166.137 1.00 82.00 732 MET A O 1
ATOM 5822 N N . ALA A 1 733 ? 73.862 0.873 -165.502 1.00 80.31 733 ALA A N 1
ATOM 5823 C CA . ALA A 1 733 ? 73.310 0.920 -166.854 1.00 80.31 733 ALA A CA 1
ATOM 5824 C C . ALA A 1 733 ? 74.020 1.971 -167.724 1.00 80.31 733 ALA A C 1
ATOM 5826 O O . ALA A 1 733 ? 74.439 1.664 -168.839 1.00 80.31 733 ALA A O 1
ATOM 5827 N N . LEU A 1 734 ? 74.205 3.192 -167.211 1.00 76.31 734 LEU A N 1
ATOM 5828 C CA . LEU A 1 734 ? 74.941 4.252 -167.907 1.00 76.31 734 LEU A CA 1
ATOM 5829 C C . LEU A 1 734 ? 76.406 3.863 -168.164 1.00 76.31 734 LEU A C 1
ATOM 5831 O O . LEU A 1 734 ? 76.923 4.147 -169.242 1.00 76.31 734 LEU A O 1
ATOM 5835 N N . ASP A 1 735 ? 77.057 3.184 -167.214 1.00 74.06 735 ASP A N 1
ATOM 5836 C CA . ASP A 1 735 ? 78.438 2.701 -167.347 1.00 74.06 735 ASP A CA 1
ATOM 5837 C C . ASP A 1 735 ? 78.547 1.599 -168.419 1.00 74.06 735 ASP A C 1
ATOM 5839 O O . ASP A 1 735 ? 79.482 1.605 -169.216 1.00 74.06 735 ASP A O 1
ATOM 5843 N N . HIS A 1 736 ? 77.553 0.707 -168.542 1.00 78.19 736 HIS A N 1
ATOM 5844 C CA . HIS A 1 736 ? 77.524 -0.302 -169.611 1.00 78.19 736 HIS A CA 1
ATOM 5845 C C . HIS A 1 736 ? 77.422 0.332 -171.012 1.00 78.19 736 HIS A C 1
ATOM 5847 O O . HIS A 1 736 ? 78.118 -0.101 -171.936 1.00 78.19 736 HIS A O 1
ATOM 5853 N N . TYR A 1 737 ? 76.595 1.365 -171.192 1.00 74.06 737 TYR A N 1
ATOM 5854 C CA . TYR A 1 737 ? 76.469 2.071 -172.477 1.00 74.06 737 TYR A CA 1
ATOM 5855 C C . TYR A 1 737 ? 77.561 3.130 -172.710 1.00 74.06 737 TYR A C 1
ATOM 5857 O O . TYR A 1 737 ? 77.593 3.754 -173.773 1.00 74.06 737 TYR A O 1
ATOM 5865 N N . SER A 1 738 ? 78.488 3.304 -171.761 1.00 65.94 738 SER A N 1
ATOM 5866 C CA . SER A 1 738 ? 79.591 4.274 -171.806 1.00 65.94 738 SER A CA 1
ATOM 5867 C C . SER A 1 738 ? 80.377 4.291 -173.131 1.00 65.94 738 SER A C 1
ATOM 5869 O O . SER A 1 738 ? 80.605 5.386 -173.647 1.00 65.94 738 SER A O 1
ATOM 5871 N N . PRO A 1 739 ? 80.709 3.151 -173.782 1.00 69.75 739 PRO A N 1
ATOM 5872 C CA . PRO A 1 739 ? 81.422 3.172 -175.065 1.00 69.75 739 PRO A CA 1
ATOM 5873 C C . PRO A 1 739 ? 80.635 3.838 -176.204 1.00 69.75 739 PRO A C 1
ATOM 5875 O O . PRO A 1 739 ? 81.232 4.407 -177.109 1.00 69.75 739 PRO A O 1
ATOM 5878 N N . ILE A 1 740 ? 79.299 3.784 -176.159 1.00 66.00 740 ILE A N 1
ATOM 5879 C CA . ILE A 1 740 ? 78.409 4.365 -177.180 1.00 66.00 740 ILE A CA 1
ATOM 5880 C C . ILE A 1 740 ? 78.090 5.831 -176.838 1.00 66.00 740 ILE A C 1
ATOM 5882 O O . ILE A 1 740 ? 77.970 6.677 -177.722 1.00 66.00 740 ILE A O 1
ATOM 5886 N N . LEU A 1 741 ? 77.993 6.152 -175.544 1.00 64.12 741 LEU A N 1
ATOM 5887 C CA . LEU A 1 741 ? 77.682 7.490 -175.030 1.00 64.12 741 LEU A CA 1
ATOM 5888 C C . LEU A 1 741 ? 78.893 8.443 -174.997 1.00 64.12 741 LEU A C 1
ATOM 5890 O O . LEU A 1 741 ? 78.710 9.640 -174.779 1.00 64.12 741 LEU A O 1
ATOM 5894 N N . GLN A 1 742 ? 80.109 7.957 -175.278 1.00 61.44 742 GLN A N 1
ATOM 5895 C CA . GLN A 1 742 ? 81.337 8.765 -175.377 1.00 61.44 742 GLN A CA 1
ATOM 5896 C C . GLN A 1 742 ? 81.279 9.889 -176.428 1.00 61.44 742 GLN A C 1
ATOM 5898 O O . GLN A 1 742 ? 82.085 10.816 -176.371 1.00 61.44 742 GLN A O 1
ATOM 5903 N N . HIS A 1 743 ? 80.324 9.846 -177.361 1.00 59.62 743 HIS A N 1
ATOM 5904 C CA . HIS A 1 743 ? 80.137 10.885 -178.377 1.00 59.62 743 HIS A CA 1
ATOM 5905 C C . HIS A 1 743 ? 79.273 12.075 -177.915 1.00 59.62 743 HIS A C 1
ATOM 5907 O O . HIS A 1 743 ? 79.204 13.077 -178.625 1.00 59.62 743 HIS A O 1
ATOM 5913 N N . TYR A 1 744 ? 78.647 12.005 -176.733 1.00 64.62 744 TYR A N 1
ATOM 5914 C CA . TYR A 1 744 ? 77.857 13.099 -176.161 1.00 64.62 744 TYR A CA 1
ATOM 5915 C C . TYR A 1 744 ? 78.631 13.799 -175.036 1.00 64.62 744 TYR A C 1
ATOM 5917 O O . TYR A 1 744 ? 78.860 13.240 -173.961 1.00 64.62 744 TYR A O 1
ATOM 5925 N N . ALA A 1 745 ? 79.024 15.052 -175.277 1.00 63.31 745 ALA A N 1
ATOM 5926 C CA . ALA A 1 745 ? 79.667 15.896 -174.273 1.00 63.31 745 ALA A CA 1
ATOM 5927 C C . ALA A 1 745 ? 78.735 16.112 -173.057 1.00 63.31 745 ALA A C 1
ATOM 5929 O O . ALA A 1 745 ? 77.564 16.441 -173.236 1.00 63.31 745 ALA A O 1
ATOM 5930 N N . GLY A 1 746 ? 79.242 15.919 -171.830 1.00 68.75 746 GLY A N 1
ATOM 5931 C CA . GLY A 1 746 ? 78.501 16.087 -170.564 1.00 68.75 746 GLY A CA 1
ATOM 5932 C C . GLY A 1 746 ? 78.222 14.793 -169.779 1.00 68.75 746 GLY A C 1
ATOM 5933 O O . GLY A 1 746 ? 78.088 14.816 -168.555 1.00 68.75 746 GLY A O 1
ATOM 5934 N N . ILE A 1 747 ? 78.157 13.639 -170.452 1.00 70.50 747 ILE A N 1
ATOM 5935 C CA . ILE A 1 747 ? 77.873 12.341 -169.804 1.00 70.50 747 ILE A CA 1
ATOM 5936 C C . ILE A 1 747 ? 79.037 11.842 -168.917 1.00 70.50 747 ILE A C 1
ATOM 5938 O O . ILE A 1 747 ? 78.769 11.352 -167.812 1.00 70.50 747 ILE A O 1
ATOM 5942 N N . PRO A 1 748 ? 80.323 11.994 -169.304 1.00 69.75 748 PRO A N 1
ATOM 5943 C CA . PRO A 1 748 ? 81.444 11.584 -168.459 1.00 69.75 748 PRO A CA 1
ATOM 5944 C C . PRO A 1 748 ? 81.516 12.343 -167.124 1.00 69.75 748 PRO A C 1
ATOM 5946 O O . PRO A 1 748 ? 81.855 11.739 -166.102 1.00 69.75 748 PRO A O 1
ATOM 5949 N N . GLU A 1 749 ? 81.178 13.642 -167.090 1.00 70.75 749 GLU A N 1
ATOM 5950 C CA . GLU A 1 749 ? 81.135 14.406 -165.836 1.00 70.75 749 GLU A CA 1
ATOM 5951 C C . GLU A 1 749 ? 80.021 13.916 -164.898 1.00 70.75 749 GLU A C 1
ATOM 5953 O O . GLU A 1 749 ? 80.248 13.781 -163.692 1.00 70.75 749 GLU A O 1
ATOM 5958 N N . ILE A 1 750 ? 78.843 13.581 -165.440 1.00 72.62 750 ILE A N 1
ATOM 5959 C CA . ILE A 1 750 ? 77.699 13.068 -164.666 1.00 72.62 750 ILE A CA 1
ATOM 5960 C C . ILE A 1 750 ? 78.011 11.691 -164.065 1.00 72.62 750 ILE A C 1
ATOM 5962 O O . ILE A 1 750 ? 77.751 11.473 -162.881 1.00 72.62 750 ILE A O 1
ATOM 5966 N N . LEU A 1 751 ? 78.640 10.785 -164.824 1.00 70.75 751 LEU A N 1
ATOM 5967 C CA . LEU A 1 751 ? 79.087 9.480 -164.311 1.00 70.75 751 LEU A CA 1
ATOM 5968 C C . LEU A 1 751 ? 80.097 9.631 -163.163 1.00 70.75 751 LEU A C 1
ATOM 5970 O O . LEU A 1 751 ? 80.021 8.907 -162.167 1.00 70.75 751 LEU A O 1
ATOM 5974 N N . LYS A 1 752 ? 81.009 10.610 -163.250 1.00 73.94 752 LYS A N 1
ATOM 5975 C CA . LYS A 1 752 ? 81.955 10.935 -162.168 1.00 73.94 752 LYS A CA 1
ATOM 5976 C C . LYS A 1 752 ? 81.238 11.452 -160.917 1.00 73.94 752 LYS A C 1
ATOM 5978 O O . LYS A 1 752 ? 81.595 11.056 -159.807 1.00 73.94 752 LYS A O 1
ATOM 5983 N N . LEU A 1 753 ? 80.215 12.293 -161.089 1.00 76.69 753 LEU A N 1
ATOM 5984 C CA . LEU A 1 753 ? 79.417 12.844 -159.991 1.00 76.69 753 LEU A CA 1
ATOM 5985 C C . LEU A 1 753 ? 78.563 11.766 -159.304 1.00 76.69 753 LEU A C 1
ATOM 5987 O O . LEU A 1 753 ? 78.532 11.689 -158.076 1.00 76.69 753 LEU A O 1
ATOM 5991 N N . MET A 1 754 ? 77.914 10.899 -160.088 1.00 72.56 754 MET A N 1
ATOM 5992 C CA . MET A 1 754 ? 77.122 9.776 -159.578 1.00 72.56 754 MET A CA 1
ATOM 5993 C C . MET A 1 754 ? 77.990 8.768 -158.824 1.00 72.56 754 MET A C 1
ATOM 5995 O O . MET A 1 754 ? 77.641 8.374 -157.714 1.00 72.56 754 MET A O 1
ATOM 5999 N N . ARG A 1 755 ? 79.170 8.427 -159.359 1.00 73.50 755 ARG A N 1
ATOM 6000 C CA . ARG A 1 755 ? 80.159 7.598 -158.654 1.00 73.50 755 ARG A CA 1
ATOM 6001 C C . ARG A 1 755 ? 80.615 8.243 -157.339 1.00 73.50 755 ARG A C 1
ATOM 6003 O O . ARG A 1 755 ? 80.798 7.534 -156.353 1.00 73.50 755 ARG A O 1
ATOM 6010 N N . GLY A 1 756 ? 80.794 9.567 -157.314 1.00 70.50 756 GLY A N 1
ATOM 6011 C CA . GLY A 1 756 ? 81.148 10.317 -156.104 1.00 70.50 756 GLY A CA 1
ATOM 6012 C C . GLY A 1 756 ? 80.063 10.261 -155.025 1.00 70.50 756 GLY A C 1
ATOM 6013 O O . GLY A 1 756 ? 80.371 9.988 -153.865 1.00 70.50 756 GLY A O 1
ATOM 6014 N N . LYS A 1 757 ? 78.789 10.437 -155.406 1.00 71.56 757 LYS A N 1
ATOM 6015 C CA . LYS A 1 757 ? 77.657 10.370 -154.467 1.00 71.56 757 LYS A CA 1
ATOM 6016 C C . LYS A 1 757 ? 77.359 8.952 -153.964 1.00 71.56 757 LYS A C 1
ATOM 6018 O O . LYS A 1 757 ? 77.128 8.794 -152.773 1.00 71.56 757 LYS A O 1
ATOM 6023 N N . LEU A 1 758 ? 77.430 7.928 -154.820 1.00 68.56 758 LEU A N 1
ATOM 6024 C CA . LEU A 1 758 ? 77.228 6.524 -154.418 1.00 68.56 758 LEU A CA 1
ATOM 6025 C C . LEU A 1 758 ? 78.310 6.019 -153.457 1.00 68.56 758 LEU A C 1
ATOM 6027 O O . LEU A 1 758 ? 78.040 5.220 -152.570 1.00 68.56 758 LEU A O 1
ATOM 6031 N N . ARG A 1 759 ? 79.544 6.513 -153.597 1.00 67.19 759 ARG A N 1
ATOM 6032 C CA . ARG A 1 759 ? 80.668 6.135 -152.728 1.00 67.19 759 ARG A CA 1
ATOM 6033 C C . ARG A 1 759 ? 80.716 6.946 -151.422 1.00 67.19 759 ARG A C 1
ATOM 6035 O O . ARG A 1 759 ? 81.744 6.943 -150.749 1.00 67.19 759 ARG A O 1
ATOM 6042 N N . GLY A 1 760 ? 79.647 7.678 -151.092 1.00 66.94 760 GLY A N 1
ATOM 6043 C CA . GLY A 1 760 ? 79.552 8.488 -149.874 1.00 66.94 760 GLY A CA 1
ATOM 6044 C C . GLY A 1 760 ? 80.545 9.653 -149.814 1.00 66.94 760 GLY A C 1
ATOM 6045 O O . GLY A 1 760 ? 80.791 10.196 -148.740 1.00 66.94 760 GLY A O 1
ATOM 6046 N N . GLN A 1 761 ? 81.138 10.059 -150.944 1.00 52.50 761 GLN A N 1
ATOM 6047 C CA . GLN A 1 761 ? 82.078 11.178 -151.000 1.00 52.50 761 GLN A CA 1
ATOM 6048 C C . GLN A 1 761 ? 81.326 12.492 -151.203 1.00 52.50 761 GLN A C 1
ATOM 6050 O O . GLN A 1 761 ? 81.444 13.173 -152.219 1.00 52.50 761 GLN A O 1
ATOM 6055 N N . THR A 1 762 ? 80.560 12.867 -150.190 1.00 50.59 762 THR A N 1
ATOM 6056 C CA . THR A 1 762 ? 80.110 14.242 -149.994 1.00 50.59 762 THR A CA 1
ATOM 6057 C C . THR A 1 762 ? 80.705 14.730 -148.689 1.00 50.59 762 THR A C 1
ATOM 6059 O O . THR A 1 762 ? 80.479 14.140 -147.636 1.00 50.59 762 THR A O 1
ATOM 6062 N N . LYS A 1 763 ? 81.493 15.808 -148.766 1.00 47.34 763 LYS A N 1
ATOM 6063 C CA . LYS A 1 763 ? 81.836 16.610 -147.592 1.00 47.34 763 LYS A CA 1
ATOM 6064 C C . LYS A 1 763 ? 80.521 17.035 -146.942 1.00 47.34 763 LYS A C 1
ATOM 6066 O O . LYS A 1 763 ? 79.699 17.669 -147.602 1.00 47.34 763 LYS A O 1
ATOM 6071 N N . ALA A 1 764 ? 80.336 16.613 -145.698 1.00 37.88 764 ALA A N 1
ATOM 6072 C CA . ALA A 1 764 ? 79.252 17.049 -144.840 1.00 37.88 764 ALA A CA 1
ATOM 6073 C C . ALA A 1 764 ? 79.247 18.580 -144.724 1.00 37.88 764 ALA A C 1
ATOM 6075 O O . ALA A 1 764 ? 80.311 19.210 -144.750 1.00 37.88 764 ALA A O 1
ATOM 6076 N N . VAL A 1 765 ? 78.050 19.143 -144.591 1.00 35.69 765 VAL A N 1
ATOM 6077 C CA . VAL A 1 765 ? 77.844 20.414 -143.892 1.00 35.69 765 VAL A CA 1
ATOM 6078 C C . VAL A 1 765 ? 77.390 20.069 -142.489 1.00 35.69 765 VAL A C 1
ATOM 6080 O O . VAL A 1 765 ? 76.533 19.160 -142.387 1.00 35.69 765 VAL A O 1
#

Solvent-accessible surface area (backbone atoms only — not comparable to full-atom values): 45277 Å² total; per-residue (Å²): 134,84,88,82,88,81,88,84,88,81,82,90,79,94,77,92,79,94,73,95,71,98,55,77,71,57,58,54,49,54,52,49,51,52,52,51,48,50,52,50,51,52,50,50,50,50,49,54,52,48,53,49,51,51,49,51,53,51,53,52,48,51,50,54,49,52,54,48,50,54,49,50,50,52,50,51,49,48,58,69,71,53,83,73,77,70,63,70,58,58,62,52,58,74,67,63,70,80,78,75,86,85,82,90,80,81,92,74,92,70,69,92,51,73,65,58,60,54,52,48,52,53,51,50,54,52,50,50,53,52,49,54,50,52,54,52,49,53,51,49,53,51,52,53,51,53,51,50,51,51,55,50,51,52,52,55,55,65,74,71,60,88,62,65,73,72,59,50,51,61,54,47,54,52,49,53,50,50,53,49,51,50,53,50,50,53,50,51,53,52,51,50,52,50,52,52,50,50,51,54,50,52,54,54,48,53,52,50,53,51,51,52,50,52,52,51,48,52,50,50,50,51,50,51,51,51,51,51,48,49,54,50,49,49,55,51,51,52,67,64,68,73,58,95,56,100,52,64,66,63,56,49,54,54,48,54,53,47,51,46,55,53,53,49,52,52,54,52,57,73,64,64,76,89,80,83,78,86,80,76,91,69,91,77,89,81,84,84,84,87,78,89,79,89,84,86,80,86,84,85,85,85,88,78,88,86,84,88,86,82,89,82,88,85,84,89,84,87,90,88,87,87,84,87,88,84,87,79,90,79,91,86,82,90,86,88,83,89,86,87,79,87,82,82,89,85,78,88,79,70,96,72,73,89,78,63,52,77,67,54,51,52,49,49,54,51,49,50,52,50,50,55,48,51,51,53,50,50,53,52,51,51,54,49,50,49,53,53,47,52,53,51,47,55,50,50,63,59,66,76,62,75,78,63,61,65,50,48,54,52,51,50,49,47,52,50,50,54,51,48,49,53,51,52,50,51,52,61,61,64,62,53,91,71,86,78,71,95,61,66,64,68,60,54,50,52,52,48,55,51,49,55,50,50,51,52,49,53,49,51,52,50,51,52,49,52,50,52,52,50,49,52,50,53,51,50,49,50,50,52,54,47,51,60,58,60,73,75,63,88,85,90,89,77,65,70,64,66,52,49,57,54,47,52,52,49,51,52,54,50,50,54,52,49,51,55,52,47,55,49,50,53,53,52,50,52,53,52,51,53,53,47,55,52,51,54,50,53,50,51,51,50,51,54,51,52,51,52,52,52,49,53,53,53,51,56,50,51,53,53,51,52,52,52,52,52,52,49,56,52,50,52,54,50,51,54,50,50,52,55,49,50,54,51,53,52,53,51,53,54,51,50,52,51,52,53,52,51,52,52,53,52,50,51,55,50,49,55,51,50,51,54,52,51,52,52,52,51,51,53,49,52,51,52,52,50,53,50,52,54,50,51,53,49,52,52,52,50,50,52,51,50,52,50,54,52,50,51,52,50,50,52,51,52,52,52,52,50,52,52,51,51,51,50,50,53,52,49,55,52,49,54,51,52,50,53,50,51,51,51,49,54,51,52,51,53,51,49,53,53,50,51,53,50,51,50,54,53,49,55,49,51,55,53,53,50,54,51,52,50,52,50,52,51,52,51,48,53,49,51,52,52,51,50,52,49,50,49,50,51,48,53,53,54,58,69,47,38,85,74,48,70,82,46,91,67,52,70,63,50,54,53,51,51,54,32,56,76,68,65,64,62,86,80,131

Foldseek 3Di:
DDDDDDDDDDDDDDDDDDDDDPDPPVVVVVVVVVVVVVVVVVVVVVVVVVVVVVVVVVVVVVVVVVVVVVVVVVVVVVVVVDPPPPPVVVVVVVVPVPPPPDDDDDDDPDDPDLVVVLVVLVVVVVVLVVVLVVVVVVLVVVVVVLVVVVVVVLVVVVPPDPPNDPVVVVVVVVSVVVVVVSVVVVVVVVVVSVVVVVVSVVVSVVSVVVVVVVVVVVVVVVVVVVVVVVVVVVVVVCVVPVDPDDPPLVVVLVVLVVVLVVLVVVLVVLVPPPPDDDDDPDDDDDDDDDDDDDDDDDDDDDDDYDDDDDDDDDDDDDDDDDDDDDDDDDDDDDDDDDDDDDDDDDDDDDPPPPDDDPVRVVVVVVVVVVVVVVVVVVVVVVVVVVVVVVVVVVVVVVVPDDPPPVVVVSVVVSVVSVVVSVVSVVVSVVVPDPPPDDDPVVVVVVVVVVVVVVVVVVVVVVVVVVVVVVVVVVVVVVVVVVVVVVVPDDDDDDPPPVVVVVVVVVVVVVVVVVVVVVVVVVVVVVVVVVVVVVVVVVVVVVVVVVVVVVVVVVVVVVVVVVVVVVVVVVVVVVVVVVVVVVVVVVVVVVVVVVVVVVVVVVVVVVVVVVVVVVVVVVVVVVVVVVVVVVVVVVVVVVVVVVVVVVVVVVVVVVVVVVVVVVVVVVVVVVVVVVVVVVVVVVVVVVVVVVVVVVVVVVVVVVVVVVVVVVVVVVVVVVVVVVVLVVLVVVLVVLVVCVVVCVVDPPSVVVSVVSVCVSVVNDDDD

Mean predicted aligned error: 25.88 Å

Secondary structure (DSSP, 8-state):
---------------------S-HHHHHHHHHHHHHHHHHHHHHHHHHHHHHHHHHHHHHHHHHHHHHHHHHHHHHHHHHH----SSHHHHHHTTSGGG--S-----------HHHHHHHHHHHHHHHHHHHHHHHHHHHHHHHHHHHHHHHHHHHHHHH-S-HHHHHHHHHHHHHHHHHHHHHHHHHHHHHHHHHHHHHHHHHHHHHHHHHHHHHHHHHHHHHHHHHHHHHHHHHHHHHHS---S-HHHHHHHHHHHHHHHHHHHHHHTT-------------------------------------------------------------------------------TTGGG--HHHHHHHHHHHHHHHHHHHHHHHHHHHHHHHHHHHHHHHHHHSS-SHHHHHHHHHHHHHHHHHHHHHHHHHHHTSS-------HHHHHHHHHHHHHHHHHHHHHHHHHHHHHHHHHHHHHHHHHHHHHHTS----SSSHHHHHHHHHHHHHHHHHHHHHHHHHHHHHHHHHHHHHHHHHHHHHHHHHHHHHHHHHHHHHHHHHHHHHHHHHHHHHHHHHHHHHHHHHHHHHHHHHHHHHHHHHHHHHHHHHHHHHHHHHHHHHHHHHHHHHHHHHHHHHHHHHHHHHHHHHHHHHHHHHHHHHHHHHHHHHHHHHHHHHHHHHHHHHHHHHHHHHHHHHHHHHHHHHHHHHHHHHHHHHHHHHHHHHHHHHHHHHHHHHTHHHHTTSTTHHHHHHHHHHHHTT-----